Protein AF-A0A535RK29-F1 (afdb_monomer)

Sequence (1143 aa):
MPDHEGQQLGNYRLVRSLGQGGFAHVYLGEHIHLRTLAAVKVLDTRMSGSDESLQFRHEARVIADLHHPNIVRVLDFSVIDDTPFLVMEYAPNGTLAKRHPRGIPLPPVVVVSYVKQVAAALQYAHTQKRLIHLDVKPANMLIGSNDEILLSDFGIALTAISSRSQAIENILGTLPYMSPEHLNGKPSLASDQYSLGVVAYEWLCGSPPFQGSHSALFAQHSFAPPPSLQSRMPGIPSGVDQIVLRALAKQPQQRFPSVQDFADALEEAVLQALQAPGAMGGGHAGITRPSPSSTTQQVPPRIGPSPFVVGSPAHTGTPFGQTEQVSEPVVTPLPNTGAPEHPLVLQERVLIRQAQTLEQGYELRKTDLQRRQREEEQVAYQARQSAMSQADQAIEEVRQIYAQTRSELSASGWNWWAKARIFTPPPEEPARSLDAAIQVATCHTTAAAASDRVSAFLRRYARPGVLFTWMLRLAAVVAVIFGLLLLWASGSPGSLLLDAGWALIVFIAVLVGCFYWLYYPLRKAYVTLTYVEPLVELAHQERCASIEDIFQTQLHEIGQRLEEQKDQLEHILQERLMKLRADVVTFLHETSYAGAGWDDASWDAWETLHITPAVARIGALMLPAQLALPPLPALISCPEGCNLFIKAAGAAKQSAAAVVQSLLIRLLATQQPGNVRLTIIDPIELENTLNPFSPLAEHHTMLGTGNAWVSTQEIEQQLRGVTDHIRHVHRKRSEYRVEREKGEEDNESSLQAEPYHILVVMGFPANFSPAAANDLLVIARNGPRCGVSTIVVGDLDQPFPALLGLELHALERISSVITGNEQHFSWLDPDFSACQLQLDTLPPLPLSTQLLQTVRQYLSDAASVEYNTRLKELLDQPQWPASGDRVKAWLGHPVILKEPTAVTFSRESGSHLLIVGKQEEMAMSIAVTSLVSLAAQCPPQRLQCYIVDTNSKQDVLQVVGQLLPGYISRVVTRQNLHSGLAQVITYISDVLEQRRASDAFEHTSILLILHGLQRMDELRQKPAQHEHAGSPALAERFATILHQGPDLGIHLLMWCDRLTSLKSMPGSNALEHFDRRVVFRTPSKNESMELLEWPGATELSQDYAVLFDTTTGEREMFRPYHLPSREWLEEAAEKIGRKILPN

Solvent-accessible surface area (backbone atoms only — not comparable to full-atom values): 63750 Å² total; per-residue (Å²): 133,86,79,60,65,69,42,71,60,90,65,26,33,26,70,39,81,75,51,76,56,85,58,31,45,31,24,37,20,36,29,75,86,79,73,45,70,26,31,33,37,37,41,78,56,72,43,89,44,74,62,55,52,46,49,47,58,55,52,53,47,64,50,45,69,51,87,50,97,21,41,56,38,50,78,51,73,53,68,56,94,44,34,39,36,42,28,26,63,56,50,78,66,44,24,46,39,76,77,55,48,88,68,52,58,46,60,67,70,58,48,39,59,51,44,43,42,52,19,52,37,49,43,46,36,44,69,78,69,67,48,60,52,78,69,54,49,50,71,36,30,26,20,32,92,84,76,44,54,23,41,42,72,67,46,80,69,68,66,80,75,94,53,83,76,58,61,53,62,51,50,64,76,49,46,86,34,50,24,37,44,43,76,66,77,51,68,51,75,58,29,40,35,20,9,49,23,36,50,50,44,18,37,59,62,13,43,56,75,60,79,72,54,72,71,49,32,54,47,34,50,54,68,50,80,72,65,61,50,48,82,77,36,78,84,55,56,67,61,43,37,54,49,42,51,31,32,54,38,66,52,63,89,66,32,54,100,44,42,46,58,47,34,54,52,45,39,49,36,50,54,53,57,76,67,50,93,72,88,85,81,90,89,87,85,88,85,88,80,91,81,88,87,87,86,87,86,84,89,87,92,85,87,88,86,88,89,90,86,87,86,88,83,90,88,87,91,86,91,88,89,79,80,90,76,91,75,78,81,83,79,78,84,69,78,72,57,81,60,80,78,37,69,70,46,56,48,51,50,49,53,45,48,48,53,51,50,51,53,53,55,46,55,53,49,55,51,49,52,60,46,49,49,53,55,55,52,50,48,51,53,50,51,47,52,52,54,48,53,50,52,54,48,60,48,48,53,42,51,49,48,46,51,50,43,53,46,55,49,51,71,69,67,57,42,64,62,69,72,65,63,81,75,73,79,84,94,77,83,97,78,75,93,51,64,57,64,54,43,54,74,37,43,56,59,48,43,49,53,45,33,51,52,50,53,47,51,41,69,76,47,71,49,60,70,54,54,49,49,48,50,51,49,50,51,47,51,50,49,50,51,49,52,48,50,53,56,61,52,68,79,50,102,82,51,67,72,60,56,54,49,52,52,49,52,51,50,49,51,52,52,51,47,55,48,46,67,56,46,51,60,50,51,53,53,51,51,53,65,63,52,47,64,64,50,54,53,50,45,47,51,55,50,53,49,52,51,48,53,54,48,53,50,50,54,49,54,52,52,52,54,49,51,55,53,48,54,52,51,52,50,56,47,51,58,51,49,55,50,52,51,50,57,50,55,52,50,54,62,75,40,39,83,39,42,53,58,80,87,41,74,67,65,83,68,69,83,68,64,45,78,55,72,54,38,34,35,52,26,33,34,39,63,61,75,90,72,72,67,79,67,42,54,36,58,41,30,26,64,49,46,24,29,39,35,40,39,20,32,79,71,24,46,59,56,54,49,32,24,54,48,26,38,51,53,48,50,62,53,37,32,44,89,43,53,49,29,43,39,54,35,34,48,72,60,63,84,64,73,59,57,87,54,51,90,48,31,86,51,37,83,42,62,23,42,54,76,60,39,49,49,47,68,55,44,38,50,51,45,48,52,55,47,52,47,42,52,47,48,52,48,55,61,51,52,54,50,62,48,59,74,69,69,72,79,92,61,80,82,73,75,57,67,70,45,26,34,38,40,36,36,43,48,36,68,57,59,56,45,78,67,36,52,50,42,50,51,52,36,54,66,52,16,34,86,58,31,27,16,32,38,37,33,34,40,64,82,54,85,75,53,86,86,45,69,78,46,56,65,50,51,56,40,43,21,56,36,34,45,31,46,82,87,51,44,41,57,77,40,88,80,43,68,80,38,50,44,46,71,36,62,59,55,55,69,69,59,48,51,52,51,54,49,52,50,48,49,51,68,54,49,57,29,34,61,87,66,36,60,70,60,48,59,37,44,74,36,66,41,38,68,76,97,77,74,83,59,50,27,39,39,24,32,44,55,42,87,65,78,60,37,62,52,63,80,46,68,38,74,28,35,23,41,36,36,38,28,77,55,60,65,50,54,50,17,28,54,51,42,22,51,55,35,39,53,38,53,43,58,52,80,52,36,40,33,36,41,37,40,56,62,89,86,67,67,56,72,58,52,52,40,67,58,39,59,74,31,36,81,44,81,27,39,57,91,45,35,73,70,37,48,54,51,52,50,50,51,53,39,55,49,49,58,55,51,74,78,42,95,67,84,91,65,57,29,35,39,41,37,38,43,42,46,74,77,46,59,67,50,30,52,71,78,64,100,75,70,72,94,87,67,81,48,67,21,53,42,45,42,51,42,58,64,56,16,12,59,73,33,34,30,44,41,36,32,23,59,41,70,71,50,58,72,47,35,61,66,84,64,73,68,78,38,37,34,32,34,37,37,34,49,37,97,35,48,66,60,22,31,73,75,60,78,38,49,61,35,52,74,46,55,92,69,34,33,34,41,29,33,68,88,80,68,48,75,45,56,27,28,47,22,52,63,75,54,69,68,57,54,52,51,52,32,56,37,48,74,62,43,39,82,74,132

Nearest PDB structures (foldseek):
  2wei-assembly1_A  TM=8.363E-01  e=2.489E-14  Cryptosporidium parvum Iowa II
  3ma6-assembly2_B  TM=8.435E-01  e=2.260E-14  Toxoplasma gondii
  8txy-assembly2_B  TM=7.300E-01  e=3.804E-15  Homo sapiens
  6yl6-assembly1_A  TM=8.348E-01  e=1.643E-12  Homo sapiens
  4bbm-assembly1_A  TM=7.703E-01  e=2.929E-12  Homo sapiens

pLDDT: mean 76.09, std 18.74, range [21.8, 98.44]

Radius of gyration: 53.58 Å; Cα contacts (8 Å, |Δi|>4): 1630; chains: 1; bounding box: 135×96×186 Å

Structure (mmCIF, N/CA/C/O backbone):
data_AF-A0A535RK29-F1
#
_entry.id   AF-A0A535RK29-F1
#
loop_
_atom_site.group_PDB
_atom_site.id
_atom_site.type_symbol
_atom_site.label_atom_id
_atom_site.label_alt_id
_atom_site.label_comp_id
_atom_site.label_asym_id
_atom_site.label_entity_id
_atom_site.label_seq_id
_atom_site.pdbx_PDB_ins_code
_atom_site.Cartn_x
_atom_site.Cartn_y
_atom_site.Cartn_z
_atom_site.occupancy
_atom_site.B_iso_or_equiv
_atom_site.auth_seq_id
_atom_site.auth_comp_id
_atom_site.auth_asym_id
_atom_site.auth_atom_id
_atom_site.pdbx_PDB_model_num
ATOM 1 N N . MET A 1 1 ? -29.179 1.675 -15.899 1.00 40.34 1 MET A N 1
ATOM 2 C CA . MET A 1 1 ? -28.194 1.330 -16.943 1.00 40.34 1 MET A CA 1
ATOM 3 C C . MET A 1 1 ? -28.822 1.552 -18.306 1.00 40.34 1 MET A C 1
ATOM 5 O O . MET A 1 1 ? -29.997 1.219 -18.436 1.00 40.34 1 MET A O 1
ATOM 9 N N . PRO A 1 2 ? -28.109 2.150 -19.273 1.00 49.62 2 PRO A N 1
ATOM 10 C CA . PRO A 1 2 ? -28.561 2.204 -20.657 1.00 49.62 2 PRO A CA 1
ATOM 11 C C . PRO A 1 2 ? -28.430 0.814 -21.291 1.00 49.62 2 PRO A C 1
ATOM 13 O O . PRO A 1 2 ? -27.369 0.199 -21.236 1.00 49.62 2 PRO A O 1
ATOM 16 N N . ASP A 1 3 ? -29.514 0.322 -21.882 1.00 68.56 3 ASP A N 1
ATOM 17 C CA . ASP A 1 3 ? -29.431 -0.777 -22.839 1.00 68.56 3 ASP A CA 1
ATOM 18 C C . ASP A 1 3 ? -29.057 -0.181 -24.202 1.00 68.56 3 ASP A C 1
ATOM 20 O O . ASP A 1 3 ? -29.667 0.799 -24.637 1.00 68.56 3 ASP A O 1
ATOM 24 N N . HIS A 1 4 ? -28.028 -0.732 -24.844 1.00 76.81 4 HIS A N 1
ATOM 25 C CA . HIS A 1 4 ? -27.544 -0.264 -26.142 1.00 76.81 4 HIS A CA 1
ATOM 26 C C . HIS A 1 4 ? -28.114 -1.079 -27.321 1.00 76.81 4 HIS A C 1
ATOM 28 O O . HIS A 1 4 ? -27.764 -0.815 -28.475 1.00 76.81 4 HIS A O 1
ATOM 34 N N . GLU A 1 5 ? -29.001 -2.055 -27.083 1.00 85.50 5 GLU A N 1
ATOM 35 C CA . GLU A 1 5 ? -29.700 -2.769 -28.158 1.00 85.50 5 GLU A CA 1
ATOM 36 C C . GLU A 1 5 ? -30.448 -1.802 -29.102 1.00 85.50 5 GLU A C 1
ATOM 38 O O . GLU A 1 5 ? -31.124 -0.860 -28.693 1.00 85.50 5 GLU A O 1
ATOM 43 N N . GLY A 1 6 ? -30.286 -2.006 -30.413 1.00 84.06 6 GLY A N 1
ATOM 44 C CA . GLY A 1 6 ? -30.809 -1.128 -31.463 1.00 84.06 6 GLY A CA 1
ATOM 45 C C . GLY A 1 6 ? -29.936 0.088 -31.806 1.00 84.06 6 GLY A C 1
ATOM 46 O O . GLY A 1 6 ? -30.104 0.642 -32.898 1.00 84.06 6 GLY A O 1
ATOM 47 N N . GLN A 1 7 ? -28.981 0.490 -30.955 1.00 89.75 7 GLN A N 1
ATOM 48 C CA . GLN A 1 7 ? -28.058 1.595 -31.254 1.00 89.75 7 GLN A CA 1
ATOM 49 C C . GLN A 1 7 ? -27.123 1.245 -32.427 1.00 89.75 7 GLN A C 1
ATOM 51 O O . GLN A 1 7 ? -26.810 0.081 -32.682 1.00 89.75 7 GLN A O 1
ATOM 56 N N . GLN A 1 8 ? -26.650 2.263 -33.149 1.00 91.12 8 GLN A N 1
ATOM 57 C CA . GLN A 1 8 ? -25.559 2.130 -34.113 1.00 91.12 8 GLN A CA 1
ATOM 58 C C . GLN A 1 8 ? -24.266 2.719 -33.531 1.00 91.12 8 GLN A C 1
ATOM 60 O O . GLN A 1 8 ? -24.251 3.880 -33.129 1.00 91.12 8 GLN A O 1
ATOM 65 N N . LEU A 1 9 ? -23.187 1.934 -33.530 1.00 89.50 9 LEU A N 1
ATOM 66 C CA . LEU A 1 9 ? -21.826 2.367 -33.207 1.00 89.50 9 LEU A CA 1
ATOM 67 C C . LEU A 1 9 ? -20.957 2.212 -34.461 1.00 89.50 9 LEU A C 1
ATOM 69 O O . LEU A 1 9 ? -20.740 1.107 -34.963 1.00 89.50 9 LEU A O 1
ATOM 73 N N . GLY A 1 10 ? -20.510 3.340 -35.016 1.00 88.12 10 GLY A N 1
ATOM 74 C CA . GLY A 1 10 ? -19.797 3.377 -36.293 1.00 88.12 10 GLY A CA 1
ATOM 75 C C . GLY A 1 10 ? -20.609 2.721 -37.416 1.00 88.12 10 GLY A C 1
ATOM 76 O O . GLY A 1 10 ? -21.727 3.142 -37.720 1.00 88.12 10 GLY A O 1
ATOM 77 N N . ASN A 1 11 ? -20.052 1.665 -38.013 1.00 91.94 11 ASN A N 1
ATOM 78 C CA . ASN A 1 11 ? -20.672 0.897 -39.098 1.00 91.94 11 ASN A CA 1
ATOM 79 C C . ASN A 1 11 ? -21.552 -0.279 -38.626 1.00 91.94 11 ASN A C 1
ATOM 81 O O . ASN A 1 11 ? -22.055 -1.029 -39.468 1.00 91.94 11 ASN A O 1
ATOM 85 N N . TYR A 1 12 ? -21.745 -0.464 -37.316 1.00 94.56 12 TYR A N 1
ATOM 86 C CA . TYR A 1 12 ? -22.395 -1.644 -36.739 1.00 94.56 12 TYR A CA 1
ATOM 87 C C . TYR A 1 12 ? -23.656 -1.269 -35.964 1.00 94.56 12 TYR A C 1
ATOM 89 O O . TYR A 1 12 ? -23.628 -0.402 -35.094 1.00 94.56 12 TYR A O 1
ATOM 97 N N . ARG A 1 13 ? -24.771 -1.944 -36.254 1.00 94.25 13 ARG A N 1
ATOM 98 C CA . ARG A 1 13 ? -26.000 -1.871 -35.455 1.00 94.25 13 ARG A CA 1
ATOM 99 C C . ARG A 1 13 ? -25.990 -2.977 -34.413 1.00 94.25 13 ARG A C 1
ATOM 101 O O . ARG A 1 13 ? -25.825 -4.137 -34.776 1.00 94.25 13 ARG A O 1
ATOM 108 N N . LEU A 1 14 ? -26.201 -2.641 -33.148 1.00 94.69 14 LEU A N 1
ATOM 109 C CA . LEU A 1 14 ? -26.290 -3.610 -32.063 1.00 94.69 14 LEU A CA 1
ATOM 110 C C . LEU A 1 14 ? -27.659 -4.305 -32.123 1.00 94.69 14 LEU A C 1
ATOM 112 O O . LEU A 1 14 ? -28.699 -3.651 -32.123 1.00 94.69 14 LEU A O 1
ATOM 116 N N . VAL A 1 15 ? -27.653 -5.632 -32.244 1.00 92.75 15 VAL A N 1
ATOM 117 C CA . VAL A 1 15 ? -28.840 -6.467 -32.500 1.00 92.75 15 VAL A CA 1
ATOM 118 C C . VAL A 1 15 ? -29.389 -7.078 -31.216 1.00 92.75 15 VAL A C 1
ATOM 120 O O . VAL A 1 15 ? -30.601 -7.143 -31.054 1.00 92.75 15 VAL A O 1
ATOM 123 N N . ARG A 1 16 ? -28.497 -7.573 -30.347 1.00 92.44 16 ARG A N 1
ATOM 124 C CA . ARG A 1 16 ? -28.812 -8.134 -29.023 1.00 92.44 16 ARG A CA 1
ATOM 125 C C . ARG A 1 16 ? -27.557 -8.279 -28.164 1.00 92.44 16 ARG A C 1
ATOM 127 O O . ARG A 1 16 ? -26.464 -8.412 -28.715 1.00 92.44 16 ARG A O 1
ATOM 134 N N . SER A 1 17 ? -27.690 -8.376 -26.850 1.00 91.25 17 SER A N 1
ATOM 135 C CA . SER A 1 17 ? -26.600 -8.746 -25.945 1.00 91.25 17 SER A CA 1
ATOM 136 C C . SER A 1 17 ? -26.116 -10.193 -26.172 1.00 91.25 17 SER A C 1
ATOM 138 O O . SER A 1 17 ? -26.886 -11.103 -26.511 1.00 91.25 17 SER A O 1
ATOM 140 N N . LEU A 1 18 ? -24.808 -10.408 -26.003 1.00 86.50 18 LEU A N 1
ATOM 141 C CA . LEU A 1 18 ? -24.125 -11.711 -25.977 1.00 86.50 18 LEU A CA 1
ATOM 142 C C . LEU A 1 18 ? -23.596 -12.051 -24.573 1.00 86.50 18 LEU A C 1
ATOM 144 O O . LEU A 1 18 ? -23.539 -13.233 -24.213 1.00 86.50 18 LEU A O 1
ATOM 148 N N . GLY A 1 19 ? -23.226 -11.034 -23.791 1.00 80.25 19 GLY A N 1
ATOM 149 C CA . GLY A 1 19 ? -22.760 -11.161 -22.413 1.00 80.25 19 GLY A CA 1
ATOM 150 C C . GLY A 1 19 ? -22.271 -9.832 -21.831 1.00 80.25 19 GLY A C 1
ATOM 151 O O . GLY A 1 19 ? -22.015 -8.877 -22.560 1.00 80.25 19 GLY A O 1
ATOM 152 N N . GLN A 1 20 ? -22.120 -9.795 -20.510 1.00 76.00 20 GLN A N 1
ATOM 153 C CA . GLN A 1 20 ? -21.602 -8.659 -19.747 1.00 76.00 20 GLN A CA 1
ATOM 154 C C . GLN A 1 20 ? -20.378 -9.122 -18.945 1.00 76.00 20 GLN A C 1
ATOM 156 O O . GLN A 1 20 ? -20.406 -10.198 -18.345 1.00 76.00 20 GLN A O 1
ATOM 161 N N . GLY A 1 21 ? -19.307 -8.329 -18.958 1.00 64.94 21 GLY A N 1
ATOM 162 C CA . GLY A 1 21 ? -18.165 -8.436 -18.047 1.00 64.94 21 GLY A CA 1
ATOM 163 C C . GLY A 1 21 ? -18.123 -7.237 -17.096 1.00 64.94 21 GLY A C 1
ATOM 164 O O . GLY A 1 21 ? -18.842 -6.265 -17.301 1.00 64.94 21 GLY A O 1
ATOM 165 N N . GLY A 1 22 ? -17.261 -7.269 -16.076 1.00 59.84 22 GLY A N 1
ATOM 166 C CA . GLY A 1 22 ? -17.190 -6.234 -15.028 1.00 59.84 22 GLY A CA 1
ATOM 167 C C . GLY A 1 22 ? -16.563 -4.892 -15.442 1.00 59.84 22 GLY A C 1
ATOM 168 O O . GLY A 1 22 ? -15.987 -4.222 -14.592 1.00 59.84 22 GLY A O 1
ATOM 169 N N . PHE A 1 23 ? -16.573 -4.561 -16.737 1.00 69.50 23 PHE A N 1
ATOM 170 C CA . PHE A 1 23 ? -16.096 -3.296 -17.328 1.00 69.50 23 PHE A CA 1
ATOM 171 C C . PHE A 1 23 ? -16.492 -3.136 -18.814 1.00 69.50 23 PHE A C 1
ATOM 173 O O . PHE A 1 23 ? -15.989 -2.236 -19.495 1.00 69.50 23 PHE A O 1
ATOM 180 N N . ALA A 1 24 ? -17.296 -4.057 -19.361 1.00 80.19 24 ALA A N 1
ATOM 181 C CA . ALA A 1 24 ? -17.673 -4.037 -20.768 1.00 80.19 24 ALA A CA 1
ATOM 182 C C . ALA A 1 24 ? -18.916 -4.885 -21.070 1.00 80.19 24 ALA A C 1
ATOM 184 O O . ALA A 1 24 ? -19.036 -6.030 -20.620 1.00 80.19 24 ALA A O 1
ATOM 185 N N . HIS A 1 25 ? -19.767 -4.386 -21.962 1.00 86.69 25 HIS A N 1
ATOM 186 C CA . HIS A 1 25 ? -20.884 -5.125 -22.546 1.00 86.69 25 HIS A CA 1
ATOM 187 C C . HIS A 1 25 ? -20.528 -5.631 -23.953 1.00 86.69 25 HIS A C 1
ATOM 189 O O . HIS A 1 25 ? -20.033 -4.881 -24.797 1.00 86.69 25 HIS A O 1
ATOM 195 N N . VAL A 1 26 ? -20.799 -6.910 -24.233 1.00 90.12 26 VAL A N 1
ATOM 196 C CA . VAL A 1 26 ? -20.592 -7.528 -25.550 1.00 90.12 26 VAL A CA 1
ATOM 197 C C . VAL A 1 26 ? -21.942 -7.752 -26.221 1.00 90.12 26 VAL A C 1
ATOM 199 O O . VAL A 1 26 ? -22.773 -8.517 -25.729 1.00 90.12 26 VAL A O 1
ATOM 202 N N . TYR A 1 27 ? -22.136 -7.133 -27.381 1.00 93.44 27 TYR A N 1
ATOM 203 C CA . TYR A 1 27 ? -23.335 -7.238 -28.208 1.00 93.44 27 TYR A CA 1
ATOM 204 C C . TYR A 1 27 ? -23.038 -7.976 -29.518 1.00 93.44 27 TYR A C 1
ATOM 206 O O . TYR A 1 27 ? -21.924 -7.948 -30.040 1.00 93.44 27 TYR A O 1
ATOM 214 N N . LEU A 1 28 ? -24.057 -8.611 -30.087 1.00 94.88 28 LEU A N 1
ATOM 215 C CA . LEU A 1 28 ? -24.061 -9.057 -31.473 1.00 94.88 28 LEU A CA 1
ATOM 216 C C . LEU A 1 28 ? -24.331 -7.833 -32.352 1.00 94.88 28 LEU A C 1
ATOM 218 O O . LEU A 1 28 ? -25.418 -7.266 -32.281 1.00 94.88 28 LEU A O 1
ATOM 222 N N . GLY A 1 29 ? -23.359 -7.422 -33.157 1.00 95.44 29 GLY A N 1
ATOM 223 C CA . GLY A 1 29 ? -23.496 -6.342 -34.129 1.00 95.44 29 GLY A CA 1
ATOM 224 C C . GLY A 1 29 ? -23.765 -6.863 -35.541 1.00 95.44 29 GLY A C 1
ATOM 225 O O . GLY A 1 29 ? -23.222 -7.889 -35.942 1.00 95.44 29 GLY A O 1
ATOM 226 N N . GLU A 1 30 ? -24.556 -6.129 -36.319 1.00 95.44 30 GLU A N 1
ATOM 227 C CA . GLU A 1 30 ? -24.713 -6.299 -37.767 1.00 95.44 30 GLU A CA 1
ATOM 228 C C . GLU A 1 30 ? -24.030 -5.128 -38.489 1.00 95.44 30 GLU A C 1
ATOM 230 O O . GLU A 1 30 ? -24.372 -3.965 -38.256 1.00 95.44 30 GLU A O 1
ATOM 235 N N . HIS A 1 31 ? -23.082 -5.405 -39.388 1.00 95.69 31 HIS A N 1
ATOM 236 C CA . HIS A 1 31 ? -22.454 -4.362 -40.200 1.00 95.69 31 HIS A CA 1
ATOM 237 C C . HIS A 1 31 ? -23.459 -3.823 -41.234 1.00 95.69 31 HIS A C 1
ATOM 239 O O . HIS A 1 31 ? -23.857 -4.534 -42.157 1.00 95.69 31 HIS A O 1
ATOM 245 N N . ILE A 1 32 ? -23.811 -2.535 -41.158 1.00 93.38 32 ILE A N 1
ATOM 246 C CA . ILE A 1 32 ? -24.958 -1.949 -41.887 1.00 93.38 32 ILE A CA 1
ATOM 247 C C . ILE A 1 32 ? -24.881 -2.086 -43.421 1.00 93.38 32 ILE A C 1
ATOM 249 O O . ILE A 1 32 ? -25.908 -2.270 -44.077 1.00 93.38 32 ILE A O 1
ATOM 253 N N . HIS A 1 33 ? -23.671 -2.015 -43.988 1.00 91.06 33 HIS A N 1
ATOM 254 C CA . HIS A 1 33 ? -23.410 -2.193 -45.420 1.00 91.06 33 HIS A CA 1
ATOM 255 C C . HIS A 1 33 ? -23.170 -3.656 -45.827 1.00 91.06 33 HIS A C 1
ATOM 257 O O . HIS A 1 33 ? -23.721 -4.094 -46.832 1.00 91.06 33 HIS A O 1
ATOM 263 N N . LEU A 1 34 ? -22.362 -4.408 -45.067 1.00 91.25 34 LEU A N 1
ATOM 264 C CA . LEU A 1 34 ? -21.936 -5.766 -45.438 1.00 91.25 34 LEU A CA 1
ATOM 265 C C . LEU A 1 34 ? -22.931 -6.866 -45.040 1.00 91.25 34 LEU A C 1
ATOM 267 O O . LEU A 1 34 ? -22.839 -7.971 -45.566 1.00 91.25 34 LEU A O 1
ATOM 271 N N . ARG A 1 35 ? -23.864 -6.583 -44.119 1.00 90.06 35 ARG A N 1
ATOM 272 C CA . ARG A 1 35 ? -24.837 -7.546 -43.561 1.00 90.06 35 ARG A CA 1
ATOM 273 C C . ARG A 1 35 ? -24.199 -8.766 -42.883 1.00 90.06 35 ARG A C 1
ATOM 275 O O . ARG A 1 35 ? -24.846 -9.788 -42.673 1.00 90.06 35 ARG A O 1
ATOM 282 N N . THR A 1 36 ? -22.931 -8.637 -42.505 1.00 93.12 36 THR A N 1
ATOM 283 C CA . THR A 1 36 ? -22.174 -9.605 -41.711 1.00 93.12 36 THR A CA 1
ATOM 284 C C . THR A 1 36 ? -22.391 -9.376 -40.217 1.00 93.12 36 THR A C 1
ATOM 286 O O . THR A 1 36 ? -22.587 -8.243 -39.769 1.00 93.12 36 THR A O 1
ATOM 289 N N . LEU A 1 37 ? -22.345 -10.462 -39.442 1.00 94.00 37 LEU A N 1
ATOM 290 C CA . LEU A 1 37 ? -22.411 -10.424 -37.982 1.00 94.00 37 LEU A CA 1
ATOM 291 C C . LEU A 1 37 ? -21.008 -10.314 -37.372 1.00 94.00 37 LEU A C 1
ATOM 293 O O . LEU A 1 37 ? -20.070 -10.953 -37.846 1.00 94.00 37 LEU A O 1
ATOM 297 N N . ALA A 1 38 ? -20.894 -9.545 -36.293 1.00 95.00 38 ALA A N 1
ATOM 298 C CA . ALA A 1 38 ? -19.675 -9.347 -35.515 1.00 95.00 38 ALA A CA 1
ATOM 299 C C . ALA A 1 38 ? -19.996 -9.310 -34.010 1.00 95.00 38 ALA A C 1
ATOM 301 O O . ALA A 1 38 ? -21.130 -9.037 -33.619 1.00 95.00 38 ALA A O 1
ATOM 302 N N . ALA A 1 39 ? -19.010 -9.562 -33.154 1.00 94.25 39 ALA A N 1
ATOM 303 C CA . ALA A 1 39 ? -19.113 -9.280 -31.724 1.00 94.25 39 ALA A CA 1
ATOM 304 C C . ALA A 1 39 ? -18.587 -7.861 -31.460 1.00 94.25 39 ALA A C 1
ATOM 306 O O . ALA A 1 39 ? -17.433 -7.566 -31.760 1.00 94.25 39 ALA A O 1
ATOM 307 N N . VAL A 1 40 ? -19.422 -6.977 -30.914 1.00 93.12 40 VAL A N 1
ATOM 308 C CA . VAL A 1 40 ? -19.059 -5.594 -30.570 1.00 93.12 40 VAL A CA 1
ATOM 309 C C . VAL A 1 40 ? -18.952 -5.489 -29.053 1.00 93.12 40 VAL A C 1
ATOM 311 O O . VAL A 1 40 ? -19.959 -5.585 -28.354 1.00 93.12 40 VAL A O 1
ATOM 314 N N . LYS A 1 41 ? -17.733 -5.313 -28.541 1.00 90.81 41 LYS A N 1
ATOM 315 C CA . LYS A 1 41 ? -17.452 -5.087 -27.121 1.00 90.81 41 LYS A CA 1
ATOM 316 C C . LYS A 1 41 ? -17.328 -3.586 -26.870 1.00 90.81 41 LYS A C 1
ATOM 318 O O . LYS A 1 41 ? -16.393 -2.958 -27.358 1.00 90.81 41 LYS A O 1
ATOM 323 N N . VAL A 1 42 ? -18.276 -3.034 -26.125 1.00 89.25 42 VAL A N 1
ATOM 324 C CA . VAL A 1 42 ? -18.313 -1.637 -25.670 1.00 89.25 42 VAL A CA 1
ATOM 325 C C . VAL A 1 42 ? -17.774 -1.612 -24.242 1.00 89.25 42 VAL A C 1
ATOM 327 O O . VAL A 1 42 ? -18.184 -2.461 -23.452 1.00 89.25 42 VAL A O 1
ATOM 330 N N . LEU A 1 43 ? -16.844 -0.712 -23.909 1.00 84.88 43 LEU A N 1
ATOM 331 C CA . LEU A 1 43 ? -16.328 -0.603 -22.535 1.00 84.88 43 LEU A CA 1
ATOM 332 C C . LEU A 1 43 ? -17.144 0.427 -21.743 1.00 84.88 43 LEU A C 1
ATOM 334 O O . LEU A 1 43 ? -17.546 1.452 -22.289 1.00 84.88 43 LEU A O 1
ATOM 338 N N . ASP A 1 44 ? -17.338 0.185 -20.449 1.00 73.44 44 ASP A N 1
ATOM 339 C CA . ASP A 1 44 ? -18.232 0.976 -19.588 1.00 73.44 44 ASP A CA 1
ATOM 340 C C . ASP A 1 44 ? -17.604 2.291 -19.075 1.00 73.44 44 ASP A C 1
ATOM 342 O O . ASP A 1 44 ? -18.067 2.883 -18.098 1.00 73.44 44 ASP A O 1
ATOM 346 N N . THR A 1 45 ? -16.534 2.767 -19.718 1.00 68.69 45 THR A N 1
ATOM 347 C CA . THR A 1 45 ? -15.769 3.951 -19.301 1.00 68.69 45 THR A CA 1
ATOM 348 C C . THR A 1 45 ? -15.701 4.992 -20.410 1.00 68.69 45 THR A C 1
ATOM 350 O O . THR A 1 45 ? -15.495 4.657 -21.574 1.00 68.69 45 THR A O 1
ATOM 353 N N . ARG A 1 46 ? -15.839 6.271 -20.042 1.00 71.94 46 ARG A N 1
ATOM 354 C CA . ARG A 1 46 ? -15.729 7.404 -20.970 1.00 71.94 46 ARG A CA 1
ATOM 355 C C . ARG A 1 46 ? -14.304 7.946 -20.983 1.00 71.94 46 ARG A C 1
ATOM 357 O O . ARG A 1 46 ? -13.781 8.291 -19.929 1.00 71.94 46 ARG A O 1
ATOM 364 N N . MET A 1 47 ? -13.707 8.046 -22.165 1.00 69.56 47 MET A N 1
ATOM 365 C CA . MET A 1 47 ? -12.356 8.573 -22.380 1.00 69.56 47 MET A CA 1
ATOM 366 C C . MET A 1 47 ? -12.398 10.087 -22.594 1.00 69.56 47 MET A C 1
ATOM 368 O O . MET A 1 47 ? -12.277 10.568 -23.719 1.00 69.56 47 MET A O 1
ATOM 372 N N . SER A 1 48 ? -12.590 10.842 -21.511 1.00 56.56 48 SER A N 1
ATOM 373 C CA . SER A 1 48 ? -12.654 12.311 -21.557 1.00 56.56 48 SER A CA 1
ATOM 374 C C . SER A 1 48 ? -11.316 12.991 -21.899 1.00 56.56 48 SER A C 1
ATOM 376 O O . SER A 1 48 ? -11.300 14.190 -22.179 1.00 56.56 48 SER A O 1
ATOM 378 N N . GLY A 1 49 ? -10.194 12.259 -21.872 1.00 62.16 49 GLY A N 1
ATOM 379 C CA . GLY A 1 49 ? -8.878 12.750 -22.282 1.00 62.16 49 GLY A CA 1
ATOM 380 C C . GLY A 1 49 ? -8.482 12.379 -23.718 1.00 62.16 49 GLY A C 1
ATOM 381 O O . GLY A 1 49 ? -8.751 11.276 -24.206 1.00 62.16 49 GLY A O 1
ATOM 382 N N . SER A 1 50 ? -7.729 13.270 -24.379 1.00 61.25 50 SER A N 1
ATOM 383 C CA . SER A 1 50 ? -7.052 12.974 -25.654 1.00 61.25 50 SER A CA 1
ATOM 384 C C . SER A 1 50 ? -6.141 11.754 -25.549 1.00 61.25 50 SER A C 1
ATOM 386 O O . SER A 1 50 ? -6.085 10.937 -26.469 1.00 61.25 50 SER A O 1
ATOM 388 N N . ASP A 1 51 ? -5.453 11.636 -24.418 1.00 67.31 51 ASP A N 1
ATOM 389 C CA . ASP A 1 51 ? -4.327 10.727 -24.238 1.00 67.31 51 ASP A CA 1
ATOM 390 C C . ASP A 1 51 ? -4.819 9.308 -23.928 1.00 67.31 51 ASP A C 1
ATOM 392 O O . ASP A 1 51 ? -4.325 8.355 -24.523 1.00 67.31 51 ASP A O 1
ATOM 396 N N . GLU A 1 52 ? -5.889 9.171 -23.137 1.00 66.75 52 GLU A N 1
ATOM 397 C CA . GLU A 1 52 ? -6.638 7.918 -22.934 1.00 66.75 52 GLU A CA 1
ATOM 398 C C . GLU A 1 52 ? -7.156 7.376 -24.279 1.00 66.75 52 GLU A C 1
ATOM 400 O O . GLU A 1 52 ? -6.923 6.222 -24.651 1.00 66.75 52 GLU A O 1
ATOM 405 N N . SER A 1 53 ? -7.782 8.258 -25.068 1.00 72.19 53 SER A N 1
ATOM 406 C CA . SER A 1 53 ? -8.275 7.950 -26.411 1.00 72.19 53 SER A CA 1
ATOM 407 C C . SER A 1 53 ? -7.154 7.623 -27.409 1.00 72.19 53 SER A C 1
ATOM 409 O O . SER A 1 53 ? -7.393 6.923 -28.396 1.00 72.19 53 SER A O 1
ATOM 411 N N . LEU A 1 54 ? -5.935 8.140 -27.232 1.00 72.94 54 LEU A N 1
ATOM 412 C CA . LEU A 1 54 ? -4.769 7.776 -28.048 1.00 72.94 54 LEU A CA 1
ATOM 413 C C . LEU A 1 54 ? -4.183 6.432 -27.609 1.00 72.94 54 LEU A C 1
ATOM 415 O O . LEU A 1 54 ? -3.889 5.599 -28.468 1.00 72.94 54 LEU A O 1
ATOM 419 N N . GLN A 1 55 ? -4.077 6.199 -26.302 1.00 72.00 55 GLN A N 1
ATOM 420 C CA . GLN A 1 55 ? -3.541 4.977 -25.718 1.00 72.00 55 GLN A CA 1
ATOM 421 C C . GLN A 1 55 ? -4.389 3.757 -26.100 1.00 72.00 55 GLN A C 1
ATOM 423 O O . GLN A 1 55 ? -3.860 2.810 -26.684 1.00 72.00 55 GLN A O 1
ATOM 428 N N . PHE A 1 56 ? -5.714 3.825 -25.931 1.00 80.50 56 PHE A N 1
ATOM 429 C CA . PHE A 1 56 ? -6.627 2.771 -26.389 1.00 80.50 56 PHE A CA 1
ATOM 430 C C . PHE A 1 56 ? -6.477 2.472 -27.887 1.00 80.50 56 PHE A C 1
ATOM 432 O O . PHE A 1 56 ? -6.415 1.310 -28.282 1.00 80.50 56 PHE A O 1
ATOM 439 N N . ARG A 1 57 ? -6.359 3.500 -28.741 1.00 81.19 57 ARG A N 1
ATOM 440 C CA . ARG A 1 57 ? -6.210 3.313 -30.199 1.00 81.19 57 ARG A CA 1
ATOM 441 C C . ARG A 1 57 ? -4.826 2.808 -30.618 1.00 81.19 57 ARG A C 1
ATOM 443 O O . ARG A 1 57 ? -4.715 2.177 -31.670 1.00 81.19 57 ARG A O 1
ATOM 450 N N . HIS A 1 58 ? -3.783 3.066 -29.831 1.00 79.12 58 HIS A N 1
ATOM 451 C CA . HIS A 1 58 ? -2.468 2.453 -30.009 1.00 79.12 58 HIS A CA 1
ATOM 452 C C . HIS A 1 58 ? -2.510 0.970 -29.626 1.00 79.12 58 HIS A C 1
ATOM 454 O O . HIS A 1 58 ? -2.111 0.108 -30.405 1.00 79.12 58 HIS A O 1
ATOM 460 N N . GLU A 1 59 ? -3.042 0.663 -28.449 1.00 76.19 59 GLU A N 1
ATOM 461 C CA . GLU A 1 59 ? -3.016 -0.684 -27.894 1.00 76.19 59 GLU A CA 1
ATOM 462 C C . GLU A 1 59 ? -4.021 -1.634 -28.583 1.00 76.19 59 GLU A C 1
ATOM 464 O O . GLU A 1 59 ? -3.664 -2.768 -28.905 1.00 76.19 59 GLU A O 1
ATOM 469 N N . ALA A 1 60 ? -5.215 -1.165 -28.970 1.00 83.25 60 ALA A N 1
ATOM 470 C CA . ALA A 1 60 ? -6.157 -1.938 -29.790 1.00 83.25 60 ALA A CA 1
ATOM 471 C C . ALA A 1 60 ? -5.570 -2.327 -31.163 1.00 83.25 60 ALA A C 1
ATOM 473 O O . ALA A 1 60 ? -5.884 -3.394 -31.695 1.00 83.25 60 ALA A O 1
ATOM 474 N N . ARG A 1 61 ? -4.656 -1.514 -31.717 1.00 84.88 61 ARG A N 1
ATOM 475 C CA . ARG A 1 61 ? -3.926 -1.843 -32.951 1.00 84.88 61 ARG A CA 1
ATOM 476 C C . ARG A 1 61 ? -2.942 -3.000 -32.756 1.00 84.88 61 ARG A C 1
ATOM 478 O O . ARG A 1 61 ? -2.818 -3.829 -33.650 1.00 84.88 61 ARG A O 1
ATOM 485 N N . VAL A 1 62 ? -2.299 -3.107 -31.589 1.00 82.38 62 VAL A N 1
ATOM 486 C CA . VAL A 1 62 ? -1.408 -4.240 -31.265 1.00 82.38 62 VAL A CA 1
ATOM 487 C C . VAL A 1 62 ? -2.181 -5.565 -31.243 1.00 82.38 62 VAL A C 1
ATOM 489 O O . VAL A 1 62 ? -1.652 -6.580 -31.694 1.00 82.38 62 VAL A O 1
ATOM 492 N N . ILE A 1 63 ? -3.436 -5.546 -30.778 1.00 83.81 63 ILE A N 1
ATOM 493 C CA . ILE A 1 63 ? -4.343 -6.706 -30.804 1.00 83.81 63 ILE A CA 1
ATOM 494 C C . ILE A 1 63 ? -4.828 -6.988 -32.238 1.00 83.81 63 ILE A C 1
ATOM 496 O O . ILE A 1 63 ? -4.869 -8.143 -32.655 1.00 83.81 63 ILE A O 1
ATOM 500 N N . ALA A 1 64 ? -5.159 -5.954 -33.020 1.00 86.69 64 ALA A N 1
ATOM 501 C CA . ALA A 1 64 ? -5.637 -6.109 -34.399 1.00 86.69 64 ALA A CA 1
ATOM 502 C C . ALA A 1 64 ? -4.604 -6.724 -35.360 1.00 86.69 64 ALA A C 1
ATOM 504 O O . ALA A 1 64 ? -4.984 -7.412 -36.307 1.00 86.69 64 ALA A O 1
ATOM 505 N N . ASP A 1 65 ? -3.311 -6.551 -35.079 1.00 86.88 65 ASP A N 1
ATOM 506 C CA . ASP A 1 65 ? -2.213 -7.213 -35.791 1.00 86.88 65 ASP A CA 1
ATOM 507 C C . ASP A 1 65 ? -2.100 -8.734 -35.509 1.00 86.88 65 ASP A C 1
ATOM 509 O O . ASP A 1 65 ? -1.257 -9.405 -36.113 1.00 86.88 65 ASP A O 1
ATOM 513 N N . LEU A 1 66 ? -2.869 -9.305 -34.570 1.00 89.06 66 LEU A N 1
ATOM 514 C CA . LEU A 1 66 ? -2.794 -10.735 -34.244 1.00 89.06 66 LEU A CA 1
ATOM 515 C C . LEU A 1 66 ? -3.531 -11.572 -35.299 1.00 89.06 66 LEU A C 1
ATOM 517 O O . LEU A 1 66 ? -4.745 -11.462 -35.479 1.00 89.06 66 LEU A O 1
ATOM 521 N N . HIS A 1 67 ? -2.796 -12.437 -35.999 1.00 90.88 67 HIS A N 1
ATOM 522 C CA . HIS A 1 67 ? -3.322 -13.275 -37.079 1.00 90.88 67 HIS A CA 1
ATOM 523 C C . HIS A 1 67 ? -2.943 -14.744 -36.847 1.00 90.88 67 HIS A C 1
ATOM 525 O O . HIS A 1 67 ? -1.894 -15.213 -37.288 1.00 90.88 67 HIS A O 1
ATOM 531 N N . HIS A 1 68 ? -3.808 -15.473 -36.138 1.00 94.69 68 HIS A N 1
ATOM 532 C CA . HIS A 1 68 ? -3.614 -16.881 -35.785 1.00 94.69 68 HIS A CA 1
ATOM 533 C C . HIS A 1 68 ? -4.972 -17.613 -35.755 1.00 94.69 68 HIS A C 1
ATOM 535 O O . HIS A 1 68 ? -5.920 -17.055 -35.207 1.00 94.69 68 HIS A O 1
ATOM 541 N N . PRO A 1 69 ? -5.096 -18.854 -36.274 1.00 94.19 69 PRO A N 1
ATOM 542 C CA . PRO A 1 69 ? -6.380 -19.564 -36.396 1.00 94.19 69 PRO A CA 1
ATOM 543 C C . PRO A 1 69 ? -7.076 -19.901 -35.066 1.00 94.19 69 PRO A C 1
ATOM 545 O O . PRO A 1 69 ? -8.230 -20.308 -35.079 1.00 94.19 69 PRO A O 1
ATOM 548 N N . ASN A 1 70 ? -6.392 -19.739 -33.930 1.00 96.38 70 ASN A N 1
ATOM 549 C CA . ASN A 1 70 ? -6.954 -19.924 -32.586 1.00 96.38 70 ASN A CA 1
ATOM 550 C C . ASN A 1 70 ? -7.022 -18.624 -31.756 1.00 96.38 70 ASN A C 1
ATOM 552 O O . ASN A 1 70 ? -7.107 -18.680 -30.532 1.00 96.38 70 ASN A O 1
ATOM 556 N N . ILE A 1 71 ? -6.966 -17.450 -32.396 1.00 94.56 71 ILE A N 1
ATOM 557 C CA . ILE A 1 71 ? -7.172 -16.134 -31.764 1.00 94.56 71 ILE A CA 1
ATOM 558 C C . ILE A 1 71 ? -8.420 -15.496 -32.379 1.00 94.56 71 ILE A C 1
ATOM 560 O O . ILE A 1 71 ? -8.575 -15.511 -33.598 1.00 94.56 71 ILE A O 1
ATOM 564 N N . VAL A 1 72 ? -9.302 -14.913 -31.560 1.00 93.50 72 VAL A N 1
ATOM 565 C CA . VAL A 1 72 ? -10.420 -14.109 -32.078 1.00 93.50 72 VAL A CA 1
ATOM 566 C C . VAL A 1 72 ? -9.867 -12.856 -32.747 1.00 93.50 72 VAL A C 1
ATOM 568 O O . VAL A 1 72 ? -9.264 -12.001 -32.099 1.00 93.50 72 VAL A O 1
ATOM 571 N N . ARG A 1 73 ? -10.095 -12.728 -34.052 1.00 91.44 73 ARG A N 1
ATOM 572 C CA . ARG A 1 73 ? -9.632 -11.583 -34.828 1.00 91.44 73 ARG A CA 1
ATOM 573 C C . ARG A 1 73 ? -10.454 -10.329 -34.523 1.00 91.44 73 ARG A C 1
ATOM 575 O O . ARG A 1 73 ? -11.685 -10.347 -34.581 1.00 91.44 73 ARG A O 1
ATOM 582 N N . VAL A 1 74 ? -9.756 -9.220 -34.287 1.00 91.94 74 VAL A N 1
ATOM 583 C CA . VAL A 1 74 ? -10.332 -7.868 -34.298 1.00 91.94 74 VAL A CA 1
ATOM 584 C C . VAL A 1 74 ? -10.544 -7.423 -35.748 1.00 91.94 74 VAL A C 1
ATOM 586 O O . VAL A 1 74 ? -9.656 -7.551 -36.590 1.00 91.94 74 VAL A O 1
ATOM 589 N N . LEU A 1 75 ? -11.735 -6.904 -36.032 1.00 91.06 75 LEU A N 1
ATOM 590 C CA . LEU A 1 75 ? -12.167 -6.422 -37.343 1.00 91.06 75 LEU A CA 1
ATOM 591 C C . LEU A 1 75 ? -12.104 -4.893 -37.459 1.00 91.06 75 LEU A C 1
ATOM 593 O O . LEU A 1 75 ? -11.793 -4.383 -38.532 1.00 91.06 75 LEU A O 1
ATOM 597 N N . ASP A 1 76 ? -12.423 -4.177 -36.378 1.00 90.25 76 ASP A N 1
ATOM 598 C CA . ASP A 1 76 ? -12.514 -2.712 -36.329 1.00 90.25 76 ASP A CA 1
ATOM 599 C C . ASP A 1 76 ? -12.397 -2.226 -34.867 1.00 90.25 76 ASP A C 1
ATOM 601 O O . ASP A 1 76 ? -12.652 -2.994 -33.936 1.00 90.25 76 ASP A O 1
ATOM 605 N N . PHE A 1 77 ? -12.026 -0.965 -34.643 1.00 90.88 77 PHE A N 1
ATOM 606 C CA . PHE A 1 77 ? -12.024 -0.334 -33.317 1.00 90.88 77 PHE A CA 1
ATOM 607 C C . PHE A 1 77 ? -12.147 1.187 -33.421 1.00 90.88 77 PHE A C 1
ATOM 609 O O . PHE A 1 77 ? -11.558 1.812 -34.304 1.00 90.88 77 PHE A O 1
ATOM 616 N N . SER A 1 78 ? -12.876 1.812 -32.494 1.00 87.56 78 SER A N 1
ATOM 617 C CA . SER A 1 78 ? -12.994 3.273 -32.455 1.00 87.56 78 SER A CA 1
ATOM 618 C C . SER A 1 78 ? -13.393 3.796 -31.073 1.00 87.56 78 SER A C 1
ATOM 620 O O . SER A 1 78 ? -13.690 3.031 -30.158 1.00 87.56 78 SER A O 1
ATOM 622 N N . VAL A 1 79 ? -13.403 5.122 -30.947 1.00 86.38 79 VAL A N 1
ATOM 623 C CA . VAL A 1 79 ? -14.005 5.873 -29.840 1.00 86.38 79 VAL A CA 1
ATOM 624 C C . VAL A 1 79 ? -15.027 6.819 -30.469 1.00 86.38 79 VAL A C 1
ATOM 626 O O . VAL A 1 79 ? -14.674 7.582 -31.371 1.00 86.38 79 VAL A O 1
ATOM 629 N N . ILE A 1 80 ? -16.288 6.735 -30.048 1.00 82.25 80 ILE A N 1
ATOM 630 C CA . ILE A 1 80 ? -17.397 7.584 -30.517 1.00 82.25 80 ILE A CA 1
ATOM 631 C C . ILE A 1 80 ? -18.129 8.093 -29.279 1.00 82.25 80 ILE A C 1
ATOM 633 O O . ILE A 1 80 ? -18.438 7.293 -28.403 1.00 82.25 80 ILE A O 1
ATOM 637 N N . ASP A 1 81 ? -18.387 9.401 -29.201 1.00 80.38 81 ASP A N 1
ATOM 638 C CA . ASP A 1 81 ? -19.023 10.054 -28.045 1.00 80.38 81 ASP A CA 1
ATOM 639 C C . ASP A 1 81 ? -18.362 9.627 -26.714 1.00 80.38 81 ASP A C 1
ATOM 641 O O . ASP A 1 81 ? -18.998 9.084 -25.807 1.00 80.38 81 ASP A O 1
ATOM 645 N N . ASP A 1 82 ? -17.031 9.771 -26.682 1.00 80.25 82 ASP A N 1
ATOM 646 C CA . ASP A 1 82 ? -16.077 9.333 -25.647 1.00 80.25 82 ASP A CA 1
ATOM 647 C C . ASP A 1 82 ? -16.156 7.845 -25.253 1.00 80.25 82 ASP A C 1
ATOM 649 O O . ASP A 1 82 ? -15.492 7.410 -24.314 1.00 80.25 82 ASP A O 1
ATOM 653 N N . THR A 1 83 ? -16.935 7.042 -25.983 1.00 84.38 83 THR A N 1
ATOM 654 C CA . THR A 1 83 ? -17.210 5.634 -25.688 1.00 84.38 83 THR A CA 1
ATOM 655 C C . THR A 1 83 ? -16.342 4.729 -26.578 1.00 84.38 83 THR A C 1
ATOM 657 O O . THR A 1 83 ? -16.540 4.691 -27.800 1.00 84.38 83 THR A O 1
ATOM 660 N N . PRO A 1 84 ? -15.360 4.002 -26.014 1.00 86.94 84 PRO A N 1
ATOM 661 C CA . PRO A 1 84 ? -14.503 3.079 -26.753 1.00 86.94 84 PRO A CA 1
ATOM 662 C C . PRO A 1 84 ? -15.223 1.759 -27.058 1.00 86.94 84 PRO A C 1
ATOM 664 O O . PRO A 1 84 ? -15.904 1.180 -26.205 1.00 86.94 84 PRO A O 1
ATOM 667 N N . PHE A 1 85 ? -15.023 1.233 -28.266 1.00 89.44 85 PHE A N 1
ATOM 668 C CA . PHE A 1 85 ? -15.501 -0.097 -28.633 1.00 89.44 85 PHE A CA 1
ATOM 669 C C . PHE A 1 85 ? -14.537 -0.846 -29.558 1.00 89.44 85 PHE A C 1
ATOM 671 O O . PHE A 1 85 ? -13.805 -0.265 -30.364 1.00 89.44 85 PHE A O 1
ATOM 678 N N . LEU A 1 86 ? -14.576 -2.171 -29.434 1.00 91.19 86 LEU A N 1
ATOM 679 C CA . LEU A 1 86 ? -13.790 -3.140 -30.186 1.00 91.19 86 LEU A CA 1
ATOM 680 C C . LEU A 1 86 ? -14.740 -4.075 -30.939 1.00 91.19 86 LEU A C 1
ATOM 682 O O . LEU A 1 86 ? -15.663 -4.633 -30.344 1.00 91.19 86 LEU A O 1
ATOM 686 N N . VAL A 1 87 ? -14.514 -4.270 -32.235 1.00 92.94 87 VAL A N 1
ATOM 687 C CA . VAL A 1 87 ? -15.316 -5.165 -33.076 1.00 92.94 87 VAL A CA 1
ATOM 688 C C . VAL A 1 87 ? -14.494 -6.387 -33.451 1.00 92.94 87 VAL A C 1
ATOM 690 O O . VAL A 1 87 ? -13.344 -6.270 -33.865 1.00 92.94 87 VAL A O 1
ATOM 693 N N . MET A 1 88 ? -15.082 -7.568 -33.309 1.00 93.69 88 MET A N 1
ATOM 694 C CA . MET A 1 88 ? -14.417 -8.866 -33.406 1.00 93.69 88 MET A CA 1
ATOM 695 C C . MET A 1 88 ? -15.236 -9.851 -34.248 1.00 93.69 88 MET A C 1
ATOM 697 O O . MET A 1 88 ? -16.450 -9.695 -34.399 1.00 93.69 88 MET A O 1
ATOM 701 N N . GLU A 1 89 ? -14.595 -10.894 -34.773 1.00 93.12 89 GLU A N 1
ATOM 702 C CA . GLU A 1 89 ? -15.301 -11.999 -35.435 1.00 93.12 89 GLU A CA 1
ATOM 703 C C . GLU A 1 89 ? -16.270 -12.701 -34.458 1.00 93.12 89 GLU A C 1
ATOM 705 O O . GLU A 1 89 ? -15.941 -12.972 -33.302 1.00 93.12 89 GLU A O 1
ATOM 710 N N . TYR A 1 90 ? -17.504 -12.964 -34.906 1.00 93.62 90 TYR A N 1
ATOM 711 C CA . TYR A 1 90 ? -18.539 -13.558 -34.056 1.00 93.62 90 TYR A CA 1
ATOM 712 C C . TYR A 1 90 ? -18.414 -15.087 -33.995 1.00 93.62 90 TYR A C 1
ATOM 714 O O . TYR A 1 90 ? -18.672 -15.775 -34.980 1.00 93.62 90 TYR A O 1
ATOM 722 N N . ALA A 1 91 ? -18.085 -15.616 -32.815 1.00 93.75 91 ALA A N 1
ATOM 723 C CA . ALA A 1 91 ? -18.074 -17.049 -32.523 1.00 93.75 91 ALA A CA 1
ATOM 724 C C . ALA A 1 91 ? -19.495 -17.550 -32.154 1.00 93.75 91 ALA A C 1
ATOM 726 O O . ALA A 1 91 ? -20.000 -17.214 -31.075 1.00 93.75 91 ALA A O 1
ATOM 727 N N . PRO A 1 92 ? -20.178 -18.339 -33.010 1.00 90.06 92 PRO A N 1
ATOM 728 C CA . PRO A 1 92 ? -21.591 -18.668 -32.814 1.00 90.06 92 PRO A CA 1
ATOM 729 C C . PRO A 1 92 ? -21.826 -19.773 -31.774 1.00 90.06 92 PRO A C 1
ATOM 731 O O . PRO A 1 92 ? -22.882 -19.800 -31.144 1.00 90.06 92 PRO A O 1
ATOM 734 N N . ASN A 1 93 ? -20.855 -20.670 -31.566 1.00 93.19 93 ASN A N 1
ATOM 735 C CA . ASN A 1 93 ? -21.029 -21.899 -30.784 1.00 93.19 93 ASN A CA 1
ATOM 736 C C . ASN A 1 93 ? -20.748 -21.726 -29.275 1.00 93.19 93 ASN A C 1
ATOM 738 O O . ASN A 1 93 ? -20.718 -22.703 -28.524 1.00 93.19 93 ASN A O 1
ATOM 742 N N . GLY A 1 94 ? -20.603 -20.482 -28.808 1.00 90.56 94 GLY A N 1
ATOM 743 C CA . GLY A 1 94 ? -20.479 -20.140 -27.392 1.00 90.56 94 GLY A CA 1
ATOM 744 C C . GLY A 1 94 ? -19.050 -20.239 -26.858 1.00 90.56 94 GLY A C 1
ATOM 745 O O . GLY A 1 94 ? -18.100 -19.879 -27.546 1.00 90.56 94 GLY A O 1
ATOM 746 N N . THR A 1 95 ? -18.910 -20.675 -25.603 1.00 93.88 95 THR A N 1
ATOM 747 C CA . THR A 1 95 ? -17.630 -20.736 -24.872 1.00 93.88 95 THR A CA 1
ATOM 748 C C . THR A 1 95 ? -17.411 -22.124 -24.277 1.00 93.88 95 THR A C 1
ATOM 750 O O . THR A 1 95 ? -18.383 -22.831 -23.984 1.00 93.88 95 THR A O 1
ATOM 753 N N . LEU A 1 96 ? -16.158 -22.519 -24.034 1.00 94.44 96 LEU A N 1
ATOM 754 C CA . LEU A 1 96 ? -15.860 -23.795 -23.375 1.00 94.44 96 LEU A CA 1
ATOM 755 C C . LEU A 1 96 ? -16.440 -23.869 -21.954 1.00 94.44 96 LEU A C 1
ATOM 757 O O . LEU A 1 96 ? -16.881 -24.942 -21.563 1.00 94.44 96 LEU A O 1
ATOM 761 N N . ALA A 1 97 ? -16.561 -22.753 -21.225 1.00 91.69 97 ALA A N 1
ATOM 762 C CA . ALA A 1 97 ? -17.275 -22.711 -19.940 1.00 91.69 97 ALA A CA 1
ATOM 763 C C . ALA A 1 97 ? -18.782 -23.026 -20.056 1.00 91.69 97 ALA A C 1
ATOM 765 O O . ALA A 1 97 ? -19.365 -23.570 -19.120 1.00 91.69 97 ALA A O 1
ATOM 766 N N . LYS A 1 98 ? -19.424 -22.691 -21.187 1.00 90.94 98 LYS A N 1
ATOM 767 C CA . LYS A 1 98 ? -20.831 -23.044 -21.457 1.00 90.94 98 LYS A CA 1
ATOM 768 C C . LYS A 1 98 ? -20.979 -24.471 -21.997 1.00 90.94 98 LYS A C 1
ATOM 770 O O . LYS A 1 98 ? -21.976 -25.119 -21.697 1.00 90.94 98 LYS A O 1
ATOM 775 N N . ARG A 1 99 ? -20.005 -24.963 -22.775 1.00 92.94 99 ARG A N 1
ATOM 776 C CA . ARG A 1 99 ? -19.992 -26.340 -23.305 1.00 92.94 99 ARG A CA 1
ATOM 777 C C . ARG A 1 99 ? -19.644 -27.380 -22.233 1.00 92.94 99 ARG A C 1
ATOM 779 O O . ARG A 1 99 ? -20.247 -28.447 -22.224 1.00 92.94 99 ARG A O 1
ATOM 786 N N . HIS A 1 100 ? -18.723 -27.049 -21.328 1.00 92.31 100 HIS A N 1
ATOM 787 C CA . HIS A 1 100 ? -18.234 -27.910 -20.247 1.00 92.31 100 HIS A CA 1
ATOM 788 C C . HIS A 1 100 ? -18.332 -27.186 -18.888 1.00 92.31 100 HIS A C 1
ATOM 790 O O . HIS A 1 100 ? -17.342 -26.618 -18.419 1.00 92.31 100 HIS A O 1
ATOM 796 N N . PRO A 1 101 ? -19.520 -27.164 -18.253 1.00 87.06 101 PRO A N 1
ATOM 797 C CA . PRO A 1 101 ? -19.697 -26.596 -16.917 1.00 87.06 101 PRO A CA 1
ATOM 798 C C . PRO A 1 101 ? -18.803 -27.237 -15.843 1.00 87.06 101 PRO A C 1
ATOM 800 O O . PRO A 1 101 ? -18.443 -28.414 -15.920 1.00 87.06 101 PRO A O 1
ATOM 803 N N . ARG A 1 102 ? -18.494 -26.464 -14.792 1.00 82.44 102 ARG A N 1
ATOM 804 C CA . ARG A 1 102 ? -17.737 -26.930 -13.615 1.00 82.44 102 ARG A CA 1
ATOM 805 C C . ARG A 1 102 ? -18.366 -28.170 -12.974 1.00 82.44 102 ARG A C 1
ATOM 807 O O . ARG A 1 102 ? -19.586 -28.295 -12.910 1.00 82.44 102 ARG A O 1
ATOM 814 N N . GLY A 1 103 ? -17.517 -29.057 -12.456 1.00 83.31 103 GLY A N 1
ATOM 815 C CA . GLY A 1 103 ? -17.904 -30.343 -11.870 1.00 83.31 103 GLY A CA 1
ATOM 816 C C . GLY A 1 103 ? -17.850 -31.529 -12.840 1.00 83.31 103 GLY A C 1
ATOM 817 O O . GLY A 1 103 ? -18.006 -32.661 -12.392 1.00 83.31 103 GLY A O 1
ATOM 818 N N . ILE A 1 104 ? -17.609 -31.305 -14.138 1.00 86.69 104 ILE A N 1
ATOM 819 C CA . ILE A 1 104 ? -17.590 -32.353 -15.173 1.00 86.69 104 ILE A CA 1
ATOM 820 C C . ILE A 1 104 ? -16.141 -32.629 -15.621 1.00 86.69 104 ILE A C 1
ATOM 822 O O . ILE A 1 104 ? -15.542 -31.776 -16.277 1.00 86.69 104 ILE A O 1
ATOM 826 N N . PRO A 1 105 ? -15.559 -33.806 -15.310 1.00 91.25 105 PRO A N 1
ATOM 827 C CA . PRO A 1 105 ? -14.272 -34.222 -15.864 1.00 91.25 105 PRO A CA 1
ATOM 828 C C . PRO A 1 105 ? -14.380 -34.557 -17.359 1.00 91.25 105 PRO A C 1
ATOM 830 O O . PRO A 1 105 ? -15.340 -35.198 -17.793 1.00 91.25 105 PRO A O 1
ATOM 833 N N . LEU A 1 106 ? -13.370 -34.178 -18.140 1.00 93.75 106 LEU A N 1
ATOM 834 C CA . LEU A 1 106 ? -13.272 -34.429 -19.578 1.00 93.75 106 LEU A CA 1
ATOM 835 C C . LEU A 1 106 ? -12.252 -35.543 -19.885 1.00 93.75 106 LEU A C 1
ATOM 837 O O . LEU A 1 106 ? -11.254 -35.678 -19.174 1.00 93.75 106 LEU A O 1
ATOM 841 N N . PRO A 1 107 ? -12.434 -36.324 -20.970 1.00 92.38 107 PRO A N 1
ATOM 842 C CA . PRO A 1 107 ? -11.435 -37.302 -21.397 1.00 92.38 107 PRO A CA 1
ATOM 843 C C . PRO A 1 107 ? -10.081 -36.625 -21.692 1.00 92.38 107 PRO A C 1
ATOM 845 O O . PRO A 1 107 ? -10.073 -35.612 -22.396 1.00 92.38 107 PRO A O 1
ATOM 848 N N . PRO A 1 108 ? -8.928 -37.180 -21.264 1.00 92.19 108 PRO A N 1
ATOM 849 C CA . PRO A 1 108 ? -7.622 -36.533 -21.447 1.00 92.19 108 PRO A CA 1
ATOM 850 C C . PRO A 1 108 ? -7.281 -36.155 -22.898 1.00 92.19 108 PRO A C 1
ATOM 852 O O . PRO A 1 108 ? -6.650 -35.131 -23.133 1.00 92.19 108 PRO A O 1
ATOM 855 N N . VAL A 1 109 ? -7.761 -36.923 -23.883 1.00 92.12 109 VAL A N 1
ATOM 856 C CA . VAL A 1 109 ? -7.603 -36.618 -25.321 1.00 92.12 109 VAL A CA 1
ATOM 857 C C . VAL A 1 109 ? -8.315 -35.315 -25.720 1.00 92.12 109 VAL A C 1
ATOM 859 O O . VAL A 1 109 ? -7.796 -34.547 -26.527 1.00 92.12 109 VAL A O 1
ATOM 862 N N . VAL A 1 110 ? -9.482 -35.031 -25.130 1.00 94.38 110 VAL A N 1
ATOM 863 C CA . VAL A 1 110 ? -10.228 -33.779 -25.349 1.00 94.38 110 VAL A CA 1
ATOM 864 C C . VAL A 1 110 ? -9.499 -32.610 -24.685 1.00 94.38 110 VAL A C 1
ATOM 866 O O . VAL A 1 110 ? -9.339 -31.561 -25.305 1.00 94.38 110 VAL A O 1
ATOM 869 N N . VAL A 1 111 ? -8.980 -32.813 -23.467 1.00 96.00 111 VAL A N 1
ATOM 870 C CA . VAL A 1 111 ? -8.161 -31.814 -22.757 1.00 96.00 111 VAL A CA 1
ATOM 871 C C . VAL A 1 111 ? -6.930 -31.434 -23.580 1.00 96.00 111 VAL A C 1
ATOM 873 O O . VAL A 1 111 ? -6.716 -30.252 -23.829 1.00 96.00 111 VAL A O 1
ATOM 876 N N . VAL A 1 112 ? -6.167 -32.415 -24.073 1.00 96.31 112 VAL A N 1
ATOM 877 C CA . VAL A 1 112 ? -5.006 -32.189 -24.952 1.00 96.31 112 VAL A CA 1
ATOM 878 C C . VAL A 1 112 ? -5.397 -31.417 -26.217 1.00 96.31 112 VAL A C 1
ATOM 880 O O . VAL A 1 112 ? -4.720 -30.457 -26.581 1.00 96.31 112 VAL A O 1
ATOM 883 N N . SER A 1 113 ? -6.514 -31.776 -26.860 1.00 95.69 113 SER A N 1
ATOM 884 C CA . SER A 1 113 ? -6.990 -31.107 -28.080 1.00 95.69 113 SER A CA 1
ATOM 885 C C . SER A 1 113 ? -7.306 -29.617 -27.875 1.00 95.69 113 SER A C 1
ATOM 887 O O . SER A 1 113 ? -7.014 -28.804 -28.757 1.00 95.69 113 SER A O 1
ATOM 889 N N . TYR A 1 114 ? -7.843 -29.229 -26.713 1.00 97.31 114 TYR A N 1
ATOM 890 C CA . TYR A 1 114 ? -8.052 -27.819 -26.363 1.00 97.31 114 TYR A CA 1
ATOM 891 C C . TYR A 1 114 ? -6.756 -27.132 -25.915 1.00 97.31 114 TYR A C 1
ATOM 893 O O . TYR A 1 114 ? -6.447 -26.042 -26.395 1.00 97.31 114 TYR A O 1
ATOM 901 N N . VAL A 1 115 ? -5.968 -27.775 -25.044 1.00 97.81 115 VAL A N 1
ATOM 902 C CA . VAL A 1 115 ? -4.706 -27.225 -24.523 1.00 97.81 115 VAL A CA 1
ATOM 903 C C . VAL A 1 115 ? -3.734 -26.907 -25.659 1.00 97.81 115 VAL A C 1
ATOM 905 O O . VAL A 1 115 ? -3.156 -25.827 -25.644 1.00 97.81 115 VAL A O 1
ATOM 908 N N . LYS A 1 116 ? -3.610 -27.757 -26.688 1.00 97.50 116 LYS A N 1
ATOM 909 C CA . LYS A 1 116 ? -2.742 -27.483 -27.849 1.00 97.50 116 LYS A CA 1
ATOM 910 C C . LYS A 1 116 ? -3.187 -26.278 -28.684 1.00 97.50 116 LYS A C 1
ATOM 912 O O . LYS A 1 116 ? -2.340 -25.487 -29.084 1.00 97.50 116 LYS A O 1
ATOM 917 N N . GLN A 1 117 ? -4.490 -26.100 -28.920 1.00 97.44 117 GLN A N 1
ATOM 918 C CA . GLN A 1 117 ? -5.013 -24.939 -29.663 1.00 97.44 117 GLN A CA 1
ATOM 919 C C . GLN A 1 117 ? -4.784 -23.623 -28.904 1.00 97.44 117 GLN A C 1
ATOM 921 O O . GLN A 1 117 ? -4.341 -22.631 -29.484 1.00 97.44 117 GLN A O 1
ATOM 926 N N . VAL A 1 118 ? -5.035 -23.627 -27.591 1.00 97.88 118 VAL A N 1
ATOM 927 C CA . VAL A 1 118 ? -4.820 -22.457 -26.725 1.00 97.88 118 VAL A CA 1
ATOM 928 C C . VAL A 1 118 ? -3.324 -22.171 -26.541 1.00 97.88 118 VAL A C 1
ATOM 930 O O . VAL A 1 118 ? -2.915 -21.013 -26.601 1.00 97.88 118 VAL A O 1
ATOM 933 N N . ALA A 1 119 ? -2.488 -23.201 -26.389 1.00 98.00 119 ALA A N 1
ATOM 934 C CA . ALA A 1 119 ? -1.037 -23.050 -26.309 1.00 98.00 119 ALA A CA 1
ATOM 935 C C . ALA A 1 119 ? -0.450 -22.453 -27.593 1.00 98.00 119 ALA A C 1
ATOM 937 O O . ALA A 1 119 ? 0.335 -21.517 -27.493 1.00 98.00 119 ALA A O 1
ATOM 938 N N . ALA A 1 120 ? -0.884 -22.896 -28.778 1.00 97.38 120 ALA A N 1
ATOM 939 C CA . ALA A 1 120 ? -0.444 -22.317 -30.048 1.00 97.38 120 ALA A CA 1
ATOM 940 C C . ALA A 1 120 ? -0.802 -20.819 -30.160 1.00 97.38 120 ALA A C 1
ATOM 942 O O . ALA A 1 120 ? 0.045 -20.004 -30.530 1.00 97.38 120 ALA A O 1
ATOM 943 N N . ALA A 1 121 ? -2.023 -20.434 -29.763 1.00 96.12 121 ALA A N 1
ATOM 944 C CA . ALA A 1 121 ? -2.460 -19.035 -29.726 1.00 96.12 121 ALA A CA 1
ATOM 945 C C . ALA A 1 121 ? -1.610 -18.166 -28.781 1.00 96.12 121 ALA A C 1
ATOM 947 O O . ALA A 1 121 ? -1.158 -17.082 -29.157 1.00 96.12 121 ALA A O 1
ATOM 948 N N . LEU A 1 122 ? -1.359 -18.654 -27.565 1.00 96.38 122 LEU A N 1
ATOM 949 C CA . LEU A 1 122 ? -0.521 -17.967 -26.583 1.00 96.38 122 LEU A CA 1
ATOM 950 C C . LEU A 1 122 ? 0.937 -17.882 -27.060 1.00 96.38 122 LEU A C 1
ATOM 952 O O . LEU A 1 122 ? 1.513 -16.798 -27.072 1.00 96.38 122 LEU A O 1
ATOM 956 N N . GLN A 1 123 ? 1.507 -18.983 -27.555 1.00 96.94 123 GLN A N 1
ATOM 957 C CA . GLN A 1 123 ? 2.870 -19.051 -28.088 1.00 96.94 123 GLN A CA 1
ATOM 958 C C . GLN A 1 123 ? 3.081 -18.083 -29.264 1.00 96.94 123 GLN A C 1
ATOM 960 O O . GLN A 1 123 ? 4.133 -17.445 -29.369 1.00 96.94 123 GLN A O 1
ATOM 965 N N . TYR A 1 124 ? 2.081 -17.932 -30.136 1.00 95.81 124 TYR A N 1
ATOM 966 C CA . TYR A 1 124 ? 2.091 -16.943 -31.211 1.00 95.81 124 TYR A CA 1
ATOM 967 C C . TYR A 1 124 ? 2.183 -15.512 -30.654 1.00 95.81 124 TYR A C 1
ATOM 969 O O . TYR A 1 124 ? 3.097 -14.772 -31.016 1.00 95.81 124 TYR A O 1
ATOM 977 N N . ALA A 1 125 ? 1.312 -15.128 -29.716 1.00 91.56 125 ALA A N 1
ATOM 978 C CA . ALA A 1 125 ? 1.334 -13.789 -29.116 1.00 91.56 125 ALA A CA 1
ATOM 979 C C . ALA A 1 125 ? 2.635 -13.509 -28.331 1.00 91.56 125 ALA A C 1
ATOM 981 O O . ALA A 1 125 ? 3.243 -12.441 -28.480 1.00 91.56 125 ALA A O 1
ATOM 982 N N . HIS A 1 126 ? 3.107 -14.505 -27.572 1.00 93.31 126 HIS A N 1
ATOM 983 C CA . HIS A 1 126 ? 4.356 -14.481 -26.803 1.00 93.31 126 HIS A CA 1
ATOM 984 C C . HIS A 1 126 ? 5.582 -14.246 -27.693 1.00 93.31 126 HIS A C 1
ATOM 986 O O . HIS A 1 126 ? 6.489 -13.508 -27.306 1.00 93.31 126 HIS A O 1
ATOM 992 N N . THR A 1 127 ? 5.623 -14.860 -28.881 1.00 92.56 127 THR A N 1
ATOM 993 C CA . THR A 1 127 ? 6.780 -14.785 -29.792 1.00 92.56 127 THR A CA 1
ATOM 994 C C . THR A 1 127 ? 6.719 -13.602 -30.755 1.00 92.56 127 THR A C 1
ATOM 996 O O . THR A 1 127 ? 7.722 -12.908 -30.902 1.00 92.56 127 THR A O 1
ATOM 999 N N . GLN A 1 128 ? 5.570 -13.343 -31.388 1.00 86.19 128 GLN A N 1
ATOM 1000 C CA . GLN A 1 128 ? 5.445 -12.337 -32.453 1.00 86.19 128 GLN A CA 1
ATOM 1001 C C . GLN A 1 128 ? 5.284 -10.907 -31.926 1.00 86.19 128 GLN A C 1
ATOM 1003 O O . GLN A 1 128 ? 5.734 -9.960 -32.570 1.00 86.19 128 GLN A O 1
ATOM 1008 N N . LYS A 1 129 ? 4.629 -10.734 -30.770 1.00 78.00 129 LYS A N 1
ATOM 1009 C CA . LYS A 1 129 ? 4.286 -9.413 -30.210 1.00 78.00 129 LYS A CA 1
ATOM 1010 C C . LYS A 1 129 ? 4.767 -9.197 -28.770 1.00 78.00 129 LYS A C 1
ATOM 1012 O O . LYS A 1 129 ? 4.583 -8.104 -28.248 1.00 78.00 129 LYS A O 1
ATOM 1017 N N . ARG A 1 130 ? 5.376 -10.209 -28.127 1.00 83.88 130 ARG A N 1
ATOM 1018 C CA . ARG A 1 130 ? 5.740 -10.216 -26.688 1.00 83.88 130 ARG A CA 1
ATOM 1019 C C . ARG A 1 130 ? 4.553 -9.931 -25.748 1.00 83.88 130 ARG A C 1
ATOM 1021 O O . ARG A 1 130 ? 4.754 -9.553 -24.597 1.00 83.88 130 ARG A O 1
ATOM 1028 N N . LEU A 1 131 ? 3.330 -10.138 -26.234 1.00 85.56 131 LEU A N 1
ATOM 1029 C CA . LEU A 1 131 ? 2.089 -9.863 -25.516 1.00 85.56 131 LEU A CA 1
ATOM 1030 C C . LEU A 1 131 ? 1.771 -11.013 -24.549 1.00 85.56 131 LEU A C 1
ATOM 1032 O O . LEU A 1 131 ? 1.956 -12.175 -24.905 1.00 85.56 131 LEU A O 1
ATOM 1036 N N . ILE A 1 132 ? 1.276 -10.688 -23.352 1.00 87.44 132 ILE A N 1
ATOM 1037 C CA . ILE A 1 132 ? 0.827 -11.648 -22.329 1.00 87.44 132 ILE A CA 1
ATOM 1038 C C . ILE A 1 132 ? -0.703 -11.548 -22.229 1.00 87.44 132 ILE A C 1
ATOM 1040 O O . ILE A 1 132 ? -1.245 -10.445 -22.292 1.00 87.44 132 ILE A O 1
ATOM 1044 N N . HIS A 1 133 ? -1.409 -12.670 -22.091 1.00 89.88 133 HIS A N 1
ATOM 1045 C CA . HIS A 1 133 ? -2.875 -12.702 -22.108 1.00 89.88 133 HIS A CA 1
ATOM 1046 C C . HIS A 1 133 ? -3.505 -12.392 -20.742 1.00 89.88 133 HIS A C 1
ATOM 1048 O O . HIS A 1 133 ? -4.512 -11.689 -20.669 1.00 89.88 133 HIS A O 1
ATOM 1054 N N . LEU A 1 134 ? -2.930 -12.932 -19.663 1.00 87.44 134 LEU A N 1
ATOM 1055 C CA . LEU A 1 134 ? -3.280 -12.766 -18.244 1.00 87.44 134 LEU A CA 1
ATOM 1056 C C . LEU A 1 134 ? -4.661 -13.266 -17.788 1.00 87.44 134 LEU A C 1
ATOM 1058 O O . LEU A 1 134 ? -4.776 -13.739 -16.657 1.00 87.44 134 LEU A O 1
ATOM 1062 N N . ASP A 1 135 ? -5.674 -13.248 -18.655 1.00 87.44 135 ASP A N 1
ATOM 1063 C CA . ASP A 1 135 ? -7.037 -13.728 -18.380 1.00 87.44 135 ASP A CA 1
ATOM 1064 C C . ASP A 1 135 ? -7.371 -15.070 -19.074 1.00 87.44 135 ASP A C 1
ATOM 1066 O O . ASP A 1 135 ? -8.408 -15.230 -19.718 1.00 87.44 135 ASP A O 1
ATOM 1070 N N . VAL A 1 136 ? -6.460 -16.048 -19.008 1.00 93.50 136 VAL A N 1
ATOM 1071 C CA . VAL A 1 136 ? -6.648 -17.372 -19.640 1.00 93.50 136 VAL A CA 1
ATOM 1072 C C . VAL A 1 136 ? -7.573 -18.245 -18.783 1.00 93.50 136 VAL A C 1
ATOM 1074 O O . VAL A 1 136 ? -7.151 -18.822 -17.782 1.00 93.50 136 VAL A O 1
ATOM 1077 N N . LYS A 1 137 ? -8.842 -18.359 -19.192 1.00 92.62 137 LYS A N 1
ATOM 1078 C CA . LYS A 1 137 ? -9.893 -19.140 -18.509 1.00 92.62 137 LYS A CA 1
ATOM 1079 C C . LYS A 1 137 ? -10.934 -19.685 -19.504 1.00 92.62 137 LYS A C 1
ATOM 1081 O O . LYS A 1 137 ? -11.085 -19.102 -20.578 1.00 92.62 137 LYS A O 1
ATOM 1086 N N . PRO A 1 138 ? -11.727 -20.729 -19.174 1.00 93.62 138 PRO A N 1
ATOM 1087 C CA . PRO A 1 138 ? -12.649 -21.365 -20.128 1.00 93.62 138 PRO A CA 1
ATOM 1088 C C . PRO A 1 138 ? -13.788 -20.459 -20.628 1.00 93.62 138 PRO A C 1
ATOM 1090 O O . PRO A 1 138 ? -14.457 -20.790 -21.606 1.00 93.62 138 PRO A O 1
ATOM 1093 N N . ALA A 1 139 ? -14.031 -19.323 -19.965 1.00 89.94 139 ALA A N 1
ATOM 1094 C CA . ALA A 1 139 ? -14.997 -18.319 -20.410 1.00 89.94 139 ALA A CA 1
ATOM 1095 C C . ALA A 1 139 ? -14.517 -17.538 -21.647 1.00 89.94 139 ALA A C 1
ATOM 1097 O O . ALA A 1 139 ? -15.344 -17.216 -22.495 1.00 89.94 139 ALA A O 1
ATOM 1098 N N . ASN A 1 140 ? -13.203 -17.322 -21.781 1.00 92.62 140 ASN A N 1
ATOM 1099 C CA . ASN A 1 140 ? -12.577 -16.565 -22.875 1.00 92.62 140 ASN A CA 1
ATOM 1100 C C . ASN A 1 140 ? -12.091 -17.497 -24.005 1.00 92.62 140 ASN A C 1
ATOM 1102 O O . ASN A 1 140 ? -11.386 -17.094 -24.923 1.00 92.62 140 ASN A O 1
ATOM 1106 N N . MET A 1 141 ? -12.432 -18.784 -23.927 1.00 95.44 141 MET A N 1
ATOM 1107 C CA . MET A 1 141 ? -12.169 -19.773 -24.968 1.00 95.44 141 MET A CA 1
ATOM 1108 C C . MET A 1 141 ? -13.469 -19.964 -25.744 1.00 95.44 141 MET A C 1
ATOM 1110 O O . MET A 1 141 ? -14.331 -20.756 -25.348 1.00 95.44 141 MET A O 1
ATOM 1114 N N . LEU A 1 142 ? -13.647 -19.165 -26.795 1.00 95.12 142 LEU A N 1
ATOM 1115 C CA . LEU A 1 142 ? -14.822 -19.214 -27.658 1.00 95.12 142 LEU A CA 1
ATOM 1116 C C . LEU A 1 142 ? -14.736 -20.397 -28.625 1.00 95.12 142 LEU A C 1
ATOM 1118 O O . LEU A 1 142 ? -13.672 -20.983 -28.833 1.00 95.12 142 LEU A O 1
ATOM 1122 N N . ILE A 1 143 ? -15.873 -20.738 -29.225 1.00 96.00 143 ILE A N 1
ATOM 1123 C CA . ILE A 1 143 ? -15.998 -21.851 -30.163 1.00 96.00 143 ILE A CA 1
ATOM 1124 C C . ILE A 1 143 ? -16.487 -21.306 -31.507 1.00 96.00 143 ILE A C 1
ATOM 1126 O O . ILE A 1 143 ? -17.593 -20.760 -31.606 1.00 96.00 143 ILE A O 1
ATOM 1130 N N . GLY A 1 144 ? -15.635 -21.420 -32.525 1.00 92.00 144 GLY A N 1
ATOM 1131 C CA . GLY A 1 144 ? -15.904 -20.962 -33.883 1.00 92.00 144 GLY A CA 1
ATOM 1132 C C . GLY A 1 144 ? -16.940 -21.822 -34.613 1.00 92.00 144 GLY A C 1
ATOM 1133 O O . GLY A 1 144 ? -17.539 -22.744 -34.050 1.00 92.00 144 GLY A O 1
ATOM 1134 N N . SER A 1 145 ? -17.213 -21.482 -35.873 1.00 89.25 145 SER A N 1
ATOM 1135 C CA . SER A 1 145 ? -18.265 -22.122 -36.677 1.00 89.25 145 SER A CA 1
ATOM 1136 C C . SER A 1 145 ? -17.927 -23.546 -37.138 1.00 89.25 145 SER A C 1
ATOM 1138 O O . SER A 1 145 ? -18.838 -24.276 -37.523 1.00 89.25 145 SER A O 1
ATOM 1140 N N . ASN A 1 146 ? -16.660 -23.952 -37.051 1.00 89.88 146 ASN A N 1
ATOM 1141 C CA . ASN A 1 146 ? -16.119 -25.256 -37.439 1.00 89.88 146 ASN A CA 1
ATOM 1142 C C . ASN A 1 146 ? -15.686 -26.097 -36.214 1.00 89.88 146 ASN A C 1
ATOM 1144 O O . ASN A 1 146 ? -14.936 -27.060 -36.367 1.00 89.88 146 ASN A O 1
ATOM 1148 N N . ASP A 1 147 ? -16.142 -25.725 -35.008 1.00 87.06 147 ASP A N 1
ATOM 1149 C CA . ASP A 1 147 ? -15.718 -26.268 -33.703 1.00 87.06 147 ASP A CA 1
ATOM 1150 C C . ASP A 1 147 ? -14.232 -26.027 -33.335 1.00 87.06 147 ASP A C 1
ATOM 1152 O O . ASP A 1 147 ? -13.699 -26.633 -32.401 1.00 87.06 147 ASP A O 1
ATOM 1156 N N . GLU A 1 148 ? -13.576 -25.079 -34.010 1.00 92.88 148 GLU A N 1
ATOM 1157 C CA . GLU A 1 148 ? -12.261 -24.552 -33.646 1.00 92.88 148 GLU A CA 1
ATOM 1158 C C . GLU A 1 148 ? -12.313 -23.708 -32.359 1.00 92.88 148 GLU A C 1
ATOM 1160 O O . GLU A 1 148 ? -13.290 -23.001 -32.096 1.00 92.88 148 GLU A O 1
ATOM 1165 N N . ILE A 1 149 ? -11.253 -23.758 -31.545 1.00 96.56 149 ILE A N 1
ATOM 1166 C CA . ILE A 1 149 ? -11.160 -22.938 -30.327 1.00 96.56 149 ILE A CA 1
ATOM 1167 C C . ILE A 1 149 ? -10.537 -21.584 -30.660 1.00 96.56 149 ILE A C 1
ATOM 1169 O O . ILE A 1 149 ? -9.420 -21.528 -31.173 1.00 96.56 149 ILE A O 1
ATOM 1173 N N . LEU A 1 150 ? -11.237 -20.501 -30.327 1.00 95.69 150 LEU A N 1
ATOM 1174 C CA . LEU A 1 150 ? -10.805 -19.122 -30.550 1.00 95.69 150 LEU A CA 1
ATOM 1175 C C . LEU A 1 150 ? -10.622 -18.421 -29.200 1.00 95.69 150 LEU A C 1
ATOM 1177 O O . LEU A 1 150 ? -11.587 -18.202 -28.468 1.00 95.69 150 LEU A O 1
ATOM 1181 N N . LEU A 1 151 ? -9.386 -18.068 -28.856 1.00 94.81 151 LEU A N 1
ATOM 1182 C CA . LEU A 1 151 ? -9.062 -17.360 -27.619 1.00 94.81 151 LEU A CA 1
ATOM 1183 C C . LEU A 1 151 ? -9.406 -15.863 -27.761 1.00 94.81 151 LEU A C 1
ATOM 1185 O O . LEU A 1 151 ? -8.897 -15.193 -28.664 1.00 94.81 151 LEU A O 1
ATOM 1189 N N . SER A 1 152 ? -10.303 -15.366 -26.905 1.00 90.38 152 SER A N 1
ATOM 1190 C CA . SER A 1 152 ? -10.808 -13.987 -26.876 1.00 90.38 152 SER A CA 1
ATOM 1191 C C . SER A 1 152 ? -10.216 -13.168 -25.734 1.00 90.38 152 SER A C 1
ATOM 1193 O O . SER A 1 152 ? -9.569 -13.695 -24.837 1.00 90.38 152 SER A O 1
ATOM 1195 N N . ASP A 1 153 ? -10.484 -11.860 -25.755 1.00 80.94 153 ASP A N 1
ATOM 1196 C CA . ASP A 1 153 ? -10.130 -10.927 -24.677 1.00 80.94 153 ASP A CA 1
ATOM 1197 C C . ASP A 1 153 ? -8.619 -10.764 -24.434 1.00 80.94 153 ASP A C 1
ATOM 1199 O O . ASP A 1 153 ? -8.209 -10.245 -23.393 1.00 80.94 153 ASP A O 1
ATOM 1203 N N . PHE A 1 154 ? -7.809 -11.115 -25.445 1.00 74.06 154 PHE A N 1
ATOM 1204 C CA . PHE A 1 154 ? -6.385 -10.798 -25.544 1.00 74.06 154 PHE A CA 1
ATOM 1205 C C . PHE A 1 154 ? -6.123 -9.360 -25.127 1.00 74.06 154 PHE A C 1
ATOM 1207 O O . PHE A 1 154 ? -6.438 -8.426 -25.862 1.00 74.06 154 PHE A O 1
ATOM 1214 N N . GLY A 1 155 ? -5.544 -9.205 -23.940 1.00 60.66 155 GLY A N 1
ATOM 1215 C CA . GLY A 1 155 ? -5.145 -7.916 -23.420 1.00 60.66 155 GLY A CA 1
ATOM 1216 C C . GLY A 1 155 ? -6.241 -6.858 -23.478 1.00 60.66 155 GLY A C 1
ATOM 1217 O O . GLY A 1 155 ? -5.904 -5.735 -23.769 1.00 60.66 155 GLY A O 1
ATOM 1218 N N . ILE A 1 156 ? -7.514 -7.110 -23.149 1.00 50.91 156 ILE A N 1
ATOM 1219 C CA . ILE A 1 156 ? -8.476 -5.991 -22.930 1.00 50.91 156 ILE A CA 1
ATOM 1220 C C . ILE A 1 156 ? -8.326 -5.418 -21.498 1.00 50.91 156 ILE A C 1
ATOM 1222 O O . ILE A 1 156 ? -9.262 -4.925 -20.882 1.00 50.91 156 ILE A O 1
ATOM 1226 N N . ALA A 1 157 ? -7.095 -5.487 -20.985 1.00 45.25 157 ALA A N 1
ATOM 1227 C CA . ALA A 1 157 ? -6.566 -4.791 -19.818 1.00 45.25 157 ALA A CA 1
ATOM 1228 C C . ALA A 1 157 ? -5.667 -3.607 -20.249 1.00 45.25 157 ALA A C 1
ATOM 1230 O O . ALA A 1 157 ? -4.745 -3.229 -19.527 1.00 45.25 157 ALA A O 1
ATOM 1231 N N . LEU A 1 158 ? -5.929 -3.043 -21.438 1.00 40.28 158 LEU A N 1
ATOM 1232 C CA . LEU A 1 158 ? -5.298 -1.825 -21.960 1.00 40.28 158 LEU A CA 1
ATOM 1233 C C . LEU A 1 158 ? -5.756 -0.642 -21.103 1.00 40.28 158 LEU A C 1
ATOM 1235 O O . LEU A 1 158 ? -6.803 -0.058 -21.374 1.00 40.28 158 LEU A O 1
ATOM 1239 N N . THR A 1 159 ? -5.023 -0.347 -20.028 1.00 43.84 159 THR A N 1
ATOM 1240 C CA . THR A 1 159 ? -5.366 0.674 -19.020 1.00 43.84 159 THR A CA 1
ATOM 1241 C C . THR A 1 159 ? -6.838 0.670 -18.598 1.00 43.84 159 THR A C 1
ATOM 1243 O O . THR A 1 159 ? -7.658 1.409 -19.138 1.00 43.84 159 THR A O 1
ATOM 1246 N N . ALA A 1 160 ? -7.168 -0.080 -17.541 1.00 34.91 160 ALA A N 1
ATOM 1247 C CA . ALA A 1 160 ? -8.356 0.245 -16.753 1.00 34.91 160 ALA A CA 1
ATOM 1248 C C . ALA A 1 160 ? -8.217 1.703 -16.271 1.00 34.91 160 ALA A C 1
ATOM 1250 O O . ALA A 1 160 ? -7.327 2.010 -15.475 1.00 34.91 160 ALA A O 1
ATOM 1251 N N . ILE A 1 161 ? -9.028 2.599 -16.839 1.00 37.91 161 ILE A N 1
ATOM 1252 C CA . ILE A 1 161 ? -8.849 4.055 -16.766 1.00 37.91 161 ILE A CA 1
ATOM 1253 C C . ILE A 1 161 ? -8.958 4.524 -15.317 1.00 37.91 161 ILE A C 1
ATOM 1255 O O . ILE A 1 161 ? -10.049 4.539 -14.763 1.00 37.91 161 ILE A O 1
ATOM 1259 N N . SER A 1 162 ? -7.804 4.864 -14.729 1.00 37.25 162 SER A N 1
ATOM 1260 C CA . SER A 1 162 ? -7.572 5.765 -13.579 1.00 37.25 162 SER A CA 1
ATOM 1261 C C . SER A 1 162 ? -8.445 5.632 -12.307 1.00 37.25 162 SER A C 1
ATOM 1263 O O . SER A 1 162 ? -8.259 6.392 -11.357 1.00 37.25 162 SER A O 1
ATOM 1265 N N . SER A 1 163 ? -9.322 4.629 -12.199 1.00 39.38 163 SER A N 1
ATOM 1266 C CA . SER A 1 163 ? -10.312 4.477 -11.127 1.00 39.38 163 SER A CA 1
ATOM 1267 C C . SER A 1 163 ? -10.058 3.226 -10.274 1.00 39.38 163 SER A C 1
ATOM 1269 O O . SER A 1 163 ? -10.329 2.096 -10.687 1.00 39.38 163 SER A O 1
ATOM 1271 N N . ARG A 1 164 ? -9.571 3.425 -9.041 1.00 35.81 164 ARG A N 1
ATOM 1272 C CA . ARG A 1 164 ? -9.173 2.343 -8.111 1.00 35.81 164 ARG A CA 1
ATOM 1273 C C . ARG A 1 164 ? -10.288 1.345 -7.758 1.00 35.81 164 ARG A C 1
ATOM 1275 O O . ARG A 1 164 ? -9.979 0.204 -7.430 1.00 35.81 164 ARG A O 1
ATOM 1282 N N . SER A 1 165 ? -11.556 1.753 -7.808 1.00 35.12 165 SER A N 1
ATOM 1283 C CA . SER A 1 165 ? -12.675 0.982 -7.247 1.00 35.12 165 SER A CA 1
ATOM 1284 C C . SER A 1 165 ? -13.085 -0.240 -8.084 1.00 35.12 165 SER A C 1
ATOM 1286 O O . SER A 1 165 ? -13.368 -1.294 -7.524 1.00 35.12 165 SER A O 1
ATOM 1288 N N . GLN A 1 166 ? -13.094 -0.129 -9.418 1.00 37.47 166 GLN A N 1
ATOM 1289 C CA . GLN A 1 166 ? -13.684 -1.143 -10.317 1.00 37.47 166 GLN A CA 1
ATOM 1290 C C . GLN A 1 166 ? -12.695 -2.233 -10.774 1.00 37.47 166 GLN A C 1
ATOM 1292 O O . GLN A 1 166 ? -13.096 -3.321 -11.191 1.00 37.47 166 GLN A O 1
ATOM 1297 N N . ALA A 1 167 ? -11.386 -2.003 -10.624 1.00 45.97 167 ALA A N 1
ATOM 1298 C CA . ALA A 1 167 ? -10.373 -3.032 -10.874 1.00 45.97 167 ALA A CA 1
ATOM 1299 C C . ALA A 1 167 ? -10.500 -4.238 -9.915 1.00 45.97 167 ALA A C 1
ATOM 1301 O O . ALA A 1 167 ? -10.096 -5.350 -10.255 1.00 45.97 167 ALA A O 1
ATOM 1302 N N . ILE A 1 168 ? -11.079 -4.029 -8.725 1.00 41.66 168 ILE A N 1
ATOM 1303 C CA . ILE A 1 168 ? -11.147 -5.031 -7.654 1.00 41.66 168 ILE A CA 1
ATOM 1304 C C . ILE A 1 168 ? -12.059 -6.205 -8.035 1.00 41.66 168 ILE A C 1
ATOM 1306 O O . ILE A 1 168 ? -11.645 -7.352 -7.894 1.00 41.66 168 ILE A O 1
ATOM 1310 N N . GLU A 1 169 ? -13.264 -5.954 -8.556 1.00 40.25 169 GLU A N 1
ATOM 1311 C CA . GLU A 1 169 ? -14.244 -7.014 -8.859 1.00 40.25 169 GLU A CA 1
ATOM 1312 C C . GLU A 1 169 ? -13.738 -8.000 -9.923 1.00 40.25 169 GLU A C 1
ATOM 1314 O O . GLU A 1 169 ? -13.900 -9.216 -9.798 1.00 40.25 169 GLU A O 1
ATOM 1319 N N . ASN A 1 170 ? -13.037 -7.488 -10.937 1.00 48.28 170 ASN A N 1
ATOM 1320 C CA . ASN A 1 170 ? -12.469 -8.301 -12.011 1.00 48.28 170 ASN A CA 1
ATOM 1321 C C . ASN A 1 170 ? -11.333 -9.220 -11.515 1.00 48.28 170 ASN A C 1
ATOM 1323 O O . ASN A 1 170 ? -11.221 -10.360 -11.973 1.00 48.28 170 ASN A O 1
ATOM 1327 N N . ILE A 1 171 ? -10.549 -8.782 -10.518 1.00 54.88 171 ILE A N 1
ATOM 1328 C CA . ILE A 1 171 ? -9.557 -9.637 -9.844 1.00 54.88 171 ILE A CA 1
ATOM 1329 C C . ILE A 1 171 ? -10.251 -10.821 -9.157 1.00 54.88 171 ILE A C 1
ATOM 1331 O O . ILE A 1 171 ? -9.759 -11.943 -9.261 1.00 54.88 171 ILE A O 1
ATOM 1335 N N . LEU A 1 172 ? -11.407 -10.610 -8.512 1.00 50.19 172 LEU A N 1
ATOM 1336 C CA . LEU A 1 172 ? -12.153 -11.682 -7.835 1.00 50.19 172 LEU A CA 1
ATOM 1337 C C . LEU A 1 172 ? -12.646 -12.752 -8.825 1.00 50.19 172 LEU A C 1
ATOM 1339 O O . LEU A 1 172 ? -12.494 -13.947 -8.568 1.00 50.19 172 LEU A O 1
ATOM 1343 N N . GLY A 1 173 ? -13.173 -12.335 -9.982 1.00 57.03 173 GLY A N 1
ATOM 1344 C CA . GLY A 1 173 ? -13.715 -13.242 -11.003 1.00 57.03 173 GLY A CA 1
ATOM 1345 C C . GLY A 1 173 ? -12.675 -14.147 -11.680 1.00 57.03 173 GLY A C 1
ATOM 1346 O O . GLY A 1 173 ? -12.977 -15.297 -12.009 1.00 57.03 173 GLY A O 1
ATOM 1347 N N . THR A 1 174 ? -11.444 -13.661 -11.867 1.00 72.19 174 THR A N 1
ATOM 1348 C CA . THR A 1 174 ? -10.347 -14.419 -12.506 1.00 72.19 174 THR A CA 1
ATOM 1349 C C . THR A 1 174 ? -9.430 -15.129 -11.501 1.00 72.19 174 THR A C 1
ATOM 1351 O O . THR A 1 174 ? -8.689 -16.039 -11.882 1.00 72.19 174 THR A O 1
ATOM 1354 N N . LEU A 1 175 ? -9.526 -14.801 -10.208 1.00 83.31 175 LEU A N 1
ATOM 1355 C CA . LEU A 1 175 ? -8.668 -15.322 -9.137 1.00 83.31 175 LEU A CA 1
ATOM 1356 C C . LEU A 1 175 ? -8.401 -16.844 -9.156 1.00 83.31 175 LEU A C 1
ATOM 1358 O O . LEU A 1 175 ? -7.245 -17.212 -8.947 1.00 83.31 175 LEU A O 1
ATOM 1362 N N . PRO A 1 176 ? -9.378 -17.737 -9.446 1.00 89.50 176 PRO A N 1
ATOM 1363 C CA . PRO A 1 176 ? -9.140 -19.185 -9.479 1.00 89.50 176 PRO A CA 1
ATOM 1364 C C . PRO A 1 176 ? -8.153 -19.659 -10.553 1.00 89.50 176 PRO A C 1
ATOM 1366 O O . PRO A 1 176 ? -7.775 -20.824 -10.524 1.00 89.50 176 PRO A O 1
ATOM 1369 N N . TYR A 1 177 ? -7.757 -18.799 -11.499 1.00 93.19 177 TYR A N 1
ATOM 1370 C CA . TYR A 1 177 ? -6.812 -19.105 -12.580 1.00 93.19 177 TYR A CA 1
ATOM 1371 C C . TYR A 1 177 ? -5.472 -18.372 -12.442 1.00 93.19 177 TYR A C 1
ATOM 1373 O O . TYR A 1 177 ? -4.492 -18.789 -13.053 1.00 93.19 177 TYR A O 1
ATOM 1381 N N . MET A 1 178 ? -5.402 -17.304 -11.638 1.00 91.06 178 MET A N 1
ATOM 1382 C CA . MET A 1 178 ? -4.235 -16.418 -11.586 1.00 91.06 178 MET A CA 1
ATOM 1383 C C . MET A 1 178 ? -2.957 -17.132 -11.125 1.00 91.06 178 MET A C 1
ATOM 1385 O O . MET A 1 178 ? -2.968 -17.959 -10.209 1.00 91.06 178 MET A O 1
ATOM 1389 N N . SER A 1 179 ? -1.830 -16.779 -11.740 1.00 92.38 179 SER A N 1
ATOM 1390 C CA . SER A 1 179 ? -0.523 -17.326 -11.379 1.00 92.38 179 SER A CA 1
ATOM 1391 C C . SER A 1 179 ? 0.098 -16.620 -10.163 1.00 92.38 179 SER A C 1
ATOM 1393 O O . SER A 1 179 ? -0.251 -15.472 -9.874 1.00 92.38 179 SER A O 1
ATOM 1395 N N . PRO A 1 180 ? 1.043 -17.262 -9.447 1.00 90.44 180 PRO A N 1
ATOM 1396 C CA . PRO A 1 180 ? 1.693 -16.681 -8.272 1.00 90.44 180 PRO A CA 1
ATOM 1397 C C . PRO A 1 180 ? 2.336 -15.322 -8.567 1.00 90.44 180 PRO A C 1
ATOM 1399 O O . PRO A 1 180 ? 2.175 -14.376 -7.805 1.00 90.44 180 PRO A O 1
ATOM 1402 N N . GLU A 1 181 ? 3.053 -15.197 -9.681 1.00 85.38 181 GLU A N 1
ATOM 1403 C CA . GLU A 1 181 ? 3.723 -13.953 -10.058 1.00 85.38 181 GLU A CA 1
ATOM 1404 C C . GLU A 1 181 ? 2.746 -12.873 -10.559 1.00 85.38 181 GLU A C 1
ATOM 1406 O O . GLU A 1 181 ? 2.946 -11.700 -10.249 1.00 85.38 181 GLU A O 1
ATOM 1411 N N . HIS A 1 182 ? 1.628 -13.248 -11.197 1.00 83.56 182 HIS A N 1
ATOM 1412 C CA . HIS A 1 182 ? 0.543 -12.315 -11.530 1.00 83.56 182 HIS A CA 1
ATOM 1413 C C . HIS A 1 182 ? -0.122 -11.758 -10.252 1.00 83.56 182 HIS A C 1
ATOM 1415 O O . HIS A 1 182 ? -0.269 -10.544 -10.122 1.00 83.56 182 HIS A O 1
ATOM 1421 N N . LEU A 1 183 ? -0.407 -12.609 -9.256 1.00 78.00 183 LEU A N 1
ATOM 1422 C CA . LEU A 1 183 ? -0.927 -12.199 -7.938 1.00 78.00 183 LEU A CA 1
ATOM 1423 C C . LEU A 1 183 ? 0.026 -11.281 -7.151 1.00 78.00 183 LEU A C 1
ATOM 1425 O O . LEU A 1 183 ? -0.423 -10.511 -6.304 1.00 78.00 183 LEU A O 1
ATOM 1429 N N . ASN A 1 184 ? 1.330 -11.348 -7.431 1.00 70.44 184 ASN A N 1
ATOM 1430 C CA . ASN A 1 184 ? 2.359 -10.479 -6.850 1.00 70.44 184 ASN A CA 1
ATOM 1431 C C . ASN A 1 184 ? 2.696 -9.260 -7.739 1.00 70.44 184 ASN A C 1
ATOM 1433 O O . ASN A 1 184 ? 3.753 -8.651 -7.567 1.00 70.44 184 ASN A O 1
ATOM 1437 N N . GLY A 1 185 ? 1.833 -8.913 -8.704 1.00 70.25 185 GLY A N 1
ATOM 1438 C CA . GLY A 1 185 ? 1.986 -7.730 -9.562 1.00 70.25 185 GLY A CA 1
ATOM 1439 C C . GLY A 1 185 ? 3.126 -7.812 -10.584 1.00 70.25 185 GLY A C 1
ATOM 1440 O O . GLY A 1 185 ? 3.526 -6.790 -11.134 1.00 70.25 185 GLY A O 1
ATOM 1441 N N . LYS A 1 186 ? 3.670 -9.010 -10.837 1.00 78.69 186 LYS A N 1
ATOM 1442 C CA . LYS A 1 186 ? 4.819 -9.262 -11.726 1.00 78.69 186 LYS A CA 1
ATOM 1443 C C . LYS A 1 186 ? 4.463 -10.325 -12.784 1.00 78.69 186 LYS A C 1
ATOM 1445 O O . LYS A 1 186 ? 5.052 -11.409 -12.784 1.00 78.69 186 LYS A O 1
ATOM 1450 N N . PRO A 1 187 ? 3.472 -10.059 -13.658 1.00 83.44 187 PRO A N 1
ATOM 1451 C CA . PRO A 1 187 ? 3.093 -10.969 -14.737 1.00 83.44 187 PRO A CA 1
ATOM 1452 C C . PRO A 1 187 ? 4.267 -11.303 -15.669 1.00 83.44 187 PRO A C 1
ATOM 1454 O O . PRO A 1 187 ? 5.170 -10.497 -15.884 1.00 83.44 187 PRO A O 1
ATOM 1457 N N . SER A 1 188 ? 4.234 -12.495 -16.263 1.00 88.81 188 SER A N 1
ATOM 1458 C CA . SER A 1 188 ? 5.233 -12.966 -17.230 1.00 88.81 188 SER A CA 1
ATOM 1459 C C . SER A 1 188 ? 4.603 -13.904 -18.265 1.00 88.81 188 SER A C 1
ATOM 1461 O O . SER A 1 188 ? 3.475 -14.356 -18.094 1.00 88.81 188 SER A O 1
ATOM 1463 N N . LEU A 1 189 ? 5.340 -14.275 -19.316 1.00 90.75 189 LEU A N 1
ATOM 1464 C CA . LEU A 1 189 ? 4.880 -15.264 -20.309 1.00 90.75 189 LEU A CA 1
ATOM 1465 C C . LEU A 1 189 ? 4.513 -16.618 -19.655 1.00 90.75 189 LEU A C 1
ATOM 1467 O O . LEU A 1 189 ? 3.582 -17.299 -20.079 1.00 90.75 189 LEU A O 1
ATOM 1471 N N . ALA A 1 190 ? 5.184 -16.982 -18.557 1.00 95.06 190 ALA A N 1
ATOM 1472 C CA . ALA A 1 190 ? 4.882 -18.185 -17.782 1.00 95.06 190 ALA A CA 1
ATOM 1473 C C . ALA A 1 190 ? 3.567 -18.094 -16.978 1.00 95.06 190 ALA A C 1
ATOM 1475 O O . ALA A 1 190 ? 3.099 -19.113 -16.464 1.00 95.06 190 ALA A O 1
ATOM 1476 N N . SER A 1 191 ? 2.963 -16.907 -16.853 1.00 94.81 191 SER A N 1
ATOM 1477 C CA . SER A 1 191 ? 1.679 -16.713 -16.173 1.00 94.81 191 SER A CA 1
ATOM 1478 C C . SER A 1 191 ? 0.533 -17.328 -16.970 1.00 94.81 191 SER A C 1
ATOM 1480 O O . SER A 1 191 ? -0.269 -18.062 -16.400 1.00 94.81 191 SER A O 1
ATOM 1482 N N . ASP A 1 192 ? 0.517 -17.142 -18.292 1.00 95.38 192 ASP A N 1
ATOM 1483 C CA . ASP A 1 192 ? -0.490 -17.747 -19.174 1.00 95.38 192 ASP A CA 1
ATOM 1484 C C . ASP A 1 192 ? -0.388 -19.280 -19.195 1.00 95.38 192 ASP A C 1
ATOM 1486 O O . ASP A 1 192 ? -1.399 -19.980 -19.197 1.00 95.38 192 ASP A O 1
ATOM 1490 N N . GLN A 1 193 ? 0.840 -19.809 -19.149 1.00 97.94 193 GLN A N 1
ATOM 1491 C CA . GLN A 1 193 ? 1.115 -21.243 -19.040 1.00 97.94 193 GLN A CA 1
ATOM 1492 C C . GLN A 1 193 ? 0.601 -21.826 -17.713 1.00 97.94 193 GLN A C 1
ATOM 1494 O O . GLN A 1 193 ? 0.005 -22.902 -17.717 1.00 97.94 193 GLN A O 1
ATOM 1499 N N . TYR A 1 194 ? 0.786 -21.124 -16.588 1.00 98.12 194 TYR A N 1
ATOM 1500 C CA . TYR A 1 194 ? 0.230 -21.541 -15.296 1.00 98.12 194 TYR A CA 1
ATOM 1501 C C . TYR A 1 194 ? -1.302 -21.549 -15.335 1.00 98.12 194 TYR A C 1
ATOM 1503 O O . TYR A 1 194 ? -1.916 -22.542 -14.949 1.00 98.12 194 TYR A O 1
ATOM 1511 N N . SER A 1 195 ? -1.923 -20.485 -15.855 1.00 97.38 195 SER A N 1
ATOM 1512 C CA . SER A 1 195 ? -3.379 -20.384 -16.006 1.00 97.38 195 SER A CA 1
ATOM 1513 C C . SER A 1 195 ? -3.941 -21.503 -16.896 1.00 97.38 195 SER A C 1
ATOM 1515 O O . SER A 1 195 ? -4.931 -22.142 -16.541 1.00 97.38 195 SER A O 1
ATOM 1517 N N . LEU A 1 196 ? -3.267 -21.833 -18.006 1.00 98.12 196 LEU A N 1
ATOM 1518 C CA . LEU A 1 196 ? -3.623 -22.979 -18.851 1.00 98.12 196 LEU A CA 1
ATOM 1519 C C . LEU A 1 196 ? -3.414 -24.325 -18.131 1.00 98.12 196 LEU A C 1
ATOM 1521 O O . LEU A 1 196 ? -4.212 -25.243 -18.308 1.00 98.12 196 LEU A O 1
ATOM 1525 N N . GLY A 1 197 ? -2.397 -24.434 -17.271 1.00 98.06 197 GLY A N 1
ATOM 1526 C CA . GLY A 1 197 ? -2.196 -25.569 -16.367 1.00 98.06 197 GLY A CA 1
ATOM 1527 C C . GLY A 1 197 ? -3.335 -25.739 -15.355 1.00 98.06 197 GLY A C 1
ATOM 1528 O O . GLY A 1 197 ? -3.775 -26.864 -15.115 1.00 98.06 197 GLY A O 1
ATOM 1529 N N . VAL A 1 198 ? -3.881 -24.639 -14.821 1.00 97.94 198 VAL A N 1
ATOM 1530 C CA . VAL A 1 198 ? -5.083 -24.659 -13.967 1.00 97.94 198 VAL A CA 1
ATOM 1531 C C . VAL A 1 198 ? -6.297 -25.154 -14.754 1.00 97.94 198 VAL A C 1
ATOM 1533 O O . VAL A 1 198 ? -7.030 -26.007 -14.258 1.00 97.94 198 VAL A O 1
ATOM 1536 N N . VAL A 1 199 ? -6.495 -24.666 -15.981 1.00 97.12 199 VAL A N 1
ATOM 1537 C CA . VAL A 1 199 ? -7.599 -25.102 -16.853 1.00 97.12 199 VAL A CA 1
ATOM 1538 C C . VAL A 1 199 ? -7.484 -26.590 -17.209 1.00 97.12 199 VAL A C 1
ATOM 1540 O O . VAL A 1 199 ? -8.473 -27.317 -17.133 1.00 97.12 199 VAL A O 1
ATOM 1543 N N . ALA A 1 200 ? -6.278 -27.076 -17.520 1.00 97.44 200 ALA A N 1
ATOM 1544 C CA . ALA A 1 200 ? -6.030 -28.497 -17.759 1.00 97.44 200 ALA A CA 1
ATOM 1545 C C . ALA A 1 200 ? -6.338 -29.347 -16.512 1.00 97.44 200 ALA A C 1
ATOM 1547 O O . ALA A 1 200 ? -7.006 -30.374 -16.619 1.00 97.44 200 ALA A O 1
ATOM 1548 N N . TYR A 1 201 ? -5.915 -28.900 -15.325 1.00 96.81 201 TYR A N 1
ATOM 1549 C CA . TYR A 1 201 ? -6.234 -29.546 -14.048 1.00 96.81 201 TYR A CA 1
ATOM 1550 C C . TYR A 1 201 ? -7.752 -29.605 -13.795 1.00 96.81 201 TYR A C 1
ATOM 1552 O O . TYR A 1 201 ? -8.290 -30.657 -13.436 1.00 96.81 201 TYR A O 1
ATOM 1560 N N . GLU A 1 202 ? -8.444 -28.481 -14.002 1.00 95.38 202 GLU A N 1
ATOM 1561 C CA . GLU A 1 202 ? -9.890 -28.351 -13.814 1.00 95.38 202 GLU A CA 1
ATOM 1562 C C . GLU A 1 202 ? -10.668 -29.275 -14.749 1.00 95.38 202 GLU A C 1
ATOM 1564 O O . GLU A 1 202 ? -11.550 -29.992 -14.283 1.00 95.38 202 GLU A O 1
ATOM 1569 N N . TRP A 1 203 ? -10.317 -29.339 -16.035 1.00 96.12 203 TRP A N 1
ATOM 1570 C CA . TRP A 1 203 ? -10.960 -30.274 -16.958 1.00 96.12 203 TRP A CA 1
ATOM 1571 C C . TRP A 1 203 ? -10.616 -31.739 -16.666 1.00 96.12 203 TRP A C 1
ATOM 1573 O O . TRP A 1 203 ? -11.483 -32.591 -16.829 1.00 96.12 203 TRP A O 1
ATOM 1583 N N . LEU A 1 204 ? -9.404 -32.068 -16.205 1.00 95.00 204 LEU A N 1
ATOM 1584 C CA . LEU A 1 204 ? -9.029 -33.462 -15.923 1.00 95.00 204 LEU A CA 1
ATOM 1585 C C . LEU A 1 204 ? -9.730 -34.045 -14.688 1.00 95.00 204 LEU A C 1
ATOM 1587 O O . LEU A 1 204 ? -10.010 -35.239 -14.677 1.00 95.00 204 LEU A O 1
ATOM 1591 N N . CYS A 1 205 ? -10.040 -33.245 -13.660 1.00 92.94 205 CYS A N 1
ATOM 1592 C CA . CYS A 1 205 ? -10.702 -33.734 -12.436 1.00 92.94 205 CYS A CA 1
ATOM 1593 C C . CYS A 1 205 ? -12.029 -33.031 -12.086 1.00 92.94 205 CYS A C 1
ATOM 1595 O O . CYS A 1 205 ? -12.528 -33.159 -10.967 1.00 92.94 205 CYS A O 1
ATOM 1597 N N . GLY A 1 206 ? -12.601 -32.274 -13.026 1.00 90.38 206 GLY A N 1
ATOM 1598 C CA . GLY A 1 206 ? -13.851 -31.519 -12.871 1.00 90.38 206 GLY A CA 1
ATOM 1599 C C . GLY A 1 206 ? -13.779 -30.313 -11.922 1.00 90.38 206 GLY A C 1
ATOM 1600 O O . GLY A 1 206 ? -14.805 -29.675 -11.687 1.00 90.38 206 GLY A O 1
ATOM 1601 N N . SER A 1 207 ? -12.616 -29.998 -11.339 1.00 90.81 207 SER A N 1
ATOM 1602 C CA . SER A 1 207 ? -12.478 -28.969 -10.300 1.00 90.81 207 SER A CA 1
ATOM 1603 C C . SER A 1 207 ? -11.083 -28.325 -10.270 1.00 90.81 207 SER A C 1
ATOM 1605 O O . SER A 1 207 ? -10.091 -29.035 -10.427 1.00 90.81 207 SER A O 1
ATOM 1607 N N . PRO A 1 208 ? -10.952 -27.004 -10.031 1.00 93.62 208 PRO A N 1
ATOM 1608 C CA . PRO A 1 208 ? -9.644 -26.351 -9.947 1.00 93.62 208 PRO A CA 1
ATOM 1609 C C . PRO A 1 208 ? -8.811 -26.896 -8.767 1.00 93.62 208 PRO A C 1
ATOM 1611 O O . PRO A 1 208 ? -9.380 -27.390 -7.781 1.00 93.62 208 PRO A O 1
ATOM 1614 N N . PRO A 1 209 ? -7.466 -26.805 -8.824 1.00 94.50 209 PRO A N 1
ATOM 1615 C CA . PRO A 1 209 ? -6.577 -27.340 -7.788 1.00 94.50 209 PRO A CA 1
ATOM 1616 C C . PRO A 1 209 ? -6.827 -26.688 -6.425 1.00 94.50 209 PRO A C 1
ATOM 1618 O O . PRO A 1 209 ? -6.733 -27.358 -5.395 1.00 94.50 209 PRO A O 1
ATOM 1621 N N . PHE A 1 210 ? -7.224 -25.417 -6.431 1.00 94.88 210 PHE A N 1
ATOM 1622 C CA . PHE A 1 210 ? -7.406 -24.563 -5.266 1.00 94.88 210 PHE A CA 1
ATOM 1623 C C . PHE A 1 210 ? -8.848 -24.042 -5.197 1.00 94.88 210 PHE A C 1
ATOM 1625 O O . PHE A 1 210 ? -9.475 -23.792 -6.226 1.00 94.88 210 PHE A O 1
ATOM 1632 N N . GLN A 1 211 ? -9.390 -23.948 -3.981 1.00 86.25 211 GLN A N 1
ATOM 1633 C CA . GLN A 1 211 ? -10.781 -23.591 -3.681 1.00 86.25 211 GLN A CA 1
ATOM 1634 C C . GLN A 1 211 ? -10.870 -22.959 -2.282 1.00 86.25 211 GLN A C 1
ATOM 1636 O O . GLN A 1 211 ? -10.185 -23.388 -1.349 1.00 86.25 211 GLN A O 1
ATOM 1641 N N . GLY A 1 212 ? -11.747 -21.966 -2.127 1.00 83.94 212 GLY A N 1
ATOM 1642 C CA . GLY A 1 212 ? -12.006 -21.276 -0.864 1.00 83.94 212 GLY A CA 1
ATOM 1643 C C . GLY A 1 212 ? -12.481 -19.840 -1.088 1.00 83.94 212 GLY A C 1
ATOM 1644 O O . GLY A 1 212 ? -12.874 -19.476 -2.194 1.00 83.94 212 GLY A O 1
ATOM 1645 N N . SER A 1 213 ? -12.410 -19.016 -0.040 1.00 73.00 213 SER A N 1
ATOM 1646 C CA . SER A 1 213 ? -12.571 -17.561 -0.151 1.00 73.00 213 SER A CA 1
ATOM 1647 C C . SER A 1 213 ? -11.475 -16.936 -1.025 1.00 73.00 213 SER A C 1
ATOM 1649 O O . SER A 1 213 ? -10.427 -17.542 -1.255 1.00 73.00 213 SER A O 1
ATOM 1651 N N . HIS A 1 214 ? -11.653 -15.683 -1.447 1.00 72.38 214 HIS A N 1
ATOM 1652 C CA . HIS A 1 214 ? -10.633 -14.965 -2.219 1.00 72.38 214 HIS A CA 1
ATOM 1653 C C . HIS A 1 214 ? -9.274 -14.872 -1.490 1.00 72.38 214 HIS A C 1
ATOM 1655 O O . HIS A 1 214 ? -8.225 -15.045 -2.106 1.00 72.38 214 HIS A O 1
ATOM 1661 N N . SER A 1 215 ? -9.263 -14.698 -0.163 1.00 64.75 215 SER A N 1
ATOM 1662 C CA . SER A 1 215 ? -8.023 -14.735 0.630 1.00 64.75 215 SER A CA 1
ATOM 1663 C C . SER A 1 215 ? -7.389 -16.131 0.680 1.00 64.75 215 SER A C 1
ATOM 1665 O O . SER A 1 215 ? -6.166 -16.249 0.580 1.00 64.75 215 SER A O 1
ATOM 1667 N N . ALA A 1 216 ? -8.199 -17.193 0.767 1.00 71.38 216 ALA A N 1
ATOM 1668 C CA . ALA A 1 216 ? -7.714 -18.569 0.719 1.00 71.38 216 ALA A CA 1
ATOM 1669 C C . ALA A 1 216 ? -7.141 -18.920 -0.663 1.00 71.38 216 ALA A C 1
ATOM 1671 O O . ALA A 1 216 ? -6.041 -19.458 -0.733 1.00 71.38 216 ALA A O 1
ATOM 1672 N N . LEU A 1 217 ? -7.825 -18.554 -1.754 1.00 80.94 217 LEU A N 1
ATOM 1673 C CA . LEU A 1 217 ? -7.338 -18.730 -3.125 1.00 80.94 217 LEU A CA 1
ATOM 1674 C C . LEU A 1 217 ? -6.020 -17.982 -3.358 1.00 80.94 217 LEU A C 1
ATOM 1676 O O . LEU A 1 217 ? -5.070 -18.591 -3.841 1.00 80.94 217 LEU A O 1
ATOM 1680 N N . PHE A 1 218 ? -5.912 -16.714 -2.943 1.00 76.81 218 PHE A N 1
ATOM 1681 C CA . PHE A 1 218 ? -4.664 -15.947 -3.042 1.00 76.81 218 PHE A CA 1
ATOM 1682 C C . PHE A 1 218 ? -3.497 -16.670 -2.345 1.00 76.81 218 PHE A C 1
ATOM 1684 O O . PHE A 1 218 ? -2.416 -16.824 -2.922 1.00 76.81 218 PHE A O 1
ATOM 1691 N N . ALA A 1 219 ? -3.713 -17.158 -1.119 1.00 69.94 219 ALA A N 1
ATOM 1692 C CA . ALA A 1 219 ? -2.701 -17.884 -0.352 1.00 69.94 219 ALA A CA 1
ATOM 1693 C C . ALA A 1 219 ? -2.378 -19.270 -0.944 1.00 69.94 219 ALA A C 1
ATOM 1695 O O . ALA A 1 219 ? -1.216 -19.677 -0.975 1.00 69.94 219 ALA A O 1
ATOM 1696 N N . GLN A 1 220 ? -3.381 -19.988 -1.450 1.00 88.31 220 GLN A N 1
ATOM 1697 C CA . GLN A 1 220 ? -3.225 -21.300 -2.075 1.00 88.31 220 GLN A CA 1
ATOM 1698 C C . GLN A 1 220 ? -2.462 -21.207 -3.406 1.00 88.31 220 GLN A C 1
ATOM 1700 O O . GLN A 1 220 ? -1.472 -21.913 -3.604 1.00 88.31 220 GLN A O 1
ATOM 1705 N N . HIS A 1 221 ? -2.846 -20.276 -4.283 1.00 90.12 221 HIS A N 1
ATOM 1706 C CA . HIS A 1 221 ? -2.134 -20.004 -5.530 1.00 90.12 221 HIS A CA 1
ATOM 1707 C C . HIS A 1 221 ? -0.708 -19.511 -5.267 1.00 90.12 221 HIS A C 1
ATOM 1709 O O . HIS A 1 221 ? 0.214 -20.022 -5.894 1.00 90.12 221 HIS A O 1
ATOM 1715 N N . SER A 1 222 ? -0.486 -18.635 -4.285 1.00 85.00 222 SER A N 1
ATOM 1716 C CA . SER A 1 222 ? 0.862 -18.139 -3.969 1.00 85.00 222 SER A CA 1
ATOM 1717 C C . SER A 1 222 ? 1.775 -19.185 -3.310 1.00 85.00 222 SER A C 1
ATOM 1719 O O . SER A 1 222 ? 2.947 -19.273 -3.669 1.00 85.00 222 SER A O 1
ATOM 1721 N N . PHE A 1 223 ? 1.269 -19.987 -2.360 1.00 79.69 223 PHE A N 1
ATOM 1722 C CA . PHE A 1 223 ? 2.122 -20.760 -1.437 1.00 79.69 223 PHE A CA 1
ATOM 1723 C C . PHE A 1 223 ? 1.807 -22.262 -1.344 1.00 79.69 223 PHE A C 1
ATOM 1725 O O . PHE A 1 223 ? 2.738 -23.058 -1.247 1.00 79.69 223 PHE A O 1
ATOM 1732 N N . ALA A 1 224 ? 0.538 -22.685 -1.375 1.00 88.44 224 ALA A N 1
ATOM 1733 C CA . ALA A 1 224 ? 0.195 -24.097 -1.159 1.00 88.44 224 ALA A CA 1
ATOM 1734 C C . ALA A 1 224 ? 0.572 -24.968 -2.375 1.00 88.44 224 ALA A C 1
ATOM 1736 O O . ALA A 1 224 ? 0.245 -24.587 -3.502 1.00 88.44 224 ALA A O 1
ATOM 1737 N N . PRO A 1 225 ? 1.220 -26.137 -2.208 1.00 89.38 225 PRO A N 1
ATOM 1738 C CA . PRO A 1 225 ? 1.510 -27.024 -3.333 1.00 89.38 225 PRO A CA 1
ATOM 1739 C C . PRO A 1 225 ? 0.204 -27.502 -4.000 1.00 89.38 225 PRO A C 1
ATOM 1741 O O . PRO A 1 225 ? -0.767 -27.784 -3.292 1.00 89.38 225 PRO A O 1
ATOM 1744 N N . PRO A 1 226 ? 0.143 -27.588 -5.343 1.00 91.00 226 PRO A N 1
ATOM 1745 C CA . PRO A 1 226 ? -1.033 -28.111 -6.035 1.00 91.00 226 PRO A CA 1
ATOM 1746 C C . PRO A 1 226 ? -1.278 -29.581 -5.639 1.00 91.00 226 PRO A C 1
ATOM 1748 O O . PRO A 1 226 ? -0.332 -30.372 -5.659 1.00 91.00 226 PRO A O 1
ATOM 1751 N N . PRO A 1 227 ? -2.513 -29.978 -5.268 1.00 92.94 227 PRO A N 1
ATOM 1752 C CA . PRO A 1 227 ? -2.813 -31.372 -4.944 1.00 92.94 227 PRO A CA 1
ATOM 1753 C C . PRO A 1 227 ? -2.639 -32.268 -6.175 1.00 92.94 227 PRO A C 1
ATOM 1755 O O . PRO A 1 227 ? -3.087 -31.898 -7.255 1.00 92.94 227 PRO A O 1
ATOM 1758 N N . SER A 1 228 ? -2.065 -33.462 -6.020 1.00 93.62 228 SER A N 1
ATOM 1759 C CA . SER A 1 228 ? -1.932 -34.441 -7.114 1.00 93.62 228 SER A CA 1
ATOM 1760 C C . SER A 1 228 ? -3.289 -34.784 -7.742 1.00 93.62 228 SER A C 1
ATOM 1762 O O . SER A 1 228 ? -4.248 -35.081 -7.023 1.00 93.62 228 SER A O 1
ATOM 1764 N N . LEU A 1 229 ? -3.373 -34.814 -9.075 1.00 91.31 229 LEU A N 1
ATOM 1765 C CA . LEU A 1 229 ? -4.548 -35.296 -9.804 1.00 91.31 229 LEU A CA 1
ATOM 1766 C C . LEU A 1 229 ? -4.857 -36.760 -9.467 1.00 91.31 229 LEU A C 1
ATOM 1768 O O . LEU A 1 229 ? -6.032 -37.112 -9.403 1.00 91.31 229 LEU A O 1
ATOM 1772 N N . GLN A 1 230 ? -3.855 -37.593 -9.156 1.00 89.38 230 GLN A N 1
ATOM 1773 C CA . GLN A 1 230 ? -4.081 -38.982 -8.725 1.00 89.38 230 GLN A CA 1
ATOM 1774 C C . GLN A 1 230 ? -4.878 -39.067 -7.411 1.00 89.38 230 GLN A C 1
ATOM 1776 O O . GLN A 1 230 ? -5.611 -40.032 -7.205 1.00 89.38 230 GLN A O 1
ATOM 1781 N N . SER A 1 231 ? -4.820 -38.037 -6.553 1.00 86.81 231 SER A N 1
ATOM 1782 C CA . SER A 1 231 ? -5.639 -37.972 -5.329 1.00 86.81 231 SER A CA 1
ATOM 1783 C C . SER A 1 231 ? -7.131 -37.709 -5.591 1.00 86.81 231 SER A C 1
ATOM 1785 O O . SER A 1 231 ? -7.963 -38.061 -4.757 1.00 86.81 231 SER A O 1
ATOM 1787 N N . ARG A 1 232 ? -7.482 -37.120 -6.747 1.00 84.44 232 ARG A N 1
ATOM 1788 C CA . ARG A 1 232 ? -8.872 -36.835 -7.164 1.00 84.44 232 ARG A CA 1
ATOM 1789 C C . ARG A 1 232 ? -9.388 -37.807 -8.228 1.00 84.44 232 ARG A C 1
ATOM 1791 O O . ARG A 1 232 ? -10.582 -38.078 -8.285 1.00 84.44 232 ARG A O 1
ATOM 1798 N N . MET A 1 233 ? -8.493 -38.350 -9.049 1.00 84.31 233 MET A N 1
ATOM 1799 C CA . MET A 1 233 ? -8.764 -39.339 -10.088 1.00 84.31 233 MET A CA 1
ATOM 1800 C C . MET A 1 233 ? -7.717 -40.468 -10.014 1.00 84.31 233 MET A C 1
ATOM 1802 O O . MET A 1 233 ? -6.722 -40.428 -10.735 1.00 84.31 233 MET A O 1
ATOM 1806 N N . PRO A 1 234 ? -7.936 -41.518 -9.197 1.00 77.31 234 PRO A N 1
ATOM 1807 C CA . PRO A 1 234 ? -6.962 -42.602 -8.996 1.00 77.31 234 PRO A CA 1
ATOM 1808 C C . PRO A 1 234 ? -6.589 -43.424 -10.244 1.00 77.31 234 PRO A C 1
ATOM 1810 O O . PRO A 1 234 ? -5.679 -44.244 -10.182 1.00 77.31 234 PRO A O 1
ATOM 1813 N N . GLY A 1 235 ? -7.286 -43.229 -11.370 1.00 79.62 235 GLY A N 1
ATOM 1814 C CA . GLY A 1 235 ? -6.969 -43.837 -12.666 1.00 79.62 235 GLY A CA 1
ATOM 1815 C C . GLY A 1 235 ? -6.135 -42.964 -13.614 1.00 79.62 235 GLY A C 1
ATOM 1816 O O . GLY A 1 235 ? -5.880 -43.395 -14.736 1.00 79.62 235 GLY A O 1
ATOM 1817 N N . ILE A 1 236 ? -5.738 -41.742 -13.228 1.00 88.62 236 ILE A N 1
ATOM 1818 C CA . ILE A 1 236 ? -4.974 -40.859 -14.123 1.00 88.62 236 ILE A CA 1
ATOM 1819 C C . ILE A 1 236 ? -3.486 -41.277 -14.191 1.00 88.62 236 ILE A C 1
ATOM 1821 O O . ILE A 1 236 ? -2.877 -41.553 -13.148 1.00 88.62 236 ILE A O 1
ATOM 1825 N N . PRO A 1 237 ? -2.864 -41.327 -15.388 1.00 90.06 237 PRO A N 1
ATOM 1826 C CA . PRO A 1 237 ? -1.457 -41.700 -15.529 1.00 90.06 237 PRO A CA 1
ATOM 1827 C C . PRO A 1 237 ? -0.524 -40.738 -14.784 1.00 90.06 237 PRO A C 1
ATOM 1829 O O . PRO A 1 237 ? -0.678 -39.520 -14.867 1.00 90.06 237 PRO A O 1
ATOM 1832 N N . SER A 1 238 ? 0.491 -41.275 -14.105 1.00 87.81 238 SER A N 1
ATOM 1833 C CA . SER A 1 238 ? 1.427 -40.482 -13.291 1.00 87.81 238 SER A CA 1
ATOM 1834 C C . SER A 1 238 ? 2.205 -39.436 -14.096 1.00 87.81 238 SER A C 1
ATOM 1836 O O . SER A 1 238 ? 2.448 -38.348 -13.585 1.00 87.81 238 SER A O 1
ATOM 1838 N N . GLY A 1 239 ? 2.543 -39.718 -15.360 1.00 90.25 239 GLY A N 1
ATOM 1839 C CA . GLY A 1 239 ? 3.177 -38.738 -16.251 1.00 90.25 239 GLY A CA 1
ATOM 1840 C C . GLY A 1 239 ? 2.286 -37.526 -16.550 1.00 90.25 239 GLY A C 1
ATOM 1841 O O . GLY A 1 239 ? 2.776 -36.402 -16.589 1.00 90.25 239 GLY A O 1
ATOM 1842 N N . VAL A 1 240 ? 0.969 -37.728 -16.680 1.00 93.44 240 VAL A N 1
ATOM 1843 C CA . VAL A 1 240 ? 0.001 -36.636 -16.896 1.00 93.44 240 VAL A CA 1
ATOM 1844 C C . VAL A 1 240 ? -0.091 -35.757 -15.647 1.00 93.44 240 VAL A C 1
ATOM 1846 O O . VAL A 1 240 ? -0.038 -34.534 -15.757 1.00 93.44 240 VAL A O 1
ATOM 1849 N N . ASP A 1 241 ? -0.148 -36.368 -14.459 1.00 94.88 241 ASP A N 1
ATOM 1850 C CA . ASP A 1 241 ? -0.137 -35.635 -13.187 1.00 94.88 241 ASP A CA 1
ATOM 1851 C C . ASP A 1 241 ? 1.153 -34.814 -13.016 1.00 94.88 241 ASP A C 1
ATOM 1853 O O . ASP A 1 241 ? 1.100 -33.601 -12.833 1.00 94.88 241 ASP A O 1
ATOM 1857 N N . GLN A 1 242 ? 2.325 -35.436 -13.184 1.00 95.25 242 GLN A N 1
ATOM 1858 C CA . GLN A 1 242 ? 3.625 -34.762 -13.062 1.00 95.25 242 GLN A CA 1
ATOM 1859 C C . GLN A 1 242 ? 3.767 -33.547 -13.994 1.00 95.25 242 GLN A C 1
ATOM 1861 O O . GLN A 1 242 ? 4.328 -32.526 -13.593 1.00 95.25 242 GLN A O 1
ATOM 1866 N N . ILE A 1 243 ? 3.241 -33.626 -15.219 1.00 97.69 243 ILE A N 1
ATOM 1867 C CA . ILE A 1 243 ? 3.315 -32.539 -16.204 1.00 97.69 243 ILE A CA 1
ATOM 1868 C C . ILE A 1 243 ? 2.382 -31.380 -15.838 1.00 97.69 243 ILE A C 1
ATOM 1870 O O . ILE A 1 243 ? 2.813 -30.225 -15.868 1.00 97.69 243 ILE A O 1
ATOM 1874 N N . VAL A 1 244 ? 1.144 -31.657 -15.415 1.00 97.19 244 VAL A N 1
ATOM 1875 C CA . VAL A 1 244 ? 0.224 -30.603 -14.952 1.00 97.19 244 VAL A CA 1
ATOM 1876 C C . VAL A 1 244 ? 0.738 -29.959 -13.659 1.00 97.19 244 VAL A C 1
ATOM 1878 O O . VAL A 1 244 ? 0.763 -28.732 -13.555 1.00 97.19 244 VAL A O 1
ATOM 1881 N N . LEU A 1 245 ? 1.242 -30.745 -12.701 1.00 96.88 245 LEU A N 1
ATOM 1882 C CA . LEU A 1 245 ? 1.850 -30.219 -11.472 1.00 96.88 245 LEU A CA 1
ATOM 1883 C C . LEU A 1 245 ? 3.098 -29.364 -11.756 1.00 96.88 245 LEU A C 1
ATOM 1885 O O . LEU A 1 245 ? 3.309 -28.364 -11.070 1.00 96.88 245 LEU A O 1
ATOM 1889 N N . ARG A 1 246 ? 3.894 -29.694 -12.787 1.00 97.75 246 ARG A N 1
ATOM 1890 C CA . ARG A 1 246 ? 5.033 -28.867 -13.223 1.00 97.75 246 ARG A CA 1
ATOM 1891 C C . ARG A 1 246 ? 4.592 -27.544 -13.853 1.00 97.75 246 ARG A C 1
ATOM 1893 O O . ARG A 1 246 ? 5.213 -26.522 -13.573 1.00 97.75 246 ARG A O 1
ATOM 1900 N N . ALA A 1 247 ? 3.523 -27.517 -14.652 1.00 97.62 247 ALA A N 1
ATOM 1901 C CA . ALA A 1 247 ? 2.946 -26.255 -15.133 1.00 97.62 247 ALA A CA 1
ATOM 1902 C C . ALA A 1 247 ? 2.405 -25.389 -13.975 1.00 97.62 247 ALA A C 1
ATOM 1904 O O . ALA A 1 247 ? 2.508 -24.165 -14.007 1.00 97.62 247 ALA A O 1
ATOM 1905 N N . LEU A 1 248 ? 1.918 -26.032 -12.908 1.00 97.81 248 LEU A N 1
ATOM 1906 C CA . LEU A 1 248 ? 1.467 -25.401 -11.663 1.00 97.81 248 LEU A CA 1
ATOM 1907 C C . LEU A 1 248 ? 2.595 -25.113 -10.643 1.00 97.81 248 LEU A C 1
ATOM 1909 O O . LEU A 1 248 ? 2.311 -24.775 -9.488 1.00 97.81 248 LEU A O 1
ATOM 1913 N N . ALA A 1 249 ? 3.873 -25.214 -11.032 1.00 97.50 249 ALA A N 1
ATOM 1914 C CA . ALA A 1 249 ? 4.992 -24.902 -10.142 1.00 97.50 249 ALA A CA 1
ATOM 1915 C C . ALA A 1 249 ? 5.005 -23.413 -9.745 1.00 97.50 249 ALA A C 1
ATOM 1917 O O . ALA A 1 249 ? 4.714 -22.520 -10.549 1.00 97.50 249 ALA A O 1
ATOM 1918 N N . LYS A 1 250 ? 5.349 -23.123 -8.482 1.00 94.69 250 LYS A N 1
ATOM 1919 C CA . LYS A 1 250 ? 5.217 -21.766 -7.922 1.00 94.69 250 LYS A CA 1
ATOM 1920 C C . LYS A 1 250 ? 6.199 -20.769 -8.529 1.00 94.69 250 LYS A C 1
ATOM 1922 O O . LYS A 1 250 ? 5.803 -19.656 -8.853 1.00 94.69 250 LYS A O 1
ATOM 1927 N N . GLN A 1 251 ? 7.449 -21.178 -8.731 1.00 94.00 251 GLN A N 1
ATOM 1928 C CA . GLN A 1 251 ? 8.449 -20.370 -9.427 1.00 94.00 251 GLN A CA 1
ATOM 1929 C C . GLN A 1 251 ? 8.311 -20.573 -10.948 1.00 94.00 251 GLN A C 1
ATOM 1931 O O . GLN A 1 251 ? 8.391 -21.721 -11.393 1.00 94.00 251 GLN A O 1
ATOM 1936 N N . PRO A 1 252 ? 8.155 -19.508 -11.761 1.00 94.69 252 PRO A N 1
ATOM 1937 C CA . PRO A 1 252 ? 8.123 -19.595 -13.226 1.00 94.69 252 PRO A CA 1
ATOM 1938 C C . PRO A 1 252 ? 9.247 -20.441 -13.838 1.00 94.69 252 PRO A C 1
ATOM 1940 O O . PRO A 1 252 ? 9.013 -21.224 -14.752 1.00 94.69 252 PRO A O 1
ATOM 1943 N N . GLN A 1 253 ? 10.454 -20.338 -13.280 1.00 93.94 253 GLN A N 1
ATOM 1944 C CA . GLN A 1 253 ? 11.671 -21.006 -13.745 1.00 93.94 253 GLN A CA 1
ATOM 1945 C C . GLN A 1 253 ? 11.629 -22.540 -13.600 1.00 93.94 253 GLN A C 1
ATOM 1947 O O . GLN A 1 253 ? 12.428 -23.232 -14.223 1.00 93.94 253 GLN A O 1
ATOM 1952 N N . GLN A 1 254 ? 10.714 -23.082 -12.787 1.00 96.19 254 GLN A N 1
ATOM 1953 C CA . GLN A 1 254 ? 10.543 -24.528 -12.578 1.00 96.19 254 GLN A CA 1
ATOM 1954 C C . GLN A 1 254 ? 9.555 -25.169 -13.573 1.00 96.19 254 GLN A C 1
ATOM 1956 O O . GLN A 1 254 ? 9.489 -26.398 -13.681 1.00 96.19 254 GLN A O 1
ATOM 1961 N N . ARG A 1 255 ? 8.779 -24.350 -14.298 1.00 97.81 255 ARG A N 1
ATOM 1962 C CA . ARG A 1 255 ? 7.760 -24.803 -15.255 1.00 97.81 255 ARG A CA 1
ATOM 1963 C C . ARG A 1 255 ? 8.418 -25.275 -16.566 1.00 97.81 255 ARG A C 1
ATOM 1965 O O . ARG A 1 255 ? 9.582 -25.686 -16.574 1.00 97.81 255 ARG A O 1
ATOM 1972 N N . PHE A 1 256 ? 7.685 -25.284 -17.676 1.00 97.81 256 PHE A N 1
ATOM 1973 C CA . PHE A 1 256 ? 8.255 -25.557 -19.002 1.00 97.81 256 PHE A CA 1
ATOM 1974 C C . PHE A 1 256 ? 8.798 -24.256 -19.632 1.00 97.81 256 PHE A C 1
ATOM 1976 O O . PHE A 1 256 ? 8.287 -23.188 -19.288 1.00 97.81 256 PHE A O 1
ATOM 1983 N N . PRO A 1 257 ? 9.804 -24.298 -20.531 1.00 95.00 257 PRO A N 1
ATOM 1984 C CA . PRO A 1 257 ? 10.400 -23.082 -21.103 1.00 95.00 257 PRO A CA 1
ATOM 1985 C C . PRO A 1 257 ? 9.407 -22.205 -21.880 1.00 95.00 257 PRO A C 1
ATOM 1987 O O . PRO A 1 257 ? 9.544 -20.983 -21.898 1.00 95.00 257 PRO A O 1
ATOM 1990 N N . SER A 1 258 ? 8.393 -22.820 -22.490 1.00 97.06 258 SER A N 1
ATOM 1991 C CA . SER A 1 258 ? 7.311 -22.152 -23.208 1.00 97.06 258 SER A CA 1
ATOM 1992 C C . SER A 1 258 ? 5.949 -22.810 -22.946 1.00 97.06 258 SER A C 1
ATOM 1994 O O . SER A 1 258 ? 5.856 -23.886 -22.345 1.00 97.06 258 SER A O 1
ATOM 1996 N N . VAL A 1 259 ? 4.857 -22.165 -23.367 1.00 97.31 259 VAL A N 1
ATOM 1997 C CA . VAL A 1 259 ? 3.507 -22.742 -23.227 1.00 97.31 259 VAL A CA 1
ATOM 1998 C C . VAL A 1 259 ? 3.273 -23.893 -24.214 1.00 97.31 259 VAL A C 1
ATOM 2000 O O . VAL A 1 259 ? 2.544 -24.828 -23.886 1.00 97.31 259 VAL A O 1
ATOM 2003 N N . GLN A 1 260 ? 3.963 -23.888 -25.360 1.00 97.75 260 GLN A N 1
ATOM 2004 C CA . GLN A 1 260 ? 3.946 -25.004 -26.307 1.00 97.75 260 GLN A CA 1
ATOM 2005 C C . GLN A 1 260 ? 4.623 -26.261 -25.732 1.00 97.75 260 GLN A C 1
ATOM 2007 O O . GLN A 1 260 ? 4.028 -27.334 -25.782 1.00 97.75 260 GLN A O 1
ATOM 2012 N N . ASP A 1 261 ? 5.792 -26.124 -25.088 1.00 97.81 261 ASP A N 1
ATOM 2013 C CA . ASP A 1 261 ? 6.507 -27.253 -24.456 1.00 97.81 261 ASP A CA 1
ATOM 2014 C C . ASP A 1 261 ? 5.637 -27.998 -23.424 1.00 97.81 261 ASP A C 1
ATOM 2016 O O . ASP A 1 261 ? 5.729 -29.216 -23.279 1.00 97.81 261 ASP A O 1
ATOM 2020 N N . PHE A 1 262 ? 4.782 -27.268 -22.696 1.00 98.44 262 PHE A N 1
ATOM 2021 C CA . PHE A 1 262 ? 3.814 -27.856 -21.767 1.00 98.44 262 PHE A CA 1
ATOM 2022 C C . PHE A 1 262 ? 2.737 -28.669 -22.503 1.00 98.44 262 PHE A C 1
ATOM 2024 O O . PHE A 1 262 ? 2.426 -29.787 -22.091 1.00 98.44 262 PHE A O 1
ATOM 2031 N N . ALA A 1 263 ? 2.174 -28.124 -23.584 1.00 98.12 263 ALA A N 1
ATOM 2032 C CA . ALA A 1 263 ? 1.113 -28.776 -24.345 1.00 98.12 263 ALA A CA 1
ATOM 2033 C C . ALA A 1 263 ? 1.600 -30.036 -25.079 1.00 98.12 263 ALA A C 1
ATOM 2035 O O . ALA A 1 263 ? 0.902 -31.051 -25.076 1.00 98.12 263 ALA A O 1
ATOM 2036 N N . ASP A 1 264 ? 2.806 -29.991 -25.648 1.00 97.31 264 ASP A N 1
ATOM 2037 C CA . ASP A 1 264 ? 3.412 -31.120 -26.357 1.00 97.31 264 ASP A CA 1
ATOM 2038 C C . ASP A 1 264 ? 3.801 -32.244 -25.382 1.00 97.31 264 ASP A C 1
ATOM 2040 O O . ASP A 1 264 ? 3.497 -33.412 -25.627 1.00 97.31 264 ASP A O 1
ATOM 2044 N N . ALA A 1 265 ? 4.369 -31.906 -24.217 1.00 97.62 265 ALA A N 1
ATOM 2045 C CA . ALA A 1 265 ? 4.651 -32.888 -23.170 1.00 97.62 265 ALA A CA 1
ATOM 2046 C C . ALA A 1 265 ? 3.360 -33.527 -22.611 1.00 97.62 265 ALA A C 1
ATOM 2048 O O . ALA A 1 265 ? 3.315 -34.736 -22.363 1.00 97.62 265 ALA A O 1
ATOM 2049 N N . LEU A 1 266 ? 2.290 -32.739 -22.431 1.00 97.19 266 LEU A N 1
ATOM 2050 C CA . LEU A 1 266 ? 0.990 -33.241 -21.974 1.00 97.19 266 LEU A CA 1
ATOM 2051 C C . LEU A 1 266 ? 0.362 -34.206 -22.994 1.00 97.19 266 LEU A C 1
ATOM 2053 O O . LEU A 1 266 ? -0.198 -35.229 -22.598 1.00 97.19 266 LEU A O 1
ATOM 2057 N N . GLU A 1 267 ? 0.481 -33.912 -24.293 1.00 96.88 267 GLU A N 1
ATOM 2058 C CA . GLU A 1 267 ? 0.087 -34.839 -25.357 1.00 96.88 267 GLU A CA 1
ATOM 2059 C C . GLU A 1 267 ? 0.900 -36.134 -25.300 1.00 96.88 267 GLU A C 1
ATOM 2061 O O . GLU A 1 267 ? 0.306 -37.214 -25.310 1.00 96.88 267 GLU A O 1
ATOM 2066 N N . GLU A 1 268 ? 2.230 -36.051 -25.186 1.00 94.81 268 GLU A N 1
ATOM 2067 C CA . GLU A 1 268 ? 3.088 -37.236 -25.147 1.00 94.81 268 GLU A CA 1
ATOM 2068 C C . GLU A 1 268 ? 2.710 -38.166 -23.984 1.00 94.81 268 GLU A C 1
ATOM 2070 O O . GLU A 1 268 ? 2.499 -39.360 -24.198 1.00 94.81 268 GLU A O 1
ATOM 2075 N N . ALA A 1 269 ? 2.527 -37.637 -22.770 1.00 93.94 269 ALA A N 1
ATOM 2076 C CA . ALA A 1 269 ? 2.148 -38.450 -21.613 1.00 93.94 269 ALA A CA 1
ATOM 2077 C C . ALA A 1 269 ? 0.759 -39.103 -21.749 1.00 93.94 269 ALA A C 1
ATOM 2079 O O . ALA A 1 269 ? 0.561 -40.230 -21.283 1.00 93.94 269 ALA A O 1
ATOM 2080 N N . VAL A 1 270 ? -0.200 -38.444 -22.413 1.00 92.25 270 VAL A N 1
ATOM 2081 C CA . VAL A 1 270 ? -1.509 -39.045 -22.726 1.00 92.25 270 VAL A CA 1
ATOM 2082 C C . VAL A 1 270 ? -1.375 -40.126 -23.806 1.00 92.25 270 VAL A C 1
ATOM 2084 O O . VAL A 1 270 ? -1.955 -41.203 -23.661 1.00 92.25 270 VAL A O 1
ATOM 2087 N N . LEU A 1 271 ? -0.582 -39.897 -24.857 1.00 90.44 271 LEU A N 1
ATOM 2088 C CA . LEU A 1 271 ? -0.352 -40.877 -25.925 1.00 90.44 271 LEU A CA 1
ATOM 2089 C C . LEU A 1 271 ? 0.410 -42.115 -25.431 1.00 90.44 271 LEU A C 1
ATOM 2091 O O . LEU A 1 271 ? 0.016 -43.233 -25.764 1.00 90.44 271 LEU A O 1
ATOM 2095 N N . GLN A 1 272 ? 1.445 -41.944 -24.604 1.00 88.44 272 GLN A N 1
ATOM 2096 C CA . GLN A 1 272 ? 2.167 -43.048 -23.965 1.00 88.44 272 GLN A CA 1
ATOM 2097 C C . GLN A 1 272 ? 1.225 -43.890 -23.088 1.00 88.44 272 GLN A C 1
ATOM 2099 O O . GLN A 1 272 ? 1.243 -45.120 -23.160 1.00 88.44 272 GLN A O 1
ATOM 2104 N N . ALA A 1 273 ? 0.344 -43.250 -22.310 1.00 84.94 273 ALA A N 1
ATOM 2105 C CA . ALA A 1 273 ? -0.632 -43.951 -21.478 1.00 84.94 273 ALA A CA 1
ATOM 2106 C C . ALA A 1 273 ? -1.671 -44.745 -22.291 1.00 84.94 273 ALA A C 1
ATOM 2108 O O . ALA A 1 273 ? -2.042 -45.848 -21.894 1.00 84.94 273 ALA A O 1
ATOM 2109 N N . LEU A 1 274 ? -2.103 -44.228 -23.447 1.00 81.69 274 LEU A N 1
ATOM 2110 C CA . LEU A 1 274 ? -2.992 -44.940 -24.375 1.00 81.69 274 LEU A CA 1
ATOM 2111 C C . LEU A 1 274 ? -2.313 -46.137 -25.067 1.00 81.69 274 LEU A C 1
ATOM 2113 O O . LEU A 1 274 ? -3.003 -47.042 -25.533 1.00 81.69 274 LEU A O 1
ATOM 2117 N N . GLN A 1 275 ? -0.979 -46.155 -25.130 1.00 76.62 275 GLN A N 1
ATOM 2118 C CA . GLN A 1 275 ? -0.189 -47.241 -25.720 1.00 76.62 275 GLN A CA 1
ATOM 2119 C C . GLN A 1 275 ? 0.261 -48.299 -24.695 1.00 76.62 275 GLN A C 1
ATOM 2121 O O . GLN A 1 275 ? 0.734 -49.361 -25.095 1.00 76.62 275 GLN A O 1
ATOM 2126 N N . ALA A 1 276 ? 0.113 -48.047 -23.389 1.00 66.75 276 ALA A N 1
ATOM 2127 C CA . ALA A 1 276 ? 0.613 -48.917 -22.324 1.00 66.75 276 ALA A CA 1
ATOM 2128 C C . ALA A 1 276 ? -0.231 -50.209 -22.153 1.00 66.75 276 ALA A C 1
ATOM 2130 O O . ALA A 1 276 ? -1.382 -50.145 -21.701 1.00 66.75 276 ALA A O 1
ATOM 2131 N N . PRO A 1 277 ? 0.314 -51.411 -22.438 1.00 44.69 277 PRO A N 1
ATOM 2132 C CA . PRO A 1 277 ? -0.447 -52.655 -22.359 1.00 44.69 277 PRO A CA 1
ATOM 2133 C C . PRO A 1 277 ? -0.590 -53.139 -20.906 1.00 44.69 277 PRO A C 1
ATOM 2135 O O . PRO A 1 277 ? 0.240 -53.896 -20.407 1.00 44.69 277 PRO A O 1
ATOM 2138 N N . GLY A 1 278 ? -1.668 -52.731 -20.228 1.00 50.78 278 GLY A N 1
ATOM 2139 C CA . GLY A 1 278 ? -2.065 -53.312 -18.934 1.00 50.78 278 GLY A CA 1
ATOM 2140 C C . GLY A 1 278 ? -2.918 -52.439 -18.006 1.00 50.78 278 GLY A C 1
ATOM 2141 O O . GLY A 1 278 ? -3.497 -52.964 -17.061 1.00 50.78 278 GLY A O 1
ATOM 2142 N N . ALA A 1 279 ? -3.040 -51.132 -18.259 1.00 40.66 279 ALA A N 1
ATOM 2143 C CA . ALA A 1 279 ? -3.602 -50.177 -17.291 1.00 40.66 279 ALA A CA 1
ATOM 2144 C C . ALA A 1 279 ? -5.148 -50.137 -17.172 1.00 40.66 279 ALA A C 1
ATOM 2146 O O . ALA A 1 279 ? -5.679 -49.312 -16.435 1.00 40.66 279 ALA A O 1
ATOM 2147 N N . MET A 1 280 ? -5.887 -51.010 -17.868 1.00 43.72 280 MET A N 1
ATOM 2148 C CA . MET A 1 280 ? -7.361 -51.061 -17.847 1.00 43.72 280 MET A CA 1
ATOM 2149 C C . MET A 1 280 ? -7.860 -52.489 -17.580 1.00 43.72 280 MET A C 1
ATOM 2151 O O . MET A 1 280 ? -8.274 -53.201 -18.494 1.00 43.72 280 MET A O 1
ATOM 2155 N N . GLY A 1 281 ? -7.817 -52.918 -16.315 1.00 32.53 281 GLY A N 1
ATOM 2156 C CA . GLY A 1 281 ? -8.225 -54.269 -15.918 1.00 32.53 281 GLY A CA 1
ATOM 2157 C C . GLY A 1 281 ? -8.535 -54.423 -14.428 1.00 32.53 281 GLY A C 1
ATOM 2158 O O . GLY A 1 281 ? -7.681 -54.861 -13.666 1.00 32.53 281 GLY A O 1
ATOM 2159 N N . GLY A 1 282 ? -9.772 -54.118 -14.017 1.00 29.48 282 GLY A N 1
ATOM 2160 C CA . GLY A 1 282 ? -10.244 -54.393 -12.652 1.00 29.48 282 GLY A CA 1
ATOM 2161 C C . GLY A 1 282 ? -11.468 -53.578 -12.227 1.00 29.48 282 GLY A C 1
ATOM 2162 O O . GLY A 1 282 ? -11.317 -52.563 -11.560 1.00 29.48 282 GLY A O 1
ATOM 2163 N N . GLY A 1 283 ? -12.680 -54.022 -12.585 1.00 27.05 283 GLY A N 1
ATOM 2164 C CA . GLY A 1 283 ? -13.924 -53.382 -12.120 1.00 27.05 283 GLY A CA 1
ATOM 2165 C C . GLY A 1 283 ? -15.081 -53.419 -13.119 1.00 27.05 283 GLY A C 1
ATOM 2166 O O . GLY A 1 283 ? -15.488 -52.380 -13.628 1.00 27.05 283 GLY A O 1
ATOM 2167 N N . HIS A 1 284 ? -15.620 -54.603 -13.423 1.00 33.72 284 HIS A N 1
ATOM 2168 C CA . HIS A 1 284 ? -16.839 -54.745 -14.230 1.00 33.72 284 HIS A CA 1
ATOM 2169 C C . HIS A 1 284 ? -17.905 -55.545 -13.476 1.00 33.72 284 HIS A C 1
ATOM 2171 O O . HIS A 1 284 ? -17.744 -56.744 -13.259 1.00 33.72 284 HIS A O 1
ATOM 2177 N N . ALA A 1 285 ? -19.012 -54.883 -13.135 1.00 31.47 285 ALA A N 1
ATOM 2178 C CA . ALA A 1 285 ? -20.277 -55.502 -12.750 1.00 31.47 285 ALA A CA 1
ATOM 2179 C C . ALA A 1 285 ? -21.422 -54.492 -12.990 1.00 31.47 285 ALA A C 1
ATOM 2181 O O . ALA A 1 285 ? -21.439 -53.436 -12.371 1.00 31.47 285 ALA A O 1
ATOM 2182 N N . GLY A 1 286 ? -22.390 -54.723 -13.879 1.00 27.02 286 GLY A N 1
ATOM 2183 C CA . GLY A 1 286 ? -22.448 -55.764 -14.907 1.00 27.02 286 GLY A CA 1
ATOM 2184 C C . GLY A 1 286 ? -23.842 -55.871 -15.532 1.00 27.02 286 GLY A C 1
ATOM 2185 O O . GLY A 1 286 ? -24.776 -56.289 -14.858 1.00 27.02 286 GLY A O 1
ATOM 2186 N N . ILE A 1 287 ? -23.978 -55.549 -16.822 1.00 31.16 287 ILE A N 1
ATOM 2187 C CA . ILE A 1 287 ? -25.163 -55.875 -17.635 1.00 31.16 287 ILE A CA 1
ATOM 2188 C C . ILE A 1 287 ? -24.688 -56.528 -18.937 1.00 31.16 287 ILE A C 1
ATOM 2190 O O . ILE A 1 287 ? -23.679 -56.133 -19.520 1.00 31.16 287 ILE A O 1
ATOM 2194 N N . THR A 1 288 ? -25.381 -57.586 -19.349 1.00 27.55 288 THR A N 1
ATOM 2195 C CA . THR A 1 288 ? -24.968 -58.503 -20.415 1.00 27.55 288 THR A CA 1
ATOM 2196 C C . THR A 1 288 ? -25.444 -58.073 -21.803 1.00 27.55 288 THR A C 1
ATOM 2198 O O . THR A 1 288 ? -26.462 -57.403 -21.964 1.00 27.55 288 THR A O 1
ATOM 2201 N N . ARG A 1 289 ? -24.718 -58.521 -22.835 1.00 28.95 289 ARG A N 1
ATOM 2202 C CA . ARG A 1 289 ? -25.098 -58.389 -24.248 1.00 28.95 289 ARG A CA 1
ATOM 2203 C C . ARG A 1 289 ? -25.267 -59.789 -24.853 1.00 28.95 289 ARG A C 1
ATOM 2205 O O . ARG A 1 289 ? -24.330 -60.581 -24.738 1.00 28.95 289 ARG A O 1
ATOM 2212 N N . PRO A 1 290 ? -26.403 -60.121 -25.490 1.00 27.94 290 PRO A N 1
ATOM 2213 C CA . PRO A 1 290 ? -26.550 -61.384 -26.200 1.00 27.94 290 PRO A CA 1
ATOM 2214 C C . PRO A 1 290 ? -25.882 -61.334 -27.584 1.00 27.94 290 PRO A C 1
ATOM 2216 O O . PRO A 1 290 ? -25.955 -60.337 -28.301 1.00 27.94 290 PRO A O 1
ATOM 2219 N N . SER A 1 291 ? -25.281 -62.460 -27.949 1.00 26.55 291 SER A N 1
ATOM 2220 C CA . SER A 1 291 ? -24.804 -62.836 -29.291 1.00 26.55 291 SER A CA 1
ATOM 2221 C C . SER A 1 291 ? -25.651 -64.045 -29.770 1.00 26.55 291 SER A C 1
ATOM 2223 O O . SER A 1 291 ? -26.460 -64.520 -28.968 1.00 26.55 291 SER A O 1
ATOM 2225 N N . PRO A 1 292 ? -25.479 -64.632 -30.979 1.00 53.12 292 PRO A N 1
ATOM 2226 C CA . PRO A 1 292 ? -24.549 -64.290 -32.062 1.00 53.12 292 PRO A CA 1
ATOM 2227 C C . PRO A 1 292 ? -25.165 -64.267 -33.484 1.00 53.12 292 PRO A C 1
ATOM 2229 O O . PRO A 1 292 ? -26.192 -64.880 -33.764 1.00 53.12 292 PRO A O 1
ATOM 2232 N N . SER A 1 293 ? -24.440 -63.687 -34.441 1.00 25.39 293 SER A N 1
ATOM 2233 C CA . SER A 1 293 ? -24.108 -64.331 -35.733 1.00 25.39 293 SER A CA 1
ATOM 2234 C C . SER A 1 293 ? -23.083 -63.476 -36.490 1.00 25.39 293 SER A C 1
ATOM 2236 O O . SER A 1 293 ? -22.890 -62.304 -36.172 1.00 25.39 293 SER A O 1
ATOM 2238 N N . SER A 1 294 ? -22.347 -64.085 -37.422 1.00 27.47 294 SER A N 1
ATOM 2239 C CA . SER A 1 294 ? -21.135 -63.517 -38.024 1.00 27.47 294 SER A CA 1
ATOM 2240 C C . SER A 1 294 ? -21.141 -63.568 -39.552 1.00 27.47 294 SER A C 1
ATOM 2242 O O . SER A 1 294 ? -21.753 -64.434 -40.171 1.00 27.47 294 SER A O 1
ATOM 2244 N N . THR A 1 295 ? -20.387 -62.663 -40.174 1.00 24.00 295 THR A N 1
ATOM 2245 C CA . THR A 1 295 ? -19.855 -62.818 -41.536 1.00 24.00 295 THR A CA 1
ATOM 2246 C C . THR A 1 295 ? -18.450 -62.213 -41.560 1.00 24.00 295 THR A C 1
ATOM 2248 O O . THR A 1 295 ? -18.184 -61.245 -40.849 1.00 24.00 295 THR A O 1
ATOM 2251 N N . THR A 1 296 ? -17.532 -62.827 -42.311 1.00 26.11 296 THR A N 1
ATOM 2252 C CA . THR A 1 296 ? -16.081 -62.720 -42.079 1.00 26.11 296 THR A CA 1
ATOM 2253 C C . THR A 1 296 ? -15.304 -62.575 -43.388 1.00 26.11 296 THR A C 1
ATOM 2255 O O . THR A 1 296 ? -15.560 -63.344 -44.307 1.00 26.11 296 THR A O 1
ATOM 2258 N N . GLN A 1 297 ? -14.306 -61.681 -43.425 1.00 25.27 297 GLN A N 1
ATOM 2259 C CA . GLN A 1 297 ? -13.117 -61.664 -44.313 1.00 25.27 297 GLN A CA 1
ATOM 2260 C C . GLN A 1 297 ? -12.181 -60.546 -43.779 1.00 25.27 297 GLN A C 1
ATOM 2262 O O . GLN A 1 297 ? -12.685 -59.451 -43.562 1.00 25.27 297 GLN A O 1
ATOM 2267 N N . GLN A 1 298 ? -10.897 -60.654 -43.389 1.00 25.69 298 GLN A N 1
ATOM 2268 C CA . GLN A 1 298 ? -9.713 -61.537 -43.561 1.00 25.69 298 GLN A CA 1
ATOM 2269 C C . GLN A 1 298 ? -8.583 -60.955 -44.455 1.00 25.69 298 GLN A C 1
ATOM 2271 O O . GLN A 1 298 ? -8.776 -60.849 -45.657 1.00 25.69 298 GLN A O 1
ATOM 2276 N N . VAL A 1 299 ? -7.373 -60.805 -43.853 1.00 27.59 299 VAL A N 1
ATOM 2277 C CA . VAL A 1 299 ? -6.018 -61.121 -44.424 1.00 27.59 299 VAL A CA 1
ATOM 2278 C C . VAL A 1 299 ? -5.412 -60.132 -45.472 1.00 27.59 299 VAL A C 1
ATOM 2280 O O . VAL A 1 299 ? -6.149 -59.709 -46.353 1.00 27.59 299 VAL A O 1
ATOM 2283 N N . PRO A 1 300 ? -4.072 -59.836 -45.538 1.00 34.97 300 PRO A N 1
ATOM 2284 C CA . PRO A 1 300 ? -2.951 -59.779 -44.551 1.00 34.97 300 PRO A CA 1
ATOM 2285 C C . PRO A 1 300 ? -1.935 -58.577 -44.778 1.00 34.97 300 PRO A C 1
ATOM 2287 O O . PRO A 1 300 ? -2.226 -57.699 -45.586 1.00 34.97 300 PRO A O 1
ATOM 2290 N N . PRO A 1 301 ? -0.730 -58.508 -44.135 1.00 60.50 301 PRO A N 1
ATOM 2291 C CA . PRO A 1 301 ? 0.253 -57.396 -44.283 1.00 60.50 301 PRO A CA 1
ATOM 2292 C C . PRO A 1 301 ? 1.627 -57.736 -44.952 1.00 60.50 301 PRO A C 1
ATOM 2294 O O . PRO A 1 301 ? 1.913 -58.895 -45.251 1.00 60.50 301 PRO A O 1
ATOM 2297 N N . ARG A 1 302 ? 2.514 -56.724 -45.126 1.00 25.19 302 ARG A N 1
ATOM 2298 C CA . ARG A 1 302 ? 3.982 -56.788 -45.440 1.00 25.19 302 ARG A CA 1
ATOM 2299 C C . ARG A 1 302 ? 4.708 -55.601 -44.746 1.00 25.19 302 ARG A C 1
ATOM 2301 O O . ARG A 1 302 ? 4.149 -54.515 -44.776 1.00 25.19 302 ARG A O 1
ATOM 2308 N N . ILE A 1 303 ? 5.768 -55.745 -43.926 1.00 28.14 303 ILE A N 1
ATOM 2309 C CA . ILE A 1 303 ? 7.205 -56.102 -44.147 1.00 28.14 303 ILE A CA 1
ATOM 2310 C C . ILE A 1 303 ? 8.074 -54.913 -44.662 1.00 28.14 303 ILE A C 1
ATOM 2312 O O . ILE A 1 303 ? 7.712 -54.293 -45.654 1.00 28.14 303 ILE A O 1
ATOM 2316 N N . GLY A 1 304 ? 9.194 -54.609 -43.965 1.00 21.80 304 GLY A N 1
ATOM 2317 C CA . GLY A 1 304 ? 10.143 -53.477 -44.193 1.00 21.80 304 GLY A CA 1
ATOM 2318 C C . GLY A 1 304 ? 11.302 -53.769 -45.183 1.00 21.80 304 GLY A C 1
ATOM 2319 O O . GLY A 1 304 ? 11.041 -54.537 -46.110 1.00 21.80 304 GLY A O 1
ATOM 2320 N N . PRO A 1 305 ? 12.561 -53.249 -45.033 1.00 31.42 305 PRO A N 1
ATOM 2321 C CA . PRO A 1 305 ? 13.217 -52.627 -43.853 1.00 31.42 305 PRO A CA 1
ATOM 2322 C C . PRO A 1 305 ? 14.076 -51.338 -44.124 1.00 31.42 305 PRO A C 1
ATOM 2324 O O . PRO A 1 305 ? 14.048 -50.773 -45.213 1.00 31.42 305 PRO A O 1
ATOM 2327 N N . SER A 1 306 ? 14.859 -50.895 -43.122 1.00 27.86 306 SER A N 1
ATOM 2328 C CA . SER A 1 306 ? 15.945 -49.866 -43.148 1.00 27.86 306 SER A CA 1
ATOM 2329 C C . SER A 1 306 ? 17.288 -50.423 -43.718 1.00 27.86 306 SER A C 1
ATOM 2331 O O . SER A 1 306 ? 17.264 -51.573 -44.165 1.00 27.86 306 SER A O 1
ATOM 2333 N N . PRO A 1 307 ? 18.487 -49.767 -43.631 1.00 51.97 307 PRO A N 1
ATOM 2334 C CA . PRO A 1 307 ? 18.880 -48.390 -43.222 1.00 51.97 307 PRO A CA 1
ATOM 2335 C C . PRO A 1 307 ? 19.909 -47.709 -44.189 1.00 51.97 307 PRO A C 1
ATOM 2337 O O . PRO A 1 307 ? 20.215 -48.270 -45.232 1.00 51.97 307 PRO A O 1
ATOM 2340 N N . PHE A 1 308 ? 20.525 -46.567 -43.812 1.00 25.44 308 PHE A N 1
ATOM 2341 C CA . PHE A 1 308 ? 21.972 -46.279 -44.028 1.00 25.44 308 PHE A CA 1
ATOM 2342 C C . PHE A 1 308 ? 22.499 -45.163 -43.080 1.00 25.44 308 PHE A C 1
ATOM 2344 O O . PHE A 1 308 ? 21.714 -44.570 -42.343 1.00 25.44 308 PHE A O 1
ATOM 2351 N N . VAL A 1 309 ? 23.827 -44.958 -43.015 1.00 27.45 309 VAL A N 1
ATOM 2352 C CA . VAL A 1 309 ? 24.592 -44.258 -41.941 1.00 27.45 309 VAL A CA 1
ATOM 2353 C C . VAL A 1 309 ? 25.777 -43.447 -42.540 1.00 27.45 309 VAL A C 1
ATOM 2355 O O . VAL A 1 309 ? 26.066 -43.621 -43.721 1.00 27.45 309 VAL A O 1
ATOM 2358 N N . VAL A 1 310 ? 26.502 -42.673 -41.701 1.00 25.73 310 VAL A N 1
ATOM 2359 C CA . VAL A 1 310 ? 27.805 -41.957 -41.894 1.00 25.73 310 VAL A CA 1
ATOM 2360 C C . VAL A 1 310 ? 27.660 -40.455 -42.227 1.00 25.73 310 VAL A C 1
ATOM 2362 O O . VAL A 1 310 ? 26.856 -40.102 -43.077 1.00 25.73 310 VAL A O 1
ATOM 2365 N N . GLY A 1 311 ? 28.412 -39.517 -41.619 1.00 23.83 311 GLY A N 1
ATOM 2366 C CA . GLY A 1 311 ? 29.379 -39.603 -40.499 1.00 23.83 311 GLY A CA 1
ATOM 2367 C C . GLY A 1 311 ? 30.325 -38.377 -40.410 1.00 23.83 311 GLY A C 1
ATOM 2368 O O . GLY A 1 311 ? 30.362 -37.578 -41.342 1.00 23.83 311 GLY A O 1
ATOM 2369 N N . SER A 1 312 ? 31.108 -38.244 -39.324 1.00 30.72 312 SER A N 1
ATOM 2370 C CA . SER A 1 312 ? 31.999 -37.084 -39.049 1.00 30.72 312 SER A CA 1
ATOM 2371 C C . SER A 1 312 ? 33.415 -37.480 -38.579 1.00 30.72 312 SER A C 1
ATOM 2373 O O . SER A 1 312 ? 33.563 -38.501 -37.908 1.00 30.72 312 SER A O 1
ATOM 2375 N N . PRO A 1 313 ? 34.434 -36.636 -38.840 1.00 39.62 313 PRO A N 1
ATOM 2376 C CA . PRO A 1 313 ? 35.587 -36.381 -37.943 1.00 39.62 313 PRO A CA 1
ATOM 2377 C C . PRO A 1 313 ? 35.711 -34.860 -37.611 1.00 39.62 313 PRO A C 1
ATOM 2379 O O . PRO A 1 313 ? 35.216 -34.043 -38.379 1.00 39.62 313 PRO A O 1
ATOM 2382 N N . ALA A 1 314 ? 36.213 -34.354 -36.466 1.00 26.34 314 ALA A N 1
ATOM 2383 C CA . ALA A 1 314 ? 37.428 -34.644 -35.663 1.00 26.34 314 ALA A CA 1
ATOM 2384 C C . ALA A 1 314 ? 38.733 -34.158 -36.360 1.00 26.34 314 ALA A C 1
ATOM 2386 O O . ALA A 1 314 ? 38.808 -34.242 -37.579 1.00 26.34 314 ALA A O 1
ATOM 2387 N N . HIS A 1 315 ? 39.790 -33.595 -35.742 1.00 29.41 315 HIS A N 1
ATOM 2388 C CA . HIS A 1 315 ? 40.383 -33.556 -34.376 1.00 29.41 315 HIS A CA 1
ATOM 2389 C C . HIS A 1 315 ? 41.186 -32.215 -34.196 1.00 29.41 315 HIS A C 1
ATOM 2391 O O . HIS A 1 315 ? 41.377 -31.549 -35.208 1.00 29.41 315 HIS A O 1
ATOM 2397 N N . THR A 1 316 ? 41.804 -31.723 -33.093 1.00 27.08 316 THR A N 1
ATOM 2398 C CA . THR A 1 316 ? 41.803 -31.822 -31.591 1.00 27.08 316 THR A CA 1
ATOM 2399 C C . THR A 1 316 ? 42.805 -30.761 -31.043 1.00 27.08 316 THR A C 1
ATOM 2401 O O . THR A 1 316 ? 43.757 -30.460 -31.759 1.00 27.08 316 THR A O 1
ATOM 2404 N N . GLY A 1 317 ? 42.722 -30.272 -29.786 1.00 23.41 317 GLY A N 1
ATOM 2405 C CA . GLY A 1 317 ? 43.814 -29.460 -29.184 1.00 23.41 317 GLY A CA 1
ATOM 2406 C C . GLY A 1 317 ? 43.649 -29.009 -27.712 1.00 23.41 317 GLY A C 1
ATOM 2407 O O . GLY A 1 317 ? 42.615 -28.462 -27.350 1.00 23.41 317 GLY A O 1
ATOM 2408 N N . THR A 1 318 ? 44.690 -29.216 -26.888 1.00 26.73 318 THR A N 1
ATOM 2409 C CA . THR A 1 318 ? 44.872 -28.846 -25.449 1.00 26.73 318 THR A CA 1
ATOM 2410 C C . THR A 1 318 ? 46.391 -28.863 -25.121 1.00 26.73 318 THR A C 1
ATOM 2412 O O . THR A 1 318 ? 47.124 -29.349 -25.988 1.00 26.73 318 THR A O 1
ATOM 2415 N N . PRO A 1 319 ? 46.923 -28.514 -23.916 1.00 44.25 319 PRO A N 1
ATOM 2416 C CA . PRO A 1 319 ? 46.341 -27.870 -22.719 1.00 44.25 319 PRO A CA 1
ATOM 2417 C C . PRO A 1 319 ? 47.162 -26.659 -22.180 1.00 44.25 319 PRO A C 1
ATOM 2419 O O . PRO A 1 319 ? 48.255 -26.390 -22.662 1.00 44.25 319 PRO A O 1
ATOM 2422 N N . PHE A 1 320 ? 46.651 -25.989 -21.134 1.00 24.16 320 PHE A N 1
ATOM 2423 C CA . PHE A 1 320 ? 47.299 -25.517 -19.875 1.00 24.16 320 PHE A CA 1
ATOM 2424 C C . PHE A 1 320 ? 46.471 -24.353 -19.284 1.00 24.16 320 PHE A C 1
ATOM 2426 O O . PHE A 1 320 ? 45.740 -23.693 -20.017 1.00 24.16 320 PHE A O 1
ATOM 2433 N N . GLY A 1 321 ? 46.524 -24.119 -17.966 1.00 23.09 321 GLY A N 1
ATOM 2434 C CA . GLY A 1 321 ? 45.653 -23.138 -17.293 1.00 23.09 321 GLY A CA 1
ATOM 2435 C C . GLY A 1 321 ? 46.261 -22.520 -16.032 1.00 23.09 321 GLY A C 1
ATOM 2436 O O . GLY A 1 321 ? 47.391 -22.845 -15.669 1.00 23.09 321 GLY A O 1
ATOM 2437 N N . GLN A 1 322 ? 45.502 -21.642 -15.368 1.00 24.91 322 GLN A N 1
ATOM 2438 C CA . GLN A 1 322 ? 45.865 -20.991 -14.103 1.00 24.91 322 GLN A CA 1
ATOM 2439 C C . GLN A 1 322 ? 44.617 -20.579 -13.297 1.00 24.91 322 GLN A C 1
ATOM 2441 O O . GLN A 1 322 ? 43.626 -20.155 -13.879 1.00 24.91 322 GLN A O 1
ATOM 2446 N N . THR A 1 323 ? 44.728 -20.702 -11.968 1.00 23.64 323 THR A N 1
ATOM 2447 C CA . THR A 1 323 ? 43.948 -20.027 -10.902 1.00 23.64 323 THR A CA 1
ATOM 2448 C C . THR A 1 323 ? 42.429 -19.884 -11.064 1.00 23.64 323 THR A C 1
ATOM 2450 O O . THR A 1 323 ? 41.941 -18.965 -11.718 1.00 23.64 323 THR A O 1
ATOM 2453 N N . GLU A 1 324 ? 41.681 -20.684 -10.301 1.00 23.86 324 GLU A N 1
ATOM 2454 C CA . GLU A 1 324 ? 40.302 -20.361 -9.923 1.00 23.86 324 GLU A CA 1
ATOM 2455 C C . GLU A 1 324 ? 40.286 -19.134 -8.991 1.00 23.86 324 GLU A C 1
ATOM 2457 O O . GLU A 1 324 ? 40.917 -19.145 -7.932 1.00 23.86 324 GLU A O 1
ATOM 2462 N N . GLN A 1 325 ? 39.531 -18.092 -9.347 1.00 22.69 325 GLN A N 1
ATOM 2463 C CA . GLN A 1 325 ? 38.957 -17.175 -8.360 1.00 22.69 325 GLN A CA 1
ATOM 2464 C C . GLN A 1 325 ? 37.502 -17.581 -8.143 1.00 22.69 325 GLN A C 1
ATOM 2466 O O . GLN A 1 325 ? 36.724 -17.634 -9.094 1.00 22.69 325 GLN A O 1
ATOM 2471 N N . VAL A 1 326 ? 37.134 -17.858 -6.892 1.00 26.27 326 VAL A N 1
ATOM 2472 C CA . VAL A 1 326 ? 35.739 -18.097 -6.512 1.00 26.27 326 VAL A CA 1
ATOM 2473 C C . VAL A 1 326 ? 35.009 -16.756 -6.525 1.00 26.27 326 VAL A C 1
ATOM 2475 O O . VAL A 1 326 ? 35.189 -15.941 -5.624 1.00 26.27 326 VAL A O 1
ATOM 2478 N N . SER A 1 327 ? 34.202 -16.521 -7.556 1.00 22.98 327 SER A N 1
ATOM 2479 C CA . SER A 1 327 ? 33.224 -15.436 -7.590 1.00 22.98 327 SER A CA 1
ATOM 2480 C C . SER A 1 327 ? 31.891 -15.927 -7.026 1.00 22.98 327 SER A C 1
ATOM 2482 O O . SER A 1 327 ? 31.308 -16.897 -7.511 1.00 22.98 327 SER A O 1
ATOM 2484 N N . GLU A 1 328 ? 31.411 -15.263 -5.976 1.00 23.62 328 GLU A N 1
ATOM 2485 C CA . GLU A 1 328 ? 30.111 -15.563 -5.372 1.00 23.62 328 GLU A CA 1
ATOM 2486 C C . GLU A 1 328 ? 28.958 -15.251 -6.349 1.00 23.62 328 GLU A C 1
ATOM 2488 O O . GLU A 1 328 ? 29.058 -14.318 -7.155 1.00 23.62 328 GLU A O 1
ATOM 2493 N N . PRO A 1 329 ? 27.846 -16.008 -6.306 1.00 24.53 329 PRO A N 1
ATOM 2494 C CA . PRO A 1 329 ? 26.700 -15.744 -7.165 1.00 24.53 329 PRO A CA 1
ATOM 2495 C C . PRO A 1 329 ? 26.017 -14.433 -6.758 1.00 24.53 329 PRO A C 1
ATOM 2497 O O . PRO A 1 329 ? 25.501 -14.309 -5.648 1.00 24.53 329 PRO A O 1
ATOM 2500 N N . VAL A 1 330 ? 25.967 -13.466 -7.679 1.00 24.66 330 VAL A N 1
ATOM 2501 C CA . VAL A 1 330 ? 25.281 -12.181 -7.477 1.00 24.66 330 VAL A CA 1
ATOM 2502 C C . VAL A 1 330 ? 23.784 -12.418 -7.250 1.00 24.66 330 VAL A C 1
ATOM 2504 O O . VAL A 1 330 ? 23.027 -12.686 -8.186 1.00 24.66 330 VAL A O 1
ATOM 2507 N N . VAL A 1 331 ? 23.353 -12.318 -5.991 1.00 25.97 331 VAL A N 1
ATOM 2508 C CA . VAL A 1 331 ? 21.946 -12.447 -5.595 1.00 25.97 331 VAL A CA 1
ATOM 2509 C C . VAL A 1 331 ? 21.165 -11.250 -6.129 1.00 25.97 331 VAL A C 1
ATOM 2511 O O . VAL A 1 331 ? 21.420 -10.110 -5.752 1.00 25.97 331 VAL A O 1
ATOM 2514 N N . THR A 1 332 ? 20.199 -11.505 -7.009 1.00 24.16 332 THR A N 1
ATOM 2515 C CA . THR A 1 332 ? 19.337 -10.467 -7.591 1.00 24.16 332 THR A CA 1
ATOM 2516 C C . THR A 1 332 ? 18.165 -10.167 -6.643 1.00 24.16 332 THR A C 1
ATOM 2518 O O . THR A 1 332 ? 17.381 -11.082 -6.372 1.00 24.16 332 THR A O 1
ATOM 2521 N N . PRO A 1 333 ? 17.992 -8.928 -6.137 1.00 27.83 333 PRO A N 1
ATOM 2522 C CA . PRO A 1 333 ? 16.865 -8.599 -5.267 1.00 27.83 333 PRO A CA 1
ATOM 2523 C C . PRO A 1 333 ? 15.527 -8.676 -6.015 1.00 27.83 333 PRO A C 1
ATOM 2525 O O . PRO A 1 333 ? 15.376 -8.140 -7.113 1.00 27.83 333 PRO A O 1
ATOM 2528 N N . LEU A 1 334 ? 14.533 -9.321 -5.404 1.00 27.73 334 LEU A N 1
ATOM 2529 C CA . LEU A 1 334 ? 13.144 -9.300 -5.866 1.00 27.73 334 LEU A CA 1
ATOM 2530 C C . LEU A 1 334 ? 12.410 -8.138 -5.173 1.00 27.73 334 LEU A C 1
ATOM 2532 O O . LEU A 1 334 ? 12.422 -8.112 -3.944 1.00 27.73 334 LEU A O 1
ATOM 2536 N N . PRO A 1 335 ? 11.732 -7.226 -5.903 1.00 29.94 335 PRO A N 1
ATOM 2537 C CA . PRO A 1 335 ? 11.040 -6.092 -5.284 1.00 29.94 335 PRO A CA 1
ATOM 2538 C C . PRO A 1 335 ? 9.978 -6.496 -4.252 1.00 29.94 335 PRO A C 1
ATOM 2540 O O . PRO A 1 335 ? 9.405 -7.585 -4.342 1.00 29.94 335 PRO A O 1
ATOM 2543 N N . ASN A 1 336 ? 9.690 -5.576 -3.334 1.00 35.56 336 ASN A N 1
ATOM 2544 C CA . ASN A 1 336 ? 8.870 -5.737 -2.130 1.00 35.56 336 ASN A CA 1
ATOM 2545 C C . ASN A 1 336 ? 7.494 -6.420 -2.352 1.00 35.56 336 ASN A C 1
ATOM 2547 O O . ASN A 1 336 ? 6.903 -6.318 -3.433 1.00 35.56 336 ASN A O 1
ATOM 2551 N N . THR A 1 337 ? 6.963 -7.116 -1.334 1.00 42.88 337 THR A N 1
ATOM 2552 C CA . THR A 1 337 ? 5.642 -7.786 -1.397 1.00 42.88 337 THR A CA 1
ATOM 2553 C C . THR A 1 337 ? 4.865 -7.733 -0.073 1.00 42.88 337 THR A C 1
ATOM 2555 O O . THR A 1 337 ? 5.267 -8.344 0.913 1.00 42.88 337 THR A O 1
ATOM 2558 N N . GLY A 1 338 ? 3.696 -7.076 -0.053 1.00 46.22 338 GLY A N 1
ATOM 2559 C CA . GLY A 1 338 ? 2.800 -7.101 1.117 1.00 46.22 338 GLY A CA 1
ATOM 2560 C C . GLY A 1 338 ? 1.573 -6.189 1.009 1.00 46.22 338 GLY A C 1
ATOM 2561 O O . GLY A 1 338 ? 0.436 -6.679 0.973 1.00 46.22 338 GLY A O 1
ATOM 2562 N N . ALA A 1 339 ? 1.816 -4.882 0.930 1.00 47.97 339 ALA A N 1
ATOM 2563 C CA . ALA A 1 339 ? 0.834 -3.796 0.844 1.00 47.97 339 ALA A CA 1
ATOM 2564 C C . ALA A 1 339 ? 1.130 -2.896 -0.381 1.00 47.97 339 ALA A C 1
ATOM 2566 O O . ALA A 1 339 ? 2.243 -2.963 -0.907 1.00 47.97 339 ALA A O 1
ATOM 2567 N N . PRO A 1 340 ? 0.167 -2.094 -0.878 1.00 58.69 340 PRO A N 1
ATOM 2568 C CA . PRO A 1 340 ? 0.438 -1.117 -1.932 1.00 58.69 340 PRO A CA 1
ATOM 2569 C C . PRO A 1 340 ? 1.304 0.037 -1.402 1.00 58.69 340 PRO A C 1
ATOM 2571 O O . PRO A 1 340 ? 0.980 0.622 -0.372 1.00 58.69 340 PRO A O 1
ATOM 2574 N N . GLU A 1 341 ? 2.378 0.390 -2.114 1.00 70.94 341 GLU A N 1
ATOM 2575 C CA . GLU A 1 341 ? 3.173 1.587 -1.801 1.00 70.94 341 GLU A CA 1
ATOM 2576 C C . GLU A 1 341 ? 2.351 2.870 -2.040 1.00 70.94 341 GLU A C 1
ATOM 2578 O O . GLU A 1 341 ? 1.543 2.959 -2.972 1.00 70.94 341 GLU A O 1
ATOM 2583 N N . HIS A 1 342 ? 2.559 3.879 -1.192 1.00 83.81 342 HIS A N 1
ATOM 2584 C CA . HIS A 1 342 ? 1.882 5.171 -1.277 1.00 83.81 342 HIS A CA 1
ATOM 2585 C C . HIS A 1 342 ? 2.262 5.919 -2.577 1.00 83.81 342 HIS A C 1
ATOM 2587 O O . HIS A 1 342 ? 3.432 5.886 -2.966 1.00 83.81 342 HIS A O 1
ATOM 2593 N N . PRO A 1 343 ? 1.337 6.653 -3.239 1.00 87.69 343 PRO A N 1
ATOM 2594 C CA . PRO A 1 343 ? 1.607 7.327 -4.516 1.00 87.69 343 PRO A CA 1
ATOM 2595 C C . PRO A 1 343 ? 2.872 8.192 -4.552 1.00 87.69 343 PRO A C 1
ATOM 2597 O O . PRO A 1 343 ? 3.612 8.119 -5.524 1.00 87.69 343 PRO A O 1
ATOM 2600 N N . LEU A 1 344 ? 3.167 8.938 -3.481 1.00 88.38 344 LEU A N 1
ATOM 2601 C CA . LEU A 1 344 ? 4.385 9.759 -3.391 1.00 88.38 344 LEU A CA 1
ATOM 2602 C C . LEU A 1 344 ? 5.686 8.924 -3.406 1.00 88.38 344 LEU A C 1
ATOM 2604 O O . LEU A 1 344 ? 6.670 9.361 -3.989 1.00 88.38 344 LEU A O 1
ATOM 2608 N N . VAL A 1 345 ? 5.695 7.705 -2.851 1.00 88.62 345 VAL A N 1
ATOM 2609 C CA . VAL A 1 345 ? 6.861 6.794 -2.924 1.00 88.62 345 VAL A CA 1
ATOM 2610 C C . VAL A 1 345 ? 7.020 6.243 -4.346 1.00 88.62 345 VAL A C 1
ATOM 2612 O O . VAL A 1 345 ? 8.123 6.155 -4.880 1.00 88.62 345 VAL A O 1
ATOM 2615 N N . LEU A 1 346 ? 5.906 5.940 -5.021 1.00 88.31 346 LEU A N 1
ATOM 2616 C CA . LEU A 1 346 ? 5.927 5.555 -6.436 1.00 88.31 346 LEU A CA 1
ATOM 2617 C C . LEU A 1 346 ? 6.405 6.713 -7.335 1.00 88.31 346 LEU A C 1
ATOM 2619 O O . LEU A 1 346 ? 7.103 6.478 -8.320 1.00 88.31 346 LEU A O 1
ATOM 2623 N N . GLN A 1 347 ? 6.068 7.956 -6.986 1.00 89.44 347 GLN A N 1
ATOM 2624 C CA . GLN A 1 347 ? 6.511 9.172 -7.670 1.00 89.44 347 GLN A CA 1
ATOM 2625 C C . GLN A 1 347 ? 8.012 9.435 -7.456 1.00 89.44 347 GLN A C 1
ATOM 2627 O O . GLN A 1 347 ? 8.710 9.709 -8.430 1.00 89.44 347 GLN A O 1
ATOM 2632 N N . GLU A 1 348 ? 8.532 9.239 -6.239 1.00 91.25 348 GLU A N 1
ATOM 2633 C CA . GLU A 1 348 ? 9.973 9.249 -5.931 1.00 91.25 348 GLU A CA 1
ATOM 2634 C C . GLU A 1 348 ? 10.740 8.257 -6.827 1.00 91.25 348 GLU A C 1
ATOM 2636 O O . GLU A 1 348 ? 11.657 8.647 -7.557 1.00 91.25 348 GLU A O 1
ATOM 2641 N N . ARG A 1 349 ? 10.297 6.987 -6.866 1.00 89.81 349 ARG A N 1
ATOM 2642 C CA . ARG A 1 349 ? 10.851 5.950 -7.759 1.00 89.81 349 ARG A CA 1
ATOM 2643 C C . ARG A 1 349 ? 10.816 6.376 -9.230 1.00 89.81 349 ARG A C 1
ATOM 2645 O O . ARG A 1 349 ? 11.777 6.140 -9.960 1.00 89.81 349 ARG A O 1
ATOM 2652 N N . VAL A 1 350 ? 9.724 6.992 -9.691 1.00 90.50 350 VAL A N 1
ATOM 2653 C CA . VAL A 1 350 ? 9.588 7.461 -11.082 1.00 90.50 350 VAL A CA 1
ATOM 2654 C C . VAL A 1 350 ? 10.576 8.587 -11.395 1.00 90.50 350 VAL A C 1
ATOM 2656 O O . VAL A 1 350 ? 11.242 8.511 -12.427 1.00 90.50 350 VAL A O 1
ATOM 2659 N N . LEU A 1 351 ? 10.728 9.583 -10.519 1.00 90.00 351 LEU A N 1
ATOM 2660 C CA . LEU A 1 351 ? 11.691 10.679 -10.694 1.00 90.00 351 LEU A CA 1
ATOM 2661 C C . LEU A 1 351 ? 13.137 10.161 -10.734 1.00 90.00 351 LEU A C 1
ATOM 2663 O O . LEU A 1 351 ? 13.924 10.579 -11.585 1.00 90.00 351 LEU A O 1
ATOM 2667 N N . ILE A 1 352 ? 13.475 9.194 -9.878 1.00 89.12 352 ILE A N 1
ATOM 2668 C CA . ILE A 1 352 ? 14.811 8.583 -9.836 1.00 89.12 352 ILE A CA 1
ATOM 2669 C C . ILE A 1 352 ? 15.077 7.733 -11.085 1.00 89.12 352 ILE A C 1
ATOM 2671 O O . ILE A 1 352 ? 16.119 7.897 -11.724 1.00 89.12 352 ILE A O 1
ATOM 2675 N N . ARG A 1 353 ? 14.117 6.903 -11.519 1.00 88.56 353 ARG A N 1
ATOM 2676 C CA . ARG A 1 353 ? 14.212 6.170 -12.795 1.00 88.56 353 ARG A CA 1
ATOM 2677 C C . ARG A 1 353 ? 14.351 7.113 -13.988 1.00 88.56 353 ARG A C 1
ATOM 2679 O O . ARG A 1 353 ? 15.114 6.812 -14.905 1.00 88.56 353 ARG A O 1
ATOM 2686 N N . GLN A 1 354 ? 13.651 8.249 -13.999 1.00 89.06 354 GLN A N 1
ATOM 2687 C CA . GLN A 1 354 ? 13.810 9.271 -15.037 1.00 89.06 354 GLN A CA 1
ATOM 2688 C C . GLN A 1 354 ? 15.223 9.869 -15.019 1.00 89.06 354 GLN A C 1
ATOM 2690 O O . GLN A 1 354 ? 15.867 9.891 -16.066 1.00 89.06 354 GLN A O 1
ATOM 2695 N N . ALA A 1 355 ? 15.739 10.272 -13.852 1.00 87.56 355 ALA A N 1
ATOM 2696 C CA . ALA A 1 355 ? 17.102 10.787 -13.696 1.00 87.56 355 ALA A CA 1
ATOM 2697 C C . ALA A 1 355 ? 18.161 9.799 -14.226 1.00 87.56 355 ALA A C 1
ATOM 2699 O O . ALA A 1 355 ? 18.973 10.158 -15.081 1.00 87.56 355 ALA A O 1
ATOM 2700 N N . GLN A 1 356 ? 18.090 8.534 -13.799 1.00 85.75 356 GLN A N 1
ATOM 2701 C CA . GLN A 1 356 ? 18.987 7.461 -14.244 1.00 85.75 356 GLN A CA 1
ATOM 2702 C C . GLN A 1 356 ? 18.858 7.175 -15.750 1.00 85.75 356 GLN A C 1
ATOM 2704 O O . GLN A 1 356 ? 19.861 6.998 -16.437 1.00 85.75 356 GLN A O 1
ATOM 2709 N N . THR A 1 357 ? 17.635 7.171 -16.295 1.00 88.62 357 THR A N 1
ATOM 2710 C CA . THR A 1 357 ? 17.393 6.944 -17.732 1.00 88.62 357 THR A CA 1
ATOM 2711 C C . THR A 1 357 ? 17.940 8.090 -18.590 1.00 88.62 357 THR A C 1
ATOM 2713 O O . THR A 1 357 ? 18.416 7.850 -19.702 1.00 88.62 357 THR A O 1
ATOM 2716 N N . LEU A 1 358 ? 17.901 9.334 -18.096 1.00 88.62 358 LEU A N 1
ATOM 2717 C CA . LEU A 1 358 ? 18.518 10.482 -18.764 1.00 88.62 358 LEU A CA 1
ATOM 2718 C C . LEU A 1 358 ? 20.048 10.387 -18.750 1.00 88.62 358 LEU A C 1
ATOM 2720 O O . LEU A 1 358 ? 20.658 10.564 -19.801 1.00 88.62 358 LEU A O 1
ATOM 2724 N N . GLU A 1 359 ? 20.654 10.056 -17.607 1.00 85.75 359 GLU A N 1
ATOM 2725 C CA . GLU A 1 359 ? 22.109 9.888 -17.472 1.00 85.75 359 GLU A CA 1
ATOM 2726 C C . GLU A 1 359 ? 22.640 8.753 -18.364 1.00 85.75 359 GLU A C 1
ATOM 2728 O O . GLU A 1 359 ? 23.495 8.972 -19.224 1.00 85.75 359 GLU A O 1
ATOM 2733 N N . GLN A 1 360 ? 22.072 7.550 -18.232 1.00 87.12 360 GLN A N 1
ATOM 2734 C CA . GLN A 1 360 ? 22.453 6.386 -19.037 1.00 87.12 360 GLN A CA 1
ATOM 2735 C C . GLN A 1 360 ? 22.193 6.629 -20.528 1.00 87.12 360 GLN A C 1
ATOM 2737 O O . GLN A 1 360 ? 23.033 6.310 -21.369 1.00 87.12 360 GLN A O 1
ATOM 2742 N N . GLY A 1 361 ? 21.050 7.231 -20.873 1.00 88.62 361 GLY A N 1
ATOM 2743 C CA . GLY A 1 361 ? 20.700 7.569 -22.252 1.00 88.62 361 GLY A CA 1
ATOM 2744 C C . GLY A 1 361 ? 21.618 8.625 -22.877 1.00 88.62 361 GLY A C 1
ATOM 2745 O O . GLY A 1 361 ? 21.840 8.588 -24.088 1.00 88.62 361 GLY A O 1
ATOM 2746 N N . TYR A 1 362 ? 22.171 9.536 -22.074 1.00 89.00 362 TYR A N 1
ATOM 2747 C CA . TYR A 1 362 ? 23.173 10.509 -22.502 1.00 89.00 362 TYR A CA 1
ATOM 2748 C C . TYR A 1 362 ? 24.538 9.847 -22.726 1.00 89.00 362 TYR A C 1
ATOM 2750 O O . TYR A 1 362 ? 25.061 9.918 -23.839 1.00 89.00 362 TYR A O 1
ATOM 2758 N N . GLU A 1 363 ? 25.080 9.129 -21.736 1.00 87.50 363 GLU A N 1
ATOM 2759 C CA . GLU A 1 363 ? 26.397 8.485 -21.858 1.00 87.50 363 GLU A CA 1
ATOM 2760 C C . GLU A 1 363 ? 26.429 7.401 -22.950 1.00 87.50 363 GLU A C 1
ATOM 2762 O O . GLU A 1 363 ? 27.414 7.302 -23.685 1.00 87.50 363 GLU A O 1
ATOM 2767 N N . LEU A 1 364 ? 25.340 6.648 -23.159 1.00 91.75 364 LEU A N 1
ATOM 2768 C CA . LEU A 1 364 ? 25.224 5.704 -24.282 1.00 91.75 364 LEU A CA 1
ATOM 2769 C C . LEU A 1 364 ? 25.281 6.404 -25.650 1.00 91.75 364 LEU A C 1
ATOM 2771 O O . LEU A 1 364 ? 25.930 5.910 -26.568 1.00 91.75 364 LEU A O 1
ATOM 2775 N N . ARG A 1 365 ? 24.638 7.568 -25.805 1.00 91.56 365 ARG A N 1
ATOM 2776 C CA . ARG A 1 365 ? 24.672 8.333 -27.068 1.00 91.56 365 ARG A CA 1
ATOM 2777 C C . ARG A 1 365 ? 26.018 9.011 -27.287 1.00 91.56 365 ARG A C 1
ATOM 2779 O O . ARG A 1 365 ? 26.546 8.970 -28.390 1.00 91.56 365 ARG A O 1
ATOM 2786 N N . LYS A 1 366 ? 26.594 9.584 -26.235 1.00 89.00 366 LYS A N 1
ATOM 2787 C CA . LYS A 1 366 ? 27.926 10.200 -26.221 1.00 89.00 366 LYS A CA 1
ATOM 2788 C C . LYS A 1 366 ? 29.023 9.190 -26.577 1.00 89.00 366 LYS A C 1
ATOM 2790 O O . LYS A 1 366 ? 29.899 9.499 -27.381 1.00 89.00 366 LYS A O 1
ATOM 2795 N N . THR A 1 367 ? 28.950 7.966 -26.050 1.00 90.88 367 THR A N 1
ATOM 2796 C CA . THR A 1 367 ? 29.885 6.884 -26.409 1.00 90.88 367 THR A CA 1
ATOM 2797 C C . THR A 1 367 ? 29.640 6.319 -27.811 1.00 90.88 367 THR A C 1
ATOM 2799 O O . THR A 1 367 ? 30.613 6.023 -28.502 1.00 90.88 367 THR A O 1
ATOM 2802 N N . ASP A 1 368 ? 28.391 6.242 -28.286 1.00 91.62 368 ASP A N 1
ATOM 2803 C CA . ASP A 1 368 ? 28.086 5.874 -29.678 1.00 91.62 368 ASP A CA 1
ATOM 2804 C C . ASP A 1 368 ? 28.586 6.932 -30.684 1.00 91.62 368 ASP A C 1
ATOM 2806 O O . ASP A 1 368 ? 29.219 6.580 -31.675 1.00 91.62 368 ASP A O 1
ATOM 2810 N N . LEU A 1 369 ? 28.420 8.230 -30.400 1.00 90.62 369 LEU A N 1
ATOM 2811 C CA . LEU A 1 369 ? 28.990 9.321 -31.207 1.00 90.62 369 LEU A CA 1
ATOM 2812 C C . LEU A 1 369 ? 30.526 9.238 -31.274 1.00 90.62 369 LEU A C 1
ATOM 2814 O O . LEU A 1 369 ? 31.095 9.234 -32.365 1.00 90.62 369 LEU A O 1
ATOM 2818 N N . GLN A 1 370 ? 31.201 9.072 -30.130 1.00 87.88 370 GLN A N 1
ATOM 2819 C CA . GLN A 1 370 ? 32.658 8.866 -30.083 1.00 87.8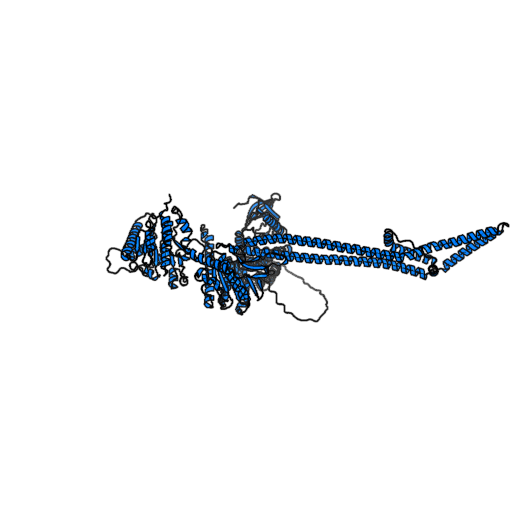8 370 GLN A CA 1
ATOM 2820 C C . GLN A 1 370 ? 33.117 7.586 -30.798 1.00 87.88 370 GLN A C 1
ATOM 2822 O O . GLN A 1 370 ? 34.260 7.508 -31.252 1.00 87.88 370 GLN A O 1
ATOM 2827 N N . ARG A 1 371 ? 32.264 6.560 -30.879 1.00 90.75 371 ARG A N 1
ATOM 2828 C CA . ARG A 1 371 ? 32.549 5.343 -31.640 1.00 90.75 371 ARG A CA 1
ATOM 2829 C C . ARG A 1 371 ? 32.430 5.604 -33.142 1.00 90.75 371 ARG A C 1
ATOM 2831 O O . ARG A 1 371 ? 33.368 5.288 -33.869 1.00 90.75 371 ARG A O 1
ATOM 2838 N N . ARG A 1 372 ? 31.325 6.209 -33.590 1.00 87.50 372 ARG A N 1
ATOM 2839 C CA . ARG A 1 372 ? 31.092 6.562 -35.002 1.00 87.50 372 ARG A CA 1
ATOM 2840 C C . ARG A 1 372 ? 32.176 7.485 -35.541 1.00 87.50 372 ARG A C 1
ATOM 2842 O O . ARG A 1 372 ? 32.654 7.242 -36.639 1.00 87.50 372 ARG A O 1
ATOM 2849 N N . GLN A 1 373 ? 32.626 8.461 -34.746 1.00 88.06 373 GLN A N 1
ATOM 2850 C CA . GLN A 1 373 ? 33.782 9.301 -35.071 1.00 88.06 373 GLN A CA 1
ATOM 2851 C C . GLN A 1 373 ? 34.992 8.446 -35.473 1.00 88.06 373 GLN A C 1
ATOM 2853 O O . GLN A 1 373 ? 35.522 8.611 -36.565 1.00 88.06 373 GLN A O 1
ATOM 2858 N N . ARG A 1 374 ? 35.403 7.497 -34.620 1.00 89.06 374 ARG A N 1
ATOM 2859 C CA . ARG A 1 374 ? 36.568 6.634 -34.884 1.00 89.06 374 ARG A CA 1
ATOM 2860 C C . ARG A 1 374 ? 36.356 5.745 -36.108 1.00 89.06 374 ARG A C 1
ATOM 2862 O O . ARG A 1 374 ? 37.311 5.488 -36.830 1.00 89.06 374 ARG A O 1
ATOM 2869 N N . GLU A 1 375 ? 35.131 5.278 -36.343 1.00 91.44 375 GLU A N 1
ATOM 2870 C CA . GLU A 1 375 ? 34.786 4.475 -37.522 1.00 91.44 375 GLU A CA 1
ATOM 2871 C C . GLU A 1 375 ? 34.838 5.315 -38.821 1.00 91.44 375 GLU A C 1
ATOM 2873 O O . GLU A 1 375 ? 35.457 4.876 -39.790 1.00 91.44 375 GLU A O 1
ATOM 2878 N N . GLU A 1 376 ? 34.298 6.542 -38.839 1.00 91.12 376 GLU A N 1
ATOM 2879 C CA . GLU A 1 376 ? 34.382 7.471 -39.985 1.00 91.12 376 GLU A CA 1
ATOM 2880 C C . GLU A 1 376 ? 35.823 7.961 -40.234 1.00 91.12 376 GLU A C 1
ATOM 2882 O O . GLU A 1 376 ? 36.302 7.910 -41.370 1.00 91.12 376 GLU A O 1
ATOM 2887 N N . GLU A 1 377 ? 36.559 8.350 -39.187 1.00 91.19 377 GLU A N 1
ATOM 2888 C CA . GLU A 1 377 ? 37.982 8.710 -39.268 1.00 91.19 377 GLU A CA 1
ATOM 2889 C C . GLU A 1 377 ? 38.819 7.545 -39.812 1.00 91.19 377 GLU A C 1
ATOM 2891 O O . GLU A 1 377 ? 39.632 7.733 -40.719 1.00 91.19 377 GLU A O 1
ATOM 2896 N N . GLN A 1 378 ? 38.611 6.320 -39.313 1.00 92.50 378 GLN A N 1
ATOM 2897 C CA . GLN A 1 378 ? 39.329 5.135 -39.784 1.00 92.50 378 GLN A CA 1
ATOM 2898 C C . GLN A 1 378 ? 39.038 4.838 -41.264 1.00 92.50 378 GLN A C 1
ATOM 2900 O O . GLN A 1 378 ? 39.961 4.475 -41.998 1.00 92.50 378 GLN A O 1
ATOM 2905 N N . VAL A 1 379 ? 37.799 5.033 -41.729 1.00 92.12 379 VAL A N 1
ATOM 2906 C CA . VAL A 1 379 ? 37.452 4.930 -43.156 1.00 92.12 379 VAL A CA 1
ATOM 2907 C C . VAL A 1 379 ? 38.165 6.012 -43.976 1.00 92.12 379 VAL A C 1
ATOM 2909 O O . VAL A 1 379 ? 38.731 5.689 -45.022 1.00 92.12 379 VAL A O 1
ATOM 2912 N N . ALA A 1 380 ? 38.234 7.258 -43.497 1.00 89.75 380 ALA A N 1
ATOM 2913 C CA . ALA A 1 380 ? 38.982 8.328 -44.164 1.00 89.75 380 ALA A CA 1
ATOM 2914 C C . ALA A 1 380 ? 40.494 8.021 -44.240 1.00 89.75 380 ALA A C 1
ATOM 2916 O O . ALA A 1 380 ? 41.106 8.165 -45.302 1.00 89.75 380 ALA A O 1
ATOM 2917 N N . TYR A 1 381 ? 41.099 7.511 -43.158 1.00 90.94 381 TYR A N 1
ATOM 2918 C CA . TYR A 1 381 ? 42.499 7.063 -43.150 1.00 90.94 381 TYR A CA 1
ATOM 2919 C C . TYR A 1 381 ? 42.751 5.919 -44.147 1.00 90.94 381 TYR A C 1
ATOM 2921 O O . TYR A 1 381 ? 43.757 5.943 -44.861 1.00 90.94 381 TYR A O 1
ATOM 2929 N N . GLN A 1 382 ? 41.845 4.939 -44.240 1.00 91.81 382 GLN A N 1
ATOM 2930 C CA . GLN A 1 382 ? 41.943 3.838 -45.207 1.00 91.81 382 GLN A CA 1
ATOM 2931 C C . GLN A 1 382 ? 41.770 4.322 -46.655 1.00 91.81 382 GLN A C 1
ATOM 2933 O O . GLN A 1 382 ? 42.526 3.905 -47.537 1.00 91.81 382 GLN A O 1
ATOM 2938 N N . ALA A 1 383 ? 40.831 5.238 -46.908 1.00 89.00 383 ALA A N 1
ATOM 2939 C CA . ALA A 1 383 ? 40.626 5.847 -48.220 1.00 89.00 383 ALA A CA 1
ATOM 2940 C C . ALA A 1 383 ? 41.869 6.632 -48.677 1.00 89.00 383 ALA A C 1
ATOM 2942 O O . ALA A 1 383 ? 42.345 6.421 -49.794 1.00 89.00 383 ALA A O 1
ATOM 2943 N N . ARG A 1 384 ? 42.454 7.452 -47.790 1.00 92.62 384 ARG A N 1
ATOM 2944 C CA . ARG A 1 384 ? 43.724 8.164 -48.015 1.00 92.62 384 ARG A CA 1
ATOM 2945 C C . ARG A 1 384 ? 44.867 7.200 -48.339 1.00 92.62 384 ARG A C 1
ATOM 2947 O O . ARG A 1 384 ? 45.561 7.406 -49.329 1.00 92.62 384 ARG A O 1
ATOM 2954 N N . GLN A 1 385 ? 45.052 6.136 -47.551 1.00 90.44 385 GLN A N 1
ATOM 2955 C CA . GLN A 1 385 ? 46.100 5.133 -47.795 1.00 90.44 385 GLN A CA 1
ATOM 2956 C C . GLN A 1 385 ? 45.925 4.424 -49.146 1.00 90.44 385 GLN A C 1
ATOM 2958 O O . GLN A 1 385 ? 46.895 4.272 -49.887 1.00 90.44 385 GLN A O 1
ATOM 2963 N N . SER A 1 386 ? 44.694 4.039 -49.498 1.00 89.62 386 SER A N 1
ATOM 2964 C CA . SER A 1 386 ? 44.388 3.408 -50.788 1.00 89.62 386 SER A CA 1
ATOM 2965 C C . SER A 1 386 ? 44.637 4.359 -51.964 1.00 89.62 386 SER A C 1
ATOM 2967 O O . SER A 1 386 ? 45.293 3.981 -52.933 1.00 89.62 386 SER A O 1
ATOM 2969 N N . ALA A 1 387 ? 44.194 5.617 -51.864 1.00 85.25 387 ALA A N 1
ATOM 2970 C CA . ALA A 1 387 ? 44.418 6.634 -52.891 1.00 85.25 387 ALA A CA 1
ATOM 2971 C C . ALA A 1 387 ? 45.910 6.963 -53.080 1.00 85.25 387 ALA A C 1
ATOM 2973 O O . ALA A 1 387 ? 46.363 7.094 -54.218 1.00 85.25 387 ALA A O 1
ATOM 2974 N N . MET A 1 388 ? 46.677 7.047 -51.986 1.00 88.06 388 MET A N 1
ATOM 2975 C CA . MET A 1 388 ? 48.125 7.269 -52.027 1.00 88.06 388 MET A CA 1
ATOM 2976 C C . MET A 1 388 ? 48.838 6.087 -52.698 1.00 88.06 388 MET A C 1
ATOM 2978 O O . MET A 1 388 ? 49.558 6.279 -53.673 1.00 88.06 388 MET A O 1
ATOM 2982 N N . SER A 1 389 ? 48.533 4.852 -52.279 1.00 85.75 389 SER A N 1
ATOM 2983 C CA . SER A 1 389 ? 49.104 3.638 -52.879 1.00 85.75 389 SER A CA 1
ATOM 2984 C C . SER A 1 389 ? 48.770 3.487 -54.369 1.00 85.75 389 SER A C 1
ATOM 2986 O O . SER A 1 389 ? 49.584 2.948 -55.116 1.00 85.75 389 SER A O 1
ATOM 2988 N N . GLN A 1 390 ? 47.597 3.948 -54.816 1.00 82.38 390 GLN A N 1
ATOM 2989 C CA . GLN A 1 390 ? 47.229 3.969 -56.237 1.00 82.38 390 GLN A CA 1
ATOM 2990 C C . GLN A 1 390 ? 48.006 5.035 -57.022 1.00 82.38 390 GLN A C 1
ATOM 2992 O O . GLN A 1 390 ? 48.395 4.781 -58.161 1.00 82.38 390 GLN A O 1
ATOM 2997 N N . ALA A 1 391 ? 48.257 6.210 -56.431 1.00 79.62 391 ALA A N 1
ATOM 2998 C CA . ALA A 1 391 ? 49.097 7.239 -57.042 1.00 79.62 391 ALA A CA 1
ATOM 2999 C C . ALA A 1 391 ? 50.554 6.763 -57.173 1.00 79.62 391 ALA A C 1
ATOM 3001 O O . ALA A 1 391 ? 51.127 6.849 -58.259 1.00 79.62 391 ALA A O 1
ATOM 3002 N N . ASP A 1 392 ? 51.111 6.185 -56.105 1.00 82.56 392 ASP A N 1
ATOM 3003 C CA . ASP A 1 392 ? 52.462 5.617 -56.087 1.00 82.56 392 ASP A CA 1
ATOM 3004 C C . ASP A 1 392 ? 52.620 4.499 -57.131 1.00 82.56 392 ASP A C 1
ATOM 3006 O O . ASP A 1 392 ? 53.571 4.521 -57.915 1.00 82.56 392 ASP A O 1
ATOM 3010 N N . GLN A 1 393 ? 51.665 3.560 -57.208 1.00 80.69 393 GLN A N 1
ATOM 3011 C CA . GLN A 1 393 ? 51.684 2.489 -58.210 1.00 80.69 393 GLN A CA 1
ATOM 3012 C C . GLN A 1 393 ? 51.624 3.045 -59.641 1.00 80.69 393 GLN A C 1
ATOM 3014 O O . GLN A 1 393 ? 52.449 2.668 -60.471 1.00 80.69 393 GLN A O 1
ATOM 3019 N N . ALA A 1 394 ? 50.689 3.954 -59.938 1.00 74.19 394 ALA A N 1
ATOM 3020 C CA . ALA A 1 394 ? 50.524 4.503 -61.286 1.00 74.19 394 ALA A CA 1
ATOM 3021 C C . ALA A 1 394 ? 51.776 5.256 -61.777 1.00 74.19 394 ALA A C 1
ATOM 3023 O O . ALA A 1 394 ? 52.082 5.262 -62.971 1.00 74.19 394 ALA A O 1
ATOM 3024 N N . ILE A 1 395 ? 52.523 5.879 -60.863 1.00 74.88 395 ILE A N 1
ATOM 3025 C CA . ILE A 1 395 ? 53.770 6.584 -61.174 1.00 74.88 395 ILE A CA 1
ATOM 3026 C C . ILE A 1 395 ? 54.962 5.630 -61.265 1.00 74.88 395 ILE A C 1
ATOM 3028 O O . ILE A 1 395 ? 55.819 5.824 -62.128 1.00 74.88 395 ILE A O 1
ATOM 3032 N N . GLU A 1 396 ? 54.997 4.559 -60.476 1.00 77.00 396 GLU A N 1
ATOM 3033 C CA . GLU A 1 396 ? 56.000 3.504 -60.628 1.00 77.00 396 GLU A CA 1
ATOM 3034 C C . GLU A 1 396 ? 55.820 2.721 -61.946 1.00 77.00 396 GLU A C 1
ATOM 3036 O O . GLU A 1 396 ? 56.803 2.449 -62.633 1.00 77.00 396 GLU A O 1
ATOM 3041 N N . GLU A 1 397 ? 54.586 2.476 -62.397 1.00 76.25 397 GLU A N 1
ATOM 3042 C CA . GLU A 1 397 ? 54.301 1.936 -63.737 1.00 76.25 397 GLU A CA 1
ATOM 3043 C C . GLU A 1 397 ? 54.849 2.856 -64.850 1.00 76.25 397 GLU A C 1
ATOM 3045 O O . GLU A 1 397 ? 55.519 2.393 -65.780 1.00 76.25 397 GLU A O 1
ATOM 3050 N N . VAL A 1 398 ? 54.663 4.178 -64.731 1.00 71.62 398 VAL A N 1
ATOM 3051 C CA . VAL A 1 398 ? 55.245 5.164 -65.663 1.00 71.62 398 VAL A CA 1
ATOM 3052 C C . VAL A 1 398 ? 56.779 5.175 -65.600 1.00 71.62 398 VAL A C 1
ATOM 3054 O O . VAL A 1 398 ? 57.430 5.198 -66.653 1.00 71.62 398 VAL A O 1
ATOM 3057 N N . ARG A 1 399 ? 57.378 5.105 -64.402 1.00 72.75 399 ARG A N 1
ATOM 3058 C CA . ARG A 1 399 ? 58.837 5.000 -64.211 1.00 72.75 399 ARG A CA 1
ATOM 3059 C C . ARG A 1 399 ? 59.398 3.720 -64.837 1.00 72.75 399 ARG A C 1
ATOM 3061 O O . ARG A 1 399 ? 60.448 3.785 -65.474 1.00 72.75 399 ARG A O 1
ATOM 3068 N N . GLN A 1 400 ? 58.697 2.589 -64.754 1.00 74.69 400 GLN A N 1
ATOM 3069 C CA . GLN A 1 400 ? 59.113 1.324 -65.374 1.00 74.69 400 GLN A CA 1
ATOM 3070 C C . GLN A 1 400 ? 59.044 1.370 -66.905 1.00 74.69 400 GLN A C 1
ATOM 3072 O O . GLN A 1 400 ? 60.024 1.013 -67.565 1.00 74.69 400 GLN A O 1
ATOM 3077 N N . ILE A 1 401 ? 57.954 1.891 -67.483 1.00 69.44 401 ILE A N 1
ATOM 3078 C CA . ILE A 1 401 ? 57.835 2.114 -68.938 1.00 69.44 401 ILE A CA 1
ATOM 3079 C C . ILE A 1 401 ? 58.975 3.021 -69.433 1.00 69.44 401 ILE A C 1
ATOM 3081 O O . ILE A 1 401 ? 59.613 2.745 -70.457 1.00 69.44 401 ILE A O 1
ATOM 3085 N N . TYR A 1 402 ? 59.279 4.084 -68.685 1.00 68.31 402 TYR A N 1
ATOM 3086 C CA . TYR A 1 402 ? 60.382 4.995 -68.977 1.00 68.31 402 TYR A CA 1
ATOM 3087 C C . TYR A 1 402 ? 61.759 4.313 -68.880 1.00 68.31 402 TYR A C 1
ATOM 3089 O O . TYR A 1 402 ? 62.562 4.410 -69.813 1.00 68.31 402 TYR A O 1
ATOM 3097 N N . ALA A 1 403 ? 62.023 3.575 -67.799 1.00 69.75 403 ALA A N 1
ATOM 3098 C CA . ALA A 1 403 ? 63.277 2.862 -67.572 1.00 69.75 403 ALA A CA 1
ATOM 3099 C C . ALA A 1 403 ? 63.535 1.786 -68.641 1.00 69.75 403 ALA A C 1
ATOM 3101 O O . ALA A 1 403 ? 64.651 1.701 -69.162 1.00 69.75 403 ALA A O 1
ATOM 3102 N N . GLN A 1 404 ? 62.507 1.028 -69.044 1.00 71.69 404 GLN A N 1
ATOM 3103 C CA . GLN A 1 404 ? 62.595 0.095 -70.169 1.00 71.69 404 GLN A CA 1
ATOM 3104 C C . GLN A 1 404 ? 62.939 0.835 -71.469 1.00 71.69 404 GLN A C 1
ATOM 3106 O O . GLN A 1 404 ? 63.907 0.473 -72.139 1.00 71.69 404 GLN A O 1
ATOM 3111 N N . THR A 1 405 ? 62.216 1.911 -71.798 1.00 67.38 405 THR A N 1
ATOM 3112 C CA . THR A 1 405 ? 62.455 2.704 -73.021 1.00 67.38 405 THR A CA 1
ATOM 3113 C C . THR A 1 405 ? 63.887 3.251 -73.071 1.00 67.38 405 THR A C 1
ATOM 3115 O O . THR A 1 405 ? 64.560 3.187 -74.102 1.00 67.38 405 THR A O 1
ATOM 3118 N N . ARG A 1 406 ? 64.389 3.753 -71.935 1.00 67.56 406 ARG A N 1
ATOM 3119 C CA . ARG A 1 406 ? 65.760 4.257 -71.757 1.00 67.56 406 ARG A CA 1
ATOM 3120 C C . ARG A 1 406 ? 66.798 3.136 -71.879 1.00 67.56 406 ARG A C 1
ATOM 3122 O O . ARG A 1 406 ? 67.848 3.349 -72.489 1.00 67.56 406 ARG A O 1
ATOM 3129 N N . SER A 1 407 ? 66.492 1.942 -71.369 1.00 67.25 407 SER A N 1
ATOM 3130 C CA . SER A 1 407 ? 67.325 0.740 -71.499 1.00 67.25 407 SER A CA 1
ATOM 3131 C C . SER A 1 407 ? 67.435 0.281 -72.958 1.00 67.25 407 SER A C 1
ATOM 3133 O O . SER A 1 407 ? 68.552 0.189 -73.475 1.00 67.25 407 SER A O 1
ATOM 3135 N N . GLU A 1 408 ? 66.309 0.116 -73.665 1.00 67.69 408 GLU A N 1
ATOM 3136 C CA . GLU A 1 408 ? 66.261 -0.246 -75.092 1.00 67.69 408 GLU A CA 1
ATOM 3137 C C . GLU A 1 408 ? 67.047 0.750 -75.959 1.00 67.69 408 GLU A C 1
ATOM 3139 O O . GLU A 1 408 ? 67.876 0.355 -76.787 1.00 67.69 408 GLU A O 1
ATOM 3144 N N . LEU A 1 409 ? 66.865 2.054 -75.715 1.00 63.66 409 LEU A N 1
ATOM 3145 C CA . LEU A 1 409 ? 67.627 3.105 -76.388 1.00 63.66 409 LEU A CA 1
ATOM 3146 C C . LEU A 1 409 ? 69.136 2.980 -76.107 1.00 63.66 409 LEU A C 1
ATOM 3148 O O . LEU A 1 409 ? 69.946 3.114 -77.027 1.00 63.66 409 LEU A O 1
ATOM 3152 N N . SER A 1 410 ? 69.532 2.674 -74.868 1.00 63.91 410 SER A N 1
ATOM 3153 C CA . SER A 1 410 ? 70.942 2.534 -74.481 1.00 63.91 410 SER A CA 1
ATOM 3154 C C . SER A 1 410 ? 71.625 1.297 -75.085 1.00 63.91 410 SER A C 1
ATOM 3156 O O . SER A 1 410 ? 72.786 1.390 -75.494 1.00 63.91 410 SER A O 1
ATOM 3158 N N . ALA A 1 411 ? 70.899 0.177 -75.194 1.00 65.12 411 ALA A N 1
ATOM 3159 C CA . ALA A 1 411 ? 71.379 -1.098 -75.728 1.00 65.12 411 ALA A CA 1
ATOM 3160 C C . ALA A 1 411 ? 71.469 -1.106 -77.264 1.00 65.12 411 ALA A C 1
ATOM 3162 O O . ALA A 1 411 ? 72.293 -1.815 -77.837 1.00 65.12 411 ALA A O 1
ATOM 3163 N N . SER A 1 412 ? 70.674 -0.273 -77.944 1.00 61.22 412 SER A N 1
ATOM 3164 C CA . SER A 1 412 ? 70.606 -0.185 -79.413 1.00 61.22 412 SER A CA 1
ATOM 3165 C C . SER A 1 412 ? 71.886 0.303 -80.126 1.00 61.22 412 SER A C 1
ATOM 3167 O O . SER A 1 412 ? 71.911 0.394 -81.354 1.00 61.22 412 SER A O 1
ATOM 3169 N N . GLY A 1 413 ? 72.936 0.671 -79.383 1.00 57.28 413 GLY A N 1
ATOM 3170 C CA . GLY A 1 413 ? 74.189 1.233 -79.906 1.00 57.28 413 GLY A CA 1
ATOM 3171 C C . GLY A 1 413 ? 74.156 2.743 -80.187 1.00 57.28 413 GLY A C 1
ATOM 3172 O O . GLY A 1 413 ? 75.209 3.371 -80.277 1.00 57.28 413 GLY A O 1
ATOM 3173 N N . TRP A 1 414 ? 72.975 3.370 -80.234 1.00 57.66 414 TRP A N 1
ATOM 3174 C CA . TRP A 1 414 ? 72.819 4.812 -80.496 1.00 57.66 414 TRP A CA 1
ATOM 3175 C C . TRP A 1 414 ? 73.272 5.721 -79.331 1.00 57.66 414 TRP A C 1
ATOM 3177 O O . TRP A 1 414 ? 73.408 6.930 -79.506 1.00 57.66 414 TRP A O 1
ATOM 3187 N N . ASN A 1 415 ? 73.587 5.142 -78.167 1.00 54.31 415 ASN A N 1
ATOM 3188 C CA . ASN A 1 415 ? 74.042 5.801 -76.930 1.00 54.31 415 ASN A CA 1
ATOM 3189 C C . ASN A 1 415 ? 75.205 6.807 -77.134 1.00 54.31 415 ASN A C 1
ATOM 3191 O O . ASN A 1 415 ? 75.267 7.837 -76.463 1.00 54.31 415 ASN A O 1
ATOM 3195 N N . TRP A 1 416 ? 76.093 6.572 -78.111 1.00 53.06 416 TRP A N 1
ATOM 3196 C CA . TRP A 1 416 ? 77.178 7.508 -78.451 1.00 53.06 416 TRP A CA 1
ATOM 3197 C C . TRP A 1 416 ? 76.668 8.899 -78.875 1.00 53.06 416 TRP A C 1
ATOM 3199 O O . TRP A 1 416 ? 77.228 9.909 -78.452 1.00 53.06 416 TRP A O 1
ATOM 3209 N N . TRP A 1 417 ? 75.560 8.966 -79.624 1.00 52.31 417 TRP A N 1
ATOM 3210 C CA . TRP A 1 417 ? 74.952 10.234 -80.048 1.00 52.31 417 TRP A CA 1
ATOM 3211 C C . TRP A 1 417 ? 74.353 11.019 -78.874 1.00 52.31 417 TRP A C 1
ATOM 3213 O O . TRP A 1 417 ? 74.476 12.242 -78.836 1.00 52.31 417 TRP A O 1
ATOM 3223 N N . ALA A 1 418 ? 73.772 10.333 -77.884 1.00 51.97 418 ALA A N 1
ATOM 3224 C CA . ALA A 1 418 ? 73.259 10.971 -76.669 1.00 51.97 418 ALA A CA 1
ATOM 3225 C C . ALA A 1 418 ? 74.394 11.570 -75.815 1.00 51.97 418 ALA A C 1
ATOM 3227 O O . ALA A 1 418 ? 74.289 12.699 -75.333 1.00 51.97 418 ALA A O 1
ATOM 3228 N N . LYS A 1 419 ? 75.524 10.859 -75.683 1.00 50.66 419 LYS A N 1
ATOM 3229 C CA . LYS A 1 419 ? 76.695 11.334 -74.921 1.00 50.66 419 LYS A CA 1
ATOM 3230 C C . LYS A 1 419 ? 77.422 12.528 -75.552 1.00 50.66 419 LYS A C 1
ATOM 3232 O O . LYS A 1 419 ? 78.144 13.224 -74.844 1.00 50.66 419 LYS A O 1
ATOM 3237 N N . ALA A 1 420 ? 77.222 12.807 -76.840 1.00 53.28 420 ALA A N 1
ATOM 3238 C CA . ALA A 1 420 ? 77.953 13.840 -77.581 1.00 53.28 420 ALA A CA 1
ATOM 3239 C C . ALA A 1 420 ? 77.597 15.305 -77.217 1.00 53.28 420 ALA A C 1
ATOM 3241 O O . ALA A 1 420 ? 78.110 16.220 -77.855 1.00 53.28 420 ALA A O 1
ATOM 3242 N N . ARG A 1 421 ? 76.709 15.556 -76.238 1.00 47.66 421 ARG A N 1
ATOM 3243 C CA . ARG A 1 421 ? 76.190 16.893 -75.840 1.00 47.66 421 ARG A CA 1
ATOM 3244 C C . ARG A 1 421 ? 75.478 17.709 -76.939 1.00 47.66 421 ARG A C 1
ATOM 3246 O O . ARG A 1 421 ? 75.024 18.811 -76.663 1.00 47.66 421 ARG A O 1
ATOM 3253 N N . ILE A 1 422 ? 75.267 17.154 -78.134 1.00 49.69 422 ILE A N 1
ATOM 3254 C CA . ILE A 1 422 ? 74.541 17.799 -79.252 1.00 49.69 422 ILE A CA 1
ATOM 3255 C C . ILE A 1 422 ? 73.050 18.057 -78.915 1.00 49.69 422 ILE A C 1
ATOM 3257 O O . ILE A 1 422 ? 72.405 18.909 -79.523 1.00 49.69 422 ILE A O 1
ATOM 3261 N N . PHE A 1 423 ? 72.496 17.344 -77.929 1.00 48.88 423 PHE A N 1
ATOM 3262 C CA . PHE A 1 423 ? 71.061 17.310 -77.617 1.00 48.88 423 PHE A CA 1
ATOM 3263 C C . PHE A 1 423 ? 70.659 18.050 -76.323 1.00 48.88 423 PHE A C 1
ATOM 3265 O O . PHE A 1 423 ? 69.679 17.668 -75.689 1.00 48.88 423 PHE A O 1
ATOM 3272 N N . THR A 1 424 ? 71.372 19.104 -75.914 1.00 41.91 424 THR A N 1
ATOM 3273 C CA . THR A 1 424 ? 70.943 19.953 -74.782 1.00 41.91 424 THR A CA 1
ATOM 3274 C C . THR A 1 424 ? 69.804 20.908 -75.189 1.00 41.91 424 THR A C 1
ATOM 3276 O O . THR A 1 424 ? 70.009 21.720 -76.098 1.00 41.91 424 THR A O 1
ATOM 3279 N N . PRO A 1 425 ? 68.618 20.856 -74.553 1.00 45.34 425 PRO A N 1
ATOM 3280 C CA . PRO A 1 425 ? 67.587 21.886 -74.697 1.00 45.34 425 PRO A CA 1
ATOM 3281 C C . PRO A 1 425 ? 67.923 23.146 -73.863 1.00 45.34 425 PRO A C 1
ATOM 3283 O O . PRO A 1 425 ? 68.698 23.048 -72.908 1.00 45.34 425 PRO A O 1
ATOM 3286 N N . PRO A 1 426 ? 67.374 24.327 -74.209 1.00 44.69 426 PRO A N 1
ATOM 3287 C CA . PRO A 1 426 ? 67.484 25.533 -73.387 1.00 44.69 426 PRO A CA 1
ATOM 3288 C C . PRO A 1 426 ? 66.545 25.482 -72.161 1.00 44.69 426 PRO A C 1
ATOM 3290 O O . PRO A 1 426 ? 65.552 24.752 -72.188 1.00 44.69 426 PRO A O 1
ATOM 3293 N N . PRO A 1 427 ? 66.823 26.256 -71.096 1.00 45.66 427 PRO A N 1
ATOM 3294 C CA . PRO A 1 427 ? 65.934 26.387 -69.945 1.00 45.66 427 PRO A CA 1
ATOM 3295 C C . PRO A 1 427 ? 64.884 27.488 -70.175 1.00 45.66 427 PRO A C 1
ATOM 3297 O O . PRO A 1 427 ? 65.224 28.668 -70.193 1.00 45.66 427 PRO A O 1
ATOM 3300 N N . GLU A 1 428 ? 63.614 27.108 -70.304 1.00 41.53 428 GLU A N 1
ATOM 3301 C CA . GLU A 1 428 ? 62.457 28.020 -70.274 1.00 41.53 428 GLU A CA 1
ATOM 3302 C C . GLU A 1 428 ? 61.389 27.468 -69.305 1.00 41.53 428 GLU A C 1
ATOM 3304 O O . GLU A 1 428 ? 61.414 26.287 -68.950 1.00 41.53 428 GLU A O 1
ATOM 3309 N N . GLU A 1 429 ? 60.532 28.345 -68.778 1.00 38.78 429 GLU A N 1
ATOM 3310 C CA . GLU A 1 429 ? 59.916 28.175 -67.450 1.00 38.78 429 GLU A CA 1
ATOM 3311 C C . GLU A 1 429 ? 58.657 27.274 -67.406 1.00 38.78 429 GLU A C 1
ATOM 3313 O O . GLU A 1 429 ? 57.798 27.359 -68.289 1.00 38.78 429 GLU A O 1
ATOM 3318 N N . PRO A 1 430 ? 58.469 26.462 -66.342 1.00 43.59 430 PRO A N 1
ATOM 3319 C CA . PRO A 1 430 ? 57.267 25.650 -66.144 1.00 43.59 430 PRO A CA 1
ATOM 3320 C C . PRO A 1 430 ? 56.118 26.494 -65.561 1.00 43.59 430 PRO A C 1
ATOM 3322 O O . PRO A 1 430 ? 55.959 26.595 -64.345 1.00 43.59 430 PRO A O 1
ATOM 3325 N N . ALA A 1 431 ? 55.306 27.116 -66.420 1.00 40.41 431 ALA A N 1
ATOM 3326 C CA . ALA A 1 431 ? 54.279 28.071 -65.993 1.00 40.41 431 ALA A CA 1
ATOM 3327 C C . ALA A 1 431 ? 52.841 27.710 -66.434 1.00 40.41 431 ALA A C 1
ATOM 3329 O O . ALA A 1 431 ? 52.544 27.660 -67.623 1.00 40.41 431 ALA A O 1
ATOM 3330 N N . ARG A 1 432 ? 51.930 27.646 -65.442 1.00 38.50 432 ARG A N 1
ATOM 3331 C CA . ARG A 1 432 ? 50.447 27.757 -65.531 1.00 38.50 432 ARG A CA 1
ATOM 3332 C C . ARG A 1 432 ? 49.618 26.505 -65.884 1.00 38.50 432 ARG A C 1
ATOM 3334 O O . ARG A 1 432 ? 48.963 26.427 -66.917 1.00 38.50 432 ARG A O 1
ATOM 3341 N N . SER A 1 433 ? 49.515 25.603 -64.904 1.00 49.59 433 SER A N 1
ATOM 3342 C CA . SER A 1 433 ? 48.242 25.290 -64.204 1.00 49.59 433 SER A CA 1
ATOM 3343 C C . SER A 1 433 ? 46.973 24.890 -64.992 1.00 49.59 433 SER A C 1
ATOM 3345 O O . SER A 1 433 ? 45.879 24.967 -64.439 1.00 49.59 433 SER A O 1
ATOM 3347 N N . LEU A 1 434 ? 47.075 24.437 -66.242 1.00 40.56 434 LEU A N 1
ATOM 3348 C CA . LEU A 1 434 ? 46.030 23.624 -66.891 1.00 40.56 434 LEU A CA 1
ATOM 3349 C C . LEU A 1 434 ? 46.649 22.506 -67.737 1.00 40.56 434 LEU A C 1
ATOM 3351 O O . LEU A 1 434 ? 46.228 21.354 -67.639 1.00 40.56 434 LEU A O 1
ATOM 3355 N N . ASP A 1 435 ? 47.723 22.817 -68.469 1.00 43.22 435 ASP A N 1
ATOM 3356 C CA . ASP A 1 435 ? 48.513 21.808 -69.183 1.00 43.22 435 ASP A CA 1
ATOM 3357 C C . ASP A 1 435 ? 49.141 20.773 -68.238 1.00 43.22 435 ASP A C 1
ATOM 3359 O O . ASP A 1 435 ? 49.315 19.631 -68.646 1.00 43.22 435 ASP A O 1
ATOM 3363 N N . ALA A 1 436 ? 49.415 21.115 -66.972 1.00 42.81 436 ALA A N 1
ATOM 3364 C CA . ALA A 1 436 ? 49.893 20.161 -65.963 1.00 42.81 436 ALA A CA 1
ATOM 3365 C C . ALA A 1 436 ? 48.882 19.021 -65.732 1.00 42.81 436 ALA A C 1
ATOM 3367 O O . ALA A 1 436 ? 49.228 17.852 -65.875 1.00 42.81 436 ALA A O 1
ATOM 3368 N N . ALA A 1 437 ? 47.603 19.341 -65.501 1.00 40.97 437 ALA A N 1
ATOM 3369 C CA . ALA A 1 437 ? 46.545 18.342 -65.318 1.00 40.97 437 ALA A CA 1
ATOM 3370 C C . ALA A 1 437 ? 46.337 17.466 -66.571 1.00 40.97 437 ALA A C 1
ATOM 3372 O O . ALA A 1 437 ? 46.127 16.254 -66.468 1.00 40.97 437 ALA A O 1
ATOM 3373 N N . ILE A 1 438 ? 46.459 18.062 -67.764 1.00 47.16 438 ILE A N 1
ATOM 3374 C CA . ILE A 1 438 ? 46.434 17.332 -69.041 1.00 47.16 438 ILE A CA 1
ATOM 3375 C C . ILE A 1 438 ? 47.678 16.434 -69.170 1.00 47.16 438 ILE A C 1
ATOM 3377 O O . ILE A 1 438 ? 47.569 15.296 -69.634 1.00 47.16 438 ILE A O 1
ATOM 3381 N N . GLN A 1 439 ? 48.848 16.888 -68.717 1.00 49.56 439 GLN A N 1
ATOM 3382 C CA . GLN A 1 439 ? 50.079 16.097 -68.675 1.00 49.56 439 GLN A CA 1
ATOM 3383 C C . GLN A 1 439 ? 49.987 14.928 -67.692 1.00 49.56 439 GLN A C 1
ATOM 3385 O O . GLN A 1 439 ? 50.435 13.849 -68.060 1.00 49.56 439 GLN A O 1
ATOM 3390 N N . VAL A 1 440 ? 49.346 15.051 -66.522 1.00 47.31 440 VAL A N 1
ATOM 3391 C CA . VAL A 1 440 ? 49.152 13.903 -65.609 1.00 47.31 440 VAL A CA 1
ATOM 3392 C C . VAL A 1 440 ? 48.329 12.803 -66.288 1.00 47.31 440 VAL A C 1
ATOM 3394 O O . VAL A 1 440 ? 48.786 11.666 -66.407 1.00 47.31 440 VAL A O 1
ATOM 3397 N N . ALA A 1 441 ? 47.153 13.148 -66.824 1.00 47.47 441 ALA A N 1
ATOM 3398 C CA . ALA A 1 441 ? 46.283 12.192 -67.516 1.00 47.47 441 ALA A CA 1
ATOM 3399 C C . ALA A 1 441 ? 46.920 11.610 -68.794 1.00 47.47 441 ALA A C 1
ATOM 3401 O O . ALA A 1 441 ? 46.615 10.484 -69.193 1.00 47.47 441 ALA A O 1
ATOM 3402 N N . THR A 1 442 ? 47.826 12.354 -69.437 1.00 48.31 442 THR A N 1
ATOM 3403 C CA . THR A 1 442 ? 48.561 11.873 -70.612 1.00 48.31 442 THR A CA 1
ATOM 3404 C C . THR A 1 442 ? 49.918 11.244 -70.298 1.00 48.31 442 THR A C 1
ATOM 3406 O O . THR A 1 442 ? 50.482 10.637 -71.200 1.00 48.31 442 THR A O 1
ATOM 3409 N N . CYS A 1 443 ? 50.456 11.283 -69.073 1.00 53.88 443 CYS A N 1
ATOM 3410 C CA . CYS A 1 443 ? 51.793 10.746 -68.772 1.00 53.88 443 CYS A CA 1
ATOM 3411 C C . CYS A 1 443 ? 51.891 9.246 -69.066 1.00 53.88 443 CYS A C 1
ATOM 3413 O O . CYS A 1 443 ? 52.777 8.835 -69.810 1.00 53.88 443 CYS A O 1
ATOM 3415 N N . HIS A 1 444 ? 50.941 8.433 -68.594 1.00 55.22 444 HIS A N 1
ATOM 3416 C CA . HIS A 1 444 ? 50.919 7.002 -68.920 1.00 55.22 444 HIS A CA 1
ATOM 3417 C C . HIS A 1 444 ? 50.765 6.757 -70.432 1.00 55.22 444 HIS A C 1
ATOM 3419 O O . HIS A 1 444 ? 51.519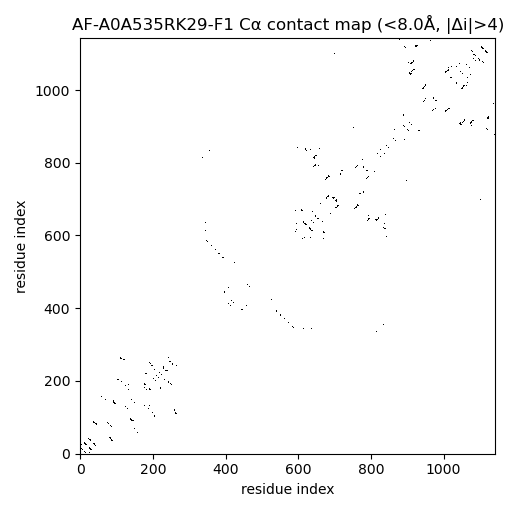 5.985 -71.022 1.00 55.22 444 HIS A O 1
ATOM 3425 N N . THR A 1 445 ? 49.849 7.466 -71.102 1.00 53.66 445 THR A N 1
ATOM 3426 C CA . THR A 1 445 ? 49.597 7.263 -72.541 1.00 53.66 445 THR A CA 1
ATOM 3427 C C . THR A 1 445 ? 50.711 7.808 -73.437 1.00 53.66 445 THR A C 1
ATOM 3429 O O . THR A 1 445 ? 50.945 7.256 -74.509 1.00 53.66 445 THR A O 1
ATOM 3432 N N . THR A 1 446 ? 51.444 8.839 -73.014 1.00 53.69 446 THR A N 1
ATOM 3433 C CA . THR A 1 446 ? 52.590 9.403 -73.743 1.00 53.69 446 THR A CA 1
ATOM 3434 C C . THR A 1 446 ? 53.889 8.680 -73.429 1.00 53.69 446 THR A C 1
ATOM 3436 O O . THR A 1 446 ? 54.677 8.511 -74.352 1.00 53.69 446 THR A O 1
ATOM 3439 N N . ALA A 1 447 ? 54.094 8.166 -72.212 1.00 55.41 447 ALA A N 1
ATOM 3440 C CA . ALA A 1 447 ? 55.178 7.235 -71.909 1.00 55.41 447 ALA A CA 1
ATOM 3441 C C . ALA A 1 447 ? 55.003 5.935 -72.706 1.00 55.41 447 ALA A C 1
ATOM 3443 O O . ALA A 1 447 ? 55.927 5.525 -73.406 1.00 55.41 447 ALA A O 1
ATOM 3444 N N . ALA A 1 448 ? 53.799 5.350 -72.709 1.00 59.16 448 ALA A N 1
ATOM 3445 C CA . ALA A 1 448 ? 53.475 4.179 -73.522 1.00 59.16 448 ALA A CA 1
ATOM 3446 C C . ALA A 1 448 ? 53.606 4.470 -75.028 1.00 59.16 448 ALA A C 1
ATOM 3448 O O . ALA A 1 448 ? 54.326 3.761 -75.722 1.00 59.16 448 ALA A O 1
ATOM 3449 N N . ALA A 1 449 ? 53.015 5.552 -75.552 1.00 58.00 449 ALA A N 1
ATOM 3450 C CA . ALA A 1 449 ? 53.123 5.886 -76.976 1.00 58.00 449 ALA A CA 1
ATOM 3451 C C . ALA A 1 449 ? 54.534 6.340 -77.401 1.00 58.00 449 ALA A C 1
ATOM 3453 O O . ALA A 1 449 ? 54.891 6.193 -78.572 1.00 58.00 449 ALA A O 1
ATOM 3454 N N . ALA A 1 450 ? 55.351 6.888 -76.496 1.00 55.66 450 ALA A N 1
ATOM 3455 C CA . ALA A 1 450 ? 56.768 7.145 -76.744 1.00 55.66 450 ALA A CA 1
ATOM 3456 C C . ALA A 1 450 ? 57.563 5.838 -76.736 1.00 55.66 450 ALA A C 1
ATOM 3458 O O . ALA A 1 450 ? 58.358 5.640 -77.650 1.00 55.66 450 ALA A O 1
ATOM 3459 N N . SER A 1 451 ? 57.304 4.931 -75.790 1.00 58.88 451 SER A N 1
ATOM 3460 C CA . SER A 1 451 ? 57.876 3.582 -75.754 1.00 58.88 451 SER A CA 1
ATOM 3461 C C . SER A 1 451 ? 57.533 2.801 -77.021 1.00 58.88 451 SER A C 1
ATOM 3463 O O . SER A 1 451 ? 58.431 2.300 -77.690 1.00 58.88 451 SER A O 1
ATOM 3465 N N . ASP A 1 452 ? 56.274 2.794 -77.462 1.00 61.31 452 ASP A N 1
ATOM 3466 C CA . ASP A 1 452 ? 55.862 2.163 -78.718 1.00 61.31 452 ASP A CA 1
ATOM 3467 C C . ASP A 1 452 ? 56.510 2.826 -79.935 1.00 61.31 452 ASP A C 1
ATOM 3469 O O . ASP A 1 452 ? 56.997 2.131 -80.821 1.00 61.31 452 ASP A O 1
ATOM 3473 N N . ARG A 1 453 ? 56.593 4.161 -80.002 1.00 57.62 453 ARG A N 1
ATOM 3474 C CA . ARG A 1 453 ? 57.259 4.847 -81.127 1.00 57.62 453 ARG A CA 1
ATOM 3475 C C . ARG A 1 453 ? 58.768 4.613 -81.143 1.00 57.62 453 ARG A C 1
ATOM 3477 O O . ARG A 1 453 ? 59.322 4.414 -82.222 1.00 57.62 453 ARG A O 1
ATOM 3484 N N . VAL A 1 454 ? 59.428 4.613 -79.986 1.00 55.75 454 VAL A N 1
ATOM 3485 C CA . VAL A 1 454 ? 60.865 4.342 -79.843 1.00 55.75 454 VAL A CA 1
ATOM 3486 C C . VAL A 1 454 ? 61.147 2.878 -80.140 1.00 55.75 454 VAL A C 1
ATOM 3488 O O . VAL A 1 454 ? 61.958 2.601 -81.012 1.00 55.75 454 VAL A O 1
ATOM 3491 N N . SER A 1 455 ? 60.444 1.937 -79.520 1.00 58.50 455 SER A N 1
ATOM 3492 C CA . SER A 1 455 ? 60.621 0.502 -79.756 1.00 58.50 455 SER A CA 1
ATOM 3493 C C . SER A 1 455 ? 60.162 0.076 -81.158 1.00 58.50 455 SER A C 1
ATOM 3495 O O . SER A 1 455 ? 60.717 -0.872 -81.704 1.00 58.50 455 SER A O 1
ATOM 3497 N N . ALA A 1 456 ? 59.206 0.757 -81.804 1.00 59.00 456 ALA A N 1
ATOM 3498 C CA . ALA A 1 456 ? 58.868 0.536 -83.215 1.00 59.00 456 ALA A CA 1
ATOM 3499 C C . ALA A 1 456 ? 59.919 1.137 -84.157 1.00 59.00 456 ALA A C 1
ATOM 3501 O O . ALA A 1 456 ? 60.289 0.482 -85.128 1.00 59.00 456 ALA A O 1
ATOM 3502 N N . PHE A 1 457 ? 60.451 2.332 -83.871 1.00 56.62 457 PHE A N 1
ATOM 3503 C CA . PHE A 1 457 ? 61.591 2.909 -84.595 1.00 56.62 457 PHE A CA 1
ATOM 3504 C C . PHE A 1 457 ? 62.824 2.005 -84.468 1.00 56.62 457 PHE A C 1
ATOM 3506 O O . PHE A 1 457 ? 63.425 1.631 -85.473 1.00 56.62 457 PHE A O 1
ATOM 3513 N N . LEU A 1 458 ? 63.148 1.569 -83.249 1.00 55.59 458 LEU A N 1
ATOM 3514 C CA . LEU A 1 458 ? 64.196 0.595 -82.982 1.00 55.59 458 LEU A CA 1
ATOM 3515 C C . LEU A 1 458 ? 63.900 -0.697 -83.742 1.00 55.59 458 LEU A C 1
ATOM 3517 O O . LEU A 1 458 ? 64.707 -1.055 -84.581 1.00 55.59 458 LEU A O 1
ATOM 3521 N N . ARG A 1 459 ? 62.737 -1.347 -83.607 1.00 59.34 459 ARG A N 1
ATOM 3522 C CA . ARG A 1 459 ? 62.396 -2.566 -84.380 1.00 59.34 459 ARG A CA 1
ATOM 3523 C C . ARG A 1 459 ? 62.487 -2.371 -85.906 1.00 59.34 459 ARG A C 1
ATOM 3525 O O . ARG A 1 459 ? 62.957 -3.272 -86.599 1.00 59.34 459 ARG A O 1
ATOM 3532 N N . ARG A 1 460 ? 62.124 -1.195 -86.438 1.00 56.66 460 ARG A N 1
ATOM 3533 C CA . ARG A 1 460 ? 62.249 -0.820 -87.864 1.00 56.66 460 ARG A CA 1
ATOM 3534 C C . ARG A 1 460 ? 63.709 -0.698 -88.324 1.00 56.66 460 ARG A C 1
ATOM 3536 O O . ARG A 1 460 ? 63.988 -0.929 -89.500 1.00 56.66 460 ARG A O 1
ATOM 3543 N N . TYR A 1 461 ? 64.625 -0.358 -87.416 1.00 50.22 461 TYR A N 1
ATOM 3544 C CA . TYR A 1 461 ? 66.010 0.020 -87.714 1.00 50.22 461 TYR A CA 1
ATOM 3545 C C . TYR A 1 461 ? 67.084 -0.742 -86.893 1.00 50.22 461 TYR A C 1
ATOM 3547 O O . TYR A 1 461 ? 68.269 -0.427 -86.986 1.00 50.22 461 TYR A O 1
ATOM 3555 N N . ALA A 1 462 ? 66.702 -1.796 -86.157 1.00 47.19 462 ALA A N 1
ATOM 3556 C CA . ALA A 1 462 ? 67.494 -2.510 -85.135 1.00 47.19 462 ALA A CA 1
ATOM 3557 C C . ALA A 1 462 ? 68.737 -3.238 -85.663 1.00 47.19 462 ALA A C 1
ATOM 3559 O O . ALA A 1 462 ? 69.546 -3.755 -84.896 1.00 47.19 462 ALA A O 1
ATOM 3560 N N . ARG A 1 463 ? 68.903 -3.293 -86.984 1.00 51.72 463 ARG A N 1
ATOM 3561 C CA . ARG A 1 463 ? 70.152 -3.695 -87.621 1.00 51.72 463 ARG A CA 1
ATOM 3562 C C . ARG A 1 463 ? 70.848 -2.410 -88.077 1.00 51.72 463 ARG A C 1
ATOM 3564 O O . ARG A 1 463 ? 70.598 -1.989 -89.208 1.00 51.72 463 ARG A O 1
ATOM 3571 N N . PRO A 1 464 ? 71.727 -1.784 -87.266 1.00 52.00 464 PRO A N 1
ATOM 3572 C CA . PRO A 1 464 ? 72.417 -0.555 -87.668 1.00 52.00 464 PRO A CA 1
ATOM 3573 C C . PRO A 1 464 ? 73.215 -0.748 -88.964 1.00 52.00 464 PRO A C 1
ATOM 3575 O O . PRO A 1 464 ? 73.226 0.140 -89.809 1.00 52.00 464 PRO A O 1
ATOM 3578 N N . GLY A 1 465 ? 73.760 -1.948 -89.206 1.00 51.88 465 GLY A N 1
ATOM 3579 C CA . GLY A 1 465 ? 74.371 -2.315 -90.488 1.00 51.88 465 GLY A CA 1
ATOM 3580 C C . GLY A 1 465 ? 73.417 -2.278 -91.694 1.00 51.88 465 GLY A C 1
ATOM 3581 O O . GLY A 1 465 ? 73.872 -2.047 -92.809 1.00 51.88 465 GLY A O 1
ATOM 3582 N N . VAL A 1 466 ? 72.101 -2.445 -91.510 1.00 52.69 466 VAL A N 1
ATOM 3583 C CA . VAL A 1 466 ? 71.101 -2.302 -92.587 1.00 52.69 466 VAL A CA 1
ATOM 3584 C C . VAL A 1 466 ? 70.814 -0.830 -9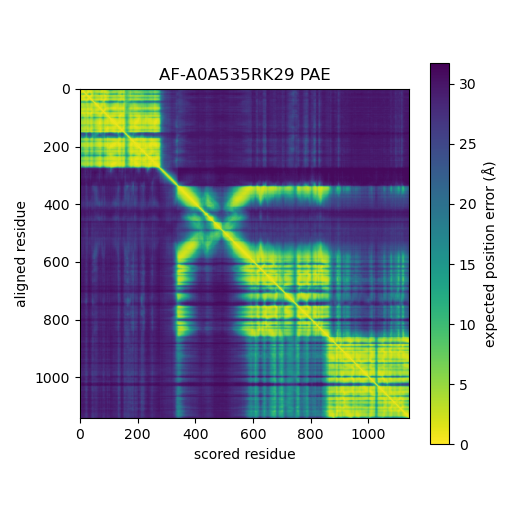2.867 1.00 52.69 466 VAL A C 1
ATOM 3586 O O . VAL A 1 466 ? 70.827 -0.448 -94.031 1.00 52.69 466 VAL A O 1
ATOM 3589 N N . LEU A 1 467 ? 70.636 0.022 -91.849 1.00 54.94 467 LEU A N 1
ATOM 3590 C CA . LEU A 1 467 ? 70.512 1.471 -92.082 1.00 54.94 467 LEU A CA 1
ATOM 3591 C C . LEU A 1 467 ? 71.790 2.041 -92.711 1.00 54.94 467 LEU A C 1
ATOM 3593 O O . LEU A 1 467 ? 71.719 2.763 -93.699 1.00 54.94 467 LEU A O 1
ATOM 3597 N N . PHE A 1 468 ? 72.956 1.649 -92.196 1.00 55.28 468 PHE A N 1
ATOM 3598 C CA . PHE A 1 468 ? 74.256 2.064 -92.714 1.00 55.28 468 PHE A CA 1
ATOM 3599 C C . PHE A 1 468 ? 74.489 1.572 -94.149 1.00 55.28 468 PHE A C 1
ATOM 3601 O O . PHE A 1 468 ? 74.946 2.349 -94.981 1.00 55.28 468 PHE A O 1
ATOM 3608 N N . THR A 1 469 ? 74.102 0.336 -94.498 1.00 56.19 469 THR A N 1
ATOM 3609 C CA . THR A 1 469 ? 74.163 -0.129 -95.899 1.00 56.19 469 THR A CA 1
ATOM 3610 C C . THR A 1 469 ? 73.089 0.484 -96.794 1.00 56.19 469 THR A C 1
ATOM 3612 O O . THR A 1 469 ? 73.358 0.655 -97.978 1.00 56.19 469 THR A O 1
ATOM 3615 N N . TRP A 1 470 ? 71.921 0.887 -96.284 1.00 62.38 470 TRP A N 1
ATOM 3616 C CA . TRP A 1 470 ? 70.966 1.704 -97.047 1.00 62.38 470 TRP A CA 1
ATOM 3617 C C . TRP A 1 470 ? 71.493 3.120 -97.284 1.00 62.38 470 TRP A C 1
ATOM 3619 O O . TRP A 1 470 ? 71.375 3.610 -98.401 1.00 62.38 470 TRP A O 1
ATOM 3629 N N . MET A 1 471 ? 72.144 3.750 -96.302 1.00 60.88 471 MET A N 1
ATOM 3630 C CA . MET A 1 471 ? 72.807 5.046 -96.481 1.00 60.88 471 MET A CA 1
ATOM 3631 C C . MET A 1 471 ? 74.010 4.947 -97.426 1.00 60.88 471 MET A C 1
ATOM 3633 O O . MET A 1 471 ? 74.150 5.799 -98.292 1.00 60.88 471 MET A O 1
ATOM 3637 N N . LEU A 1 472 ? 74.824 3.888 -97.347 1.00 61.28 472 LEU A N 1
ATOM 3638 C CA . LEU A 1 472 ? 75.901 3.613 -98.310 1.00 61.28 472 LEU A CA 1
ATOM 3639 C C . LEU A 1 472 ? 75.366 3.318 -99.715 1.00 61.28 472 LEU A C 1
ATOM 3641 O O . LEU A 1 472 ? 75.944 3.791 -100.685 1.00 61.28 472 LEU A O 1
ATOM 3645 N N . ARG A 1 473 ? 74.257 2.580 -99.851 1.00 62.12 473 ARG A N 1
ATOM 3646 C CA . ARG A 1 473 ? 73.605 2.333 -101.149 1.00 62.12 473 ARG A CA 1
ATOM 3647 C C . ARG A 1 473 ? 72.971 3.597 -101.715 1.00 62.12 473 ARG A C 1
ATOM 3649 O O . ARG A 1 473 ? 73.097 3.827 -102.908 1.00 62.12 473 ARG A O 1
ATOM 3656 N N . LEU A 1 474 ? 72.342 4.429 -100.886 1.00 64.88 474 LEU A N 1
ATOM 3657 C CA . LEU A 1 474 ? 71.787 5.713 -101.308 1.00 64.88 474 LEU A CA 1
ATOM 3658 C C . LEU A 1 474 ? 72.909 6.682 -101.695 1.00 64.88 474 LEU A C 1
ATOM 3660 O O . LEU A 1 474 ? 72.838 7.276 -102.761 1.00 64.88 474 LEU A O 1
ATOM 3664 N N . ALA A 1 475 ? 73.980 6.771 -100.904 1.00 61.62 475 ALA A N 1
ATOM 3665 C CA . ALA A 1 475 ? 75.171 7.547 -101.237 1.00 61.62 475 ALA A CA 1
ATOM 3666 C C . ALA A 1 475 ? 75.859 7.027 -102.508 1.00 61.62 475 ALA A C 1
ATOM 3668 O O . ALA A 1 475 ? 76.295 7.834 -103.316 1.00 61.62 475 ALA A O 1
ATOM 3669 N N . ALA A 1 476 ? 75.903 5.710 -102.739 1.00 63.72 476 ALA A N 1
ATOM 3670 C CA . ALA A 1 476 ? 76.423 5.123 -103.974 1.00 63.72 476 ALA A CA 1
ATOM 3671 C C . ALA A 1 476 ? 75.514 5.399 -105.183 1.00 63.72 476 ALA A C 1
ATOM 3673 O O . ALA A 1 476 ? 76.016 5.753 -106.241 1.00 63.72 476 ALA A O 1
ATOM 3674 N N . VAL A 1 477 ? 74.187 5.305 -105.041 1.00 67.38 477 VAL A N 1
ATOM 3675 C CA . VAL A 1 477 ? 73.224 5.667 -106.098 1.00 67.38 477 VAL A CA 1
ATOM 3676 C C . VAL A 1 477 ? 73.307 7.160 -106.414 1.00 67.38 477 VAL A C 1
ATOM 3678 O O . VAL A 1 477 ? 73.370 7.528 -107.582 1.00 67.38 477 VAL A O 1
ATOM 3681 N N . VAL A 1 478 ? 73.390 8.021 -105.400 1.00 64.94 478 VAL A N 1
ATOM 3682 C CA . VAL A 1 478 ? 73.584 9.466 -105.574 1.00 64.94 478 VAL A CA 1
ATOM 3683 C C . VAL A 1 478 ? 74.967 9.771 -106.162 1.00 64.94 478 VAL A C 1
ATOM 3685 O O . VAL A 1 478 ? 75.058 10.641 -107.016 1.00 64.94 478 VAL A O 1
ATOM 3688 N N . ALA A 1 479 ? 76.025 9.034 -105.808 1.00 64.50 479 ALA A N 1
ATOM 3689 C CA . ALA A 1 479 ? 77.349 9.165 -106.425 1.00 64.50 479 ALA A CA 1
ATOM 3690 C C . ALA A 1 479 ? 77.376 8.676 -107.885 1.00 64.50 479 ALA A C 1
ATOM 3692 O O . ALA A 1 479 ? 78.071 9.263 -108.710 1.00 64.50 479 ALA A O 1
ATOM 3693 N N . VAL A 1 480 ? 76.589 7.653 -108.237 1.00 67.50 480 VAL A N 1
ATOM 3694 C CA . VAL A 1 480 ? 76.379 7.217 -109.627 1.00 67.50 480 VAL A CA 1
ATOM 3695 C C . VAL A 1 480 ? 75.588 8.269 -110.406 1.00 67.50 480 VAL A C 1
ATOM 3697 O O . VAL A 1 480 ? 75.983 8.611 -111.514 1.00 67.50 480 VAL A O 1
ATOM 3700 N N . ILE A 1 481 ? 74.533 8.849 -109.827 1.00 65.44 481 ILE A N 1
ATOM 3701 C CA . ILE A 1 481 ? 73.782 9.964 -110.431 1.00 65.44 481 ILE A CA 1
ATOM 3702 C C . ILE A 1 481 ? 74.683 11.198 -110.599 1.00 65.44 481 ILE A C 1
ATOM 3704 O O . ILE A 1 481 ? 74.667 11.820 -111.653 1.00 65.44 481 ILE A O 1
ATOM 3708 N N . PHE A 1 482 ? 75.523 11.517 -109.614 1.00 65.44 482 PHE A N 1
ATOM 3709 C CA . PHE A 1 482 ? 76.520 12.590 -109.672 1.00 65.44 482 PHE A CA 1
ATOM 3710 C C . PHE A 1 482 ? 77.582 12.326 -110.753 1.00 65.44 482 PHE A C 1
ATOM 3712 O O . PHE A 1 482 ? 77.896 13.218 -111.535 1.00 65.44 482 PHE A O 1
ATOM 3719 N N . GLY A 1 483 ? 78.071 11.088 -110.877 1.00 64.50 483 GLY A N 1
ATOM 3720 C CA . GLY A 1 483 ? 78.970 10.672 -111.958 1.00 64.50 483 GLY A CA 1
ATOM 3721 C C . GLY A 1 483 ? 78.323 10.751 -113.346 1.00 64.50 483 GLY A C 1
ATOM 3722 O O . GLY A 1 483 ? 78.962 11.202 -114.292 1.00 64.50 483 GLY A O 1
ATOM 3723 N N . LEU A 1 484 ? 77.042 10.386 -113.466 1.00 65.81 484 LEU A N 1
ATOM 3724 C CA . LEU A 1 484 ? 76.258 10.527 -114.697 1.00 65.81 484 LEU A CA 1
ATOM 3725 C C . LEU A 1 484 ? 75.985 11.999 -115.046 1.00 65.81 484 LEU A C 1
ATOM 3727 O O . LEU A 1 484 ? 76.049 12.359 -116.218 1.00 65.81 484 LEU A O 1
ATOM 3731 N N . LEU A 1 485 ? 75.743 12.859 -114.053 1.00 63.12 485 LEU A N 1
ATOM 3732 C CA . LEU A 1 485 ? 75.606 14.309 -114.232 1.00 63.12 485 LEU A CA 1
ATOM 3733 C C . LEU A 1 485 ? 76.928 14.963 -114.668 1.00 63.12 485 LEU A C 1
ATOM 3735 O O . LEU A 1 485 ? 76.918 15.799 -115.566 1.00 63.12 485 LEU A O 1
ATOM 3739 N N . LEU A 1 486 ? 78.068 14.544 -114.107 1.00 63.09 486 LEU A N 1
ATOM 3740 C CA . LEU A 1 486 ? 79.399 14.977 -114.558 1.00 63.09 486 LEU A CA 1
ATOM 3741 C C . LEU A 1 486 ? 79.712 14.495 -115.985 1.00 63.09 486 LEU A C 1
ATOM 3743 O O . LEU A 1 486 ? 80.269 15.248 -116.782 1.00 63.09 486 LEU A O 1
ATOM 3747 N N . LEU A 1 487 ? 79.311 13.269 -116.338 1.00 63.00 487 LEU A N 1
ATOM 3748 C CA . LEU A 1 487 ? 79.389 12.757 -117.711 1.00 63.00 487 LEU A CA 1
ATOM 3749 C C . LEU A 1 487 ? 78.499 13.557 -118.672 1.00 63.00 487 LEU A C 1
ATOM 3751 O O . LEU A 1 487 ? 78.945 13.895 -119.764 1.00 63.00 487 LEU A O 1
ATOM 3755 N N . TRP A 1 488 ? 77.282 13.921 -118.269 1.00 60.97 488 TRP A N 1
ATOM 3756 C CA . TRP A 1 488 ? 76.385 14.762 -119.066 1.00 60.97 488 TRP A CA 1
ATOM 3757 C C . TRP A 1 488 ? 76.945 16.183 -119.264 1.00 60.97 488 TRP A C 1
ATOM 3759 O O . TRP A 1 488 ? 76.951 16.693 -120.383 1.00 60.97 488 TRP A O 1
ATOM 3769 N N . ALA A 1 489 ? 77.528 16.778 -118.217 1.00 58.47 489 ALA A N 1
ATOM 3770 C CA . ALA A 1 489 ? 78.203 18.078 -118.277 1.00 58.47 489 ALA A CA 1
ATOM 3771 C C . ALA A 1 489 ? 79.466 18.078 -119.167 1.00 58.47 489 ALA A C 1
ATOM 3773 O O . ALA A 1 489 ? 79.867 19.128 -119.668 1.00 58.47 489 ALA A O 1
ATOM 3774 N N . SER A 1 490 ? 80.077 16.913 -119.425 1.00 54.41 490 SER A N 1
ATOM 3775 C CA . SER A 1 490 ? 81.275 16.809 -120.278 1.00 54.41 490 SER A CA 1
ATOM 3776 C C . SER A 1 490 ? 81.028 17.127 -121.765 1.00 54.41 490 SER A C 1
ATOM 3778 O O . SER A 1 490 ? 81.981 17.366 -122.503 1.00 54.41 490 SER A O 1
ATOM 3780 N N . GLY A 1 491 ? 79.764 17.186 -122.206 1.00 53.94 491 GLY A N 1
ATOM 3781 C CA . GLY A 1 491 ? 79.386 17.479 -123.595 1.00 53.94 491 GLY A CA 1
ATOM 3782 C C . GLY A 1 491 ? 79.455 18.955 -124.014 1.00 53.94 491 GLY A C 1
ATOM 3783 O O . GLY A 1 491 ? 79.192 19.252 -125.178 1.00 53.94 491 GLY A O 1
ATOM 3784 N N . SER A 1 492 ? 79.778 19.881 -123.102 1.00 53.88 492 SER A N 1
ATOM 3785 C CA . SER A 1 492 ? 79.767 21.331 -123.353 1.00 53.88 492 SER A CA 1
ATOM 3786 C C . SER A 1 492 ? 81.052 22.018 -122.852 1.00 53.88 492 SER A C 1
ATOM 3788 O O . SER A 1 492 ? 81.232 22.187 -121.641 1.00 53.88 492 SER A O 1
ATOM 3790 N N . PRO A 1 493 ? 81.966 22.452 -123.743 1.00 52.41 493 PRO A N 1
ATOM 3791 C CA . PRO A 1 493 ? 83.205 23.123 -123.351 1.00 52.41 493 PRO A CA 1
ATOM 3792 C C . PRO A 1 493 ? 82.958 24.603 -122.998 1.00 52.41 493 PRO A C 1
ATOM 3794 O O . PRO A 1 493 ? 83.326 25.499 -123.755 1.00 52.41 493 PRO A O 1
ATOM 3797 N N . GLY A 1 494 ? 82.330 24.868 -121.843 1.00 56.84 494 GLY A N 1
ATOM 3798 C CA . GLY A 1 494 ? 82.046 26.241 -121.394 1.00 56.84 494 GLY A CA 1
ATOM 3799 C C . GLY A 1 494 ? 81.843 26.480 -119.889 1.00 56.84 494 GLY A C 1
ATOM 3800 O O . GLY A 1 494 ? 82.202 27.555 -119.415 1.00 56.84 494 GLY A O 1
ATOM 3801 N N . SER A 1 495 ? 81.302 25.524 -119.121 1.00 57.22 495 SER A N 1
ATOM 3802 C CA . SER A 1 495 ? 80.745 25.804 -117.774 1.00 57.22 495 SER A CA 1
ATOM 3803 C C . SER A 1 495 ? 81.197 24.874 -116.631 1.00 57.22 495 SER A C 1
ATOM 3805 O O . SER A 1 495 ? 80.781 25.062 -115.487 1.00 57.22 495 SER A O 1
ATOM 3807 N N . LEU A 1 496 ? 82.111 23.932 -116.901 1.00 57.84 496 LEU A N 1
ATOM 3808 C CA . LEU A 1 496 ? 82.492 22.801 -116.028 1.00 57.84 496 LEU A CA 1
ATOM 3809 C C . LEU A 1 496 ? 82.727 23.110 -114.530 1.00 57.84 496 LEU A C 1
ATOM 3811 O O . LEU A 1 496 ? 82.412 22.271 -113.689 1.00 57.84 496 LEU A O 1
ATOM 3815 N N . LEU A 1 497 ? 83.267 24.282 -114.169 1.00 60.06 497 LEU A N 1
ATOM 3816 C CA . LEU A 1 497 ? 83.496 24.659 -112.762 1.00 60.06 497 LEU A CA 1
ATOM 3817 C C . LEU A 1 497 ? 82.216 25.073 -112.015 1.00 60.06 497 LEU A C 1
ATOM 3819 O O . LEU A 1 497 ? 82.087 24.787 -110.826 1.00 60.06 497 LEU A O 1
ATOM 3823 N N . LEU A 1 498 ? 81.271 25.730 -112.695 1.00 61.59 498 LEU A N 1
ATOM 3824 C CA . LEU A 1 498 ? 79.997 26.144 -112.099 1.00 61.59 498 LEU A CA 1
ATOM 3825 C C . LEU A 1 498 ? 79.061 24.948 -111.927 1.00 61.59 498 LEU A C 1
ATOM 3827 O O . LEU A 1 498 ? 78.469 24.786 -110.861 1.00 61.59 498 LEU A O 1
ATOM 3831 N N . ASP A 1 499 ? 78.982 24.078 -112.933 1.00 59.62 499 ASP A N 1
ATOM 3832 C CA . ASP A 1 499 ? 78.082 22.920 -112.912 1.00 59.62 499 ASP A CA 1
ATOM 3833 C C . ASP A 1 499 ? 78.519 21.877 -111.870 1.00 59.62 499 ASP A C 1
ATOM 3835 O O . ASP A 1 499 ? 77.687 21.350 -111.129 1.00 59.62 499 ASP A O 1
ATOM 3839 N N . ALA A 1 500 ? 79.830 21.645 -111.724 1.00 60.09 500 ALA A N 1
ATOM 3840 C CA . ALA A 1 500 ? 80.374 20.815 -110.648 1.00 60.09 500 ALA A CA 1
ATOM 3841 C C . ALA A 1 500 ? 80.119 21.424 -109.253 1.00 60.09 500 ALA A C 1
ATOM 3843 O O . ALA A 1 500 ? 79.810 20.694 -108.308 1.00 60.09 500 ALA A O 1
ATOM 3844 N N . GLY A 1 501 ? 80.194 22.755 -109.126 1.00 67.19 501 GLY A N 1
ATOM 3845 C CA . GLY A 1 501 ? 79.848 23.475 -107.898 1.00 67.19 501 GLY A CA 1
ATOM 3846 C C . GLY A 1 501 ? 78.375 23.304 -107.517 1.00 67.19 501 GLY A C 1
ATOM 3847 O O . GLY A 1 501 ? 78.071 22.937 -106.382 1.00 67.19 501 GLY A O 1
ATOM 3848 N N . TRP A 1 502 ? 77.457 23.480 -108.471 1.00 69.44 502 TRP A N 1
ATOM 3849 C CA . TRP A 1 502 ? 76.026 23.246 -108.258 1.00 69.44 502 TRP A CA 1
ATOM 3850 C C . TRP A 1 502 ? 75.710 21.787 -107.926 1.00 69.44 502 TRP A C 1
ATOM 3852 O O . TRP A 1 502 ? 74.948 21.533 -106.994 1.00 69.44 502 TRP A O 1
ATOM 3862 N N . ALA A 1 503 ? 76.333 20.825 -108.611 1.00 62.50 503 ALA A N 1
ATOM 3863 C CA . ALA A 1 503 ? 76.168 19.408 -108.302 1.00 62.50 503 ALA A CA 1
ATOM 3864 C C . ALA A 1 503 ? 76.640 19.069 -106.873 1.00 62.50 503 ALA A C 1
ATOM 3866 O O . ALA A 1 503 ? 75.979 18.296 -106.178 1.00 62.50 503 ALA A O 1
ATOM 3867 N N . LEU A 1 504 ? 77.734 19.681 -106.397 1.00 68.19 504 LEU A N 1
ATOM 3868 C CA . LEU A 1 504 ? 78.215 19.522 -105.021 1.00 68.19 504 LEU A CA 1
ATOM 3869 C C . LEU A 1 504 ? 77.284 20.192 -103.994 1.00 68.19 504 LEU A C 1
ATOM 3871 O O . LEU A 1 504 ? 77.023 19.611 -102.942 1.00 68.19 504 LEU A O 1
ATOM 3875 N N . ILE A 1 505 ? 76.735 21.372 -104.299 1.00 71.12 505 ILE A N 1
ATOM 3876 C CA . ILE A 1 505 ? 75.736 22.047 -103.452 1.00 71.12 505 ILE A CA 1
ATOM 3877 C C . ILE A 1 505 ? 74.469 21.192 -103.331 1.00 71.12 505 ILE A C 1
ATOM 3879 O O . ILE A 1 505 ? 73.978 20.992 -102.222 1.00 71.12 505 ILE A O 1
ATOM 3883 N N . VAL A 1 506 ? 73.971 20.625 -104.436 1.00 69.38 506 VAL A N 1
ATOM 3884 C CA . VAL A 1 506 ? 72.818 19.708 -104.432 1.00 69.38 506 VAL A CA 1
ATOM 3885 C C . VAL A 1 506 ? 73.136 18.423 -103.662 1.00 69.38 506 VAL A C 1
ATOM 3887 O O . VAL A 1 506 ? 72.316 17.985 -102.858 1.00 69.38 506 VAL A O 1
ATOM 3890 N N . PHE A 1 507 ? 74.333 17.849 -103.828 1.00 65.88 507 PHE A N 1
ATOM 3891 C CA . PHE A 1 507 ? 74.782 16.687 -103.055 1.00 65.88 507 PHE A CA 1
ATOM 3892 C C . PHE A 1 507 ? 74.769 16.967 -101.545 1.00 65.88 507 PHE A C 1
ATOM 3894 O O . PHE A 1 507 ? 74.167 16.211 -100.781 1.00 65.88 507 PHE A O 1
ATOM 3901 N N . ILE A 1 508 ? 75.367 18.083 -101.115 1.00 71.44 508 ILE A N 1
ATOM 3902 C CA . ILE A 1 508 ? 75.389 18.502 -99.707 1.00 71.44 508 ILE A CA 1
ATOM 3903 C C . ILE A 1 508 ? 73.967 18.787 -99.207 1.00 71.44 508 ILE A C 1
ATOM 3905 O O . ILE A 1 508 ? 73.617 18.328 -98.124 1.00 71.44 508 ILE A O 1
ATOM 3909 N N . ALA A 1 509 ? 73.120 19.463 -99.987 1.00 70.25 509 ALA A N 1
ATOM 3910 C CA . ALA A 1 509 ? 71.735 19.751 -99.611 1.00 70.25 509 ALA A CA 1
ATOM 3911 C C . ALA A 1 509 ? 70.889 18.477 -99.438 1.00 70.25 509 ALA A C 1
ATOM 3913 O O . ALA A 1 509 ? 70.125 18.378 -98.479 1.00 70.25 509 ALA A O 1
ATOM 3914 N N . VAL A 1 510 ? 71.057 17.470 -100.304 1.00 70.31 510 VAL A N 1
ATOM 3915 C CA . VAL A 1 510 ? 70.394 16.161 -100.167 1.00 70.31 510 VAL A CA 1
ATOM 3916 C C . VAL A 1 510 ? 70.913 15.402 -98.944 1.00 70.31 510 VAL A C 1
ATOM 3918 O O . VAL A 1 510 ? 70.116 14.832 -98.199 1.00 70.31 510 VAL A O 1
ATOM 3921 N N . LEU A 1 511 ? 72.226 15.415 -98.693 1.00 69.75 511 LEU A N 1
ATOM 3922 C CA . LEU A 1 511 ? 72.837 14.703 -97.566 1.00 69.75 511 LEU A CA 1
ATOM 3923 C C . LEU A 1 511 ? 72.458 15.356 -96.222 1.00 69.75 511 LEU A C 1
ATOM 3925 O O . LEU A 1 511 ? 72.046 14.658 -95.295 1.00 69.75 511 LEU A O 1
ATOM 3929 N N . VAL A 1 512 ? 72.478 16.691 -96.146 1.00 71.81 512 VAL A N 1
ATOM 3930 C CA . VAL A 1 512 ? 71.961 17.478 -95.012 1.00 71.81 512 VAL A CA 1
ATOM 3931 C C . VAL A 1 512 ? 70.453 17.285 -94.848 1.00 71.81 512 VAL A C 1
ATOM 3933 O O . VAL A 1 512 ? 69.994 17.126 -93.722 1.00 71.81 512 VAL A O 1
ATOM 3936 N N . GLY A 1 513 ? 69.680 17.219 -95.936 1.00 70.06 513 GLY A N 1
ATOM 3937 C CA . GLY A 1 513 ? 68.243 16.932 -95.898 1.00 70.06 513 GLY A CA 1
ATOM 3938 C C . GLY A 1 513 ? 67.933 15.550 -95.315 1.00 70.06 513 GLY A C 1
ATOM 3939 O O . GLY A 1 513 ? 67.107 15.434 -94.412 1.00 70.06 513 GLY A O 1
ATOM 3940 N N . CYS A 1 514 ? 68.650 14.511 -95.754 1.00 66.81 514 CYS A N 1
ATOM 3941 C CA . CYS A 1 514 ? 68.540 13.159 -95.197 1.00 66.81 514 CYS A CA 1
ATOM 3942 C C . CYS A 1 514 ? 68.977 13.107 -93.725 1.00 66.81 514 CYS A C 1
ATOM 3944 O O . CYS A 1 514 ? 68.326 12.453 -92.909 1.00 66.81 514 CYS A O 1
ATOM 3946 N N . PHE A 1 515 ? 70.051 13.820 -93.367 1.00 67.06 515 PHE A N 1
ATOM 3947 C CA . PHE A 1 515 ? 70.504 13.925 -91.982 1.00 67.06 515 PHE A CA 1
ATOM 3948 C C . PHE A 1 515 ? 69.465 14.632 -91.104 1.00 67.06 515 PHE A C 1
ATOM 3950 O O . PHE A 1 515 ? 69.123 14.120 -90.045 1.00 67.06 515 PHE A O 1
ATOM 3957 N N . TYR A 1 516 ? 68.897 15.752 -91.559 1.00 68.06 516 TYR A N 1
ATOM 3958 C CA . TYR A 1 516 ? 67.858 16.505 -90.852 1.00 68.06 516 TYR A CA 1
ATOM 3959 C C . TYR A 1 516 ? 66.572 15.684 -90.679 1.00 68.06 516 TYR A C 1
ATOM 3961 O O . TYR A 1 516 ? 65.992 15.674 -89.593 1.00 68.06 516 TYR A O 1
ATOM 3969 N N . TRP A 1 517 ? 66.165 14.939 -91.713 1.00 66.62 517 TRP A N 1
ATOM 3970 C CA . TRP A 1 517 ? 65.007 14.039 -91.685 1.00 66.62 517 TRP A CA 1
ATOM 3971 C C . TRP A 1 517 ? 65.137 12.928 -90.630 1.00 66.62 517 TRP A C 1
ATOM 3973 O O . TRP A 1 517 ? 64.140 12.553 -90.018 1.00 66.62 517 TRP A O 1
ATOM 3983 N N . LEU A 1 518 ? 66.357 12.445 -90.362 1.00 60.97 518 LEU A N 1
ATOM 3984 C CA . LEU A 1 518 ? 66.631 11.464 -89.305 1.00 60.97 518 LEU A CA 1
ATOM 3985 C C . LEU A 1 518 ? 66.873 12.122 -87.929 1.00 60.97 518 LEU A C 1
ATOM 3987 O O . LEU A 1 518 ? 66.418 11.619 -86.902 1.00 60.97 518 LEU A O 1
ATOM 3991 N N . TYR A 1 519 ? 67.558 13.267 -87.902 1.00 66.31 519 TYR A N 1
ATOM 3992 C CA . TYR A 1 519 ? 67.926 14.016 -86.697 1.00 66.31 519 TYR A CA 1
ATOM 3993 C C . TYR A 1 519 ? 66.722 14.656 -86.001 1.00 66.31 519 TYR A C 1
ATOM 3995 O O . TYR A 1 519 ? 66.618 14.579 -84.780 1.00 66.31 519 TYR A O 1
ATOM 4003 N N . TYR A 1 520 ? 65.797 15.269 -86.745 1.00 63.72 520 TYR A N 1
ATOM 4004 C CA . TYR A 1 520 ? 64.640 15.961 -86.173 1.00 63.72 520 TYR A CA 1
ATOM 4005 C C . TYR A 1 520 ? 63.731 15.049 -85.317 1.00 63.72 520 TYR A C 1
ATOM 4007 O O . TYR A 1 520 ? 63.467 15.416 -84.167 1.00 63.72 520 TYR A O 1
ATOM 4015 N N . PRO A 1 521 ? 63.279 13.859 -85.779 1.00 60.97 521 PRO A N 1
ATOM 4016 C CA . PRO A 1 521 ? 62.476 12.963 -84.945 1.00 60.97 521 PRO A CA 1
ATOM 4017 C C . PRO A 1 521 ? 63.264 12.395 -83.757 1.00 60.97 521 PRO A C 1
ATOM 4019 O O . PRO A 1 521 ? 62.706 12.314 -82.664 1.00 60.97 521 PRO A O 1
ATOM 4022 N N . LEU A 1 522 ? 64.556 12.075 -83.924 1.00 63.00 522 LEU A N 1
ATOM 4023 C CA . LEU A 1 522 ? 65.414 11.614 -82.823 1.00 63.00 522 LEU A CA 1
ATOM 4024 C C . LEU A 1 522 ? 65.609 12.698 -81.752 1.00 63.00 522 LEU A C 1
ATOM 4026 O O . LEU A 1 522 ? 65.431 12.419 -80.568 1.00 63.00 522 LEU A O 1
ATOM 4030 N N . ARG A 1 523 ? 65.889 13.947 -82.151 1.00 62.72 523 ARG A N 1
ATOM 4031 C CA . ARG A 1 523 ? 65.968 15.101 -81.240 1.00 62.72 523 ARG A CA 1
ATOM 4032 C C . ARG A 1 523 ? 64.653 15.300 -80.497 1.00 62.72 523 ARG A C 1
ATOM 4034 O O . ARG A 1 523 ? 64.676 15.489 -79.287 1.00 62.72 523 ARG A O 1
ATOM 4041 N N . LYS A 1 524 ? 63.517 15.249 -81.202 1.00 59.22 524 LYS A N 1
ATOM 4042 C CA . LYS A 1 524 ? 62.195 15.439 -80.593 1.00 59.22 524 LYS A CA 1
ATOM 4043 C C . LYS A 1 524 ? 61.895 14.348 -79.560 1.00 59.22 524 LYS A C 1
ATOM 4045 O O . LYS A 1 524 ? 61.522 14.681 -78.443 1.00 59.22 524 LYS A O 1
ATOM 4050 N N . ALA A 1 525 ? 62.142 13.078 -79.890 1.00 59.78 525 ALA A N 1
ATOM 4051 C CA . ALA A 1 525 ? 61.977 11.963 -78.957 1.00 59.78 525 ALA A CA 1
ATOM 4052 C C . ALA A 1 525 ? 62.910 12.069 -77.735 1.00 59.78 525 ALA A C 1
ATOM 4054 O O . ALA A 1 525 ? 62.454 11.908 -76.607 1.00 59.78 525 ALA A O 1
ATOM 4055 N N . TYR A 1 526 ? 64.194 12.387 -77.941 1.00 63.09 526 TYR A N 1
ATOM 4056 C CA . TYR A 1 526 ? 65.171 12.525 -76.856 1.00 63.09 526 TYR A CA 1
ATOM 4057 C C . TYR A 1 526 ? 64.836 13.685 -75.907 1.00 63.09 526 TYR A C 1
ATOM 4059 O O . TYR A 1 526 ? 64.898 13.524 -74.690 1.00 63.09 526 TYR A O 1
ATOM 4067 N N . VAL A 1 527 ? 64.433 14.842 -76.447 1.00 60.19 527 VAL A N 1
ATOM 4068 C CA . VAL A 1 527 ? 64.005 15.994 -75.639 1.00 60.19 527 VAL A CA 1
ATOM 4069 C C . VAL A 1 527 ? 62.756 15.646 -74.827 1.00 60.19 527 VAL A C 1
ATOM 4071 O O . VAL A 1 527 ? 62.760 15.865 -73.620 1.00 60.19 527 VAL A O 1
ATOM 4074 N N . THR A 1 528 ? 61.736 15.018 -75.426 1.00 60.28 528 THR A N 1
ATOM 4075 C CA . THR A 1 528 ? 60.565 14.526 -74.675 1.00 60.28 528 THR A CA 1
ATOM 4076 C C . THR A 1 528 ? 60.977 13.571 -73.546 1.00 60.28 528 THR A C 1
ATOM 4078 O O . THR A 1 528 ? 60.593 13.793 -72.404 1.00 60.28 528 THR A O 1
ATOM 4081 N N . LEU A 1 529 ? 61.831 12.576 -73.816 1.00 61.00 529 LEU A N 1
ATOM 4082 C CA . LEU A 1 529 ? 62.338 11.639 -72.799 1.00 61.00 529 LEU A CA 1
ATOM 4083 C C . LEU A 1 529 ? 63.194 12.298 -71.697 1.00 61.00 529 LEU A C 1
ATOM 4085 O O . LEU A 1 529 ? 63.366 11.705 -70.635 1.00 61.00 529 LEU A O 1
ATOM 4089 N N . THR A 1 530 ? 63.742 13.493 -71.927 1.00 60.44 530 THR A N 1
ATOM 4090 C CA . THR A 1 530 ? 64.550 14.213 -70.925 1.00 60.44 530 THR A CA 1
ATOM 4091 C C . THR A 1 530 ? 63.675 14.998 -69.941 1.00 60.44 530 THR A C 1
ATOM 4093 O O . THR A 1 530 ? 64.032 15.109 -68.774 1.00 60.44 530 THR A O 1
ATOM 4096 N N . TYR A 1 531 ? 62.518 15.508 -70.382 1.00 60.19 531 TYR A N 1
ATOM 4097 C CA . TYR A 1 531 ? 61.598 16.278 -69.528 1.00 60.19 531 TYR A CA 1
ATOM 4098 C C . TYR A 1 531 ? 60.510 15.437 -68.839 1.00 60.19 531 TYR A C 1
ATOM 4100 O O . TYR A 1 531 ? 59.907 15.919 -67.886 1.00 60.19 531 TYR A O 1
ATOM 4108 N N . VAL A 1 532 ? 60.271 14.188 -69.260 1.00 64.94 532 VAL A N 1
ATOM 4109 C CA . VAL A 1 532 ? 59.303 13.291 -68.591 1.00 64.94 532 VAL A CA 1
ATOM 4110 C C . VAL A 1 532 ? 59.662 13.045 -67.120 1.00 64.94 532 VAL A C 1
ATOM 4112 O O . VAL A 1 532 ? 58.779 13.094 -66.275 1.00 64.94 532 VAL A O 1
ATOM 4115 N N . GLU A 1 533 ? 60.939 12.821 -66.798 1.00 65.31 533 GLU A N 1
ATOM 4116 C CA . GLU A 1 533 ? 61.373 12.431 -65.445 1.00 65.31 533 GLU A CA 1
ATOM 4117 C C . GLU A 1 533 ? 61.068 13.528 -64.385 1.00 65.31 533 GLU A C 1
ATOM 4119 O O . GLU A 1 533 ? 60.415 13.202 -63.395 1.00 65.31 533 GLU A O 1
ATOM 4124 N N . PRO A 1 534 ? 61.362 14.833 -64.602 1.00 65.00 534 PRO A N 1
ATOM 4125 C CA . PRO A 1 534 ? 60.905 15.905 -63.702 1.00 65.00 534 PRO A CA 1
ATOM 4126 C C . PRO A 1 534 ? 59.391 16.176 -63.708 1.00 65.00 534 PRO A C 1
ATOM 4128 O O . PRO A 1 534 ? 58.843 16.564 -62.679 1.00 65.00 534 PRO A O 1
ATOM 4131 N N . LEU A 1 535 ? 58.704 16.007 -64.846 1.00 66.44 535 LEU A N 1
ATOM 4132 C CA . LEU A 1 535 ? 57.262 16.283 -64.946 1.00 66.44 535 LEU A CA 1
ATOM 4133 C C . LEU A 1 535 ? 56.416 15.218 -64.235 1.00 66.44 535 LEU A C 1
ATOM 4135 O O . LEU A 1 535 ? 55.413 15.556 -63.615 1.00 66.44 535 LEU A O 1
ATOM 4139 N N . VAL A 1 536 ? 56.841 13.951 -64.273 1.00 67.88 536 VAL A N 1
ATOM 4140 C CA . VAL A 1 536 ? 56.218 12.857 -63.508 1.00 67.88 536 VAL A CA 1
ATOM 4141 C C . VAL A 1 536 ? 56.394 13.072 -62.002 1.00 67.88 536 VAL A C 1
ATOM 4143 O O . VAL A 1 536 ? 55.460 12.833 -61.243 1.00 67.88 536 VAL A O 1
ATOM 4146 N N . GLU A 1 537 ? 57.551 13.577 -61.569 1.00 70.50 537 GLU A N 1
ATOM 4147 C CA . GLU A 1 537 ? 57.811 13.885 -60.158 1.00 70.50 537 GLU A CA 1
ATOM 4148 C C . GLU A 1 537 ? 56.961 15.069 -59.655 1.00 70.50 537 GLU A C 1
ATOM 4150 O O . GLU A 1 537 ? 56.374 14.999 -58.576 1.00 70.50 537 GLU A O 1
ATOM 4155 N N . LEU A 1 538 ? 56.809 16.128 -60.461 1.00 71.31 538 LEU A N 1
ATOM 4156 C CA . LEU A 1 538 ? 55.901 17.239 -60.149 1.00 71.31 538 LEU A CA 1
ATOM 4157 C C . LEU A 1 538 ? 54.435 16.771 -60.096 1.00 71.31 538 LEU A C 1
ATOM 4159 O O . LEU A 1 538 ? 53.710 17.112 -59.164 1.00 71.31 538 LEU A O 1
ATOM 4163 N N . ALA A 1 539 ? 54.016 15.937 -61.054 1.00 68.62 539 ALA A N 1
ATOM 4164 C CA . ALA A 1 539 ? 52.680 15.345 -61.092 1.00 68.62 539 ALA A CA 1
ATOM 4165 C C . ALA A 1 539 ? 52.391 14.437 -59.881 1.00 68.62 539 ALA A C 1
ATOM 4167 O O . ALA A 1 539 ? 51.261 14.418 -59.390 1.00 68.62 539 ALA A O 1
ATOM 4168 N N . HIS A 1 540 ? 53.398 13.709 -59.377 1.00 76.44 540 HIS A N 1
ATOM 4169 C CA . HIS A 1 540 ? 53.302 12.947 -58.126 1.00 76.44 540 HIS A CA 1
ATOM 4170 C C . HIS A 1 540 ? 53.016 13.877 -56.952 1.00 76.44 540 HIS A C 1
ATOM 4172 O O . HIS A 1 540 ? 52.044 13.676 -56.230 1.00 76.44 540 HIS A O 1
ATOM 4178 N N . GLN A 1 541 ? 53.811 14.937 -56.812 1.00 78.62 541 GLN A N 1
ATOM 4179 C CA . GLN A 1 541 ? 53.705 15.887 -55.707 1.00 78.62 541 GLN A CA 1
ATOM 4180 C C . GLN A 1 541 ? 52.366 16.642 -55.719 1.00 78.62 541 GLN A C 1
ATOM 4182 O O . GLN A 1 541 ? 51.708 16.708 -54.682 1.00 78.62 541 GLN A O 1
ATOM 4187 N N . GLU A 1 542 ? 51.900 17.119 -56.881 1.00 78.50 542 GLU A N 1
ATOM 4188 C CA . GLU A 1 542 ? 50.563 17.721 -57.025 1.00 78.50 542 GLU A CA 1
ATOM 4189 C C . GLU A 1 542 ? 49.441 16.722 -56.688 1.00 78.50 542 GLU A C 1
ATOM 4191 O O . GLU A 1 542 ? 48.478 17.072 -56.000 1.00 78.50 542 GLU A O 1
ATOM 4196 N N . ARG A 1 543 ? 49.559 15.456 -57.118 1.00 77.75 543 ARG A N 1
ATOM 4197 C CA . ARG A 1 543 ? 48.538 14.432 -56.850 1.00 77.75 543 ARG A CA 1
ATOM 4198 C C . ARG A 1 543 ? 48.480 14.038 -55.375 1.00 77.75 543 ARG A C 1
ATOM 4200 O O . ARG A 1 543 ? 47.383 13.936 -54.831 1.00 77.75 543 ARG A O 1
ATOM 4207 N N . CYS A 1 544 ? 49.626 13.853 -54.728 1.00 82.25 544 CYS A N 1
ATOM 4208 C CA . CYS A 1 544 ? 49.713 13.522 -53.307 1.00 82.25 544 CYS A CA 1
ATOM 4209 C C . CYS A 1 544 ? 49.259 14.692 -52.423 1.00 82.25 544 CYS A C 1
ATOM 4211 O O . CYS A 1 544 ? 48.519 14.471 -51.467 1.00 82.25 544 CYS A O 1
ATOM 4213 N N . ALA A 1 545 ? 49.602 15.935 -52.784 1.00 83.25 545 ALA A N 1
ATOM 4214 C CA . ALA A 1 545 ? 49.082 17.128 -52.116 1.00 83.25 545 ALA A CA 1
ATOM 4215 C C . ALA A 1 545 ? 47.552 17.234 -52.241 1.00 83.25 545 ALA A C 1
ATOM 4217 O O . ALA A 1 545 ? 46.878 17.494 -51.251 1.00 83.25 545 ALA A O 1
ATOM 4218 N N . SER A 1 546 ? 46.987 16.952 -53.422 1.00 84.25 546 SER A N 1
ATOM 4219 C CA . SER A 1 546 ? 45.531 16.922 -53.628 1.00 84.25 546 SER A CA 1
ATOM 4220 C C . SER A 1 546 ? 44.829 15.815 -52.826 1.00 84.25 546 SER A C 1
ATOM 4222 O O . SER A 1 546 ? 43.717 16.033 -52.352 1.00 84.25 546 SER A O 1
ATOM 4224 N N . ILE A 1 547 ? 45.454 14.644 -52.650 1.00 86.62 547 ILE A N 1
ATOM 4225 C CA . ILE A 1 547 ? 44.922 13.569 -51.792 1.00 86.62 547 ILE A CA 1
ATOM 4226 C C . ILE A 1 547 ? 44.939 13.994 -50.316 1.00 86.62 547 ILE A C 1
ATOM 4228 O O . ILE A 1 547 ? 43.985 13.710 -49.591 1.00 86.62 547 ILE A O 1
ATOM 4232 N N . GLU A 1 548 ? 45.988 14.692 -49.876 1.00 90.56 548 GLU A N 1
ATOM 4233 C CA . GLU A 1 548 ? 46.081 15.204 -48.508 1.00 90.56 548 GLU A CA 1
ATOM 4234 C C . GLU A 1 548 ? 45.055 16.312 -48.234 1.00 90.56 548 GLU A C 1
ATOM 4236 O O . GLU A 1 548 ? 44.368 16.256 -47.221 1.00 90.56 548 GLU A O 1
ATOM 4241 N N . ASP A 1 549 ? 44.893 17.274 -49.143 1.00 90.81 549 ASP A N 1
ATOM 4242 C CA . ASP A 1 549 ? 43.944 18.392 -49.020 1.00 90.81 549 ASP A CA 1
ATOM 4243 C C . ASP A 1 549 ? 42.483 17.909 -48.887 1.00 90.81 549 ASP A C 1
ATOM 4245 O O . ASP A 1 549 ? 41.747 18.319 -47.982 1.00 90.81 549 ASP A O 1
ATOM 4249 N N . ILE A 1 550 ? 42.095 16.930 -49.716 1.00 90.62 550 ILE A N 1
ATOM 4250 C CA . ILE A 1 550 ? 40.797 16.242 -49.626 1.00 90.62 550 ILE A CA 1
ATOM 4251 C C . ILE A 1 550 ? 40.645 15.527 -48.275 1.00 90.62 550 ILE A C 1
ATOM 4253 O O . ILE A 1 550 ? 39.587 15.615 -47.653 1.00 90.62 550 ILE A O 1
ATOM 4257 N N . PHE A 1 551 ? 41.687 14.843 -47.795 1.00 92.12 551 PHE A N 1
ATOM 4258 C CA . PHE A 1 551 ? 41.652 14.141 -46.511 1.00 92.12 551 PHE A CA 1
ATOM 4259 C C . PHE A 1 551 ? 41.530 15.102 -45.315 1.00 92.12 551 PHE A C 1
ATOM 4261 O O . PHE A 1 551 ? 40.722 14.861 -44.419 1.00 92.12 551 PHE A O 1
ATOM 4268 N N . GLN A 1 552 ? 42.270 16.214 -45.311 1.00 92.12 552 GLN A N 1
ATOM 4269 C CA . GLN A 1 552 ? 42.175 17.234 -44.260 1.00 92.12 552 GLN A CA 1
ATOM 4270 C C . GLN A 1 552 ? 40.799 17.920 -44.266 1.00 92.12 552 GLN A C 1
ATOM 4272 O O . GLN A 1 552 ? 40.230 18.162 -43.201 1.00 92.12 552 GLN A O 1
ATOM 4277 N N . THR A 1 553 ? 40.211 18.147 -45.446 1.00 92.38 553 THR A N 1
ATOM 4278 C CA . THR A 1 553 ? 38.828 18.640 -45.567 1.00 92.38 553 THR A CA 1
ATOM 4279 C C . THR A 1 553 ? 37.828 17.636 -44.990 1.00 92.38 553 THR A C 1
ATOM 4281 O O . THR A 1 553 ? 36.988 18.017 -44.179 1.00 92.38 553 THR A O 1
ATOM 4284 N N . GLN A 1 554 ? 37.961 16.344 -45.309 1.00 91.75 554 GLN A N 1
ATOM 4285 C CA . GLN A 1 554 ? 37.094 15.294 -44.757 1.00 91.75 554 GLN A CA 1
ATOM 4286 C C . GLN A 1 554 ? 37.186 15.187 -43.228 1.00 91.75 554 GLN A C 1
ATOM 4288 O O . GLN A 1 554 ? 36.150 15.106 -42.569 1.00 91.75 554 GLN A O 1
ATOM 4293 N N . LEU A 1 555 ? 38.389 15.241 -42.643 1.00 91.44 555 LEU A N 1
ATOM 4294 C CA . LEU A 1 555 ? 38.542 15.279 -41.182 1.00 91.44 555 LEU A CA 1
ATOM 4295 C C . LEU A 1 555 ? 37.875 16.519 -40.565 1.00 91.44 555 LEU A C 1
ATOM 4297 O O . LEU A 1 555 ? 37.264 16.420 -39.501 1.00 91.44 555 LEU A O 1
ATOM 4301 N N . HIS A 1 556 ? 37.956 17.677 -41.227 1.00 92.12 556 HIS A N 1
ATOM 4302 C CA . HIS A 1 556 ? 37.312 18.899 -40.748 1.00 92.12 556 HIS A CA 1
ATOM 4303 C C . HIS A 1 556 ? 35.777 18.807 -40.793 1.00 92.12 556 HIS A C 1
ATOM 4305 O O . HIS A 1 556 ? 35.120 19.177 -39.822 1.00 92.12 556 HIS A O 1
ATOM 4311 N N . GLU A 1 557 ? 35.204 18.257 -41.868 1.00 92.00 557 GLU A N 1
ATOM 4312 C CA . GLU A 1 557 ? 33.758 18.015 -41.990 1.00 92.00 557 GLU A CA 1
ATOM 4313 C C . GLU A 1 557 ? 33.235 17.006 -40.954 1.00 92.00 557 GLU A C 1
ATOM 4315 O O . GLU A 1 557 ? 32.164 17.215 -40.380 1.00 92.00 557 GLU A O 1
ATOM 4320 N N . ILE A 1 558 ? 33.984 15.926 -40.687 1.00 90.00 558 ILE A N 1
ATOM 4321 C CA . ILE A 1 558 ? 33.656 14.945 -39.637 1.00 90.00 558 ILE A CA 1
ATOM 4322 C C . ILE A 1 558 ? 33.678 15.625 -38.259 1.00 90.00 558 ILE A C 1
ATOM 4324 O O . ILE A 1 558 ? 32.730 15.476 -37.487 1.00 90.00 558 ILE A O 1
ATOM 4328 N N . GLY A 1 559 ? 34.716 16.419 -37.972 1.00 89.12 559 GLY A N 1
ATOM 4329 C CA . GLY A 1 559 ? 34.855 17.151 -36.711 1.00 89.12 559 GLY A CA 1
ATOM 4330 C C . GLY A 1 559 ? 33.740 18.173 -36.468 1.00 89.12 559 GLY A C 1
ATOM 4331 O O . GLY A 1 559 ? 33.158 18.185 -35.386 1.00 89.12 559 GLY A O 1
ATOM 4332 N N . GLN A 1 560 ? 33.388 18.985 -37.474 1.00 91.94 560 GLN A N 1
ATOM 4333 C CA . GLN A 1 560 ? 32.270 19.936 -37.367 1.00 91.94 560 GLN A CA 1
ATOM 4334 C C . GLN A 1 560 ? 30.941 19.218 -37.098 1.00 91.94 560 GLN A C 1
ATOM 4336 O O . GLN A 1 560 ? 30.228 19.572 -36.161 1.00 91.94 560 GLN A O 1
ATOM 4341 N N . ARG A 1 561 ? 30.630 18.170 -37.875 1.00 90.06 561 ARG A N 1
ATOM 4342 C CA . ARG A 1 561 ? 29.386 17.396 -37.736 1.00 90.06 561 ARG A CA 1
ATOM 4343 C C . ARG A 1 561 ? 29.263 16.733 -36.362 1.00 90.06 561 ARG A C 1
ATOM 4345 O O . ARG A 1 561 ? 28.159 16.641 -35.829 1.00 90.06 561 ARG A O 1
ATOM 4352 N N . LEU A 1 562 ? 30.375 16.259 -35.797 1.00 88.31 562 LEU A N 1
ATOM 4353 C CA . LEU A 1 562 ? 30.392 15.669 -34.461 1.00 88.31 562 LEU A CA 1
ATOM 4354 C C . LEU A 1 562 ? 30.087 16.709 -33.379 1.00 88.31 562 LEU A C 1
ATOM 4356 O O . LEU A 1 562 ? 29.280 16.425 -32.496 1.00 88.31 562 LEU A O 1
ATOM 4360 N N . GLU A 1 563 ? 30.691 17.897 -33.451 1.00 88.94 563 GLU A N 1
ATOM 4361 C CA . GLU A 1 563 ? 30.453 18.948 -32.456 1.00 88.94 563 GLU A CA 1
ATOM 4362 C C . GLU A 1 563 ? 29.008 19.472 -32.544 1.00 88.94 563 GLU A C 1
ATOM 4364 O O . GLU A 1 563 ? 28.342 19.582 -31.520 1.00 88.94 563 GLU A O 1
ATOM 4369 N N . GLU A 1 564 ? 28.450 19.639 -33.752 1.00 92.75 564 GLU A N 1
ATOM 4370 C CA . GLU A 1 564 ? 27.017 19.932 -33.936 1.00 92.75 564 GLU A CA 1
ATOM 4371 C C . GLU A 1 564 ? 26.108 18.858 -33.310 1.00 92.75 564 GLU A C 1
ATOM 4373 O O . GLU A 1 564 ? 25.105 19.182 -32.670 1.00 92.75 564 GLU A O 1
ATOM 4378 N N . GLN A 1 565 ? 26.437 17.570 -33.470 1.00 90.44 565 GLN A N 1
ATOM 4379 C CA . GLN A 1 565 ? 25.667 16.466 -32.880 1.00 90.44 565 GLN A CA 1
ATOM 4380 C C . GLN A 1 565 ? 25.825 16.381 -31.355 1.00 90.44 565 GLN A C 1
ATOM 4382 O O . GLN A 1 565 ? 24.873 16.013 -30.661 1.00 90.44 565 GLN A O 1
ATOM 4387 N N . LYS A 1 566 ? 26.998 16.742 -30.826 1.00 89.62 566 LYS A N 1
ATOM 4388 C CA . LYS A 1 566 ? 27.266 16.856 -29.389 1.00 89.62 566 LYS A CA 1
ATOM 4389 C C . LYS A 1 566 ? 26.464 18.006 -28.778 1.00 89.62 566 LYS A C 1
ATOM 4391 O O . LYS A 1 566 ? 25.755 17.782 -27.803 1.00 89.62 566 LYS A O 1
ATOM 4396 N N . ASP A 1 567 ? 26.495 19.189 -29.382 1.00 91.31 567 ASP A N 1
ATOM 4397 C CA . ASP A 1 567 ? 25.762 20.365 -28.904 1.00 91.31 567 ASP A CA 1
ATOM 4398 C C . ASP A 1 567 ? 24.240 20.144 -28.963 1.00 91.31 567 ASP A C 1
ATOM 4400 O O . ASP A 1 567 ? 23.518 20.498 -28.029 1.00 91.31 567 ASP A O 1
ATOM 4404 N N . GLN A 1 568 ? 23.737 19.462 -30.001 1.00 91.69 568 GLN A N 1
ATOM 4405 C CA . GLN A 1 568 ? 22.342 19.004 -30.057 1.00 91.69 568 GLN A CA 1
ATOM 4406 C C . GLN A 1 568 ? 22.007 18.012 -28.930 1.00 91.69 568 GLN A C 1
ATOM 4408 O O . GLN A 1 568 ? 20.938 18.106 -28.323 1.00 91.69 568 GLN A O 1
ATOM 4413 N N . LEU A 1 569 ? 22.902 17.066 -28.622 1.00 91.12 569 LEU A N 1
ATOM 4414 C CA . LEU A 1 569 ? 22.709 16.101 -27.537 1.00 91.12 569 LEU A CA 1
ATOM 4415 C C . LEU A 1 569 ? 22.714 16.782 -26.156 1.00 91.12 569 LEU A C 1
ATOM 4417 O O . LEU A 1 569 ? 21.866 16.457 -25.322 1.00 91.12 569 LEU A O 1
ATOM 4421 N N . GLU A 1 570 ? 23.611 17.743 -25.931 1.00 89.94 570 GLU A N 1
ATOM 4422 C CA . GLU A 1 570 ? 23.669 18.551 -24.708 1.00 89.94 570 GLU A CA 1
ATOM 4423 C C . GLU A 1 570 ? 22.433 19.453 -24.559 1.00 89.94 570 GLU A C 1
ATOM 4425 O O . GLU A 1 570 ? 21.850 19.503 -23.476 1.00 89.94 570 GLU A O 1
ATOM 4430 N N . HIS A 1 571 ? 21.948 20.084 -25.636 1.00 91.81 571 HIS A N 1
ATOM 4431 C CA . HIS A 1 571 ? 20.698 20.854 -25.616 1.00 91.81 571 HIS A CA 1
ATOM 4432 C C . HIS A 1 571 ? 19.491 19.976 -25.242 1.00 91.81 571 HIS A C 1
ATOM 4434 O O . HIS A 1 571 ? 18.698 20.338 -24.371 1.00 91.81 571 HIS A O 1
ATOM 4440 N N . ILE A 1 572 ? 19.362 18.792 -25.855 1.00 89.56 572 ILE A N 1
ATOM 4441 C CA . ILE A 1 572 ? 18.284 17.834 -25.550 1.00 89.56 572 ILE A CA 1
ATOM 4442 C C . ILE A 1 572 ? 18.370 17.343 -24.094 1.00 89.56 572 ILE A C 1
ATOM 4444 O O . ILE A 1 572 ? 17.336 17.116 -23.461 1.00 89.56 572 ILE A O 1
ATOM 4448 N N . LEU A 1 573 ? 19.578 17.185 -23.540 1.00 88.75 573 LEU A N 1
ATOM 4449 C CA . LEU A 1 573 ? 19.765 16.870 -22.123 1.00 88.75 573 LEU A CA 1
ATOM 4450 C C . LEU A 1 573 ? 19.316 18.037 -21.229 1.00 88.75 573 LEU A C 1
ATOM 4452 O O . LEU A 1 573 ? 18.562 17.809 -20.285 1.00 88.75 573 LEU A O 1
ATOM 4456 N N . GLN A 1 574 ? 19.722 19.274 -21.532 1.00 89.06 574 GLN A N 1
ATOM 4457 C CA . GLN A 1 574 ? 19.350 20.462 -20.752 1.00 89.06 574 GLN A CA 1
ATOM 4458 C C . GLN A 1 574 ? 17.833 20.695 -20.730 1.00 89.06 574 GLN A C 1
ATOM 4460 O O . GLN A 1 574 ? 17.273 20.923 -19.660 1.00 89.06 574 GLN A O 1
ATOM 4465 N N . GLU A 1 575 ? 17.152 20.575 -21.872 1.00 90.75 575 GLU A N 1
ATOM 4466 C CA . GLU A 1 575 ? 15.689 20.691 -21.975 1.00 90.75 575 GLU A CA 1
ATOM 4467 C C . GLU A 1 575 ? 14.974 19.661 -21.078 1.00 90.75 575 GLU A C 1
ATOM 4469 O O . GLU A 1 575 ? 14.075 19.994 -20.300 1.00 90.75 575 GLU A O 1
ATOM 4474 N N . ARG A 1 576 ? 15.432 18.403 -21.115 1.00 90.44 576 ARG A N 1
ATOM 4475 C CA . ARG A 1 576 ? 14.885 17.314 -20.290 1.00 90.44 576 ARG A CA 1
ATOM 4476 C C . ARG A 1 576 ? 15.191 17.490 -18.802 1.00 90.44 576 ARG A C 1
ATOM 4478 O O . ARG A 1 576 ? 14.325 17.205 -17.976 1.00 90.44 576 ARG A O 1
ATOM 4485 N N . LEU A 1 577 ? 16.374 18.001 -18.455 1.00 89.38 577 LEU A N 1
ATOM 4486 C CA . LEU A 1 577 ? 16.737 18.348 -17.078 1.00 89.38 577 LEU A CA 1
ATOM 4487 C C . LEU A 1 577 ? 15.926 19.533 -16.543 1.00 89.38 577 LEU A C 1
ATOM 4489 O O . LEU A 1 577 ? 15.588 19.530 -15.363 1.00 89.38 577 LEU A O 1
ATOM 4493 N N . MET A 1 578 ? 15.569 20.523 -17.371 1.00 88.81 578 MET A N 1
ATOM 4494 C CA . MET A 1 578 ? 14.668 21.603 -16.949 1.00 88.81 578 MET A CA 1
ATOM 4495 C C . MET A 1 578 ? 13.282 21.067 -16.590 1.00 88.81 578 MET A C 1
ATOM 4497 O O . MET A 1 578 ? 12.753 21.444 -15.544 1.00 88.81 578 MET A O 1
ATOM 4501 N N . LYS A 1 579 ? 12.725 20.147 -17.393 1.00 89.50 579 LYS A N 1
ATOM 4502 C CA . LYS A 1 579 ? 11.458 19.493 -17.041 1.00 89.50 579 LYS A CA 1
ATOM 4503 C C . LYS A 1 579 ? 11.584 18.693 -15.740 1.00 89.50 579 LYS A C 1
ATOM 4505 O O . LYS A 1 579 ? 10.821 18.941 -14.814 1.00 89.50 579 LYS A O 1
ATOM 4510 N N . LEU A 1 580 ? 12.576 17.804 -15.635 1.00 90.31 580 LEU A N 1
ATOM 4511 C CA . LEU A 1 580 ? 12.767 16.985 -14.433 1.00 90.31 580 LEU A CA 1
ATOM 4512 C C . LEU A 1 580 ? 12.984 17.843 -13.173 1.00 90.31 580 LEU A C 1
ATOM 4514 O O . LEU A 1 580 ? 12.482 17.498 -12.111 1.00 90.31 580 LEU A O 1
ATOM 4518 N N . ARG A 1 581 ? 13.667 18.993 -13.272 1.00 89.75 581 ARG A N 1
ATOM 4519 C CA . ARG A 1 581 ? 13.786 19.952 -12.157 1.00 89.75 581 ARG A CA 1
ATOM 4520 C C . ARG A 1 581 ? 12.439 20.530 -11.726 1.00 89.75 581 ARG A C 1
ATOM 4522 O O . ARG A 1 581 ? 12.227 20.672 -10.527 1.00 89.75 581 ARG A O 1
ATOM 4529 N N . ALA A 1 582 ? 11.545 20.852 -12.662 1.00 87.62 582 ALA A N 1
ATOM 4530 C CA . ALA A 1 582 ? 10.195 21.303 -12.326 1.00 87.62 582 ALA A CA 1
ATOM 4531 C C . ALA A 1 582 ? 9.395 20.181 -11.642 1.00 87.62 582 ALA A C 1
ATOM 4533 O O . ALA A 1 582 ? 8.864 20.400 -10.557 1.00 87.62 582 ALA A O 1
ATOM 4534 N N . ASP A 1 583 ? 9.409 18.972 -12.214 1.00 88.38 583 ASP A N 1
ATOM 4535 C CA . ASP A 1 583 ? 8.718 17.798 -11.665 1.00 88.38 583 ASP A CA 1
ATOM 4536 C C . ASP A 1 583 ? 9.223 17.460 -10.234 1.00 88.38 583 ASP A C 1
ATOM 4538 O O . ASP A 1 583 ? 8.428 17.157 -9.342 1.00 88.38 583 ASP A O 1
ATOM 4542 N N . VAL A 1 584 ? 10.533 17.597 -9.973 1.00 89.44 584 VAL A N 1
ATOM 4543 C CA . VAL A 1 584 ? 11.148 17.441 -8.637 1.00 89.44 584 VAL A CA 1
ATOM 4544 C C . VAL A 1 584 ? 10.737 18.552 -7.661 1.00 89.44 584 VAL A C 1
ATOM 4546 O O . VAL A 1 584 ? 10.449 18.258 -6.503 1.00 89.44 584 VAL A O 1
ATOM 4549 N N . VAL A 1 585 ? 10.685 19.819 -8.087 1.00 87.69 585 VAL A N 1
ATOM 4550 C CA . VAL A 1 585 ? 10.251 20.933 -7.217 1.00 87.69 585 VAL A CA 1
ATOM 4551 C C . VAL A 1 585 ? 8.772 20.800 -6.838 1.00 87.69 585 VAL A C 1
ATOM 4553 O O . VAL A 1 585 ? 8.420 21.028 -5.680 1.00 87.69 585 VAL A O 1
ATOM 4556 N N . THR A 1 586 ? 7.918 20.371 -7.772 1.00 88.62 586 THR A N 1
ATOM 4557 C CA . THR A 1 586 ? 6.514 20.044 -7.488 1.00 88.62 586 THR A CA 1
ATOM 4558 C C . THR A 1 586 ? 6.409 18.910 -6.468 1.00 88.62 586 THR A C 1
ATOM 4560 O O . THR A 1 586 ? 5.729 19.074 -5.459 1.00 88.62 586 THR A O 1
ATOM 4563 N N . PHE A 1 587 ? 7.150 17.815 -6.660 1.00 90.25 587 PHE A N 1
ATOM 4564 C CA . PHE A 1 587 ? 7.171 16.688 -5.724 1.00 90.25 587 PHE A CA 1
ATOM 4565 C C . PHE A 1 587 ? 7.618 17.088 -4.307 1.00 90.25 587 PHE A C 1
ATOM 4567 O O . PHE A 1 587 ? 6.968 16.721 -3.330 1.00 90.25 587 PHE A O 1
ATOM 4574 N N . LEU A 1 588 ? 8.678 17.895 -4.171 1.00 86.62 588 LEU A N 1
ATOM 4575 C CA . LEU A 1 588 ? 9.117 18.407 -2.866 1.00 86.62 588 LEU A CA 1
ATOM 4576 C C . LEU A 1 588 ? 7.981 19.164 -2.153 1.00 86.62 588 LEU A C 1
ATOM 4578 O O . LEU A 1 588 ? 7.694 18.885 -0.988 1.00 86.62 588 LEU A O 1
ATOM 4582 N N . HIS A 1 589 ? 7.272 20.043 -2.868 1.00 84.31 589 HIS A N 1
ATOM 4583 C CA . HIS A 1 589 ? 6.118 20.769 -2.330 1.00 84.31 589 HIS A CA 1
ATOM 4584 C C . HIS A 1 589 ? 4.949 19.836 -1.948 1.00 84.31 589 HIS A C 1
ATOM 4586 O O . HIS A 1 589 ? 4.324 20.030 -0.907 1.00 84.31 589 HIS A O 1
ATOM 4592 N N . GLU A 1 590 ? 4.663 18.804 -2.748 1.00 84.56 590 GLU A N 1
ATOM 4593 C CA . GLU A 1 590 ? 3.626 17.795 -2.462 1.00 84.56 590 GLU A CA 1
ATOM 4594 C C . GLU A 1 590 ? 3.939 16.948 -1.215 1.00 84.56 590 GLU A C 1
ATOM 4596 O O . GLU A 1 590 ? 3.020 16.533 -0.507 1.00 84.56 590 GLU A O 1
ATOM 4601 N N . THR A 1 591 ? 5.220 16.716 -0.906 1.00 83.12 591 THR A N 1
ATOM 4602 C CA . THR A 1 591 ? 5.629 15.968 0.299 1.00 83.12 591 THR A CA 1
ATOM 4603 C C . THR A 1 591 ? 5.573 16.786 1.593 1.00 83.12 591 THR A C 1
ATOM 4605 O O . THR A 1 591 ? 5.379 16.203 2.663 1.00 83.12 591 THR A O 1
ATOM 4608 N N . SER A 1 592 ? 5.682 18.121 1.522 1.00 83.75 592 SER A N 1
ATOM 4609 C CA . SER A 1 592 ? 5.576 19.030 2.678 1.00 83.75 592 SER A CA 1
ATOM 4610 C C . SER A 1 592 ? 6.463 18.589 3.871 1.00 83.75 592 SER A C 1
ATOM 4612 O O . SER A 1 592 ? 7.542 18.025 3.675 1.00 83.75 592 SER A O 1
ATOM 4614 N N . TYR A 1 593 ? 6.019 18.795 5.117 1.00 83.88 593 TYR A N 1
ATOM 4615 C CA . TYR A 1 593 ? 6.718 18.385 6.349 1.00 83.88 593 TYR A CA 1
ATOM 4616 C C . TYR A 1 593 ? 7.110 16.894 6.399 1.00 83.88 593 TYR A C 1
ATOM 4618 O O . TYR A 1 593 ? 8.041 16.522 7.114 1.00 83.88 593 TYR A O 1
ATOM 4626 N N . ALA A 1 594 ? 6.433 16.023 5.641 1.00 81.19 594 ALA A N 1
ATOM 4627 C CA . ALA A 1 594 ? 6.774 14.604 5.583 1.00 81.19 594 ALA A CA 1
ATOM 4628 C C . ALA A 1 594 ? 8.044 14.323 4.754 1.00 81.19 594 ALA A C 1
ATOM 4630 O O . ALA A 1 594 ? 8.711 13.321 5.017 1.00 81.19 594 ALA A O 1
ATOM 4631 N N . GLY A 1 595 ? 8.394 15.201 3.800 1.00 85.19 595 GLY A N 1
ATOM 4632 C CA . GLY A 1 595 ? 9.641 15.172 3.018 1.00 85.19 595 GLY A CA 1
ATOM 4633 C C . GLY A 1 595 ? 10.712 16.183 3.466 1.00 85.19 595 GLY A C 1
ATOM 4634 O O . GLY A 1 595 ? 11.894 16.010 3.152 1.00 85.19 595 GLY A O 1
ATOM 4635 N N . ALA A 1 596 ? 10.334 17.213 4.226 1.00 88.44 596 ALA A N 1
ATOM 4636 C CA . ALA A 1 596 ? 11.245 18.251 4.707 1.00 88.44 596 ALA A CA 1
ATOM 4637 C C . ALA A 1 596 ? 12.415 17.695 5.549 1.00 88.44 596 ALA A C 1
ATOM 4639 O O . ALA A 1 596 ? 12.257 16.775 6.364 1.00 88.44 596 ALA A O 1
ATOM 4640 N N . GLY A 1 597 ? 13.604 18.279 5.364 1.00 91.06 597 GLY A N 1
ATOM 4641 C CA . GLY A 1 597 ? 14.745 18.082 6.266 1.00 91.06 597 GLY A CA 1
ATOM 4642 C C . GLY A 1 597 ? 14.524 18.816 7.588 1.00 91.06 597 GLY A C 1
ATOM 4643 O O . GLY A 1 597 ? 13.720 19.739 7.647 1.00 91.06 597 GLY A O 1
ATOM 4644 N N . TRP A 1 598 ? 15.211 18.421 8.661 1.00 91.00 598 TRP A N 1
ATOM 4645 C CA . TRP A 1 598 ? 15.117 19.112 9.963 1.00 91.00 598 TRP A CA 1
ATOM 4646 C C . TRP A 1 598 ? 15.841 20.470 10.006 1.00 91.00 598 TRP A C 1
ATOM 4648 O O . TRP A 1 598 ? 15.780 21.182 11.004 1.00 91.00 598 TRP A O 1
ATOM 4658 N N . ASP A 1 599 ? 16.547 20.787 8.927 1.00 88.00 599 ASP A N 1
ATOM 4659 C CA . ASP A 1 599 ? 17.223 22.037 8.593 1.00 88.00 599 ASP A CA 1
ATOM 4660 C C . ASP A 1 599 ? 16.381 22.950 7.675 1.00 88.00 599 ASP A C 1
ATOM 4662 O O . ASP A 1 599 ? 16.810 24.055 7.343 1.00 88.00 599 ASP A O 1
ATOM 4666 N N . ASP A 1 600 ? 15.186 22.507 7.269 1.00 87.56 600 ASP A N 1
ATOM 4667 C CA . ASP A 1 600 ? 14.271 23.268 6.419 1.00 87.56 600 ASP A CA 1
ATOM 4668 C C . ASP A 1 600 ? 13.507 24.342 7.219 1.00 87.56 600 ASP A C 1
ATOM 4670 O O . ASP A 1 600 ? 12.893 24.057 8.250 1.00 87.56 600 ASP A O 1
ATOM 4674 N N . ALA A 1 601 ? 13.499 25.579 6.715 1.00 85.06 601 ALA A N 1
ATOM 4675 C CA . ALA A 1 601 ? 12.861 26.729 7.363 1.00 85.06 601 ALA A CA 1
ATOM 4676 C C . ALA A 1 601 ? 11.327 26.616 7.505 1.00 85.06 601 ALA A C 1
ATOM 4678 O O . ALA A 1 601 ? 10.721 27.407 8.225 1.00 85.06 601 ALA A O 1
ATOM 4679 N N . SER A 1 602 ? 10.676 25.639 6.863 1.00 83.00 602 SER A N 1
ATOM 4680 C CA . SER A 1 602 ? 9.264 25.328 7.122 1.00 83.00 602 SER A CA 1
ATOM 4681 C C . SER A 1 602 ? 8.999 24.955 8.586 1.00 83.00 602 SER A C 1
ATOM 4683 O O . SER A 1 602 ? 7.947 25.316 9.111 1.00 83.00 602 SER A O 1
ATOM 4685 N N . TRP A 1 603 ? 9.946 24.314 9.285 1.00 86.75 603 TRP A N 1
ATOM 4686 C CA . TRP A 1 603 ? 9.772 23.946 10.698 1.00 86.75 603 TRP A CA 1
ATOM 4687 C C . TRP A 1 603 ? 9.687 25.147 11.650 1.00 86.75 603 TRP A C 1
ATOM 4689 O O . TRP A 1 603 ? 9.036 25.034 12.688 1.00 86.75 603 TRP A O 1
ATOM 4699 N N . ASP A 1 604 ? 10.254 26.305 11.290 1.00 82.69 604 ASP A N 1
ATOM 4700 C CA . ASP A 1 604 ? 10.119 27.546 12.073 1.00 82.69 604 ASP A CA 1
ATOM 4701 C C . ASP A 1 604 ? 8.666 28.070 12.087 1.00 82.69 604 ASP A C 1
ATOM 4703 O O . ASP A 1 604 ? 8.284 28.821 12.985 1.00 82.69 604 ASP A O 1
ATOM 4707 N N . ALA A 1 605 ? 7.849 27.659 11.108 1.00 77.50 605 ALA A N 1
ATOM 4708 C CA . ALA A 1 605 ? 6.435 28.010 10.957 1.00 77.50 605 ALA A CA 1
ATOM 4709 C C . ALA A 1 605 ? 5.477 26.840 11.282 1.00 77.50 605 ALA A C 1
ATOM 4711 O O . ALA A 1 605 ? 4.305 26.863 10.895 1.00 77.50 605 ALA A O 1
ATOM 4712 N N . TRP A 1 606 ? 5.952 25.805 11.986 1.00 82.88 606 TRP A N 1
ATOM 4713 C CA . TRP A 1 606 ? 5.111 24.691 12.429 1.00 82.88 606 TRP A CA 1
ATOM 4714 C C . TRP A 1 606 ? 4.201 25.130 13.591 1.00 82.88 606 TRP A C 1
ATOM 4716 O O . TRP A 1 606 ? 4.640 25.239 14.737 1.00 82.88 606 TRP A O 1
ATOM 4726 N N . GLU A 1 607 ? 2.924 25.396 13.293 1.00 63.94 607 GLU A N 1
ATOM 4727 C CA . GLU A 1 607 ? 1.936 25.853 14.287 1.00 63.94 607 GLU A CA 1
ATOM 4728 C C . GLU A 1 607 ? 1.000 24.744 14.802 1.00 63.94 607 GLU A C 1
ATOM 4730 O O . GLU A 1 607 ? 0.599 24.791 15.966 1.00 63.94 607 GLU A O 1
ATOM 4735 N N . THR A 1 608 ? 0.628 23.747 13.981 1.00 60.03 608 THR A N 1
ATOM 4736 C CA . THR A 1 608 ? -0.335 22.699 14.385 1.00 60.03 608 THR A CA 1
ATOM 4737 C C . THR A 1 608 ? -0.001 21.287 13.889 1.00 60.03 608 THR A C 1
ATOM 4739 O O . THR A 1 608 ? 0.742 21.087 12.930 1.00 60.03 608 THR A O 1
ATOM 4742 N N . LEU A 1 609 ? -0.621 20.290 14.532 1.00 63.53 609 LEU A N 1
ATOM 4743 C CA . LEU A 1 609 ? -0.554 18.864 14.192 1.00 63.53 609 LEU A CA 1
ATOM 4744 C C . LEU A 1 609 ? -1.403 18.544 12.947 1.00 63.53 609 LEU A C 1
ATOM 4746 O O . LEU A 1 609 ? -2.493 17.970 13.028 1.00 63.53 609 LEU A O 1
ATOM 4750 N N . HIS A 1 610 ? -0.902 18.955 11.783 1.00 58.25 610 HIS A N 1
ATOM 4751 C CA . HIS A 1 610 ? -1.499 18.653 10.483 1.00 58.25 610 HIS A CA 1
ATOM 4752 C C . HIS A 1 610 ? -1.457 17.146 10.181 1.00 58.25 610 HIS A C 1
ATOM 4754 O O . HIS A 1 610 ? -0.458 16.483 10.447 1.00 58.25 610 HIS A O 1
ATOM 4760 N N . ILE A 1 611 ? -2.511 16.613 9.550 1.00 61.44 611 ILE A N 1
ATOM 4761 C CA . ILE A 1 611 ? -2.452 15.292 8.908 1.00 61.44 611 ILE A CA 1
ATOM 4762 C C . ILE A 1 611 ? -1.676 15.456 7.595 1.00 61.44 611 ILE A C 1
ATOM 4764 O O . ILE A 1 611 ? -2.206 16.019 6.636 1.00 61.44 611 ILE A O 1
ATOM 4768 N N . THR A 1 612 ? -0.435 14.975 7.535 1.00 66.12 612 THR A N 1
ATOM 4769 C CA . THR A 1 612 ? 0.294 14.845 6.261 1.00 66.12 612 THR A CA 1
ATOM 4770 C C . THR A 1 612 ? -0.119 13.561 5.527 1.00 66.12 612 THR A C 1
ATOM 4772 O O . THR A 1 612 ? -0.744 12.685 6.134 1.00 66.12 612 THR A O 1
ATOM 4775 N N . PRO A 1 613 ? 0.249 13.383 4.240 1.00 71.12 613 PRO A N 1
ATOM 4776 C CA . PRO A 1 613 ? 0.098 12.095 3.563 1.00 71.12 613 PRO A CA 1
ATOM 4777 C C . PRO A 1 613 ? 0.780 10.957 4.340 1.00 71.12 613 PRO A C 1
ATOM 4779 O O . PRO A 1 613 ? 1.693 11.210 5.129 1.00 71.12 613 PRO A O 1
ATOM 4782 N N . ALA A 1 614 ? 0.368 9.708 4.093 1.00 82.31 614 ALA A N 1
ATOM 4783 C CA . ALA A 1 614 ? 0.884 8.513 4.774 1.00 82.31 614 ALA A CA 1
ATOM 4784 C C . ALA A 1 614 ? 2.269 8.082 4.244 1.00 82.31 614 ALA A C 1
ATOM 4786 O O . ALA A 1 614 ? 2.490 6.938 3.835 1.00 82.31 614 ALA A O 1
ATOM 4787 N N . VAL A 1 615 ? 3.207 9.027 4.245 1.00 88.50 615 VAL A N 1
ATOM 4788 C CA . VAL A 1 615 ? 4.636 8.812 4.028 1.00 88.50 615 VAL A CA 1
ATOM 4789 C C . VAL A 1 615 ? 5.437 9.461 5.143 1.00 88.50 615 VAL A C 1
ATOM 4791 O O . VAL A 1 615 ? 5.014 10.450 5.738 1.00 88.50 615 VAL A O 1
ATOM 4794 N N . ALA A 1 616 ? 6.639 8.948 5.370 1.00 89.88 616 ALA A N 1
ATOM 4795 C CA . ALA A 1 616 ? 7.631 9.616 6.192 1.00 89.88 616 ALA A CA 1
ATOM 4796 C C . ALA A 1 616 ? 9.006 9.523 5.536 1.00 89.88 616 ALA A C 1
ATOM 4798 O O . ALA A 1 616 ? 9.413 8.463 5.057 1.00 89.88 616 ALA A O 1
ATOM 4799 N N . ARG A 1 617 ? 9.740 10.634 5.550 1.00 92.56 617 ARG A N 1
ATOM 4800 C CA . ARG A 1 617 ? 11.161 10.662 5.223 1.00 92.56 617 ARG A CA 1
ATOM 4801 C C . ARG A 1 617 ? 11.997 9.929 6.277 1.00 92.56 617 ARG A C 1
ATOM 4803 O O . ARG A 1 617 ? 11.719 10.021 7.475 1.00 92.56 617 ARG A O 1
ATOM 4810 N N . ILE A 1 618 ? 13.064 9.279 5.816 1.00 92.50 618 ILE A N 1
ATOM 4811 C CA . ILE A 1 618 ? 14.119 8.646 6.635 1.00 92.50 618 ILE A CA 1
ATOM 4812 C C . ILE A 1 618 ? 15.542 9.145 6.306 1.00 92.50 618 ILE A C 1
ATOM 4814 O O . ILE A 1 618 ? 16.509 8.754 6.960 1.00 92.50 618 ILE A O 1
ATOM 4818 N N . GLY A 1 619 ? 15.687 9.999 5.292 1.00 92.62 619 GLY A N 1
ATOM 4819 C CA . GLY A 1 619 ? 16.972 10.491 4.801 1.00 92.62 619 GLY A CA 1
ATOM 4820 C C . GLY A 1 619 ? 16.836 11.288 3.504 1.00 92.62 619 GLY A C 1
ATOM 4821 O O . GLY A 1 619 ? 15.740 11.689 3.115 1.00 92.62 619 GLY A O 1
ATOM 4822 N N . ALA A 1 620 ? 17.948 11.458 2.803 1.00 92.19 620 ALA A N 1
ATOM 4823 C CA . ALA A 1 620 ? 18.040 12.048 1.478 1.00 92.19 620 ALA A CA 1
ATOM 4824 C C . ALA A 1 620 ? 18.753 11.092 0.505 1.00 92.19 620 ALA A C 1
ATOM 4826 O O . ALA A 1 620 ? 19.784 10.501 0.835 1.00 92.19 620 ALA A O 1
ATOM 4827 N N . LEU A 1 621 ? 18.216 10.965 -0.707 1.00 91.38 621 LEU A N 1
ATOM 4828 C CA . LEU A 1 621 ? 18.849 10.288 -1.832 1.00 91.38 621 LEU A CA 1
ATOM 4829 C C . LEU A 1 621 ? 19.616 11.311 -2.672 1.00 91.38 621 LEU A C 1
ATOM 4831 O O . LEU A 1 621 ? 19.039 12.162 -3.354 1.00 91.38 621 LEU A O 1
ATOM 4835 N N . MET A 1 622 ? 20.942 11.203 -2.624 1.00 88.44 622 MET A N 1
ATOM 4836 C CA . MET A 1 622 ? 21.846 11.996 -3.446 1.00 88.44 622 MET A CA 1
ATOM 4837 C C . MET A 1 622 ? 21.893 11.401 -4.856 1.00 88.44 622 MET A C 1
ATOM 4839 O O . MET A 1 622 ? 22.300 10.250 -5.047 1.00 88.44 622 MET A O 1
ATOM 4843 N N . LEU A 1 623 ? 21.476 12.194 -5.843 1.00 83.75 623 LEU A N 1
ATOM 4844 C CA . LEU A 1 623 ? 21.591 11.868 -7.264 1.00 83.75 623 LEU A CA 1
ATOM 4845 C C . LEU A 1 623 ? 23.013 12.163 -7.786 1.00 83.75 623 LEU A C 1
ATOM 4847 O O . LEU A 1 623 ? 23.710 13.008 -7.215 1.00 83.75 623 LEU A O 1
ATOM 4851 N N . PRO A 1 624 ? 23.453 11.515 -8.882 1.00 78.56 624 PRO A N 1
ATOM 4852 C CA . PRO A 1 624 ? 24.758 11.766 -9.486 1.00 78.56 624 PRO A CA 1
ATOM 4853 C C . PRO A 1 624 ? 25.009 13.250 -9.788 1.00 78.56 624 PRO A C 1
ATOM 4855 O O . PRO A 1 624 ? 24.215 13.920 -10.454 1.00 78.56 624 PRO A O 1
ATOM 4858 N N . ALA A 1 625 ? 26.154 13.762 -9.326 1.00 74.06 625 ALA A N 1
ATOM 4859 C CA . ALA A 1 625 ? 26.484 15.192 -9.353 1.00 74.06 625 ALA A CA 1
ATOM 4860 C C . ALA A 1 625 ? 26.458 15.825 -10.760 1.00 74.06 625 ALA A C 1
ATOM 4862 O O . ALA A 1 625 ? 26.253 17.030 -10.891 1.00 74.06 625 ALA A O 1
ATOM 4863 N N . GLN A 1 626 ? 26.617 15.012 -11.810 1.00 72.44 626 GLN A N 1
ATOM 4864 C CA . GLN A 1 626 ? 26.573 15.422 -13.218 1.00 72.44 626 GLN A CA 1
ATOM 4865 C C . GLN A 1 626 ? 25.210 16.008 -13.628 1.00 72.44 626 GLN A C 1
ATOM 4867 O O . GLN A 1 626 ? 25.151 16.878 -14.493 1.00 72.44 626 GLN A O 1
ATOM 4872 N N . LEU A 1 627 ? 24.119 15.569 -12.990 1.00 76.56 627 LEU A N 1
ATOM 4873 C CA . LEU A 1 627 ? 22.760 16.035 -13.286 1.00 76.56 627 LEU A CA 1
ATOM 4874 C C . LEU A 1 627 ? 22.434 17.382 -12.615 1.00 76.56 627 LEU A C 1
ATOM 4876 O O . LEU A 1 627 ? 21.485 18.058 -13.019 1.00 76.56 627 LEU A O 1
ATOM 4880 N N . ALA A 1 628 ? 23.204 17.774 -11.589 1.00 81.06 628 ALA A N 1
ATOM 4881 C CA . ALA A 1 628 ? 22.976 18.966 -10.768 1.00 81.06 628 ALA A CA 1
ATOM 4882 C C . ALA A 1 628 ? 21.489 19.130 -10.370 1.00 81.06 628 ALA A C 1
ATOM 4884 O O . ALA A 1 628 ? 20.852 20.153 -10.644 1.00 81.06 628 ALA A O 1
ATOM 4885 N N . LEU A 1 629 ? 20.925 18.073 -9.785 1.00 83.62 629 LEU A N 1
ATOM 4886 C CA . LEU A 1 629 ? 19.578 18.032 -9.214 1.00 83.62 629 LEU A CA 1
ATOM 4887 C C . LEU A 1 629 ? 19.667 18.203 -7.686 1.00 83.62 629 LEU A C 1
ATOM 4889 O O . LEU A 1 629 ? 20.677 17.799 -7.102 1.00 83.62 629 LEU A O 1
ATOM 4893 N N . PRO A 1 630 ? 18.653 18.793 -7.024 1.00 85.38 630 PRO A N 1
ATOM 4894 C CA . PRO A 1 630 ? 18.588 18.786 -5.566 1.00 85.38 630 PRO A CA 1
ATOM 4895 C C . PRO A 1 630 ? 18.426 17.343 -5.046 1.00 85.38 630 PRO A C 1
ATOM 4897 O O . PRO A 1 630 ? 17.931 16.482 -5.781 1.00 85.38 630 PRO A O 1
ATOM 4900 N N . PRO A 1 631 ? 18.827 17.059 -3.795 1.00 88.38 631 PRO A N 1
ATOM 4901 C CA . PRO A 1 631 ? 18.590 15.758 -3.183 1.00 88.38 631 PRO A CA 1
ATOM 4902 C C . PRO A 1 631 ? 17.088 15.486 -3.045 1.00 88.38 631 PRO A C 1
ATOM 4904 O O . PRO A 1 631 ? 16.318 16.383 -2.697 1.00 88.38 631 PRO A O 1
ATOM 4907 N N . LEU A 1 632 ? 16.679 14.242 -3.287 1.00 91.81 632 LEU A N 1
ATOM 4908 C CA . LEU A 1 632 ? 15.300 13.804 -3.069 1.00 91.81 632 LEU A CA 1
ATOM 4909 C C . LEU A 1 632 ? 15.130 13.286 -1.632 1.00 91.81 632 LEU A C 1
ATOM 4911 O O . LEU A 1 632 ? 16.057 12.669 -1.107 1.00 91.81 632 LEU A O 1
ATOM 4915 N N . PRO A 1 633 ? 13.981 13.507 -0.972 1.00 93.19 633 PRO A N 1
ATOM 4916 C CA . PRO A 1 633 ? 13.706 12.907 0.325 1.00 93.19 633 PRO A CA 1
ATOM 4917 C C . PRO A 1 633 ? 13.503 11.400 0.155 1.00 93.19 633 PRO A C 1
ATOM 4919 O O . PRO A 1 633 ? 12.684 10.987 -0.655 1.00 93.19 633 PRO A O 1
ATOM 4922 N N . ALA A 1 634 ? 14.222 10.596 0.936 1.00 92.94 634 ALA A N 1
ATOM 4923 C CA . ALA A 1 634 ? 14.071 9.144 0.967 1.00 92.94 634 ALA A CA 1
ATOM 4924 C C . ALA A 1 634 ? 12.763 8.786 1.695 1.00 92.94 634 ALA A C 1
ATOM 4926 O O . ALA A 1 634 ? 12.734 8.880 2.929 1.00 92.94 634 ALA A O 1
ATOM 4927 N N . LEU A 1 635 ? 11.686 8.425 0.983 1.00 91.94 635 LEU A N 1
ATOM 4928 C CA . LEU A 1 635 ? 10.363 8.203 1.585 1.00 91.94 635 LEU A CA 1
ATOM 4929 C C . LEU A 1 635 ? 10.015 6.724 1.772 1.00 91.94 635 LEU A C 1
ATOM 4931 O O . LEU A 1 635 ? 10.150 5.887 0.883 1.00 91.94 635 LEU A O 1
ATOM 4935 N N . ILE A 1 636 ? 9.416 6.418 2.918 1.00 90.75 636 ILE A N 1
ATOM 4936 C CA . ILE A 1 636 ? 8.698 5.162 3.153 1.00 90.75 636 ILE A CA 1
ATOM 4937 C C . ILE A 1 636 ? 7.199 5.430 3.282 1.00 90.75 636 ILE A C 1
ATOM 4939 O O . ILE A 1 636 ? 6.792 6.477 3.783 1.00 90.75 636 ILE A O 1
ATOM 4943 N N . SER A 1 637 ? 6.370 4.471 2.860 1.00 88.06 637 SER A N 1
ATOM 4944 C CA . SER A 1 637 ? 4.931 4.484 3.175 1.00 88.06 637 SER A CA 1
ATOM 4945 C C . SER A 1 637 ? 4.795 4.231 4.673 1.00 88.06 637 SER A C 1
ATOM 4947 O O . SER A 1 637 ? 5.252 3.191 5.139 1.00 88.06 637 SER A O 1
ATOM 4949 N N . CYS A 1 638 ? 4.312 5.216 5.431 1.00 85.12 638 CYS A N 1
ATOM 4950 C CA . CYS A 1 638 ? 4.310 5.228 6.895 1.00 85.12 638 CYS A CA 1
ATOM 4951 C C . CYS A 1 638 ? 3.390 6.367 7.388 1.00 85.12 638 CYS A C 1
ATOM 4953 O O . CYS A 1 638 ? 3.512 7.472 6.866 1.00 85.12 638 CYS A O 1
ATOM 4955 N N . PRO A 1 639 ? 2.484 6.163 8.364 1.00 75.88 639 PRO A N 1
ATOM 4956 C CA . PRO A 1 639 ? 2.331 4.975 9.205 1.00 75.88 639 PRO A CA 1
ATOM 4957 C C . PRO A 1 639 ? 1.642 3.783 8.522 1.00 75.88 639 PRO A C 1
ATOM 4959 O O . PRO A 1 639 ? 1.807 2.657 8.989 1.00 75.88 639 PRO A O 1
ATOM 4962 N N . GLU A 1 640 ? 0.926 3.981 7.410 1.00 77.69 640 GLU A N 1
ATOM 4963 C CA . GLU A 1 640 ? 0.322 2.888 6.634 1.00 77.69 640 GLU A CA 1
ATOM 4964 C C . GLU A 1 640 ? 1.363 2.180 5.750 1.00 77.69 640 GLU A C 1
ATOM 4966 O O . GLU A 1 640 ? 2.149 2.827 5.063 1.00 77.69 640 GLU A O 1
ATOM 4971 N N . GLY A 1 641 ? 1.357 0.842 5.731 1.00 72.19 641 GLY A N 1
ATOM 4972 C CA . GLY A 1 641 ? 2.189 0.054 4.812 1.00 72.19 641 GLY A CA 1
ATOM 4973 C C . GLY A 1 641 ? 3.662 -0.117 5.211 1.00 72.19 641 GLY A C 1
ATOM 4974 O O . GLY A 1 641 ? 4.398 -0.785 4.486 1.00 72.19 641 GLY A O 1
ATOM 4975 N N . CYS A 1 642 ? 4.100 0.446 6.340 1.00 82.88 642 CYS A N 1
ATOM 4976 C CA . CYS A 1 642 ? 5.511 0.466 6.722 1.00 82.88 642 CYS A CA 1
ATOM 4977 C C . CYS A 1 642 ? 5.998 -0.898 7.230 1.00 82.88 642 CYS A C 1
ATOM 4979 O O . CYS A 1 642 ? 5.596 -1.367 8.293 1.00 82.88 642 CYS A O 1
ATOM 4981 N N . ASN A 1 643 ? 6.947 -1.482 6.502 1.00 89.88 643 ASN A N 1
ATOM 4982 C CA . ASN A 1 643 ? 7.888 -2.468 7.018 1.00 89.88 643 ASN A CA 1
ATOM 4983 C C . ASN A 1 643 ? 9.300 -1.972 6.684 1.00 89.88 643 ASN A C 1
ATOM 4985 O O . ASN A 1 643 ? 9.687 -1.959 5.514 1.00 89.88 643 ASN A O 1
ATOM 4989 N N . LEU A 1 644 ? 10.063 -1.548 7.687 1.00 91.94 644 LEU A N 1
ATOM 4990 C CA . LEU A 1 644 ? 11.427 -1.034 7.547 1.00 91.94 644 LEU A CA 1
ATOM 4991 C C . LEU A 1 644 ? 12.401 -1.968 8.271 1.00 91.94 644 LEU A C 1
ATOM 4993 O O . LEU A 1 644 ? 12.226 -2.230 9.460 1.00 91.94 644 LEU A O 1
ATOM 4997 N N . PHE A 1 645 ? 13.442 -2.443 7.583 1.00 92.31 645 PHE A N 1
ATOM 4998 C CA . PHE A 1 645 ? 14.492 -3.268 8.187 1.00 92.31 645 PHE A CA 1
ATOM 4999 C C . PHE A 1 645 ? 15.874 -2.647 7.960 1.00 92.31 645 PHE A C 1
ATOM 5001 O O . PHE A 1 645 ? 16.390 -2.644 6.843 1.00 92.31 645 PHE A O 1
ATOM 5008 N N . ILE A 1 646 ? 16.476 -2.114 9.026 1.00 91.44 646 ILE A N 1
ATOM 5009 C CA . ILE A 1 646 ? 17.808 -1.499 9.007 1.00 91.44 646 ILE A CA 1
ATOM 5010 C C . ILE 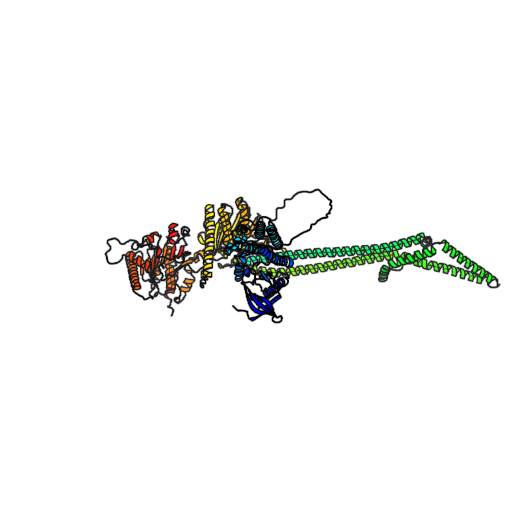A 1 646 ? 18.821 -2.507 9.555 1.00 91.44 646 ILE A C 1
ATOM 5012 O O . ILE A 1 646 ? 18.799 -2.840 10.737 1.00 91.44 646 ILE A O 1
ATOM 5016 N N . LYS A 1 647 ? 19.728 -2.984 8.707 1.00 90.50 647 LYS A N 1
ATOM 5017 C CA . LYS A 1 647 ? 20.832 -3.882 9.065 1.00 90.50 647 LYS A CA 1
ATOM 5018 C C . LYS A 1 647 ? 22.073 -3.047 9.380 1.00 90.50 647 LYS A C 1
ATOM 5020 O O . LYS A 1 647 ? 22.500 -2.269 8.528 1.00 90.50 647 LYS A O 1
ATOM 5025 N N . ALA A 1 648 ? 22.656 -3.193 10.568 1.00 88.50 648 ALA A N 1
ATOM 5026 C CA . ALA A 1 648 ? 23.803 -2.392 10.995 1.00 88.50 648 ALA A CA 1
ATOM 5027 C C . ALA A 1 648 ? 24.831 -3.206 11.800 1.00 88.50 648 ALA A C 1
ATOM 5029 O O . ALA A 1 648 ? 24.471 -4.096 12.567 1.00 88.50 648 ALA A O 1
ATOM 5030 N N . ALA A 1 649 ? 26.110 -2.863 11.636 1.00 85.56 649 ALA A N 1
ATOM 5031 C CA . ALA A 1 649 ? 27.256 -3.430 12.352 1.00 85.56 649 ALA A CA 1
ATOM 5032 C C . ALA A 1 649 ? 28.068 -2.311 13.025 1.00 85.56 649 ALA A C 1
ATOM 5034 O O . ALA A 1 649 ? 28.115 -1.189 12.505 1.00 85.56 649 ALA A O 1
ATOM 5035 N N . GLY A 1 650 ? 28.724 -2.601 14.151 1.00 83.75 650 GLY A N 1
ATOM 5036 C CA . GLY A 1 650 ? 29.651 -1.680 14.813 1.00 83.75 650 GLY A CA 1
ATOM 5037 C C . GLY A 1 650 ? 29.072 -0.274 15.033 1.00 83.75 650 GLY A C 1
ATOM 5038 O O . GLY A 1 650 ? 27.983 -0.112 15.592 1.00 83.75 650 GLY A O 1
ATOM 5039 N N . ALA A 1 651 ? 29.792 0.751 14.566 1.00 81.56 651 ALA A N 1
ATOM 5040 C CA . ALA A 1 651 ? 29.405 2.159 14.710 1.00 81.56 651 ALA A CA 1
ATOM 5041 C C . ALA A 1 651 ? 28.070 2.521 14.022 1.00 81.56 651 ALA A C 1
ATOM 5043 O O . ALA A 1 651 ? 27.346 3.393 14.507 1.00 81.56 651 ALA A O 1
ATOM 5044 N N . ALA A 1 652 ? 27.687 1.824 12.944 1.00 85.06 652 ALA A N 1
ATOM 5045 C CA . ALA A 1 652 ? 26.462 2.120 12.193 1.00 85.06 652 ALA A CA 1
ATOM 5046 C C . ALA A 1 652 ? 25.181 1.939 13.035 1.00 85.06 652 ALA A C 1
ATOM 5048 O O . ALA A 1 652 ? 24.139 2.515 12.717 1.00 85.06 652 ALA A O 1
ATOM 5049 N N . LYS A 1 653 ? 25.248 1.180 14.139 1.00 84.31 653 LYS A N 1
ATOM 5050 C CA . LYS A 1 653 ? 24.112 0.949 15.046 1.00 84.31 653 LYS A CA 1
ATOM 5051 C C . LYS A 1 653 ? 23.634 2.237 15.732 1.00 84.31 653 LYS A C 1
ATOM 5053 O O . LYS A 1 653 ? 22.434 2.390 15.947 1.00 84.31 653 LYS A O 1
ATOM 5058 N N . GLN A 1 654 ? 24.530 3.198 15.984 1.00 81.56 654 GLN A N 1
ATOM 5059 C CA . GLN A 1 654 ? 24.161 4.516 16.523 1.00 81.56 654 GLN A CA 1
ATOM 5060 C C . GLN A 1 654 ? 23.382 5.352 15.494 1.00 81.56 654 GLN A C 1
ATOM 5062 O O . GLN A 1 654 ? 22.340 5.918 15.818 1.00 81.56 654 GLN A O 1
ATOM 5067 N N . SER A 1 655 ? 23.826 5.376 14.232 1.00 85.38 655 SER A N 1
ATOM 5068 C CA . SER A 1 655 ? 23.112 6.062 13.146 1.00 85.38 655 SER A CA 1
ATOM 5069 C C . SER A 1 655 ? 21.747 5.427 12.856 1.00 85.38 655 SER A C 1
ATOM 5071 O O . SER A 1 655 ? 20.775 6.145 12.639 1.00 85.38 655 SER A O 1
ATOM 5073 N N . ALA A 1 656 ? 21.643 4.094 12.914 1.00 87.19 656 ALA A N 1
ATOM 5074 C CA . ALA A 1 656 ? 20.368 3.391 12.778 1.00 87.19 656 ALA A CA 1
ATOM 5075 C C . ALA A 1 656 ? 19.370 3.783 13.886 1.00 87.19 656 ALA A C 1
ATOM 5077 O O . ALA A 1 656 ? 18.207 4.058 13.592 1.00 87.19 656 ALA A O 1
ATOM 5078 N N . ALA A 1 657 ? 19.820 3.877 15.144 1.00 84.06 657 ALA A N 1
ATOM 5079 C CA . ALA A 1 657 ? 18.984 4.346 16.250 1.00 84.06 657 ALA A CA 1
ATOM 5080 C C . ALA A 1 657 ? 18.552 5.814 16.081 1.00 84.06 657 ALA A C 1
ATOM 5082 O O . ALA A 1 657 ? 17.372 6.123 16.253 1.00 84.06 657 ALA A O 1
ATOM 5083 N N . ALA A 1 658 ? 19.466 6.694 15.656 1.00 85.38 658 ALA A N 1
ATOM 5084 C CA . ALA A 1 658 ? 19.161 8.098 15.382 1.00 85.38 658 ALA A CA 1
ATOM 5085 C C . ALA A 1 658 ? 18.076 8.272 14.302 1.00 85.38 658 ALA A C 1
ATOM 5087 O O . ALA A 1 658 ? 17.190 9.110 14.469 1.00 85.38 658 ALA A O 1
ATOM 5088 N N . VAL A 1 659 ? 18.080 7.450 13.243 1.00 89.88 659 VAL A N 1
ATOM 5089 C CA . VAL A 1 659 ? 17.015 7.449 12.220 1.00 89.88 659 VAL A CA 1
ATOM 5090 C C . VAL A 1 659 ? 15.681 7.001 12.788 1.00 89.88 659 VAL A C 1
ATOM 5092 O O . VAL A 1 659 ? 14.669 7.629 12.497 1.00 89.88 659 VAL A O 1
ATOM 5095 N N . VAL A 1 660 ? 15.647 5.944 13.603 1.00 89.00 660 VAL A N 1
ATOM 5096 C CA . VAL A 1 660 ? 14.390 5.481 14.210 1.00 89.00 660 VAL A CA 1
ATOM 5097 C C . VAL A 1 660 ? 13.821 6.552 15.146 1.00 89.00 660 VAL A C 1
ATOM 5099 O O . VAL A 1 660 ? 12.632 6.848 15.071 1.00 89.00 660 VAL A O 1
ATOM 5102 N N . GLN A 1 661 ? 14.656 7.212 15.954 1.00 85.88 661 GLN A N 1
ATOM 5103 C CA . GLN A 1 661 ? 14.242 8.362 16.769 1.00 85.88 661 GLN A CA 1
ATOM 5104 C C . GLN A 1 661 ? 13.731 9.528 15.907 1.00 85.88 661 GLN A C 1
ATOM 5106 O O . GLN A 1 661 ? 12.682 10.095 16.202 1.00 85.88 661 GLN A O 1
ATOM 5111 N N . SER A 1 662 ? 14.445 9.861 14.830 1.00 89.44 662 SER A N 1
ATOM 5112 C CA . SER A 1 662 ? 14.101 10.922 13.877 1.00 89.44 662 SER A CA 1
ATOM 5113 C C . SER A 1 662 ? 12.751 10.665 13.192 1.00 89.44 662 SER A C 1
ATOM 5115 O O . SER A 1 662 ? 11.864 11.517 13.215 1.00 89.44 662 SER A O 1
ATOM 5117 N N . LEU A 1 663 ? 12.548 9.447 12.683 1.00 90.00 663 LEU A N 1
ATOM 5118 C CA . LEU A 1 663 ? 11.301 8.963 12.091 1.00 90.00 663 LEU A CA 1
ATOM 5119 C C . LEU A 1 663 ? 10.141 8.994 13.095 1.00 90.00 663 LEU A C 1
ATOM 5121 O O . LEU A 1 663 ? 9.052 9.446 12.748 1.00 90.00 663 LEU A O 1
ATOM 5125 N N . LEU A 1 664 ? 10.364 8.567 14.342 1.00 86.50 664 LEU A N 1
ATOM 5126 C CA . LEU A 1 664 ? 9.345 8.634 15.391 1.00 86.50 664 LEU A CA 1
ATOM 5127 C C . LEU A 1 664 ? 8.971 10.084 15.733 1.00 86.50 664 LEU A C 1
ATOM 5129 O O . LEU A 1 664 ? 7.783 10.387 15.785 1.00 86.50 664 LEU A O 1
ATOM 5133 N N . ILE A 1 665 ? 9.933 11.003 15.894 1.00 85.94 665 ILE A N 1
ATOM 5134 C CA . ILE A 1 665 ? 9.629 12.431 16.123 1.00 85.94 665 ILE A CA 1
ATOM 5135 C C . ILE A 1 665 ? 8.868 13.021 14.926 1.00 85.94 665 ILE A C 1
ATOM 5137 O O . ILE A 1 665 ? 7.881 13.725 15.134 1.00 85.94 665 ILE A O 1
ATOM 5141 N N . ARG A 1 666 ? 9.263 12.693 13.685 1.00 88.69 666 ARG A N 1
ATOM 5142 C CA . ARG A 1 666 ? 8.549 13.116 12.467 1.00 88.69 666 ARG A CA 1
ATOM 5143 C C . ARG A 1 666 ? 7.098 12.638 12.490 1.00 88.69 666 ARG A C 1
ATOM 5145 O O . ARG A 1 666 ? 6.204 13.463 12.359 1.00 88.69 666 ARG A O 1
ATOM 5152 N N . LEU A 1 667 ? 6.852 11.357 12.766 1.00 85.25 667 LEU A N 1
ATOM 5153 C CA . LEU A 1 667 ? 5.498 10.799 12.872 1.00 85.25 667 LEU A CA 1
ATOM 5154 C C . LEU A 1 667 ? 4.649 11.481 13.959 1.00 85.25 667 LEU A C 1
ATOM 5156 O O . LEU A 1 667 ? 3.456 11.668 13.748 1.00 85.25 667 LEU A O 1
ATOM 5160 N N . LEU A 1 668 ? 5.235 11.891 15.090 1.00 80.12 668 LEU A N 1
ATOM 5161 C CA . LEU A 1 668 ? 4.508 12.646 16.124 1.00 80.12 668 LEU A CA 1
ATOM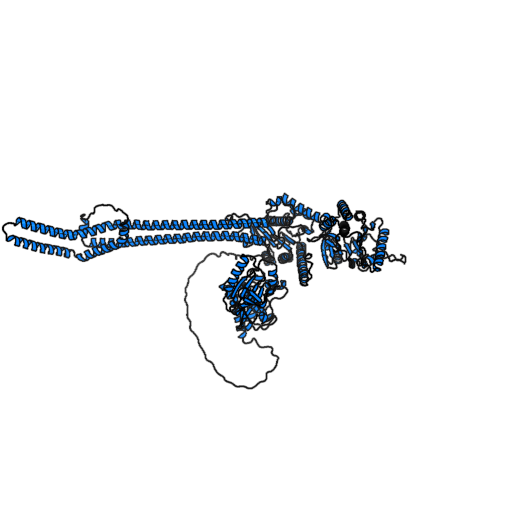 5162 C C . LEU A 1 668 ? 4.261 14.119 15.757 1.00 80.12 668 LEU A C 1
ATOM 5164 O O . LEU A 1 668 ? 3.352 14.727 16.311 1.00 80.12 668 LEU A O 1
ATOM 5168 N N . ALA A 1 669 ? 5.046 14.690 14.841 1.00 82.06 669 ALA A N 1
ATOM 5169 C CA . ALA A 1 669 ? 4.886 16.058 14.346 1.00 82.06 669 ALA A CA 1
ATOM 5170 C C . ALA A 1 669 ? 3.949 16.165 13.126 1.00 82.06 669 ALA A C 1
ATOM 5172 O O . ALA A 1 669 ? 3.413 17.243 12.860 1.00 82.06 669 ALA A O 1
ATOM 5173 N N . THR A 1 670 ? 3.768 15.069 12.377 1.00 81.69 670 THR A N 1
ATOM 5174 C CA . THR A 1 670 ? 3.038 15.032 11.096 1.00 81.69 670 THR A CA 1
ATOM 5175 C C . THR A 1 670 ? 1.787 14.145 11.096 1.00 81.69 670 THR A C 1
ATOM 5177 O O . THR A 1 670 ? 1.144 13.979 10.057 1.00 81.69 670 THR A O 1
ATOM 5180 N N . GLN A 1 671 ? 1.428 13.555 12.238 1.00 76.81 671 GLN A N 1
ATOM 5181 C CA . GLN A 1 671 ? 0.184 12.806 12.441 1.00 76.81 671 GLN A CA 1
ATOM 5182 C C . GLN A 1 671 ? -0.554 13.355 13.668 1.00 76.81 671 GLN A C 1
ATOM 5184 O O . GLN A 1 671 ? 0.062 13.818 14.626 1.00 76.81 671 GLN A O 1
ATOM 5189 N N . GLN A 1 672 ? -1.886 13.274 13.670 1.00 67.38 672 GLN A N 1
ATOM 5190 C CA . GLN A 1 672 ? -2.673 13.660 14.845 1.00 67.38 672 GLN A CA 1
ATOM 5191 C C . GLN A 1 672 ? -2.431 12.683 16.013 1.00 67.38 672 GLN A C 1
ATOM 5193 O O . GLN A 1 672 ? -2.476 11.465 15.800 1.00 67.38 672 GLN A O 1
ATOM 5198 N N . PRO A 1 673 ? -2.216 13.171 17.251 1.00 61.66 673 PRO A N 1
ATOM 5199 C CA . PRO A 1 673 ? -2.045 12.305 18.412 1.00 61.66 673 PRO A CA 1
ATOM 5200 C C . PRO A 1 673 ? -3.266 11.405 18.620 1.00 61.66 673 PRO A C 1
ATOM 5202 O O . PRO A 1 673 ? -4.405 11.862 18.555 1.00 61.66 673 PRO A O 1
ATOM 5205 N N . GLY A 1 674 ? -3.013 10.115 18.841 1.00 55.91 674 GLY A N 1
ATOM 5206 C CA . GLY A 1 674 ? -4.034 9.064 18.869 1.00 55.91 674 GLY A CA 1
ATOM 5207 C C . GLY A 1 674 ? -4.130 8.252 17.574 1.00 55.91 674 GLY A C 1
ATOM 5208 O O . GLY A 1 674 ? -4.366 7.052 17.658 1.00 55.91 674 GLY A O 1
ATOM 5209 N N . ASN A 1 675 ? -3.837 8.827 16.397 1.00 64.88 675 ASN A N 1
ATOM 5210 C CA . ASN A 1 675 ? -3.851 8.078 15.125 1.00 64.88 675 ASN A CA 1
ATOM 5211 C C . ASN A 1 675 ? -2.673 7.102 14.976 1.00 64.88 675 ASN A C 1
ATOM 5213 O O . ASN A 1 675 ? -2.724 6.215 14.126 1.00 64.88 675 ASN A O 1
ATOM 5217 N N . VAL A 1 676 ? -1.622 7.258 15.785 1.00 71.88 676 VAL A N 1
ATOM 5218 C CA . VAL A 1 676 ? -0.466 6.358 15.844 1.00 71.88 676 VAL A CA 1
ATOM 5219 C C . VAL A 1 676 ? -0.299 5.848 17.272 1.00 71.88 676 VAL A C 1
ATOM 5221 O O . VAL A 1 676 ? -0.220 6.636 18.214 1.00 71.88 676 VAL A O 1
ATOM 5224 N N . ARG A 1 677 ? -0.203 4.525 17.411 1.00 74.12 677 ARG A N 1
ATOM 5225 C CA . ARG A 1 677 ? 0.136 3.806 18.638 1.00 74.12 677 ARG A CA 1
ATOM 5226 C C . ARG A 1 677 ? 1.504 3.158 18.478 1.00 74.12 677 ARG A C 1
ATOM 5228 O O . ARG A 1 677 ? 1.721 2.418 17.524 1.00 74.12 677 ARG A O 1
ATOM 5235 N N . LEU A 1 678 ? 2.412 3.378 19.422 1.00 75.25 678 LEU A N 1
ATOM 5236 C CA . LEU A 1 678 ? 3.743 2.761 19.391 1.00 75.25 678 LEU A CA 1
ATOM 5237 C C . LEU A 1 678 ? 3.820 1.504 20.274 1.00 75.25 678 LEU A C 1
ATOM 5239 O O . LEU A 1 678 ? 3.053 1.318 21.221 1.00 75.25 678 LEU A O 1
ATOM 5243 N N . THR A 1 679 ? 4.781 0.630 19.993 1.00 76.88 679 THR A N 1
ATOM 5244 C CA . THR A 1 679 ? 5.258 -0.423 20.904 1.00 76.88 679 THR A CA 1
ATOM 5245 C C . THR A 1 679 ? 6.737 -0.626 20.635 1.00 76.88 679 THR A C 1
ATOM 5247 O O . THR A 1 679 ? 7.096 -0.963 19.511 1.00 76.88 679 THR A O 1
ATOM 5250 N N . ILE A 1 680 ? 7.590 -0.383 21.632 1.00 78.50 680 ILE A N 1
ATOM 5251 C CA . ILE A 1 680 ? 9.043 -0.328 21.442 1.00 78.50 680 ILE A CA 1
ATOM 5252 C C . ILE A 1 680 ? 9.711 -1.427 22.271 1.00 78.50 680 ILE A C 1
ATOM 5254 O O . ILE A 1 680 ? 9.552 -1.487 23.489 1.00 78.50 680 ILE A O 1
ATOM 5258 N N . ILE A 1 681 ? 10.450 -2.300 21.593 1.00 80.00 681 ILE A N 1
ATOM 5259 C CA . ILE A 1 681 ? 11.242 -3.383 22.173 1.00 80.00 681 ILE A CA 1
ATOM 5260 C C . ILE A 1 681 ? 12.714 -3.020 21.971 1.00 80.00 681 ILE A C 1
ATOM 5262 O O . ILE A 1 681 ? 13.177 -2.966 20.835 1.00 80.00 681 ILE A O 1
ATOM 5266 N N . ASP A 1 682 ? 13.442 -2.767 23.058 1.00 77.88 682 ASP A N 1
ATOM 5267 C CA . ASP A 1 682 ? 14.894 -2.545 23.049 1.00 77.88 682 ASP A CA 1
ATOM 5268 C C . ASP A 1 682 ? 15.548 -3.452 24.108 1.00 77.88 682 ASP A C 1
ATOM 5270 O O . ASP A 1 682 ? 15.536 -3.121 25.293 1.00 77.88 682 ASP A O 1
ATOM 5274 N N . PRO A 1 683 ? 16.062 -4.629 23.706 1.00 70.88 683 PRO A N 1
ATOM 5275 C CA . PRO A 1 683 ? 16.630 -5.625 24.609 1.00 70.88 683 PRO A CA 1
ATOM 5276 C C . PRO A 1 683 ? 18.125 -5.415 24.897 1.00 70.88 683 PRO A C 1
ATOM 5278 O O . PRO A 1 683 ? 18.709 -6.204 25.640 1.00 70.88 683 PRO A O 1
ATOM 5281 N N . ILE A 1 684 ? 18.752 -4.401 24.286 1.00 66.88 684 ILE A N 1
ATOM 5282 C CA . ILE A 1 684 ? 20.182 -4.078 24.434 1.00 66.88 684 ILE A CA 1
ATOM 5283 C C . ILE A 1 684 ? 20.378 -2.770 25.224 1.00 66.88 684 ILE A C 1
ATOM 5285 O O . ILE A 1 684 ? 21.474 -2.532 25.723 1.00 66.88 684 ILE A O 1
ATOM 5289 N N . GLU A 1 685 ? 19.331 -1.946 25.357 1.00 64.56 685 GLU A N 1
ATOM 5290 C CA . GLU A 1 685 ? 19.414 -0.563 25.849 1.00 64.56 685 GLU A CA 1
ATOM 5291 C C . GLU A 1 685 ? 20.409 0.261 25.011 1.00 64.56 685 GLU A C 1
ATOM 5293 O O . GLU A 1 685 ? 21.312 0.912 25.543 1.00 64.56 685 GLU A O 1
ATOM 5298 N N . LEU A 1 686 ? 20.256 0.225 23.676 1.00 57.03 686 LEU A N 1
ATOM 5299 C CA . LEU A 1 686 ? 21.094 1.007 22.756 1.00 57.03 686 LEU A CA 1
ATOM 5300 C C . LEU A 1 686 ? 21.060 2.480 23.186 1.00 57.03 686 LEU A C 1
ATOM 5302 O O . LEU A 1 686 ? 19.990 3.094 23.213 1.00 57.03 686 LEU A O 1
ATOM 5306 N N . GLU A 1 687 ? 22.224 3.000 23.594 1.00 49.62 687 GLU A N 1
ATOM 5307 C CA . GLU A 1 687 ? 22.318 3.981 24.684 1.00 49.62 687 GLU A CA 1
ATOM 5308 C C . GLU A 1 687 ? 21.292 5.119 24.585 1.00 49.62 687 GLU A C 1
ATOM 5310 O O . GLU A 1 687 ? 21.373 5.993 23.724 1.00 49.62 687 GLU A O 1
ATOM 5315 N N . ASN A 1 688 ? 20.343 5.139 25.528 1.00 55.50 688 ASN A N 1
ATOM 5316 C CA . ASN A 1 688 ? 19.328 6.187 25.662 1.00 55.50 688 ASN A CA 1
ATOM 5317 C C . ASN A 1 688 ? 18.340 6.332 24.477 1.00 55.50 688 ASN A C 1
ATOM 5319 O O . ASN A 1 688 ? 17.747 7.402 24.322 1.00 55.50 688 ASN A O 1
ATOM 5323 N N . THR A 1 689 ? 18.073 5.273 23.695 1.00 55.34 689 THR A N 1
ATOM 5324 C CA . THR A 1 689 ? 17.129 5.301 22.548 1.00 55.34 689 THR A CA 1
ATOM 5325 C C . THR A 1 689 ? 15.756 5.919 22.884 1.00 55.34 689 THR A C 1
ATOM 5327 O O . THR A 1 689 ? 15.193 6.650 22.066 1.00 55.34 689 THR A O 1
ATOM 5330 N N . LEU A 1 690 ? 15.230 5.720 24.100 1.00 57.41 690 LEU A N 1
ATOM 5331 C CA . LEU A 1 690 ? 13.947 6.294 24.545 1.00 57.41 690 LEU A CA 1
ATOM 5332 C C . LEU A 1 690 ? 14.039 7.656 25.258 1.00 57.41 690 LEU A C 1
ATOM 5334 O O . LEU A 1 690 ? 13.003 8.263 25.526 1.00 57.41 690 LEU A O 1
ATOM 5338 N N . ASN A 1 691 ? 15.235 8.164 25.569 1.00 61.06 691 ASN A N 1
ATOM 5339 C CA . ASN A 1 691 ? 15.405 9.347 26.422 1.00 61.06 691 ASN A CA 1
ATOM 5340 C C . ASN A 1 691 ? 14.717 10.626 25.883 1.00 61.06 691 ASN A C 1
ATOM 5342 O O . ASN A 1 691 ? 14.064 11.302 26.680 1.00 61.06 691 ASN A O 1
ATOM 5346 N N . PRO A 1 692 ? 14.717 10.934 24.563 1.00 62.44 692 PRO A N 1
ATOM 5347 C CA . PRO A 1 692 ? 13.930 12.051 24.026 1.00 62.44 692 PRO A CA 1
ATOM 5348 C C . PRO A 1 692 ? 12.427 11.943 24.331 1.00 62.44 692 PRO A C 1
ATOM 5350 O O . PRO A 1 692 ? 11.773 12.951 24.574 1.00 62.44 692 PRO A O 1
ATOM 5353 N N . PHE A 1 693 ? 11.881 10.725 24.381 1.00 66.44 693 PHE A N 1
ATOM 5354 C CA . PHE A 1 693 ? 10.460 10.456 24.629 1.00 66.44 693 PHE A CA 1
ATOM 5355 C C . PHE A 1 693 ? 10.117 10.291 26.121 1.00 66.44 693 PHE A C 1
ATOM 5357 O O . PHE A 1 693 ? 8.950 10.103 26.464 1.00 66.44 693 PHE A O 1
ATOM 5364 N N . SER A 1 694 ? 11.100 10.403 27.021 1.00 61.44 694 SER A N 1
ATOM 5365 C CA . SER A 1 694 ? 10.904 10.328 28.477 1.00 61.44 694 SER A CA 1
ATOM 5366 C C . SER A 1 694 ? 9.816 11.288 29.010 1.00 61.44 694 SER A C 1
ATOM 5368 O O . SER A 1 694 ? 8.955 10.829 29.764 1.00 61.44 694 SER A O 1
ATOM 5370 N N . PRO A 1 695 ? 9.707 12.563 28.557 1.00 59.16 695 PRO A N 1
ATOM 5371 C CA . PRO A 1 695 ? 8.633 13.477 28.979 1.00 59.16 695 PRO A CA 1
ATOM 5372 C C . PRO A 1 695 ? 7.211 13.052 28.575 1.00 59.16 695 PRO A C 1
ATOM 5374 O O . PRO A 1 695 ? 6.243 13.672 29.013 1.00 59.16 695 PRO A O 1
ATOM 5377 N N . LEU A 1 696 ? 7.079 12.033 27.720 1.00 54.84 696 LEU A N 1
ATOM 5378 C CA . LEU A 1 696 ? 5.813 11.492 27.227 1.00 54.84 696 LEU A CA 1
ATOM 5379 C C . LEU A 1 696 ? 5.477 10.118 27.837 1.00 54.84 696 LEU A C 1
ATOM 5381 O O . LEU A 1 696 ? 4.361 9.634 27.653 1.00 54.84 696 LEU A O 1
ATOM 5385 N N . ALA A 1 697 ? 6.395 9.507 28.598 1.00 52.03 697 ALA A N 1
ATOM 5386 C CA . ALA A 1 697 ? 6.226 8.176 29.192 1.00 52.03 697 ALA A CA 1
ATOM 5387 C C . ALA A 1 697 ? 5.059 8.073 30.189 1.00 52.03 697 ALA A C 1
ATOM 5389 O O . ALA A 1 697 ? 4.500 6.998 30.369 1.00 52.03 697 ALA A O 1
ATOM 5390 N N . GLU A 1 698 ? 4.627 9.189 30.780 1.00 49.31 698 GLU A N 1
ATOM 5391 C CA . GLU A 1 698 ? 3.412 9.263 31.606 1.00 49.31 698 GLU A CA 1
ATOM 5392 C C . GLU A 1 698 ? 2.146 8.830 30.833 1.00 49.31 698 GLU A C 1
ATOM 5394 O O . GLU A 1 698 ? 1.227 8.248 31.405 1.00 49.31 698 GLU A O 1
ATOM 5399 N N . HIS A 1 699 ? 2.102 9.065 29.517 1.00 49.69 699 HIS A N 1
ATOM 5400 C CA . HIS A 1 699 ? 0.941 8.820 28.654 1.00 49.69 699 HIS A CA 1
ATOM 5401 C C . HIS A 1 699 ? 0.999 7.430 27.982 1.00 49.69 699 HIS A C 1
ATOM 5403 O O . HIS A 1 699 ? 0.759 7.287 26.778 1.00 49.69 699 HIS A O 1
ATOM 5409 N N . HIS A 1 700 ? 1.312 6.399 28.783 1.00 46.94 700 HIS A N 1
ATOM 5410 C CA . HIS A 1 700 ? 1.673 5.025 28.384 1.00 46.94 700 HIS A CA 1
ATOM 5411 C C . HIS A 1 700 ? 0.904 4.414 27.189 1.00 46.94 700 HIS A C 1
ATOM 5413 O O . HIS A 1 700 ? 1.479 3.645 26.420 1.00 46.94 700 HIS A O 1
ATOM 5419 N N . THR A 1 701 ? -0.395 4.690 27.041 1.00 43.97 701 THR A N 1
ATOM 5420 C CA . THR A 1 701 ? -1.291 3.956 26.127 1.00 43.97 701 THR A CA 1
ATOM 5421 C C . THR A 1 701 ? -1.275 4.426 24.670 1.00 43.97 701 THR A C 1
ATOM 5423 O O . THR A 1 701 ? -1.584 3.615 23.797 1.00 43.97 701 THR A O 1
ATOM 5426 N N . MET A 1 702 ? -0.910 5.684 24.386 1.00 42.38 702 MET A N 1
ATOM 5427 C CA . MET A 1 702 ? -0.810 6.193 23.003 1.00 42.38 702 MET A CA 1
ATOM 5428 C C . MET A 1 702 ? 0.628 6.163 22.470 1.00 42.38 702 MET A C 1
ATOM 5430 O O . MET A 1 702 ? 0.844 5.813 21.315 1.00 42.38 702 MET A O 1
ATOM 5434 N N . LEU A 1 703 ? 1.629 6.434 23.311 1.00 44.53 703 LEU A N 1
ATOM 5435 C CA . LEU A 1 703 ? 3.032 6.515 22.876 1.00 44.53 703 LEU A CA 1
ATOM 5436 C C . LEU A 1 703 ? 3.885 5.288 23.224 1.00 44.53 703 LEU A C 1
ATOM 5438 O O . LEU A 1 703 ? 5.083 5.278 22.957 1.00 44.53 703 LEU A O 1
ATOM 5442 N N . GLY A 1 704 ? 3.280 4.230 23.775 1.00 43.44 704 GLY A N 1
ATOM 5443 C CA . GLY A 1 704 ? 3.909 2.912 23.938 1.00 43.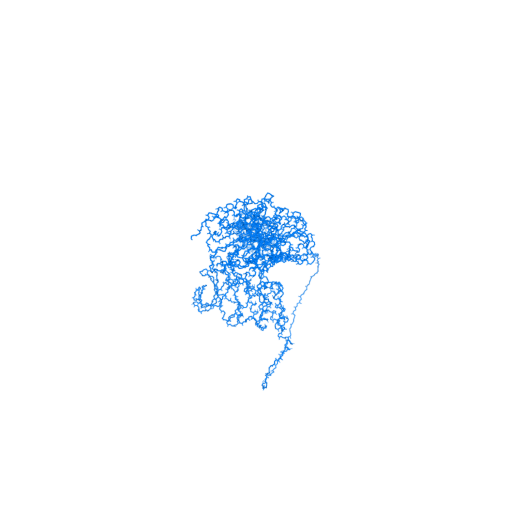44 704 GLY A CA 1
ATOM 5444 C C . GLY A 1 704 ? 5.056 2.838 24.951 1.00 43.44 704 GLY A C 1
ATOM 5445 O O . GLY A 1 704 ? 5.598 1.760 25.178 1.00 43.44 704 GLY A O 1
ATOM 5446 N N . THR A 1 705 ? 5.420 3.958 25.572 1.00 41.06 705 THR A N 1
ATOM 5447 C CA . THR A 1 705 ? 6.538 4.119 26.504 1.00 41.06 705 THR A CA 1
ATOM 5448 C C . THR A 1 705 ? 6.163 3.701 27.930 1.00 41.06 705 THR A C 1
ATOM 5450 O O . THR A 1 705 ? 6.167 4.482 28.880 1.00 41.06 705 THR A O 1
ATOM 5453 N N . GLY A 1 706 ? 5.855 2.414 28.088 1.00 38.09 706 GLY A N 1
ATOM 5454 C CA . GLY A 1 706 ? 6.234 1.662 29.286 1.00 38.09 706 GLY A CA 1
ATOM 5455 C C . GLY A 1 706 ? 7.573 0.969 29.016 1.00 38.09 706 GLY A C 1
ATOM 5456 O O . GLY A 1 706 ? 7.791 0.558 27.882 1.00 38.09 706 GLY A O 1
ATOM 5457 N N . ASN A 1 707 ? 8.451 0.909 30.025 1.00 46.00 707 ASN A N 1
ATOM 5458 C CA . ASN A 1 707 ? 9.825 0.370 30.024 1.00 46.00 707 ASN A CA 1
ATOM 5459 C C . ASN A 1 707 ? 10.212 -0.537 28.839 1.00 46.00 707 ASN A C 1
ATOM 5461 O O . ASN A 1 707 ? 9.525 -1.520 28.567 1.00 46.00 707 ASN A O 1
ATOM 5465 N N . ALA A 1 708 ? 11.371 -0.267 28.224 1.00 50.41 708 ALA A N 1
ATOM 5466 C CA . ALA A 1 708 ? 11.962 -1.125 27.198 1.00 50.41 708 ALA A CA 1
ATOM 5467 C C . ALA A 1 708 ? 11.939 -2.603 27.633 1.00 50.41 708 ALA A C 1
ATOM 5469 O O . ALA A 1 708 ? 12.444 -2.959 28.698 1.00 50.41 708 ALA A O 1
ATOM 5470 N N . TRP A 1 709 ? 11.289 -3.453 26.836 1.00 60.03 709 TRP A N 1
ATOM 5471 C CA . TRP A 1 709 ? 11.001 -4.837 27.219 1.00 60.03 709 TRP A CA 1
ATOM 5472 C C . TRP A 1 709 ? 12.239 -5.718 27.031 1.00 60.03 709 TRP A C 1
ATOM 5474 O O . TRP A 1 709 ? 12.478 -6.240 25.943 1.00 60.03 709 TRP A O 1
ATOM 5484 N N . VAL A 1 710 ? 13.036 -5.862 28.093 1.00 62.75 710 VAL A N 1
ATOM 5485 C CA . VAL A 1 710 ? 14.336 -6.550 28.031 1.00 62.75 710 VAL A CA 1
ATOM 5486 C C . VAL A 1 710 ? 14.199 -8.078 28.034 1.00 62.75 710 VAL A C 1
ATOM 5488 O O . VAL A 1 710 ? 14.995 -8.753 27.378 1.00 62.75 710 VAL A O 1
ATOM 5491 N N . SER A 1 711 ? 13.229 -8.666 28.751 1.00 72.69 711 SER A N 1
ATOM 5492 C CA . SER A 1 711 ? 13.179 -10.128 28.913 1.00 72.69 711 SER A CA 1
ATOM 5493 C C . SER A 1 711 ? 12.441 -10.860 27.784 1.00 72.69 711 SER A C 1
ATOM 5495 O O . SER A 1 711 ? 11.397 -10.430 27.294 1.00 72.69 711 SER A O 1
ATOM 5497 N N . THR A 1 712 ? 12.934 -12.048 27.423 1.00 77.00 712 THR A N 1
ATOM 5498 C CA . THR A 1 712 ? 12.358 -12.900 26.364 1.00 77.00 712 THR A CA 1
ATOM 5499 C C . THR A 1 712 ? 10.874 -13.229 26.574 1.00 77.00 712 THR A C 1
ATOM 5501 O O . THR A 1 712 ? 10.132 -13.343 25.601 1.00 77.00 712 THR A O 1
ATOM 5504 N N . GLN A 1 713 ? 10.417 -13.369 27.825 1.00 74.56 713 GLN A N 1
ATOM 5505 C CA . GLN A 1 713 ? 9.009 -13.664 28.125 1.00 74.56 713 GLN A CA 1
ATOM 5506 C C . GLN A 1 713 ? 8.101 -12.449 27.897 1.00 74.56 713 GLN A C 1
ATOM 5508 O O . GLN A 1 713 ? 6.996 -12.604 27.379 1.00 74.56 713 GLN A O 1
ATOM 5513 N N . GLU A 1 714 ? 8.571 -11.245 28.227 1.00 71.75 714 GLU A N 1
ATOM 5514 C CA . GLU A 1 714 ? 7.850 -10.000 27.948 1.00 71.75 714 GLU A CA 1
ATOM 5515 C C . GLU A 1 714 ? 7.800 -9.726 26.440 1.00 71.75 714 GLU A C 1
ATOM 5517 O O . GLU A 1 714 ? 6.733 -9.415 25.915 1.00 71.75 714 GLU A O 1
ATOM 5522 N N . ILE A 1 715 ? 8.914 -9.938 25.729 1.00 78.06 715 ILE A N 1
ATOM 5523 C CA . ILE A 1 715 ? 8.997 -9.837 24.264 1.00 78.06 715 ILE A CA 1
ATOM 5524 C C . ILE A 1 715 ? 7.975 -10.774 23.596 1.00 78.06 715 ILE A C 1
ATOM 5526 O O . ILE A 1 715 ? 7.179 -10.322 22.772 1.00 78.06 715 ILE A O 1
ATOM 5530 N N . GLU A 1 716 ? 7.917 -12.055 23.989 1.00 78.88 716 GLU A N 1
ATOM 5531 C CA . GLU A 1 716 ? 6.884 -12.984 23.500 1.00 78.88 716 GLU A CA 1
ATOM 5532 C C . GLU A 1 716 ? 5.458 -12.505 23.817 1.00 78.88 716 GLU A C 1
ATOM 5534 O O . GLU A 1 716 ? 4.571 -12.616 22.969 1.00 78.88 716 GLU A O 1
ATOM 5539 N N . GLN A 1 717 ? 5.209 -11.973 25.018 1.00 76.31 717 GLN A N 1
ATOM 5540 C CA . GLN A 1 717 ? 3.876 -11.508 25.406 1.00 76.31 717 GLN A CA 1
ATOM 5541 C C . GLN A 1 717 ? 3.428 -10.285 24.589 1.00 76.31 717 GLN A C 1
ATOM 5543 O O . GLN A 1 717 ? 2.280 -10.254 24.137 1.00 76.31 717 GLN A O 1
ATOM 5548 N N . GLN A 1 718 ? 4.312 -9.311 24.348 1.00 77.81 718 GLN A N 1
ATOM 5549 C CA . GLN A 1 718 ? 3.987 -8.126 23.545 1.00 77.81 718 GLN A CA 1
ATOM 5550 C C . GLN A 1 718 ? 3.724 -8.492 22.078 1.00 77.81 718 GLN A C 1
ATOM 5552 O O . GLN A 1 718 ? 2.717 -8.068 21.508 1.00 77.81 718 GLN A O 1
ATOM 5557 N N . LEU A 1 719 ? 4.565 -9.340 21.475 1.00 82.25 719 LEU A N 1
ATOM 5558 C CA . LEU A 1 719 ? 4.388 -9.781 20.085 1.00 82.25 719 LEU A CA 1
ATOM 5559 C C . LEU A 1 719 ? 3.098 -10.599 19.905 1.00 82.25 719 LEU A C 1
ATOM 5561 O O . LEU A 1 719 ? 2.370 -10.402 18.928 1.00 82.25 719 LEU A O 1
ATOM 5565 N N . ARG A 1 720 ? 2.733 -11.443 20.879 1.00 77.12 720 ARG A N 1
ATOM 5566 C CA . ARG A 1 720 ? 1.424 -12.119 20.883 1.00 77.12 720 ARG A CA 1
ATOM 5567 C C . ARG A 1 720 ? 0.269 -11.130 20.987 1.00 77.12 720 ARG A C 1
ATOM 5569 O O . ARG A 1 720 ? -0.672 -11.256 20.213 1.00 77.12 720 ARG A O 1
ATOM 5576 N N . GLY A 1 721 ? 0.371 -10.109 21.840 1.00 70.56 721 GLY A N 1
ATOM 5577 C CA . GLY A 1 721 ? -0.630 -9.041 21.945 1.00 70.56 721 GLY A CA 1
ATOM 5578 C C . GLY A 1 721 ? -0.858 -8.285 20.629 1.00 70.56 721 GLY A C 1
ATOM 5579 O O . GLY A 1 721 ? -2.003 -8.078 20.227 1.00 70.56 721 GLY A O 1
ATOM 5580 N N . VAL A 1 722 ? 0.215 -7.943 19.905 1.00 77.25 722 VAL A N 1
ATOM 5581 C CA . VAL A 1 722 ? 0.126 -7.341 18.559 1.00 77.25 722 VAL A CA 1
ATOM 5582 C C . VAL A 1 722 ? -0.488 -8.323 17.552 1.00 77.25 722 VAL A C 1
ATOM 5584 O O . VAL A 1 722 ? -1.339 -7.944 16.748 1.00 77.25 722 VAL A O 1
ATOM 5587 N N . THR A 1 723 ? -0.128 -9.606 17.622 1.00 76.06 723 THR A N 1
ATOM 5588 C CA . THR A 1 723 ? -0.683 -10.647 16.740 1.00 76.06 723 THR A CA 1
ATOM 5589 C C . THR A 1 723 ? -2.180 -10.885 16.993 1.00 76.06 723 THR A C 1
ATOM 5591 O O . THR A 1 723 ? -2.945 -11.063 16.044 1.00 76.06 723 THR A O 1
ATOM 5594 N N . ASP A 1 724 ? -2.632 -10.846 18.247 1.00 71.81 724 ASP A N 1
ATOM 5595 C CA . ASP A 1 724 ? -4.049 -10.948 18.613 1.00 71.81 724 ASP A CA 1
ATOM 5596 C C . ASP A 1 724 ? -4.850 -9.702 18.216 1.00 71.81 724 ASP A C 1
ATOM 5598 O O . ASP A 1 724 ? -5.994 -9.830 17.774 1.00 71.81 724 ASP A O 1
ATOM 5602 N N . HIS A 1 725 ? -4.244 -8.512 18.259 1.00 69.00 725 HIS A N 1
ATOM 5603 C CA . HIS A 1 725 ? -4.832 -7.305 17.674 1.00 69.00 725 HIS A CA 1
ATOM 5604 C C . HIS A 1 725 ? -5.018 -7.451 16.151 1.00 69.00 725 HIS A C 1
ATOM 5606 O O . HIS A 1 725 ? -6.132 -7.262 15.667 1.00 69.00 725 HIS A O 1
ATOM 5612 N N . ILE A 1 726 ? -4.005 -7.913 15.402 1.00 70.88 726 ILE A N 1
ATOM 5613 C CA . ILE A 1 726 ? -4.127 -8.199 13.955 1.00 70.88 726 ILE A CA 1
ATOM 5614 C C . ILE A 1 726 ? -5.274 -9.189 13.673 1.00 70.88 726 ILE A C 1
ATOM 5616 O O . ILE A 1 726 ? -6.076 -8.969 12.762 1.00 70.88 726 ILE A O 1
ATOM 5620 N N . ARG A 1 727 ? -5.400 -10.259 14.474 1.00 71.25 727 ARG A N 1
ATOM 5621 C CA . ARG A 1 727 ? -6.518 -11.219 14.379 1.00 71.25 727 ARG A CA 1
ATOM 5622 C C . ARG A 1 727 ? -7.872 -10.545 14.637 1.00 71.25 727 ARG A C 1
ATOM 5624 O O . ARG A 1 727 ? -8.829 -10.830 13.918 1.00 71.25 727 ARG A O 1
ATOM 5631 N N . HIS A 1 728 ? -7.957 -9.648 15.621 1.00 66.25 728 HIS A N 1
ATOM 5632 C CA . HIS A 1 728 ? -9.179 -8.906 15.940 1.00 66.25 728 HIS A CA 1
ATOM 5633 C C . HIS A 1 728 ? -9.603 -7.968 14.802 1.00 66.25 728 HIS A C 1
ATOM 5635 O O . HIS A 1 728 ? -10.747 -8.058 14.355 1.00 66.25 728 HIS A O 1
ATOM 5641 N N . VAL A 1 729 ? -8.687 -7.133 14.294 1.00 64.44 729 VAL A N 1
ATOM 5642 C CA . VAL A 1 729 ? -8.944 -6.196 13.184 1.00 64.44 729 VAL A CA 1
ATOM 5643 C C . VAL A 1 729 ? -9.391 -6.956 11.936 1.00 64.44 729 VAL A C 1
ATOM 5645 O O . VAL A 1 729 ? -10.3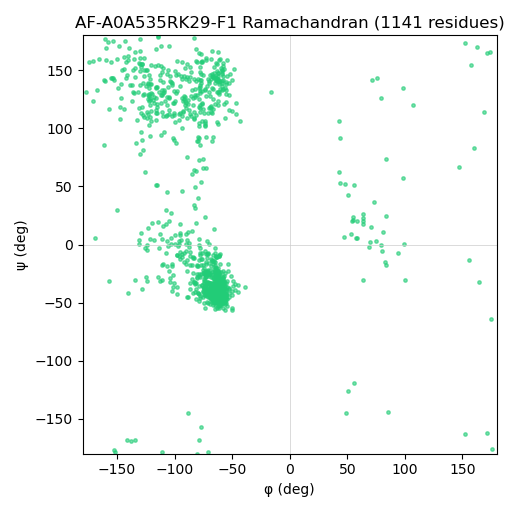82 -6.593 11.300 1.00 64.44 729 VAL A O 1
ATOM 5648 N N . HIS A 1 730 ? -8.704 -8.053 11.595 1.00 63.91 730 HIS A N 1
ATOM 5649 C CA . HIS A 1 730 ? -9.071 -8.883 10.448 1.00 63.91 730 HIS A CA 1
ATOM 5650 C C . HIS A 1 730 ? -10.463 -9.514 10.618 1.00 63.91 730 HIS A C 1
ATOM 5652 O O . HIS A 1 730 ? -11.224 -9.577 9.651 1.00 63.91 730 HIS A O 1
ATOM 5658 N N . ARG A 1 731 ? -10.817 -9.974 11.827 1.00 63.94 731 ARG A N 1
ATOM 5659 C CA . ARG A 1 731 ? -12.156 -10.501 12.125 1.00 63.94 731 ARG A CA 1
ATOM 5660 C C . ARG A 1 731 ? -13.219 -9.407 11.953 1.00 63.94 731 ARG A C 1
ATOM 5662 O O . ARG A 1 731 ? -14.095 -9.578 11.106 1.00 63.94 731 ARG A O 1
ATOM 5669 N N . LYS A 1 732 ? -13.070 -8.262 12.631 1.00 60.22 732 LYS A N 1
ATOM 5670 C CA . LYS A 1 732 ? -14.009 -7.123 12.578 1.00 60.22 732 LYS A CA 1
ATOM 5671 C C . LYS A 1 732 ? -14.224 -6.625 11.140 1.00 60.22 732 LYS A C 1
ATOM 5673 O O . LYS A 1 732 ? -15.355 -6.499 10.682 1.00 60.22 732 LYS A O 1
ATOM 5678 N N . ARG A 1 733 ? -13.144 -6.453 10.362 1.00 60.19 733 ARG A N 1
ATOM 5679 C CA . ARG A 1 733 ? -13.215 -6.077 8.932 1.00 60.19 733 ARG A CA 1
ATOM 5680 C C . ARG A 1 733 ? -13.851 -7.148 8.031 1.00 60.19 733 ARG A C 1
ATOM 5682 O O . ARG A 1 733 ? -14.329 -6.808 6.950 1.00 60.19 733 ARG A O 1
ATOM 5689 N N . SER A 1 734 ? -13.845 -8.424 8.429 1.00 53.78 734 SER A N 1
ATOM 5690 C CA . SER A 1 734 ? -14.537 -9.494 7.693 1.00 53.78 734 SER A CA 1
ATOM 5691 C C . SER A 1 734 ? -16.027 -9.588 8.033 1.00 53.78 734 SER A C 1
ATOM 5693 O O . SER A 1 734 ? -16.821 -9.870 7.141 1.00 53.78 734 SER A O 1
ATOM 5695 N N . GLU A 1 735 ? -16.408 -9.275 9.273 1.00 56.41 735 GLU A N 1
ATOM 5696 C CA . GLU A 1 735 ? -17.801 -9.234 9.735 1.00 56.41 735 GLU A CA 1
ATOM 5697 C C . GLU A 1 735 ? -18.564 -8.095 9.030 1.00 56.41 735 GLU A C 1
ATOM 5699 O O . GLU A 1 735 ? -19.515 -8.373 8.297 1.00 56.41 735 GLU A O 1
ATOM 5704 N N . TYR A 1 736 ? -18.039 -6.861 9.059 1.00 54.09 736 TYR A N 1
ATOM 5705 C CA . TYR A 1 736 ? -18.634 -5.726 8.329 1.00 54.09 736 TYR A CA 1
ATOM 5706 C C . TYR A 1 736 ? -18.758 -5.935 6.815 1.00 54.09 736 TYR A C 1
ATOM 5708 O O . TYR A 1 736 ? -19.639 -5.357 6.181 1.00 54.09 736 TYR A O 1
ATOM 5716 N N . ARG A 1 737 ? -17.890 -6.747 6.193 1.00 50.50 737 ARG A N 1
ATOM 5717 C CA . ARG A 1 737 ? -18.019 -7.049 4.757 1.00 50.50 737 ARG A CA 1
ATOM 5718 C C . ARG A 1 737 ? -19.267 -7.891 4.478 1.00 50.50 737 ARG A C 1
ATOM 5720 O O . ARG A 1 737 ? -19.986 -7.596 3.532 1.00 50.50 737 ARG A O 1
ATOM 5727 N N . VAL A 1 738 ? -19.541 -8.883 5.325 1.00 51.66 738 VAL A N 1
ATOM 5728 C CA . VAL A 1 738 ? -20.730 -9.748 5.228 1.00 51.66 738 VAL A CA 1
ATOM 5729 C C . VAL A 1 738 ? -22.016 -8.985 5.569 1.00 51.66 738 VAL A C 1
ATOM 5731 O O . VAL A 1 738 ? -23.090 -9.346 5.096 1.00 51.66 738 VAL A O 1
ATOM 5734 N N . GLU A 1 739 ? -21.931 -7.922 6.367 1.00 49.59 739 GLU A N 1
ATOM 5735 C CA . GLU A 1 739 ? -23.052 -7.011 6.639 1.00 49.59 739 GLU A CA 1
ATOM 5736 C C . GLU A 1 739 ? -23.320 -6.077 5.451 1.00 49.59 739 GLU A C 1
ATOM 5738 O O . GLU A 1 739 ? -24.457 -5.993 4.987 1.00 49.59 739 GLU A O 1
ATOM 5743 N N . ARG A 1 740 ? -22.277 -5.478 4.858 1.00 46.62 740 ARG A N 1
ATOM 5744 C CA . ARG A 1 740 ? -22.417 -4.634 3.655 1.00 46.62 740 ARG A CA 1
ATOM 5745 C C . ARG A 1 740 ? -22.950 -5.417 2.443 1.00 46.62 740 ARG A C 1
ATOM 5747 O O . ARG A 1 740 ? -23.674 -4.859 1.627 1.00 46.62 740 ARG A O 1
ATOM 5754 N N . GLU A 1 741 ? -22.673 -6.721 2.364 1.00 49.16 741 GLU A N 1
ATOM 5755 C CA . GLU A 1 741 ? -23.238 -7.649 1.366 1.00 49.16 741 GLU A CA 1
ATOM 5756 C C . GLU A 1 741 ? -24.745 -7.965 1.567 1.00 49.16 741 GLU A C 1
ATOM 5758 O O . GLU A 1 741 ? -25.351 -8.581 0.690 1.00 49.16 741 GLU A O 1
ATOM 5763 N N . LYS A 1 742 ? -25.381 -7.537 2.674 1.00 44.62 742 LYS A N 1
ATOM 5764 C CA . LYS A 1 742 ? -26.828 -7.728 2.938 1.00 44.62 742 LYS A CA 1
ATOM 5765 C C . LYS A 1 742 ? -27.714 -6.525 2.593 1.00 44.62 742 LYS A C 1
ATOM 5767 O O . LYS A 1 742 ? -28.933 -6.677 2.609 1.00 44.62 742 LYS A O 1
ATOM 5772 N N . GLY A 1 743 ? -27.135 -5.368 2.264 1.00 38.81 743 GLY A N 1
ATOM 5773 C CA . GLY A 1 743 ? -27.894 -4.184 1.839 1.00 38.81 743 GLY A CA 1
ATOM 5774 C C . GLY A 1 743 ? -28.449 -3.303 2.965 1.00 38.81 743 GLY A C 1
ATOM 5775 O O . GLY A 1 743 ? -29.420 -2.587 2.740 1.00 38.81 743 GLY A O 1
ATOM 5776 N N . GLU A 1 744 ? -27.850 -3.329 4.159 1.00 38.28 744 GLU A N 1
ATOM 5777 C CA . GLU A 1 744 ? -28.090 -2.300 5.182 1.00 38.28 744 GLU A CA 1
ATOM 5778 C C . GLU A 1 744 ? -27.256 -1.046 4.855 1.00 38.28 744 GLU A C 1
ATOM 5780 O O . GLU A 1 744 ? -26.093 -0.915 5.244 1.00 38.28 744 GLU A O 1
ATOM 5785 N N . GLU A 1 745 ? -27.844 -0.141 4.069 1.00 47.38 745 GLU A N 1
ATOM 5786 C CA . GLU A 1 745 ? -27.331 1.219 3.856 1.00 47.38 745 GLU A CA 1
ATOM 5787 C C . GLU A 1 745 ? -27.557 2.095 5.117 1.00 47.38 745 GLU A C 1
ATOM 5789 O O . GLU A 1 745 ? -28.387 1.762 5.957 1.00 47.38 745 GLU A O 1
ATOM 5794 N N . ASP A 1 746 ? -26.803 3.202 5.234 1.00 36.31 746 ASP A N 1
ATOM 5795 C CA . ASP A 1 746 ? -26.789 4.244 6.300 1.00 36.31 746 ASP A CA 1
ATOM 5796 C C . ASP A 1 746 ? -25.712 4.191 7.412 1.00 36.31 746 ASP A C 1
ATOM 5798 O O . ASP A 1 746 ? -25.630 5.119 8.217 1.00 36.31 746 ASP A O 1
ATOM 5802 N N . ASN A 1 747 ? -24.784 3.224 7.423 1.00 38.69 747 ASN A N 1
ATOM 5803 C CA . ASN A 1 747 ? -23.650 3.211 8.375 1.00 38.69 747 ASN A CA 1
ATOM 5804 C C . ASN A 1 747 ? -22.257 3.352 7.718 1.00 38.69 747 ASN A C 1
ATOM 5806 O O . ASN A 1 747 ? -21.325 2.610 8.018 1.00 38.69 747 ASN A O 1
ATOM 5810 N N . GLU A 1 748 ? -22.059 4.364 6.864 1.00 34.53 748 GLU A N 1
ATOM 5811 C CA . GLU A 1 748 ? -20.696 4.750 6.429 1.00 34.53 748 GLU A CA 1
ATOM 5812 C C . GLU A 1 748 ? -19.828 5.288 7.586 1.00 34.53 748 GLU A C 1
ATOM 5814 O O . GLU A 1 748 ? -18.601 5.276 7.513 1.00 34.53 748 GLU A O 1
ATOM 5819 N N . SER A 1 749 ? -20.460 5.712 8.683 1.00 34.53 749 SER A N 1
ATOM 5820 C CA . SER A 1 749 ? -19.811 6.245 9.882 1.00 34.53 749 SER A CA 1
ATOM 5821 C C . SER A 1 749 ? -19.141 5.186 10.768 1.00 34.53 749 SER A C 1
ATOM 5823 O O . SER A 1 749 ? -18.312 5.560 11.596 1.00 34.53 749 SER A O 1
ATOM 5825 N N . SER A 1 750 ? -19.472 3.894 10.629 1.00 36.97 750 SER A N 1
ATOM 5826 C CA . SER A 1 750 ? -18.979 2.818 11.511 1.00 36.97 750 SER A CA 1
ATOM 5827 C C . SER A 1 750 ? -17.630 2.230 11.084 1.00 36.97 750 SER A C 1
ATOM 5829 O O . SER A 1 750 ? -16.925 1.637 11.901 1.00 36.97 750 SER A O 1
ATOM 5831 N N . LEU A 1 751 ? -17.215 2.451 9.832 1.00 39.94 751 LEU A N 1
ATOM 5832 C CA . LEU A 1 751 ? -15.939 1.987 9.268 1.00 39.94 751 LEU A CA 1
ATOM 5833 C C . LEU A 1 751 ? -14.751 2.890 9.673 1.00 39.94 751 LEU A C 1
ATOM 5835 O O . LEU A 1 751 ? -13.855 3.181 8.881 1.00 39.94 751 LEU A O 1
ATOM 5839 N N . GLN A 1 752 ? -14.750 3.329 10.934 1.00 43.34 752 GLN A N 1
ATOM 5840 C CA . GLN A 1 752 ? -13.697 4.141 11.540 1.00 43.34 752 GLN A CA 1
ATOM 5841 C C . GLN A 1 752 ? -12.378 3.363 11.572 1.00 43.34 752 GLN A C 1
ATOM 5843 O O . GLN A 1 752 ? -12.321 2.202 11.983 1.00 43.34 752 GLN A O 1
ATOM 5848 N N . ALA A 1 753 ? -11.306 4.009 11.115 1.00 46.50 753 ALA A N 1
ATOM 5849 C CA . ALA A 1 753 ? -9.986 3.401 11.078 1.00 46.50 753 ALA A CA 1
ATOM 5850 C C . ALA A 1 753 ? -9.442 3.219 12.502 1.00 46.50 753 ALA A C 1
ATOM 5852 O O . ALA A 1 753 ? -9.223 4.196 13.216 1.00 46.50 753 ALA A O 1
ATOM 5853 N N . GLU A 1 754 ? -9.194 1.969 12.905 1.00 57.03 754 GLU A N 1
ATOM 5854 C CA . GLU A 1 754 ? -8.377 1.687 14.089 1.00 57.03 754 GLU A CA 1
ATOM 5855 C C . GLU A 1 754 ? -6.974 2.309 13.904 1.00 57.03 754 GLU A C 1
ATOM 5857 O O . GLU A 1 754 ? -6.440 2.268 12.789 1.00 57.03 754 GLU A O 1
ATOM 5862 N N . PRO A 1 755 ? -6.390 2.917 14.954 1.00 62.91 755 PRO A N 1
ATOM 5863 C CA . PRO A 1 755 ? -5.170 3.709 14.838 1.00 62.91 755 PRO A CA 1
ATOM 5864 C C . PRO A 1 755 ? -3.963 2.841 14.479 1.00 62.91 755 PRO A C 1
ATOM 5866 O O . PRO A 1 755 ? -3.850 1.693 14.913 1.00 62.91 755 PRO A O 1
ATOM 5869 N N . TYR A 1 756 ? -3.033 3.408 13.711 1.00 76.25 756 TYR A N 1
ATOM 5870 C CA . TYR A 1 756 ? -1.889 2.677 13.183 1.00 76.25 756 TYR A CA 1
ATOM 5871 C C . TYR A 1 756 ? -0.959 2.211 14.304 1.00 76.25 756 TYR A C 1
ATOM 5873 O O . TYR A 1 756 ? -0.415 3.028 15.048 1.00 76.25 756 TYR A O 1
ATOM 5881 N N . HIS A 1 757 ? -0.732 0.903 14.415 1.00 81.38 757 HIS A N 1
ATOM 5882 C CA . HIS A 1 757 ? 0.120 0.325 15.455 1.00 81.38 757 HIS A CA 1
ATOM 5883 C C . HIS A 1 757 ? 1.530 0.098 14.901 1.00 81.38 757 HIS A C 1
ATOM 5885 O O . HIS A 1 757 ? 1.752 -0.832 14.133 1.00 81.38 757 HIS A O 1
ATOM 5891 N N . ILE A 1 758 ? 2.506 0.911 15.302 1.00 86.12 758 ILE A N 1
ATOM 5892 C CA . ILE A 1 758 ? 3.905 0.766 14.880 1.00 86.12 758 ILE A CA 1
ATOM 5893 C C . ILE A 1 758 ? 4.683 -0.025 15.934 1.00 86.12 758 ILE A C 1
ATOM 5895 O O . ILE A 1 758 ? 4.905 0.439 17.056 1.00 86.12 758 ILE A O 1
ATOM 5899 N N . LEU A 1 759 ? 5.112 -1.228 15.558 1.00 87.81 759 LEU A N 1
ATOM 5900 C CA . LEU A 1 759 ? 6.027 -2.063 16.326 1.00 87.81 759 LEU A CA 1
ATOM 5901 C C . LEU A 1 759 ? 7.474 -1.703 15.965 1.00 87.81 759 LEU A C 1
ATOM 5903 O O . LEU A 1 759 ? 7.912 -1.925 14.838 1.00 87.81 759 LEU A O 1
ATOM 5907 N N . VAL A 1 760 ? 8.219 -1.189 16.938 1.00 88.56 760 VAL A N 1
ATOM 5908 C CA . VAL A 1 760 ? 9.646 -0.878 16.827 1.00 88.56 760 VAL A CA 1
ATOM 5909 C C . VAL A 1 760 ? 10.443 -1.944 17.574 1.00 88.56 760 VAL A C 1
ATOM 5911 O O . VAL A 1 760 ? 10.201 -2.182 18.757 1.00 88.56 760 VAL A O 1
ATOM 5914 N N . VAL A 1 761 ? 11.404 -2.574 16.902 1.00 87.75 761 VAL A N 1
ATOM 5915 C CA . VAL A 1 761 ? 12.322 -3.560 17.485 1.00 87.75 761 VAL A CA 1
ATOM 5916 C C . VAL A 1 761 ? 13.755 -3.101 17.256 1.00 87.75 761 VAL A C 1
ATOM 5918 O O . VAL A 1 761 ? 14.242 -3.090 16.128 1.00 87.75 761 VAL A O 1
ATOM 5921 N N . MET A 1 762 ? 14.441 -2.749 18.333 1.00 84.81 762 MET A N 1
ATOM 5922 C CA . MET A 1 762 ? 15.862 -2.421 18.339 1.00 84.81 762 MET A CA 1
ATOM 5923 C C . MET A 1 762 ? 16.687 -3.683 18.626 1.00 84.81 762 MET A C 1
ATOM 5925 O O . MET A 1 762 ? 16.215 -4.595 19.303 1.00 84.81 762 MET A O 1
ATOM 5929 N N . GLY A 1 763 ? 17.924 -3.753 18.128 1.00 80.00 763 GLY A N 1
ATOM 5930 C CA . GLY A 1 763 ? 18.886 -4.789 18.532 1.00 80.00 763 GLY A CA 1
ATOM 5931 C C . GLY A 1 763 ? 18.512 -6.242 18.194 1.00 80.00 763 GLY A C 1
ATOM 5932 O O . GLY A 1 763 ? 19.011 -7.161 18.842 1.00 80.00 763 GLY A O 1
ATOM 5933 N N . PHE A 1 764 ? 17.646 -6.488 17.206 1.00 85.69 764 PHE A N 1
ATOM 5934 C CA . PHE A 1 764 ? 17.282 -7.850 16.794 1.00 85.69 764 PHE A CA 1
ATOM 5935 C C . PHE A 1 764 ? 18.538 -8.602 16.297 1.00 85.69 764 PHE A C 1
ATOM 5937 O O . PHE A 1 764 ? 19.248 -8.050 15.457 1.00 85.69 764 PHE A O 1
ATOM 5944 N N . PRO A 1 765 ? 18.844 -9.833 16.761 1.00 82.88 765 PRO A N 1
ATOM 5945 C CA . PRO A 1 765 ? 17.954 -10.796 17.416 1.00 82.88 765 PRO A CA 1
ATOM 5946 C C . PRO A 1 765 ? 18.133 -10.939 18.945 1.00 82.88 765 PRO A C 1
ATOM 5948 O O . PRO A 1 765 ? 17.734 -11.964 19.502 1.00 82.88 765 PRO A O 1
ATOM 5951 N N . ALA A 1 766 ? 18.738 -9.973 19.645 1.00 83.19 766 ALA A N 1
ATOM 5952 C CA . ALA A 1 766 ? 19.031 -10.105 21.076 1.00 83.19 766 ALA A CA 1
ATOM 5953 C C . ALA A 1 766 ? 17.769 -10.375 21.919 1.00 83.19 766 ALA A C 1
ATOM 5955 O O . ALA A 1 766 ? 16.734 -9.739 21.746 1.00 83.19 766 ALA A O 1
ATOM 5956 N N . ASN A 1 767 ? 17.856 -11.344 22.834 1.00 81.75 767 ASN A N 1
ATOM 5957 C CA . ASN A 1 767 ? 16.774 -11.836 23.703 1.00 81.75 767 ASN A CA 1
ATOM 5958 C C . ASN A 1 767 ? 15.506 -12.371 22.994 1.00 81.75 767 ASN A C 1
ATOM 5960 O O . ASN A 1 767 ? 14.567 -12.771 23.686 1.00 81.75 767 ASN A O 1
ATOM 5964 N N . PHE A 1 768 ? 15.461 -12.473 21.659 1.00 83.56 768 PHE A N 1
ATOM 5965 C CA . PHE A 1 768 ? 14.343 -13.105 20.945 1.00 83.56 768 PHE A CA 1
ATOM 5966 C C . PHE A 1 768 ? 14.431 -14.638 21.009 1.00 83.56 768 PHE A C 1
ATOM 5968 O O . PHE A 1 768 ? 15.460 -15.240 20.700 1.00 83.56 768 PHE A O 1
ATOM 5975 N N . SER A 1 769 ? 13.318 -15.296 21.348 1.00 82.75 769 SER A N 1
ATOM 5976 C CA . SER A 1 769 ? 13.162 -16.739 21.135 1.00 82.75 769 SER A CA 1
ATOM 5977 C C . SER A 1 769 ? 12.818 -17.042 19.664 1.00 82.75 769 SER A C 1
ATOM 5979 O O . SER A 1 769 ? 12.360 -16.152 18.941 1.00 82.75 769 SER A O 1
ATOM 5981 N N . PRO A 1 770 ? 12.941 -18.303 19.200 1.00 78.88 770 PRO A N 1
ATOM 5982 C CA . PRO A 1 770 ? 12.445 -18.695 17.879 1.00 78.88 770 PRO A CA 1
ATOM 5983 C C . PRO A 1 770 ? 10.939 -18.437 17.692 1.00 78.88 770 PRO A C 1
ATOM 5985 O O . PRO A 1 770 ? 10.504 -18.134 16.586 1.00 78.88 770 PRO A O 1
ATOM 5988 N N . ALA A 1 771 ? 10.145 -18.507 18.769 1.00 79.12 771 ALA A N 1
ATOM 5989 C CA . ALA A 1 771 ? 8.722 -18.177 18.724 1.00 79.12 771 ALA A CA 1
ATOM 5990 C C . ALA A 1 771 ? 8.502 -16.664 18.549 1.00 79.12 771 ALA A C 1
ATOM 5992 O O . ALA A 1 771 ? 7.733 -16.264 17.681 1.00 79.12 771 ALA A O 1
ATOM 5993 N N . ALA A 1 772 ? 9.231 -15.829 19.299 1.00 82.62 772 ALA A N 1
ATOM 5994 C CA . ALA A 1 772 ? 9.193 -14.374 19.148 1.00 82.62 772 ALA A CA 1
ATOM 5995 C C . ALA A 1 772 ? 9.619 -13.923 17.738 1.00 82.62 772 ALA A C 1
ATOM 5997 O O . ALA A 1 772 ? 9.000 -13.036 17.156 1.00 82.62 772 ALA A O 1
ATOM 5998 N N . ALA A 1 773 ? 10.650 -14.547 17.160 1.00 81.38 773 ALA A N 1
ATOM 5999 C CA . ALA A 1 773 ? 11.107 -14.225 15.809 1.00 81.38 773 ALA A CA 1
ATOM 6000 C C . ALA A 1 773 ? 10.071 -14.610 14.731 1.00 81.38 773 ALA A C 1
ATOM 6002 O O . ALA A 1 773 ? 9.789 -13.805 13.842 1.00 81.38 773 ALA A O 1
ATOM 6003 N N . ASN A 1 774 ? 9.430 -15.780 14.853 1.00 81.50 774 ASN A N 1
ATOM 6004 C CA . ASN A 1 774 ? 8.288 -16.150 14.012 1.00 81.50 774 ASN A CA 1
ATOM 6005 C C . ASN A 1 774 ? 7.110 -15.173 14.177 1.00 81.50 774 ASN A C 1
ATOM 6007 O O . ASN A 1 774 ? 6.530 -14.745 13.181 1.00 81.50 774 ASN A O 1
ATOM 6011 N N . ASP A 1 775 ? 6.755 -14.795 15.408 1.00 83.38 775 ASP A N 1
ATOM 6012 C CA . ASP A 1 775 ? 5.641 -13.874 15.658 1.00 83.38 775 ASP A CA 1
ATOM 6013 C C . ASP A 1 775 ? 5.932 -12.484 15.051 1.00 83.38 775 ASP A C 1
ATOM 6015 O O . ASP A 1 775 ? 5.062 -11.917 14.391 1.00 83.38 775 ASP A O 1
ATOM 6019 N N . LEU A 1 776 ? 7.174 -11.983 15.126 1.00 87.12 776 LEU A N 1
ATOM 6020 C CA . LEU A 1 776 ? 7.612 -10.765 14.422 1.00 87.12 776 LEU A CA 1
ATOM 6021 C C . LEU A 1 776 ? 7.443 -10.869 12.893 1.00 87.12 776 LEU A C 1
ATOM 6023 O O . LEU A 1 776 ? 6.961 -9.928 12.262 1.00 87.12 776 LEU A O 1
ATOM 6027 N N . LEU A 1 777 ? 7.775 -12.014 12.287 1.00 84.56 777 LEU A N 1
ATOM 6028 C CA . LEU A 1 777 ? 7.573 -12.261 10.851 1.00 84.56 777 LEU A CA 1
ATOM 6029 C C . LEU A 1 777 ? 6.086 -12.351 10.476 1.00 84.56 777 LEU A C 1
ATOM 6031 O O . LEU A 1 777 ? 5.683 -11.866 9.416 1.00 84.56 777 LEU A O 1
ATOM 6035 N N . VAL A 1 778 ? 5.251 -12.941 11.336 1.00 83.00 778 VAL A N 1
ATOM 6036 C CA . VAL A 1 778 ? 3.790 -12.976 11.164 1.00 83.00 778 VAL A CA 1
ATOM 6037 C C . VAL A 1 778 ? 3.201 -11.566 11.250 1.00 83.00 778 VAL A C 1
ATOM 6039 O O . VAL A 1 778 ? 2.328 -11.237 10.441 1.00 83.00 778 VAL A O 1
ATOM 6042 N N . ILE A 1 779 ? 3.700 -10.723 12.158 1.00 85.81 779 ILE A N 1
ATOM 6043 C CA . ILE A 1 779 ? 3.313 -9.312 12.278 1.00 85.81 779 ILE A CA 1
ATOM 6044 C C . ILE A 1 779 ? 3.729 -8.541 11.022 1.00 85.81 779 ILE A C 1
ATOM 6046 O O . ILE A 1 779 ? 2.855 -7.996 10.358 1.00 85.81 779 ILE A O 1
ATOM 6050 N N . ALA A 1 780 ? 5.003 -8.566 10.617 1.00 85.44 780 ALA A N 1
ATOM 6051 C CA . ALA A 1 780 ? 5.464 -7.864 9.413 1.00 85.44 780 ALA A CA 1
ATOM 6052 C C . ALA A 1 780 ? 4.703 -8.307 8.145 1.00 85.44 780 ALA A C 1
ATOM 6054 O O . ALA A 1 780 ? 4.342 -7.490 7.300 1.00 85.44 780 ALA A O 1
ATOM 6055 N N . ARG A 1 781 ? 4.388 -9.601 8.006 1.00 82.69 781 ARG A N 1
ATOM 6056 C CA . ARG A 1 781 ? 3.725 -10.137 6.803 1.00 82.69 781 ARG A CA 1
ATOM 6057 C C . ARG A 1 781 ? 2.234 -9.801 6.695 1.00 82.69 781 ARG A C 1
ATOM 6059 O O . ARG A 1 781 ? 1.727 -9.684 5.581 1.00 82.69 781 ARG A O 1
ATOM 6066 N N . ASN A 1 782 ? 1.515 -9.711 7.816 1.00 79.56 782 ASN A N 1
ATOM 6067 C CA . ASN A 1 782 ? 0.048 -9.571 7.826 1.00 79.56 782 ASN A CA 1
ATOM 6068 C C . ASN A 1 782 ? -0.430 -8.221 8.381 1.00 79.56 782 ASN A C 1
ATOM 6070 O O . ASN A 1 782 ? -1.496 -7.736 7.995 1.00 79.56 782 ASN A O 1
ATOM 6074 N N . GLY A 1 783 ? 0.366 -7.619 9.261 1.00 76.56 783 GLY A N 1
ATOM 6075 C CA . GLY A 1 783 ? 0.096 -6.368 9.954 1.00 76.56 783 GLY A CA 1
ATOM 6076 C C . GLY A 1 783 ? -0.232 -5.193 9.038 1.00 76.56 783 GLY A C 1
ATOM 6077 O O . GLY A 1 783 ? -1.260 -4.559 9.288 1.00 76.56 783 GLY A O 1
ATOM 6078 N N . PRO A 1 784 ? 0.523 -4.930 7.949 1.00 80.19 784 PRO A N 1
ATOM 6079 C CA . PRO A 1 784 ? 0.304 -3.739 7.125 1.00 80.19 784 PRO A CA 1
ATOM 6080 C C . PRO A 1 784 ? -1.115 -3.629 6.550 1.00 80.19 784 PRO A C 1
ATOM 6082 O O . PRO A 1 784 ? -1.646 -2.536 6.394 1.00 80.19 784 PRO A O 1
ATOM 6085 N N . ARG A 1 785 ? -1.787 -4.766 6.315 1.00 71.25 785 ARG A N 1
ATOM 6086 C CA . ARG A 1 785 ? -3.185 -4.835 5.834 1.00 71.25 785 ARG A CA 1
ATOM 6087 C C . ARG A 1 785 ? -4.231 -4.562 6.925 1.00 71.25 785 ARG A C 1
ATOM 6089 O O . ARG A 1 785 ? -5.411 -4.380 6.624 1.00 71.25 785 ARG A O 1
ATOM 6096 N N . CYS A 1 786 ? -3.801 -4.550 8.181 1.00 68.94 786 CYS A N 1
ATOM 6097 C CA . CYS A 1 786 ? -4.590 -4.286 9.382 1.00 68.94 786 CYS A CA 1
ATOM 6098 C C . CYS A 1 786 ? -4.190 -2.965 10.068 1.00 68.94 786 CYS A C 1
ATOM 6100 O O . CYS A 1 786 ? -4.655 -2.712 11.170 1.00 68.94 786 CYS A O 1
ATOM 6102 N N . GLY A 1 787 ? -3.344 -2.134 9.441 1.00 73.50 787 GLY A N 1
ATOM 6103 C CA . GLY A 1 787 ? -2.831 -0.893 10.038 1.00 73.50 787 GLY A CA 1
ATOM 6104 C C . GLY A 1 787 ? -1.656 -1.085 11.007 1.00 73.50 787 GLY A C 1
ATOM 6105 O O . GLY A 1 787 ? -1.281 -0.142 11.695 1.00 73.50 787 GLY A O 1
ATOM 6106 N N . VAL A 1 788 ? -1.063 -2.281 11.071 1.00 83.56 788 VAL A N 1
ATOM 6107 C CA . VAL A 1 788 ? 0.085 -2.578 11.942 1.00 83.56 788 VAL A CA 1
ATOM 6108 C C . VAL A 1 788 ? 1.379 -2.571 11.129 1.00 83.56 788 VAL A C 1
ATOM 6110 O O . VAL A 1 788 ? 1.531 -3.350 10.195 1.00 83.56 788 VAL A O 1
ATOM 6113 N N . SER A 1 789 ? 2.323 -1.720 11.501 1.00 88.94 789 SER A N 1
ATOM 6114 C CA . SER A 1 789 ? 3.576 -1.490 10.777 1.00 88.94 789 SER A CA 1
ATOM 6115 C C . SER A 1 789 ? 4.787 -1.936 11.599 1.00 88.94 789 SER A C 1
ATOM 6117 O O . SER A 1 789 ? 4.720 -1.966 12.829 1.00 88.94 789 SER A O 1
ATOM 6119 N N . THR A 1 790 ? 5.903 -2.279 10.947 1.00 91.25 790 THR A N 1
ATOM 6120 C CA . THR A 1 790 ? 7.132 -2.733 11.623 1.00 91.25 790 THR A CA 1
ATOM 6121 C C . THR A 1 790 ? 8.355 -1.887 11.276 1.00 91.25 790 THR A C 1
ATOM 6123 O O . THR A 1 790 ? 8.584 -1.527 10.124 1.00 91.25 790 THR A O 1
ATOM 6126 N N . ILE A 1 791 ? 9.167 -1.584 12.288 1.00 92.12 791 ILE A N 1
ATOM 6127 C CA . ILE A 1 791 ? 10.479 -0.943 12.162 1.00 92.12 791 ILE A CA 1
ATOM 6128 C C . ILE A 1 791 ? 11.463 -1.802 12.954 1.00 92.12 791 ILE A C 1
ATOM 6130 O O . ILE A 1 791 ? 11.355 -1.898 14.172 1.00 92.12 791 ILE A O 1
ATOM 6134 N N . VAL A 1 792 ? 12.407 -2.451 12.277 1.00 91.12 792 VAL A N 1
ATOM 6135 C CA . VAL A 1 792 ? 13.350 -3.395 12.890 1.00 91.12 792 VAL A CA 1
ATOM 6136 C C . VAL A 1 792 ? 14.784 -2.940 12.627 1.00 91.12 792 VAL A C 1
ATOM 6138 O O . VAL A 1 792 ? 15.169 -2.729 11.478 1.00 91.12 792 VAL A O 1
ATOM 6141 N N . VAL A 1 793 ? 15.594 -2.831 13.680 1.00 90.38 793 VAL A N 1
ATOM 6142 C CA . VAL A 1 793 ? 17.047 -2.629 13.596 1.00 90.38 793 VAL A CA 1
ATOM 6143 C C . VAL A 1 793 ? 17.739 -3.947 13.934 1.00 90.38 793 VAL A C 1
ATOM 6145 O O . VAL A 1 793 ? 17.667 -4.422 15.067 1.00 90.38 793 VAL A O 1
ATOM 6148 N N . GLY A 1 794 ? 18.384 -4.546 12.934 1.00 88.06 794 GLY A N 1
ATOM 6149 C CA . GLY A 1 794 ? 19.136 -5.790 13.053 1.00 88.06 794 GLY A CA 1
ATOM 6150 C C . GLY A 1 794 ? 20.608 -5.545 13.378 1.00 88.06 794 GLY A C 1
ATOM 6151 O O . GLY A 1 794 ? 21.298 -4.865 12.616 1.00 88.06 794 GLY A O 1
ATOM 6152 N N . ASP A 1 795 ? 21.085 -6.134 14.473 1.00 85.69 795 ASP A N 1
ATOM 6153 C CA . ASP A 1 795 ? 22.492 -6.148 14.873 1.00 85.69 795 ASP A CA 1
ATOM 6154 C C . ASP A 1 795 ? 23.235 -7.277 14.141 1.00 85.69 795 ASP A C 1
ATOM 6156 O O . ASP A 1 795 ? 23.043 -8.461 14.424 1.00 85.69 795 ASP A O 1
ATOM 6160 N N . LEU A 1 796 ? 24.081 -6.907 13.178 1.00 81.62 796 LEU A N 1
ATOM 6161 C CA . LEU A 1 796 ? 24.886 -7.844 12.391 1.00 81.62 796 LEU A CA 1
ATOM 6162 C C . LEU A 1 796 ? 26.094 -8.406 13.155 1.00 81.62 796 LEU A C 1
ATOM 6164 O O . LEU A 1 796 ? 26.684 -9.384 12.698 1.00 81.62 796 LEU A O 1
ATOM 6168 N N . ASP A 1 797 ? 26.453 -7.830 14.307 1.00 78.94 797 ASP A N 1
ATOM 6169 C CA . ASP A 1 797 ? 27.560 -8.327 15.131 1.00 78.94 797 ASP A CA 1
ATOM 6170 C C . ASP A 1 797 ? 27.150 -9.569 15.952 1.00 78.94 797 ASP A C 1
ATOM 6172 O O . ASP A 1 797 ? 27.997 -10.224 16.565 1.00 78.94 797 ASP A O 1
ATOM 6176 N N . GLN A 1 798 ? 25.853 -9.915 15.971 1.00 74.25 798 GLN A N 1
ATOM 6177 C CA . GLN A 1 798 ? 25.312 -11.062 16.701 1.00 74.25 798 GLN A CA 1
ATOM 6178 C C . GLN A 1 798 ? 25.002 -12.258 15.782 1.00 74.25 798 GLN A C 1
ATOM 6180 O O . GLN A 1 798 ? 24.451 -12.093 14.691 1.00 74.25 798 GLN A O 1
ATOM 6185 N N . PRO A 1 799 ? 25.298 -13.499 16.215 1.00 64.25 799 PRO A N 1
ATOM 6186 C CA . PRO A 1 799 ? 25.025 -14.688 15.419 1.00 64.25 799 PRO A CA 1
ATOM 6187 C C . PRO A 1 799 ? 23.523 -15.003 15.390 1.00 64.25 799 PRO A C 1
ATOM 6189 O O . PRO A 1 799 ? 22.961 -15.531 16.352 1.00 64.25 799 PRO A O 1
ATOM 6192 N N . PHE A 1 800 ? 22.878 -14.743 14.252 1.00 66.06 800 PHE A N 1
ATOM 6193 C CA . PHE A 1 800 ? 21.517 -15.213 13.981 1.00 66.06 800 PHE A CA 1
ATOM 6194 C C . PHE A 1 800 ? 21.445 -16.748 14.145 1.00 66.06 800 PHE A C 1
ATOM 6196 O O . PHE A 1 800 ? 22.274 -17.457 13.563 1.00 66.06 800 PHE A O 1
ATOM 6203 N N . PRO A 1 801 ? 20.486 -17.300 14.919 1.00 54.22 801 PRO A N 1
ATOM 6204 C CA . PRO A 1 801 ? 20.431 -18.737 15.180 1.00 54.22 801 PRO A CA 1
ATOM 6205 C C . PRO A 1 801 ? 20.323 -19.573 13.898 1.00 54.22 801 PRO A C 1
ATOM 6207 O O . PRO A 1 801 ? 19.623 -19.202 12.960 1.00 54.22 801 PRO A O 1
ATOM 6210 N N . ALA A 1 802 ? 20.946 -20.755 13.870 1.00 44.75 802 ALA A N 1
ATOM 6211 C CA . ALA A 1 802 ? 21.037 -21.583 12.657 1.00 44.75 802 ALA A CA 1
ATOM 6212 C C . ALA A 1 802 ? 19.676 -22.006 12.055 1.00 44.75 802 ALA A C 1
ATOM 6214 O O . ALA A 1 802 ? 19.588 -22.280 10.862 1.00 44.75 802 ALA A O 1
ATOM 6215 N N . LEU A 1 803 ? 18.610 -22.027 12.863 1.00 44.91 803 LEU A N 1
ATOM 6216 C CA . LEU A 1 803 ? 17.233 -22.308 12.429 1.00 44.91 803 LEU A CA 1
ATOM 6217 C C . LEU A 1 803 ? 16.540 -21.084 11.782 1.00 44.91 803 LEU A C 1
ATOM 6219 O O . LEU A 1 803 ? 15.583 -21.252 11.037 1.00 44.91 803 LEU A O 1
ATOM 6223 N N . LEU A 1 804 ? 17.057 -19.871 12.018 1.00 48.06 804 LEU A N 1
ATOM 6224 C CA . LEU A 1 804 ? 16.543 -18.576 11.542 1.00 48.06 804 LEU A CA 1
ATOM 6225 C C . LEU A 1 804 ? 17.219 -18.069 10.249 1.00 48.06 804 LEU A C 1
ATOM 6227 O O . LEU A 1 804 ? 16.762 -17.093 9.656 1.00 48.06 804 LEU A O 1
ATOM 6231 N N . GLY A 1 805 ? 18.269 -18.736 9.748 1.00 47.91 805 GLY A N 1
ATOM 6232 C CA . GLY A 1 805 ? 18.977 -18.323 8.519 1.00 47.91 805 GLY A CA 1
ATOM 6233 C C . GLY A 1 805 ? 18.115 -18.322 7.241 1.00 47.91 805 GLY A C 1
ATOM 6234 O O . GLY A 1 805 ? 18.389 -17.582 6.294 1.00 47.91 805 GLY A O 1
ATOM 6235 N N . LEU A 1 806 ? 17.032 -19.107 7.225 1.00 45.66 806 LEU A N 1
ATOM 6236 C CA . LEU A 1 806 ? 16.022 -19.117 6.154 1.00 45.66 806 LEU A CA 1
ATOM 6237 C C . LEU A 1 806 ? 14.994 -17.976 6.272 1.00 45.66 806 LEU A C 1
ATOM 6239 O O . LEU A 1 806 ? 14.305 -17.662 5.298 1.00 45.66 806 LEU A O 1
ATOM 6243 N N . GLU A 1 807 ? 14.894 -17.355 7.447 1.00 54.88 807 GLU A N 1
ATOM 6244 C CA . GLU A 1 807 ? 13.838 -16.410 7.814 1.00 54.88 807 GLU A CA 1
ATOM 6245 C C . GLU A 1 807 ? 14.286 -14.944 7.820 1.00 54.88 807 GLU A C 1
ATOM 6247 O O . GLU A 1 807 ? 13.457 -14.071 7.566 1.00 54.88 807 GLU A O 1
ATOM 6252 N N . LEU A 1 808 ? 15.584 -14.645 7.962 1.00 63.22 808 LEU A N 1
ATOM 6253 C CA . LEU A 1 808 ? 16.095 -13.284 7.723 1.00 63.22 808 LEU A CA 1
ATOM 6254 C C . LEU A 1 808 ? 15.748 -12.816 6.297 1.00 63.22 808 LEU A C 1
ATOM 6256 O O . LEU A 1 808 ? 15.129 -11.773 6.103 1.00 63.22 808 LEU A O 1
ATOM 6260 N N . HIS A 1 809 ? 15.998 -13.687 5.315 1.00 68.56 809 HIS A N 1
ATOM 6261 C CA . HIS A 1 809 ? 15.575 -13.521 3.925 1.00 68.56 809 HIS A CA 1
ATOM 6262 C C . HIS A 1 809 ? 14.046 -13.432 3.747 1.00 68.56 809 HIS A C 1
ATOM 6264 O O . HIS A 1 809 ? 13.578 -13.044 2.680 1.00 68.56 809 HIS A O 1
ATOM 6270 N N . ALA A 1 810 ? 13.237 -13.842 4.732 1.00 69.88 810 ALA A N 1
ATOM 6271 C CA . ALA A 1 810 ? 11.788 -13.658 4.696 1.00 69.88 810 ALA A CA 1
ATOM 6272 C C . ALA A 1 810 ? 11.388 -12.249 5.142 1.00 69.88 810 ALA A C 1
ATOM 6274 O O . ALA A 1 810 ? 10.552 -11.657 4.463 1.00 69.88 810 ALA A O 1
ATOM 6275 N N . LEU A 1 811 ? 12.026 -11.701 6.185 1.00 76.69 811 LEU A N 1
ATOM 6276 C CA . LEU A 1 811 ? 11.873 -10.296 6.581 1.00 76.69 811 LEU A CA 1
ATOM 6277 C C . LEU A 1 811 ? 12.351 -9.355 5.463 1.00 76.69 811 LEU A C 1
ATOM 6279 O O . LEU A 1 811 ? 11.658 -8.411 5.106 1.00 76.69 811 LEU A O 1
ATOM 6283 N N . GLU A 1 812 ? 13.487 -9.658 4.835 1.00 83.31 812 GLU A N 1
ATOM 6284 C CA . GLU A 1 812 ? 14.056 -8.841 3.753 1.00 83.31 812 GLU A CA 1
ATOM 6285 C C . GLU A 1 812 ? 13.180 -8.762 2.487 1.00 83.31 812 GLU A C 1
ATOM 6287 O O . GLU A 1 812 ? 13.277 -7.797 1.738 1.00 83.31 812 GLU A O 1
ATOM 6292 N N . ARG A 1 813 ? 12.305 -9.748 2.234 1.00 77.69 813 ARG A N 1
ATOM 6293 C CA . ARG A 1 813 ? 11.393 -9.770 1.064 1.00 77.69 813 ARG A CA 1
ATOM 6294 C C . ARG A 1 813 ? 10.061 -9.038 1.281 1.00 77.69 813 ARG A C 1
ATOM 6296 O O . ARG A 1 813 ? 9.284 -8.903 0.331 1.00 77.69 813 ARG A O 1
ATOM 6303 N N . ILE A 1 814 ? 9.771 -8.640 2.519 1.00 77.62 814 ILE A N 1
ATOM 6304 C CA . ILE A 1 814 ? 8.511 -7.992 2.926 1.00 77.62 814 ILE A CA 1
ATOM 6305 C C . ILE A 1 814 ? 8.734 -6.604 3.542 1.00 77.62 814 ILE A C 1
ATOM 6307 O O . ILE A 1 814 ? 7.777 -5.995 4.017 1.00 77.62 814 ILE A O 1
ATOM 6311 N N . SER A 1 815 ? 9.980 -6.125 3.539 1.00 85.81 815 SER A N 1
ATOM 6312 C CA . SER A 1 815 ? 10.418 -4.866 4.139 1.00 85.81 815 SER A CA 1
ATOM 6313 C C . SER A 1 815 ? 11.230 -4.049 3.142 1.00 85.81 815 SER A C 1
ATOM 6315 O O . SER A 1 815 ? 11.973 -4.598 2.332 1.00 85.81 815 SER A O 1
ATOM 6317 N N . SER A 1 816 ? 11.171 -2.725 3.257 1.00 88.50 816 SER A N 1
ATOM 6318 C CA . SER A 1 816 ? 12.211 -1.852 2.716 1.00 88.50 816 SER A CA 1
ATOM 6319 C C . SER A 1 816 ? 13.491 -2.084 3.522 1.00 88.50 816 SER A C 1
ATOM 6321 O O . SER A 1 816 ? 13.527 -1.801 4.721 1.00 88.50 816 SER A O 1
ATOM 6323 N N . VAL A 1 817 ? 14.521 -2.648 2.888 1.00 89.81 817 VAL A N 1
ATOM 6324 C CA . VAL A 1 817 ? 15.782 -3.005 3.556 1.00 89.81 817 VAL A CA 1
ATOM 6325 C C . VAL A 1 817 ? 16.841 -1.935 3.320 1.00 89.81 817 VAL A C 1
ATOM 6327 O O . VAL A 1 817 ? 17.116 -1.555 2.183 1.00 89.81 817 VAL A O 1
ATOM 6330 N N . ILE A 1 818 ? 17.483 -1.500 4.399 1.00 90.69 818 ILE A N 1
ATOM 6331 C CA . ILE A 1 818 ? 18.639 -0.600 4.389 1.00 90.69 818 ILE A CA 1
ATOM 6332 C C . ILE A 1 818 ? 19.794 -1.323 5.071 1.00 90.69 818 ILE A C 1
ATOM 6334 O O . ILE A 1 818 ? 19.594 -1.979 6.091 1.00 90.69 818 ILE A O 1
ATOM 6338 N N . THR A 1 819 ? 21.004 -1.216 4.530 1.00 88.50 819 THR A N 1
ATOM 6339 C CA . THR A 1 819 ? 22.197 -1.834 5.116 1.00 88.50 819 THR A CA 1
ATOM 6340 C C . THR A 1 819 ? 23.299 -0.799 5.320 1.00 88.50 819 THR A C 1
ATOM 6342 O O . THR A 1 819 ? 23.616 -0.028 4.417 1.00 88.50 819 THR A O 1
ATOM 6345 N N . GLY A 1 820 ? 23.860 -0.761 6.527 1.00 80.44 820 GLY A N 1
ATOM 6346 C CA . GLY A 1 820 ? 24.917 0.160 6.936 1.00 80.44 820 GLY A CA 1
ATOM 6347 C C . GLY A 1 820 ? 26.221 -0.556 7.256 1.00 80.44 820 GLY A C 1
ATOM 6348 O O . GLY A 1 820 ? 26.226 -1.562 7.966 1.00 80.44 820 GLY A O 1
ATOM 6349 N N . ASN A 1 821 ? 27.326 -0.004 6.762 1.00 73.69 821 ASN A N 1
ATOM 6350 C CA . ASN A 1 821 ? 28.679 -0.302 7.231 1.00 73.69 821 ASN A CA 1
ATOM 6351 C C . ASN A 1 821 ? 29.258 0.923 7.966 1.00 73.69 821 ASN A C 1
ATOM 6353 O O . ASN A 1 821 ? 28.587 1.943 8.098 1.00 73.69 821 ASN A O 1
ATOM 6357 N N . GLU A 1 822 ? 30.502 0.842 8.443 1.00 64.81 822 GLU A N 1
ATOM 6358 C CA . GLU A 1 822 ? 31.138 1.906 9.242 1.00 64.81 822 GLU A CA 1
ATOM 6359 C C . GLU A 1 822 ? 31.303 3.264 8.528 1.00 64.81 822 GLU A C 1
ATOM 6361 O O . GLU A 1 822 ? 31.665 4.242 9.177 1.00 64.81 822 GLU A O 1
ATOM 6366 N N . GLN A 1 823 ? 31.070 3.346 7.212 1.00 61.75 823 GLN A N 1
ATOM 6367 C CA . GLN A 1 823 ? 31.249 4.575 6.429 1.00 61.75 823 GLN A CA 1
ATOM 6368 C C . GLN A 1 823 ? 29.997 5.015 5.659 1.00 61.75 823 GLN A C 1
ATOM 6370 O O . GLN A 1 823 ? 29.810 6.211 5.451 1.00 61.75 823 GLN A O 1
ATOM 6375 N N . HIS A 1 824 ? 29.150 4.080 5.215 1.00 77.06 824 HIS A N 1
ATOM 6376 C CA . HIS A 1 824 ? 28.032 4.370 4.316 1.00 77.06 824 HIS A CA 1
ATOM 6377 C C . HIS A 1 824 ? 26.811 3.483 4.584 1.00 77.06 824 HIS A C 1
ATOM 6379 O O . HIS A 1 824 ? 26.937 2.311 4.949 1.00 77.06 824 HIS A O 1
ATOM 6385 N N . PHE A 1 825 ? 25.631 4.037 4.301 1.00 85.69 825 PHE A N 1
ATOM 6386 C CA . PHE A 1 825 ? 24.376 3.300 4.191 1.00 85.69 825 PHE A CA 1
ATOM 6387 C C . PHE A 1 825 ? 23.950 3.179 2.728 1.00 85.69 825 PHE A C 1
ATOM 6389 O O . PHE A 1 825 ? 24.168 4.085 1.923 1.00 85.69 825 PHE A O 1
ATOM 6396 N N . SER A 1 826 ? 23.313 2.062 2.392 1.00 84.81 826 SER A N 1
ATOM 6397 C CA . SER A 1 826 ? 22.698 1.825 1.089 1.00 84.81 826 SER A CA 1
ATOM 6398 C C . SER A 1 826 ? 21.302 1.230 1.246 1.00 84.81 826 SER A C 1
ATOM 6400 O O . SER A 1 826 ? 21.034 0.434 2.151 1.00 84.81 826 SER A O 1
ATOM 6402 N N . TRP A 1 827 ? 20.395 1.628 0.357 1.00 88.19 827 TRP A N 1
ATOM 6403 C CA . TRP A 1 827 ? 19.066 1.036 0.250 1.00 88.19 827 TRP A CA 1
ATOM 6404 C C . TRP A 1 827 ? 19.158 -0.192 -0.659 1.00 88.19 827 TRP A C 1
ATOM 6406 O O . TRP A 1 827 ? 19.674 -0.103 -1.772 1.00 88.19 827 TRP A O 1
ATOM 6416 N N . LEU A 1 828 ? 18.670 -1.343 -0.201 1.00 84.44 828 LEU A N 1
ATOM 6417 C CA . LEU A 1 828 ? 18.686 -2.597 -0.958 1.00 84.44 828 LEU A CA 1
ATOM 6418 C C . LEU A 1 828 ? 17.506 -2.676 -1.950 1.00 84.44 828 LEU A C 1
ATOM 6420 O O . LEU A 1 828 ? 16.772 -3.663 -1.987 1.00 84.44 828 LEU A O 1
ATOM 6424 N N . ASP A 1 829 ? 17.310 -1.621 -2.740 1.00 81.31 829 ASP A N 1
ATOM 6425 C CA . ASP A 1 829 ? 16.268 -1.532 -3.764 1.00 81.31 829 ASP A CA 1
ATOM 6426 C C . ASP A 1 829 ? 16.900 -1.266 -5.147 1.00 81.31 829 ASP A C 1
ATOM 6428 O O . ASP A 1 829 ? 17.719 -0.348 -5.266 1.00 81.31 829 ASP A O 1
ATOM 6432 N N . PRO A 1 830 ? 16.554 -2.038 -6.200 1.00 77.75 830 PRO A N 1
ATOM 6433 C CA . PRO A 1 830 ? 17.095 -1.834 -7.544 1.00 77.75 830 PRO A CA 1
ATOM 6434 C C . PRO A 1 830 ? 16.859 -0.439 -8.137 1.00 77.75 830 PRO A C 1
ATOM 6436 O O . PRO A 1 830 ? 17.666 -0.005 -8.954 1.00 77.75 830 PRO A O 1
ATOM 6439 N N . ASP A 1 831 ? 15.801 0.277 -7.738 1.00 78.56 831 ASP A N 1
ATOM 6440 C CA . ASP A 1 831 ? 15.552 1.642 -8.228 1.00 78.56 831 ASP A CA 1
ATOM 6441 C C . ASP A 1 831 ? 16.539 2.660 -7.639 1.00 78.56 831 ASP A C 1
ATOM 6443 O O . ASP A 1 831 ? 16.799 3.698 -8.245 1.00 78.56 831 ASP A O 1
ATOM 6447 N N . PHE A 1 832 ? 17.107 2.375 -6.465 1.00 83.88 832 PHE A N 1
ATOM 6448 C CA . PHE A 1 832 ? 17.943 3.309 -5.708 1.00 83.88 832 PHE A CA 1
ATOM 6449 C C . PHE A 1 832 ? 19.436 2.951 -5.744 1.00 83.88 832 PHE A C 1
ATOM 6451 O O . PHE A 1 832 ? 20.247 3.655 -5.148 1.00 83.88 832 PHE A O 1
ATOM 6458 N N . SER A 1 833 ? 19.841 1.902 -6.472 1.00 77.94 833 SER A N 1
ATOM 6459 C CA . SER A 1 833 ? 21.221 1.386 -6.449 1.00 77.94 833 SER A CA 1
ATOM 6460 C C . SER A 1 833 ? 22.288 2.333 -7.020 1.00 77.94 833 SER A C 1
ATOM 6462 O O . SER A 1 833 ? 23.477 2.084 -6.835 1.00 77.94 833 SER A O 1
ATOM 6464 N N . ALA A 1 834 ? 21.886 3.391 -7.732 1.00 76.88 834 ALA A N 1
ATOM 6465 C CA . ALA A 1 834 ? 22.770 4.454 -8.229 1.00 76.88 834 ALA A CA 1
ATOM 6466 C C . ALA A 1 834 ? 22.756 5.728 -7.353 1.00 76.88 834 ALA A C 1
ATOM 6468 O O . ALA A 1 834 ? 23.442 6.698 -7.669 1.00 76.88 834 ALA A O 1
ATOM 6469 N N . CYS A 1 835 ? 21.975 5.743 -6.269 1.00 83.75 835 CYS A N 1
ATOM 6470 C CA . CYS A 1 835 ? 21.840 6.872 -5.352 1.00 83.75 835 CYS A CA 1
ATOM 6471 C C . CYS A 1 835 ? 22.623 6.614 -4.058 1.00 83.75 835 CYS A C 1
ATOM 6473 O O . CYS A 1 835 ? 22.596 5.510 -3.512 1.00 83.75 835 CYS A O 1
ATOM 6475 N N . GLN A 1 836 ? 23.275 7.644 -3.517 1.00 87.25 836 GLN A N 1
ATOM 6476 C CA . GLN A 1 836 ? 23.861 7.566 -2.177 1.00 87.25 836 GLN A CA 1
ATOM 6477 C C . GLN A 1 836 ? 22.807 7.978 -1.143 1.00 87.25 836 GLN A C 1
ATOM 6479 O O . GLN A 1 836 ? 22.299 9.098 -1.188 1.00 87.25 836 GLN A O 1
ATOM 6484 N N . LEU A 1 837 ? 22.484 7.079 -0.210 1.00 90.94 837 LEU A N 1
ATOM 6485 C CA . LEU A 1 837 ? 21.540 7.345 0.876 1.00 90.94 837 LEU A CA 1
ATOM 6486 C C . LEU A 1 837 ? 22.261 8.016 2.052 1.00 90.94 837 LEU A C 1
ATOM 6488 O O . LEU A 1 837 ? 23.040 7.379 2.763 1.00 90.94 837 LEU A O 1
ATOM 6492 N N . GLN A 1 838 ? 21.964 9.292 2.284 1.00 91.06 838 GLN A N 1
ATOM 6493 C CA . GLN A 1 838 ? 22.309 9.983 3.522 1.00 91.06 838 GLN A CA 1
ATOM 6494 C C . GLN A 1 838 ? 21.130 9.868 4.489 1.00 91.06 838 GLN A C 1
ATOM 6496 O O . GLN A 1 838 ? 20.053 10.387 4.223 1.00 91.06 838 GLN A O 1
ATOM 6501 N N . LEU A 1 839 ? 21.317 9.180 5.610 1.00 90.81 839 LEU A N 1
ATOM 6502 C CA . LEU A 1 839 ? 20.270 9.010 6.617 1.00 90.81 839 LEU A CA 1
ATOM 6503 C C . LEU A 1 839 ? 20.050 10.283 7.456 1.00 90.81 839 LEU A C 1
ATOM 6505 O O . LEU A 1 839 ? 21.003 11.010 7.744 1.00 90.81 839 LEU A O 1
ATOM 6509 N N . ASP A 1 840 ? 18.800 10.541 7.855 1.00 91.25 840 ASP A N 1
ATOM 6510 C CA . ASP A 1 840 ? 18.445 11.694 8.697 1.00 91.25 840 ASP A CA 1
ATOM 6511 C C . ASP A 1 840 ? 18.974 11.525 10.135 1.00 91.25 840 ASP A C 1
ATOM 6513 O O . ASP A 1 840 ? 18.848 10.465 10.751 1.00 91.25 840 ASP A O 1
ATOM 6517 N N . THR A 1 841 ? 19.500 12.603 10.717 1.00 87.69 841 THR A N 1
ATOM 6518 C CA . THR A 1 841 ? 19.804 12.682 12.156 1.00 87.69 841 THR A CA 1
ATOM 6519 C C . THR A 1 841 ? 18.557 13.052 12.966 1.00 87.69 841 THR A C 1
ATOM 6521 O O . THR A 1 841 ? 17.49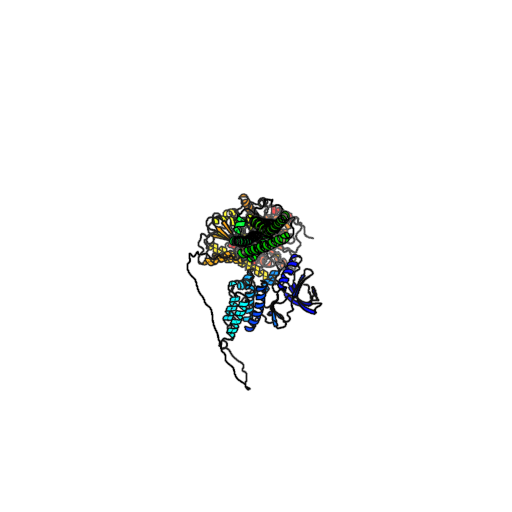7 13.332 12.402 1.00 87.69 841 THR A O 1
ATOM 6524 N N . LEU A 1 842 ? 18.672 13.109 14.299 1.00 85.50 842 LEU A N 1
ATOM 6525 C CA . LEU A 1 842 ? 17.656 13.768 15.126 1.00 85.50 842 LEU A CA 1
ATOM 6526 C C . LEU A 1 842 ? 17.510 15.260 14.745 1.00 85.50 842 LEU A C 1
ATOM 6528 O O . LEU A 1 842 ? 18.499 15.868 14.316 1.00 85.50 842 LEU A O 1
ATOM 6532 N N . PRO A 1 843 ? 16.319 15.860 14.941 1.00 88.25 843 PRO A N 1
ATOM 6533 C CA . PRO A 1 843 ? 16.132 17.305 14.835 1.00 88.25 843 PRO A CA 1
ATOM 6534 C C . PRO A 1 843 ? 16.965 18.098 15.859 1.00 88.25 843 PRO A C 1
ATOM 6536 O O . PRO A 1 843 ? 17.325 17.562 16.913 1.00 88.25 843 PRO A O 1
ATOM 6539 N N . PRO A 1 844 ? 17.223 19.398 15.607 1.00 88.31 844 PRO A N 1
ATOM 6540 C CA . PRO A 1 844 ? 17.839 20.296 16.580 1.00 88.31 844 PRO A CA 1
ATOM 6541 C C . PRO A 1 844 ? 17.099 20.299 17.925 1.00 88.31 844 PRO A C 1
ATOM 6543 O O . PRO A 1 844 ? 15.870 20.353 17.964 1.00 88.31 844 PRO A O 1
ATOM 6546 N N . LEU A 1 845 ? 17.846 20.312 19.036 1.00 84.50 845 LEU A N 1
ATOM 6547 C CA . LEU A 1 845 ? 17.288 20.202 20.394 1.00 84.50 845 LEU A CA 1
ATOM 6548 C C . LEU A 1 845 ? 16.157 21.210 20.725 1.00 84.50 845 LEU A C 1
ATOM 6550 O O . LEU A 1 845 ? 15.208 20.807 21.403 1.00 84.50 845 LEU A O 1
ATOM 6554 N N . PRO A 1 846 ? 16.183 22.485 20.272 1.00 85.94 846 PRO A N 1
ATOM 6555 C CA . PRO A 1 846 ? 15.057 23.398 20.479 1.00 85.94 846 PRO A CA 1
ATOM 6556 C C . PRO A 1 846 ? 13.778 22.913 19.783 1.00 85.94 846 PRO A C 1
ATOM 6558 O O . PRO A 1 846 ? 12.741 22.802 20.434 1.00 85.94 846 PRO A O 1
ATOM 6561 N N . LEU A 1 847 ? 13.876 22.535 18.501 1.00 86.81 847 LEU A N 1
ATOM 6562 C CA . LEU A 1 847 ? 12.757 22.022 17.707 1.00 86.81 847 LEU A CA 1
ATOM 6563 C C . LEU A 1 847 ? 12.225 20.707 18.289 1.00 86.81 847 LEU A C 1
ATOM 6565 O O . LEU A 1 847 ? 11.021 20.572 18.484 1.00 86.81 847 LEU A O 1
ATOM 6569 N N . SER A 1 848 ? 13.100 19.761 18.656 1.00 83.50 848 SER A N 1
ATOM 6570 C CA . SER A 1 848 ? 12.660 18.507 19.283 1.00 83.50 848 SER A CA 1
ATOM 6571 C C . SER A 1 848 ? 11.908 18.762 20.592 1.00 83.50 848 SER A C 1
ATOM 6573 O O . SER A 1 848 ? 10.889 18.128 20.850 1.00 83.50 848 SER A O 1
ATOM 6575 N N . THR A 1 849 ? 12.376 19.712 21.408 1.00 83.31 849 THR A N 1
ATOM 6576 C CA . THR A 1 849 ? 11.723 20.076 22.675 1.00 83.31 849 THR A CA 1
ATOM 6577 C C . THR A 1 849 ? 10.353 20.710 22.430 1.00 83.31 849 THR A C 1
ATOM 6579 O O . THR A 1 849 ? 9.382 20.305 23.065 1.00 83.31 849 THR A O 1
ATOM 6582 N N . GLN A 1 850 ? 10.252 21.639 21.474 1.00 84.75 850 GLN A N 1
ATOM 6583 C CA . GLN A 1 850 ? 8.996 22.279 21.071 1.00 84.75 850 GLN A CA 1
ATOM 6584 C C . GLN A 1 850 ? 7.968 21.257 20.565 1.00 84.75 850 GLN A C 1
ATOM 6586 O O . GLN A 1 850 ? 6.857 21.210 21.088 1.00 84.75 850 GLN A O 1
ATOM 6591 N N . LEU A 1 851 ? 8.347 20.395 19.614 1.00 83.31 851 LEU A N 1
ATOM 6592 C CA . LEU A 1 851 ? 7.472 19.354 19.059 1.00 83.31 851 LEU A CA 1
ATOM 6593 C C . LEU A 1 851 ? 6.922 18.431 20.159 1.00 83.31 851 LEU A C 1
ATOM 6595 O O . LEU A 1 851 ? 5.711 18.245 20.279 1.00 83.31 851 LEU A O 1
ATOM 6599 N N . LEU A 1 852 ? 7.804 17.888 21.004 1.00 78.81 852 LEU A N 1
ATOM 6600 C CA . LEU A 1 852 ? 7.427 16.942 22.059 1.00 78.81 852 LEU A CA 1
ATOM 6601 C C . LEU A 1 852 ? 6.593 17.609 23.168 1.00 78.81 852 LEU A C 1
ATOM 6603 O O . LEU A 1 852 ? 5.678 16.981 23.703 1.00 78.81 852 LEU A O 1
ATOM 6607 N N . GLN A 1 853 ? 6.855 18.882 23.490 1.00 78.62 853 GLN A N 1
ATOM 6608 C CA . GLN A 1 853 ? 6.050 19.648 24.443 1.00 78.62 853 GLN A CA 1
ATOM 6609 C C . GLN A 1 853 ? 4.650 19.958 23.891 1.00 78.62 853 GLN A C 1
ATOM 6611 O O . GLN A 1 853 ? 3.675 19.787 24.621 1.00 78.62 853 GLN A O 1
ATOM 6616 N N . THR A 1 854 ? 4.521 20.335 22.615 1.00 76.38 854 THR A N 1
ATOM 6617 C CA . THR A 1 854 ? 3.216 20.570 21.972 1.00 76.38 854 THR A CA 1
ATOM 6618 C C . THR A 1 854 ? 2.395 19.282 21.873 1.00 76.38 854 THR A C 1
ATOM 6620 O O . THR A 1 854 ? 1.205 19.291 22.187 1.00 76.38 854 THR A O 1
ATOM 6623 N N . VAL A 1 855 ? 3.020 18.145 21.540 1.00 73.25 855 VAL A N 1
ATOM 6624 C CA . VAL A 1 855 ? 2.357 16.826 21.563 1.00 73.25 855 VAL A CA 1
ATOM 6625 C C . VAL A 1 855 ? 1.905 16.451 22.981 1.00 73.25 855 VAL A C 1
ATOM 6627 O O . VAL A 1 855 ? 0.777 15.988 23.154 1.00 73.25 855 VAL A O 1
ATOM 6630 N N . ARG A 1 856 ? 2.727 16.699 24.015 1.00 70.94 856 ARG A N 1
ATOM 6631 C CA . ARG A 1 856 ? 2.337 16.480 25.423 1.00 70.94 856 ARG A CA 1
ATOM 6632 C C . ARG A 1 856 ? 1.146 17.351 25.826 1.00 70.94 856 ARG A C 1
ATOM 6634 O O . ARG A 1 856 ? 0.228 16.851 26.471 1.00 70.94 856 ARG A O 1
ATOM 6641 N N . GLN A 1 857 ? 1.161 18.627 25.441 1.00 71.50 857 GLN A N 1
ATOM 6642 C CA . GLN A 1 857 ? 0.091 19.577 25.736 1.00 71.50 857 GLN A CA 1
ATOM 6643 C C . GLN A 1 857 ? -1.224 19.133 25.082 1.00 71.50 857 GLN A C 1
ATOM 6645 O O . GLN A 1 857 ? -2.219 18.968 25.780 1.00 71.50 857 GLN A O 1
ATOM 6650 N N . TYR A 1 858 ? -1.208 18.795 23.787 1.00 68.19 858 TYR A N 1
ATOM 6651 C CA . TYR A 1 858 ? -2.380 18.272 23.075 1.00 68.19 858 TYR A CA 1
ATOM 6652 C C . TYR A 1 858 ? -2.947 16.996 23.725 1.00 68.19 858 TYR A C 1
ATOM 6654 O O . TYR A 1 858 ? -4.156 16.878 23.914 1.00 68.19 858 TYR A O 1
ATOM 6662 N N . LEU A 1 859 ? -2.085 16.046 24.114 1.00 63.03 859 LEU A N 1
ATOM 6663 C CA . LEU A 1 859 ? -2.499 14.808 24.793 1.00 63.03 859 LEU A CA 1
ATOM 6664 C C . LEU A 1 859 ? -3.114 15.049 26.184 1.00 63.03 859 LEU A C 1
ATOM 6666 O O . LEU A 1 859 ? -3.909 14.224 26.645 1.00 63.03 859 LEU A O 1
ATOM 6670 N N . SER A 1 860 ? -2.768 16.158 26.843 1.00 62.78 860 SER A N 1
ATOM 6671 C CA . SER A 1 860 ? -3.396 16.615 28.088 1.00 62.78 860 SER A CA 1
ATOM 6672 C C . SER A 1 860 ? -4.739 17.306 27.819 1.00 62.78 860 SER A C 1
ATOM 6674 O O . SER A 1 860 ? -5.747 16.962 28.438 1.00 62.78 860 SER A O 1
ATOM 6676 N N . ASP A 1 861 ? -4.770 18.236 26.864 1.00 63.75 861 ASP A N 1
ATOM 6677 C CA . ASP A 1 861 ? -5.930 19.077 26.548 1.00 63.75 861 ASP A CA 1
ATOM 6678 C C . ASP A 1 861 ? -7.094 18.284 25.942 1.00 63.75 861 ASP A C 1
ATOM 6680 O O . ASP A 1 861 ? -8.252 18.531 26.278 1.00 63.75 861 ASP A O 1
ATOM 6684 N N . ALA A 1 862 ? -6.806 17.252 25.140 1.00 58.88 862 ALA A N 1
ATOM 6685 C CA . ALA A 1 862 ? -7.813 16.338 24.596 1.00 58.88 862 ALA A CA 1
ATOM 6686 C C . ALA A 1 862 ? -8.679 15.665 25.684 1.00 58.88 862 ALA A C 1
ATOM 6688 O O . ALA A 1 862 ? -9.817 15.277 25.415 1.00 58.88 862 ALA A O 1
ATOM 6689 N N . ALA A 1 863 ? -8.167 15.553 26.916 1.00 62.91 863 ALA A N 1
ATOM 6690 C CA . ALA A 1 863 ? -8.886 15.017 28.070 1.00 62.91 863 ALA A CA 1
ATOM 6691 C C . ALA A 1 863 ? -9.706 16.070 28.849 1.00 62.91 863 ALA A C 1
ATOM 6693 O O . ALA A 1 863 ? -10.348 15.720 29.838 1.00 62.91 863 ALA A O 1
ATOM 6694 N N . SER A 1 864 ? -9.729 17.341 28.437 1.00 77.56 864 SER A N 1
ATOM 6695 C CA . SER A 1 864 ? -10.664 18.347 28.965 1.00 77.56 864 SER A CA 1
ATOM 6696 C C . SER A 1 864 ? -11.986 18.333 28.187 1.00 77.56 864 SER A C 1
ATOM 6698 O O . SER A 1 864 ? -12.012 18.220 26.959 1.00 77.56 864 SER A O 1
ATOM 6700 N N . VAL A 1 865 ? -13.106 18.492 28.900 1.00 81.19 865 VAL A N 1
ATOM 6701 C CA . VAL A 1 865 ? -14.449 18.600 28.296 1.00 81.19 865 VAL A CA 1
ATOM 6702 C C . VAL A 1 865 ? -14.585 19.833 27.389 1.00 81.19 865 VAL A C 1
ATOM 6704 O O . VAL A 1 865 ? -15.403 19.847 26.473 1.00 81.19 865 VAL A O 1
ATOM 6707 N N . GLU A 1 866 ? -13.748 20.850 27.602 1.00 79.50 866 GLU A N 1
ATOM 6708 C CA . GLU A 1 866 ? -13.741 22.127 26.876 1.00 79.50 866 GLU A CA 1
ATOM 6709 C C . GLU A 1 866 ? -13.414 21.961 25.379 1.00 79.50 866 GLU A C 1
ATOM 6711 O O . GLU A 1 866 ? -13.834 22.776 24.553 1.00 79.50 866 GLU A O 1
ATOM 6716 N N . TYR A 1 867 ? -12.730 20.865 25.025 1.00 74.25 867 TYR A N 1
ATOM 6717 C CA . TYR A 1 867 ? -12.370 20.485 23.656 1.00 74.25 867 TYR A CA 1
ATOM 6718 C C . TYR A 1 867 ? -13.388 19.522 23.013 1.00 74.25 867 TYR A C 1
ATOM 6720 O O . TYR A 1 867 ? -13.204 19.097 21.872 1.00 74.25 867 TYR A O 1
ATOM 6728 N N . ASN A 1 868 ? -14.497 19.197 23.693 1.00 80.38 868 ASN A N 1
ATOM 6729 C CA . ASN A 1 868 ? -15.630 18.513 23.070 1.00 80.38 868 ASN A CA 1
ATOM 6730 C C . ASN A 1 868 ? -16.375 19.491 22.145 1.00 80.38 868 ASN A C 1
ATOM 6732 O O . ASN A 1 868 ? -17.276 20.220 22.568 1.00 80.38 868 ASN A O 1
ATOM 6736 N N . THR A 1 869 ? -15.999 19.491 20.865 1.00 78.50 869 THR A N 1
ATOM 6737 C CA . THR A 1 869 ? -16.590 20.356 19.834 1.00 78.50 869 THR A CA 1
ATOM 6738 C C . THR A 1 869 ? -18.103 20.198 19.732 1.00 78.50 869 THR A C 1
ATOM 6740 O O . THR A 1 869 ? -18.792 21.207 19.658 1.00 78.50 869 THR A O 1
ATOM 6743 N N . ARG A 1 870 ? -18.644 18.975 19.831 1.00 83.25 870 ARG A N 1
ATOM 6744 C CA . ARG A 1 870 ? -20.097 18.716 19.786 1.00 83.25 870 ARG A CA 1
ATOM 6745 C C . ARG A 1 870 ? -20.851 19.327 20.961 1.00 83.25 870 ARG A C 1
ATOM 6747 O O . ARG A 1 870 ? -21.901 19.940 20.773 1.00 83.25 870 ARG A O 1
ATOM 6754 N N . LEU A 1 871 ? -20.319 19.188 22.173 1.00 87.88 871 LEU A N 1
ATOM 6755 C CA . LEU A 1 871 ? -20.923 19.798 23.354 1.00 87.88 871 LEU A CA 1
ATOM 6756 C C . LEU A 1 871 ? -20.821 21.326 23.291 1.00 87.88 871 LEU A C 1
ATOM 6758 O O . LEU A 1 871 ? -21.782 22.009 23.633 1.00 87.88 871 LEU A O 1
ATOM 6762 N N . LYS A 1 872 ? -19.705 21.868 22.793 1.00 87.62 872 LYS A N 1
ATOM 6763 C CA . LYS A 1 872 ? -19.524 23.310 22.584 1.00 87.62 872 LYS A CA 1
ATOM 6764 C C . LYS A 1 872 ? -20.486 23.872 21.529 1.00 87.62 872 LYS A C 1
ATOM 6766 O O . LYS A 1 872 ? -21.200 24.825 21.823 1.00 87.62 872 LYS A O 1
ATOM 6771 N N . GLU A 1 873 ? -20.587 23.223 20.366 1.00 87.50 873 GLU A N 1
ATOM 6772 C CA . GLU A 1 873 ? -21.568 23.512 19.306 1.00 87.50 873 GLU A CA 1
ATOM 6773 C C . GLU A 1 873 ? -22.994 23.579 19.868 1.00 87.50 873 GLU A C 1
ATOM 6775 O O . GLU A 1 873 ? -23.749 24.487 19.525 1.00 87.50 873 GLU A O 1
ATOM 6780 N N . LEU A 1 874 ? -23.368 22.646 20.750 1.00 88.44 874 LEU A N 1
ATOM 6781 C CA . LEU A 1 874 ? -24.681 22.637 21.394 1.00 88.44 874 LEU A CA 1
ATOM 6782 C C . LEU A 1 874 ? -24.833 23.705 22.477 1.00 88.44 874 LEU A C 1
ATOM 6784 O O . LEU A 1 874 ? -25.904 24.298 22.563 1.00 88.44 874 LEU A O 1
ATOM 6788 N N . LEU A 1 875 ? -23.820 23.971 23.304 1.00 90.19 875 LEU A N 1
ATOM 6789 C CA . LEU A 1 875 ? -23.885 25.014 24.334 1.00 90.19 875 LEU A CA 1
ATOM 6790 C C . LEU A 1 875 ? -24.007 26.415 23.715 1.00 90.19 875 LEU A C 1
ATOM 6792 O O . LEU A 1 875 ? -24.773 27.230 24.222 1.00 90.19 875 LEU A O 1
ATOM 6796 N N . ASP A 1 876 ? -23.317 26.675 22.603 1.00 90.12 876 ASP A N 1
ATOM 6797 C CA . ASP A 1 876 ? -23.329 27.973 21.915 1.00 90.12 876 ASP A CA 1
ATOM 6798 C C . ASP A 1 876 ? -24.598 28.200 21.052 1.00 90.12 876 ASP A C 1
ATOM 6800 O O . ASP A 1 876 ? -24.893 29.332 20.661 1.00 90.12 876 ASP A O 1
ATOM 6804 N N . GLN A 1 877 ? -25.401 27.160 20.781 1.00 89.19 877 GLN A N 1
ATOM 6805 C CA . GLN A 1 877 ? -26.686 27.289 20.073 1.00 89.19 877 GLN A CA 1
ATOM 6806 C C . GLN A 1 877 ? -27.781 27.956 20.939 1.00 89.19 877 GLN A C 1
ATOM 6808 O O . GLN A 1 877 ? -27.997 27.545 22.082 1.00 89.19 877 GLN A O 1
ATOM 6813 N N . PRO A 1 878 ? -28.586 28.893 20.396 1.00 86.69 878 PRO A N 1
ATOM 6814 C CA . PRO A 1 878 ? -29.621 29.614 21.153 1.00 86.69 878 PRO A CA 1
ATOM 6815 C C . PRO A 1 878 ? -30.901 28.804 21.436 1.00 86.69 878 PRO A C 1
ATOM 6817 O O . PRO A 1 878 ? -31.781 29.274 22.157 1.00 86.69 878 PRO A O 1
ATOM 6820 N N . GLN A 1 879 ? -31.038 27.604 20.868 1.00 88.44 879 GLN A N 1
ATOM 6821 C CA . GLN A 1 879 ? -32.191 26.714 21.046 1.00 88.44 879 GLN A CA 1
ATOM 6822 C C . GLN A 1 879 ? -31.730 25.296 21.414 1.00 88.44 879 GLN A C 1
ATOM 6824 O O . GLN A 1 879 ? -30.544 24.974 21.300 1.00 88.44 879 GLN A O 1
ATOM 6829 N N . TRP A 1 880 ? -32.647 24.448 21.879 1.00 88.00 880 TRP A N 1
ATOM 6830 C CA . TRP A 1 880 ? -32.410 22.997 21.918 1.00 88.00 880 TRP A CA 1
ATOM 6831 C C . TRP A 1 880 ? -32.591 22.388 20.515 1.00 88.00 880 TRP A C 1
ATOM 6833 O O . TRP A 1 880 ? -33.415 22.896 19.750 1.00 88.00 880 TRP A O 1
ATOM 6843 N N . PRO A 1 881 ? -31.858 21.311 20.168 1.00 84.00 881 PRO A N 1
ATOM 6844 C CA . PRO A 1 881 ? -32.027 20.625 18.889 1.00 84.00 881 PRO A CA 1
ATOM 6845 C C . PRO A 1 881 ? -33.460 20.100 18.706 1.00 84.00 881 PRO A C 1
ATOM 6847 O O . PRO A 1 881 ? -34.138 19.722 19.666 1.00 84.00 881 PRO A O 1
ATOM 6850 N N . ALA A 1 882 ? -33.923 20.061 17.454 1.00 71.62 882 ALA A N 1
ATOM 6851 C CA . ALA A 1 882 ? -35.222 19.490 17.108 1.00 71.62 882 ALA A CA 1
ATOM 6852 C C . ALA A 1 882 ? -35.268 17.995 17.477 1.00 71.62 882 ALA A C 1
ATOM 6854 O O . ALA A 1 882 ? -34.282 17.275 17.317 1.00 71.62 882 ALA A O 1
ATOM 6855 N N . SER A 1 883 ? -36.405 17.508 17.984 1.00 59.38 883 SER A N 1
ATOM 6856 C CA . SER A 1 883 ? -36.473 16.157 18.552 1.00 59.38 883 SER A CA 1
ATOM 6857 C C . SER A 1 883 ? -36.542 15.061 17.484 1.00 59.38 883 SER A C 1
ATOM 6859 O O . SER A 1 883 ? -37.631 14.596 17.148 1.00 59.38 883 SER A O 1
ATOM 6861 N N . GLY A 1 884 ? -35.368 14.652 16.999 1.00 51.78 884 GLY A N 1
ATOM 6862 C CA . GLY A 1 884 ? -35.141 13.467 16.165 1.00 51.78 884 GLY A CA 1
ATOM 6863 C C . GLY A 1 884 ? -33.939 12.617 16.608 1.00 51.78 884 GLY A C 1
ATOM 6864 O O . GLY A 1 884 ? -33.986 11.397 16.478 1.00 51.78 884 GLY A O 1
ATOM 6865 N N . ASP A 1 885 ? -32.898 13.227 17.187 1.00 46.75 885 ASP A N 1
ATOM 6866 C CA . ASP A 1 885 ? -31.681 12.517 17.605 1.00 46.75 885 ASP A CA 1
ATOM 6867 C C . ASP A 1 885 ? -31.823 11.715 18.911 1.00 46.75 885 ASP A C 1
ATOM 6869 O O . ASP A 1 885 ? -32.485 12.127 19.871 1.00 46.75 885 ASP A O 1
ATOM 6873 N N . ARG A 1 886 ? -31.104 10.584 18.983 1.00 68.69 886 ARG A N 1
ATOM 6874 C CA . ARG A 1 886 ? -30.864 9.851 20.237 1.00 68.69 886 ARG A CA 1
ATOM 6875 C C . ARG A 1 886 ? -29.907 10.660 21.118 1.00 68.69 886 ARG A C 1
ATOM 6877 O O . ARG A 1 886 ? -28.733 10.808 20.788 1.00 68.69 886 ARG A O 1
ATOM 6884 N N . VAL A 1 887 ? -30.410 11.150 22.247 1.00 82.44 887 VAL A N 1
ATOM 6885 C CA . VAL A 1 887 ? -29.697 12.051 23.169 1.00 82.44 887 VAL A CA 1
ATOM 6886 C C . VAL A 1 887 ? -28.448 11.378 23.757 1.00 82.44 887 VAL A C 1
ATOM 6888 O O . VAL A 1 887 ? -28.553 10.320 24.380 1.00 82.44 887 VAL A O 1
ATOM 6891 N N . LYS A 1 888 ? -27.272 11.997 23.581 1.00 89.31 888 LYS A N 1
ATOM 6892 C CA . LYS A 1 888 ? -25.952 11.447 23.948 1.00 89.31 888 LYS A CA 1
ATOM 6893 C C . LYS A 1 888 ? -25.435 12.022 25.272 1.00 89.31 888 LYS A C 1
ATOM 6895 O O . LYS A 1 888 ? -25.222 13.225 25.390 1.00 89.31 888 LYS A O 1
ATOM 6900 N N . ALA A 1 889 ? -25.158 11.174 26.256 1.00 91.81 889 ALA A N 1
ATOM 6901 C CA . ALA A 1 889 ? -24.382 11.532 27.441 1.00 91.81 889 ALA A CA 1
ATOM 6902 C C . ALA A 1 889 ? -22.889 11.283 27.169 1.00 91.81 889 ALA A C 1
ATOM 6904 O O . ALA A 1 889 ? -22.476 10.127 27.067 1.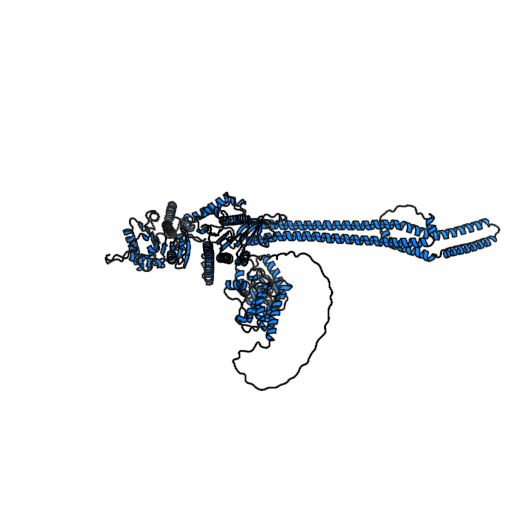00 91.81 889 ALA A O 1
ATOM 6905 N N . TRP A 1 890 ? -22.088 12.348 27.028 1.00 92.25 890 TRP A N 1
ATOM 6906 C CA . TRP A 1 890 ? -20.654 12.239 26.741 1.00 92.25 890 TRP A CA 1
ATOM 6907 C C . TRP A 1 890 ? -19.823 11.939 27.997 1.00 92.25 890 TRP A C 1
ATOM 6909 O O . TRP A 1 890 ? -19.919 12.629 29.016 1.00 92.25 890 TRP A O 1
ATOM 6919 N N . LEU A 1 891 ? -18.981 10.910 27.890 1.00 92.44 891 LEU A N 1
ATOM 6920 C CA . LEU A 1 891 ? -18.183 10.333 28.974 1.00 92.44 891 LEU A CA 1
ATOM 6921 C C . LEU A 1 891 ? -16.699 10.732 28.895 1.00 92.44 891 LEU A C 1
ATOM 6923 O O . LEU A 1 891 ? -16.033 10.837 29.925 1.00 92.44 891 LEU A O 1
ATOM 6927 N N . GLY A 1 892 ? -16.160 10.926 27.687 1.00 87.44 892 GLY A N 1
ATOM 6928 C CA . GLY A 1 892 ? -14.740 11.214 27.487 1.00 87.44 892 GLY A CA 1
ATOM 6929 C C . GLY A 1 892 ? -14.296 11.297 26.028 1.00 87.44 892 GLY A C 1
ATOM 6930 O O . GLY A 1 892 ? -15.101 11.189 25.101 1.00 87.44 892 GLY A O 1
ATOM 6931 N N . HIS A 1 893 ? -12.991 11.477 25.846 1.00 78.06 893 HIS A N 1
ATOM 6932 C CA . HIS A 1 893 ? -12.321 11.482 24.549 1.00 78.06 893 HIS A CA 1
ATOM 6933 C C . HIS A 1 893 ? -12.037 10.035 24.092 1.00 78.06 893 HIS A C 1
ATOM 6935 O O . HIS A 1 893 ? -11.546 9.235 24.896 1.00 78.06 893 HIS A O 1
ATOM 6941 N N . PRO A 1 894 ? -12.319 9.664 22.832 1.00 67.94 894 PRO A N 1
ATOM 6942 C CA . PRO A 1 894 ? -12.153 8.294 22.359 1.00 67.94 894 PRO A CA 1
ATOM 6943 C C . PRO A 1 894 ? -10.671 7.994 22.080 1.00 67.94 894 PRO A C 1
ATOM 6945 O O . PRO A 1 894 ? -9.899 8.888 21.749 1.00 67.94 894 PRO A O 1
ATOM 6948 N N . VAL A 1 895 ? -10.242 6.730 22.186 1.00 58.25 895 VAL A N 1
ATOM 6949 C CA . VAL A 1 895 ? -8.858 6.337 21.812 1.00 58.25 895 VAL A CA 1
ATOM 6950 C C . VAL A 1 895 ? -8.652 6.293 20.292 1.00 58.25 895 VAL A C 1
ATOM 6952 O O . VAL A 1 895 ? -7.524 6.353 19.813 1.00 58.25 895 VAL A O 1
ATOM 6955 N N . ILE A 1 896 ? -9.745 6.179 19.541 1.00 48.09 896 ILE A N 1
ATOM 6956 C CA . ILE A 1 896 ? -9.793 6.083 18.080 1.00 48.09 896 ILE A CA 1
ATOM 6957 C C . ILE A 1 896 ? -10.449 7.362 17.552 1.00 48.09 896 ILE A C 1
ATOM 6959 O O . ILE A 1 896 ? -11.342 7.892 18.210 1.00 48.09 896 ILE A O 1
ATOM 6963 N N . LEU A 1 897 ? -10.040 7.858 16.382 1.00 47.28 897 LEU A N 1
ATOM 6964 C CA . LEU A 1 897 ? -10.563 9.102 15.808 1.00 47.28 897 LEU A CA 1
ATOM 6965 C C . LEU A 1 897 ? -12.052 8.973 15.421 1.00 47.28 897 LEU A C 1
ATOM 6967 O O . LEU A 1 897 ? -12.390 8.534 14.320 1.00 47.28 897 LEU A O 1
ATOM 6971 N N . LYS A 1 898 ? -12.947 9.348 16.340 1.00 59.31 898 LYS A N 1
ATOM 6972 C CA . LYS A 1 898 ? -14.406 9.311 16.163 1.00 59.31 898 LYS A CA 1
ATOM 6973 C C . LYS A 1 898 ? -15.131 10.358 17.019 1.00 59.31 898 LYS A C 1
ATOM 6975 O O . LYS A 1 898 ? -14.490 11.158 17.698 1.00 59.31 898 LYS A O 1
ATOM 6980 N N . GLU A 1 899 ? -16.468 10.371 16.990 1.00 67.81 899 GLU A N 1
ATOM 6981 C CA . GLU A 1 899 ? -17.249 11.205 17.919 1.00 67.81 899 GLU A CA 1
ATOM 6982 C C . GLU A 1 899 ? -16.943 10.848 19.388 1.00 67.81 899 GLU A C 1
ATOM 6984 O O . GLU A 1 899 ? -16.722 9.670 19.683 1.00 67.81 899 GLU A O 1
ATOM 6989 N N . PRO A 1 900 ? -16.968 11.821 20.324 1.00 82.81 900 PRO A N 1
ATOM 6990 C CA . PRO A 1 900 ? -16.644 11.554 21.718 1.00 82.81 900 PRO A CA 1
ATOM 6991 C C . PRO A 1 900 ? -17.486 10.442 22.343 1.00 82.81 900 PRO A C 1
ATOM 6993 O O . PRO A 1 900 ? -18.693 10.352 22.104 1.00 82.81 900 PRO A O 1
ATOM 6996 N N . THR A 1 901 ? -16.836 9.611 23.159 1.00 88.06 901 THR A N 1
ATOM 6997 C CA . THR A 1 901 ? -17.407 8.402 23.759 1.00 88.06 901 THR A CA 1
ATOM 6998 C C . THR A 1 901 ? -18.671 8.741 24.536 1.00 88.06 901 THR A C 1
ATOM 7000 O O . THR A 1 901 ? -18.649 9.584 25.437 1.00 88.06 901 THR A O 1
ATOM 7003 N N . ALA A 1 902 ? -19.783 8.099 24.180 1.00 90.94 902 ALA A N 1
ATOM 7004 C CA . ALA A 1 902 ? -21.108 8.437 24.680 1.00 90.94 902 ALA A CA 1
ATOM 7005 C C . ALA A 1 902 ? -21.970 7.199 24.923 1.00 90.94 902 ALA A C 1
ATOM 7007 O O . ALA A 1 902 ? -21.799 6.169 24.275 1.00 90.94 902 ALA A O 1
ATOM 7008 N N . VAL A 1 903 ? -22.965 7.347 25.797 1.00 91.69 903 VAL A N 1
ATOM 7009 C CA . VAL A 1 903 ? -24.126 6.445 25.861 1.00 91.69 903 VAL A CA 1
ATOM 7010 C C . VAL A 1 903 ? -25.398 7.217 25.542 1.00 91.69 903 VAL A C 1
ATOM 7012 O O . VAL A 1 903 ? -25.480 8.422 25.776 1.00 91.69 903 VAL A O 1
ATOM 7015 N N . THR A 1 904 ? -26.407 6.522 25.027 1.00 89.50 904 THR A N 1
ATOM 7016 C CA . THR A 1 904 ? -27.752 7.067 24.819 1.00 89.50 904 THR A CA 1
ATOM 7017 C C . THR A 1 904 ? -28.729 6.357 25.742 1.00 89.50 904 THR A C 1
ATOM 7019 O O . THR A 1 904 ? -28.743 5.128 25.764 1.00 89.50 904 THR A O 1
ATOM 7022 N N . PHE A 1 905 ? -29.567 7.103 26.460 1.00 87.75 905 PHE A N 1
ATOM 7023 C CA . PHE A 1 905 ? -30.618 6.523 27.300 1.00 87.75 905 PHE A CA 1
ATOM 7024 C C . PHE A 1 905 ? -31.903 6.360 26.480 1.00 87.75 905 PHE A C 1
ATOM 7026 O O . PHE A 1 905 ? -32.469 7.335 25.981 1.00 87.75 905 PHE A O 1
ATOM 7033 N N . SER A 1 906 ? -32.336 5.116 26.320 1.00 85.31 906 SER A N 1
ATOM 7034 C CA . SER A 1 906 ? -33.455 4.675 25.481 1.00 85.31 906 SER A CA 1
ATOM 7035 C C . SER A 1 906 ? -34.508 3.963 26.330 1.00 85.31 906 SER A C 1
ATOM 7037 O O . SER A 1 906 ? -34.186 3.410 27.379 1.00 85.31 906 SER A O 1
ATOM 7039 N N . ARG A 1 907 ? -35.778 3.949 25.899 1.00 85.94 907 ARG A N 1
ATOM 7040 C CA . ARG A 1 907 ? -36.843 3.201 26.602 1.00 85.94 907 ARG A CA 1
ATOM 7041 C C . ARG A 1 907 ? -36.832 1.723 26.235 1.00 85.94 907 ARG A C 1
ATOM 7043 O O . ARG A 1 907 ? -37.750 1.214 25.603 1.00 85.94 907 ARG A O 1
ATOM 7050 N N . GLU A 1 908 ? -35.732 1.089 26.595 1.00 84.75 908 GLU A N 1
ATOM 7051 C CA . GLU A 1 908 ? -35.385 -0.292 26.299 1.00 84.75 908 GLU A CA 1
ATOM 7052 C C . GLU A 1 908 ? -34.843 -0.895 27.605 1.00 84.75 908 GLU A C 1
ATOM 7054 O O . GLU A 1 908 ? -34.007 -0.275 28.270 1.00 84.75 908 GLU A O 1
ATOM 7059 N N . SER A 1 909 ? -35.336 -2.066 28.017 1.00 82.81 909 SER A N 1
ATOM 7060 C CA . SER A 1 909 ? -34.855 -2.764 29.218 1.00 82.81 909 SER A CA 1
ATOM 7061 C C . SER A 1 909 ? -33.323 -2.889 29.218 1.00 82.81 909 SER A C 1
ATOM 7063 O O . SER A 1 909 ? -32.719 -3.063 28.166 1.00 82.81 909 SER A O 1
ATOM 7065 N N . GLY A 1 910 ? -32.693 -2.739 30.387 1.00 81.88 910 GLY A N 1
ATOM 7066 C CA . GLY A 1 910 ? -31.228 -2.713 30.525 1.00 81.88 910 GLY A CA 1
ATOM 7067 C C . GLY A 1 910 ? -30.535 -1.381 30.181 1.00 81.88 910 GLY A C 1
ATOM 7068 O O . GLY A 1 910 ? -29.341 -1.242 30.461 1.00 81.88 910 GLY A O 1
ATOM 7069 N N . SER A 1 911 ? -31.261 -0.371 29.667 1.00 88.00 911 SER A N 1
ATOM 7070 C CA . SER A 1 911 ? -30.750 0.981 29.341 1.00 88.00 911 SER A CA 1
ATOM 7071 C C . SER A 1 911 ? -30.454 1.840 30.591 1.00 88.00 911 SER A C 1
ATOM 7073 O O . SER A 1 911 ? -31.083 2.870 30.865 1.00 88.00 911 SER A O 1
ATOM 7075 N N . HIS A 1 912 ? -29.459 1.378 31.353 1.00 93.75 912 HIS A N 1
ATOM 7076 C CA . HIS A 1 912 ? -28.826 1.996 32.519 1.00 93.75 912 HIS A CA 1
ATOM 7077 C C . HIS A 1 912 ? -27.299 1.997 32.342 1.00 93.75 912 HIS A C 1
ATOM 7079 O O . HIS A 1 912 ? -26.737 1.096 31.716 1.00 93.75 912 HIS A O 1
ATOM 7085 N N . LEU A 1 913 ? -26.611 2.962 32.960 1.00 95.88 913 LEU A N 1
ATOM 7086 C CA . LEU A 1 913 ? -25.150 3.062 32.971 1.00 95.88 913 LEU A CA 1
ATOM 7087 C C . LEU A 1 913 ? -24.569 2.629 34.329 1.00 95.88 913 LEU A C 1
ATOM 7089 O O . LEU A 1 913 ? -24.768 3.296 35.347 1.00 95.88 913 LEU A O 1
ATOM 7093 N N . LEU A 1 914 ? -23.792 1.544 34.330 1.00 96.44 914 LEU A N 1
ATOM 7094 C CA . LEU A 1 914 ? -22.954 1.132 35.460 1.00 96.44 914 LEU A CA 1
ATOM 7095 C C . LEU A 1 914 ? -21.524 1.646 35.277 1.00 96.44 914 LEU A C 1
ATOM 7097 O O . LEU A 1 914 ? -20.950 1.502 34.201 1.00 96.44 914 LEU A O 1
ATOM 7101 N N . ILE A 1 915 ? -20.919 2.170 36.340 1.00 96.81 915 ILE A N 1
ATOM 7102 C CA . ILE A 1 915 ? -19.513 2.578 36.389 1.00 96.81 915 ILE A CA 1
ATOM 7103 C C . ILE A 1 915 ? -18.816 1.789 37.507 1.00 96.81 915 ILE A C 1
ATOM 7105 O O . ILE A 1 915 ? -19.202 1.899 38.671 1.00 96.81 915 ILE A O 1
ATOM 7109 N N . VAL A 1 916 ? -17.782 1.007 37.181 1.00 94.75 916 VAL A N 1
ATOM 7110 C CA . VAL A 1 916 ? -17.059 0.158 38.148 1.00 94.75 916 VAL A CA 1
ATOM 7111 C C . VAL A 1 916 ? -15.578 0.518 38.210 1.00 94.75 916 VAL A C 1
ATOM 7113 O O . VAL A 1 916 ? -14.869 0.467 37.204 1.00 94.75 916 VAL A O 1
ATOM 7116 N N . GLY A 1 917 ? -15.090 0.837 39.410 1.00 91.75 917 GLY A N 1
ATOM 7117 C CA . GLY A 1 917 ? -13.662 1.034 39.669 1.00 91.75 917 GLY A CA 1
ATOM 7118 C C . GLY A 1 917 ? -13.362 1.989 40.820 1.00 91.75 917 GLY A C 1
ATOM 7119 O O . GLY A 1 917 ? -14.252 2.634 41.368 1.00 91.75 917 GLY A O 1
ATOM 7120 N N . LYS A 1 918 ? -12.081 2.100 41.188 1.00 89.69 918 LYS A N 1
ATOM 7121 C CA . LYS A 1 918 ? -11.626 2.896 42.346 1.00 89.69 918 LYS A CA 1
ATOM 7122 C C . LYS A 1 918 ? -11.459 4.391 42.051 1.00 89.69 918 LYS A C 1
ATOM 7124 O O . LYS A 1 918 ? -11.268 5.168 42.984 1.00 89.69 918 LYS A O 1
ATOM 7129 N N . GLN A 1 919 ? -11.503 4.781 40.781 1.00 89.44 919 GLN A N 1
ATOM 7130 C CA . GLN A 1 919 ? -11.300 6.136 40.275 1.00 89.44 919 GLN A CA 1
ATOM 7131 C C . GLN A 1 919 ? -12.529 7.031 40.541 1.00 89.44 919 GLN A C 1
ATOM 7133 O O . GLN A 1 919 ? -13.207 7.472 39.617 1.00 89.44 919 GLN A O 1
ATOM 7138 N N . GLU A 1 920 ? -12.815 7.298 41.820 1.00 89.19 920 GLU A N 1
ATOM 7139 C CA . GLU A 1 920 ? -13.972 8.087 42.285 1.00 89.19 920 GLU A CA 1
ATOM 7140 C C . GLU A 1 920 ? -14.072 9.466 41.603 1.00 89.19 920 GLU A C 1
ATOM 7142 O O . GLU A 1 920 ? -15.159 9.891 41.235 1.00 89.19 920 GLU A O 1
ATOM 7147 N N . GLU A 1 921 ? -12.947 10.138 41.351 1.00 88.25 921 GLU A N 1
ATOM 7148 C CA . GLU A 1 921 ? -12.916 11.459 40.701 1.00 88.25 921 GLU A CA 1
ATOM 7149 C C . GLU A 1 921 ? -13.232 11.410 39.193 1.00 88.25 921 GLU A C 1
ATOM 7151 O O . GLU A 1 921 ? -13.914 12.290 38.670 1.00 88.25 921 GLU A O 1
ATOM 7156 N N . MET A 1 922 ? -12.831 10.343 38.492 1.00 88.56 922 MET A N 1
ATOM 7157 C CA . MET A 1 922 ? -13.202 10.144 37.083 1.00 88.56 922 MET A CA 1
ATOM 7158 C C . MET A 1 922 ? -14.655 9.671 36.951 1.00 88.56 922 MET A C 1
ATOM 7160 O O . MET A 1 922 ? -15.349 10.086 36.030 1.00 88.56 922 MET A O 1
ATOM 7164 N N . ALA A 1 923 ? -15.151 8.853 37.887 1.00 91.25 923 ALA A N 1
ATOM 7165 C CA . ALA A 1 923 ? -16.566 8.483 37.949 1.00 91.25 923 ALA A CA 1
ATOM 7166 C C . ALA A 1 923 ? -17.467 9.699 38.244 1.00 91.25 923 ALA A C 1
ATOM 7168 O O . ALA A 1 923 ? -18.508 9.864 37.606 1.00 91.25 923 ALA A O 1
ATOM 7169 N N . MET A 1 924 ? -17.030 10.579 39.152 1.00 90.94 924 MET A N 1
ATOM 7170 C CA . MET A 1 924 ? -17.644 11.883 39.416 1.00 90.94 924 MET A CA 1
ATOM 7171 C C . MET A 1 924 ? -17.662 12.752 38.152 1.00 90.94 924 MET A C 1
ATOM 7173 O O . MET A 1 924 ? -18.710 13.285 37.793 1.00 90.94 924 MET A O 1
ATOM 7177 N N . SER A 1 925 ? -16.530 12.849 37.443 1.00 90.94 925 SER A N 1
ATOM 7178 C CA . SER A 1 925 ? -16.441 13.596 36.185 1.00 90.94 925 SER A CA 1
ATOM 7179 C C . SER A 1 925 ? -17.421 13.070 35.134 1.00 90.94 925 SER A C 1
ATOM 7181 O O . SER A 1 925 ? -18.231 13.843 34.633 1.00 90.94 925 SER A O 1
ATOM 7183 N N . ILE A 1 926 ? -17.454 11.753 34.888 1.00 93.44 926 ILE A N 1
ATOM 7184 C CA . ILE A 1 926 ? -18.401 11.127 33.949 1.00 93.44 926 ILE A CA 1
ATOM 7185 C C . ILE A 1 926 ? -19.857 11.459 34.312 1.00 93.44 926 ILE A C 1
ATOM 7187 O O . ILE A 1 926 ? -20.658 11.747 33.421 1.00 93.44 926 ILE A O 1
ATOM 7191 N N . ALA A 1 927 ? -20.221 11.443 35.599 1.00 92.75 927 ALA A N 1
ATOM 7192 C CA . ALA A 1 927 ? -21.568 11.811 36.037 1.00 92.75 927 ALA A CA 1
ATOM 7193 C C . ALA A 1 927 ? -21.883 13.295 35.759 1.00 92.75 927 ALA A C 1
ATOM 7195 O O . ALA A 1 927 ? -22.975 13.613 35.286 1.00 92.75 927 ALA A O 1
ATOM 7196 N N . VAL A 1 928 ? -20.921 14.193 35.997 1.00 92.56 928 VAL A N 1
ATOM 7197 C CA . VAL A 1 928 ? -21.038 15.637 35.732 1.00 92.56 928 VAL A CA 1
ATOM 7198 C C . VAL A 1 928 ? -21.125 15.934 34.230 1.00 92.56 928 VAL A C 1
ATOM 7200 O O . VAL A 1 928 ? -22.050 16.630 33.807 1.00 92.56 928 VAL A O 1
ATOM 7203 N N . THR A 1 929 ? -20.226 15.388 33.403 1.00 91.88 929 THR A N 1
ATOM 7204 C CA . THR A 1 929 ? -20.235 15.628 31.950 1.00 91.88 929 THR A CA 1
ATOM 7205 C C . THR A 1 929 ? -21.458 15.015 31.286 1.00 91.88 929 THR A C 1
ATOM 7207 O O . THR A 1 929 ? -22.047 15.657 30.418 1.00 91.88 929 THR A O 1
ATOM 7210 N N . SER A 1 930 ? -21.914 13.840 31.739 1.00 93.06 930 SER A N 1
ATOM 7211 C CA . SER A 1 930 ? -23.187 13.252 31.301 1.00 93.06 930 SER A CA 1
ATOM 7212 C C . SER A 1 930 ? -24.352 14.207 31.556 1.00 93.06 930 SER A C 1
ATOM 7214 O O . SER A 1 930 ? -25.132 14.483 30.649 1.00 93.06 930 SER A O 1
ATOM 7216 N N . LEU A 1 931 ? -24.449 14.762 32.767 1.00 92.56 931 LEU A N 1
ATOM 7217 C CA . LEU A 1 931 ? -25.542 15.649 33.167 1.00 92.56 931 LEU A CA 1
ATOM 7218 C C . LEU A 1 931 ? -25.565 16.941 32.332 1.00 92.56 931 LEU A C 1
ATOM 7220 O O . LEU A 1 931 ? -26.611 17.289 31.780 1.00 92.56 931 LEU A O 1
ATOM 7224 N N . VAL A 1 932 ? -24.416 17.605 32.165 1.00 92.88 932 VAL A N 1
ATOM 7225 C CA . VAL A 1 932 ? -24.297 18.811 31.321 1.00 92.88 932 VAL A CA 1
ATOM 7226 C C . VAL A 1 932 ? -24.600 18.493 29.850 1.00 92.88 932 VAL A C 1
ATOM 7228 O O . VAL A 1 932 ? -25.330 19.244 29.204 1.00 92.88 932 VAL A O 1
ATOM 7231 N N . SER A 1 933 ? -24.128 17.350 29.336 1.00 92.81 933 SER A N 1
ATOM 7232 C CA . SER A 1 933 ? -24.416 16.899 27.964 1.00 92.81 933 SER A CA 1
ATOM 7233 C C . SER A 1 933 ? -25.914 16.737 27.722 1.00 92.81 933 SER A C 1
ATOM 7235 O O . SER A 1 933 ? -26.442 17.250 26.734 1.00 92.81 933 SER A O 1
ATOM 7237 N N . LEU A 1 934 ? -26.612 16.057 28.636 1.00 92.00 934 LEU A N 1
ATOM 7238 C CA . LEU A 1 934 ? -28.050 15.830 28.535 1.00 92.00 934 LEU A CA 1
ATOM 7239 C C . LEU A 1 934 ? -28.844 17.143 28.648 1.00 92.00 934 LEU A C 1
ATOM 7241 O O . LEU A 1 934 ? -29.775 17.346 27.875 1.00 92.00 934 LEU A O 1
ATOM 7245 N N . ALA A 1 935 ? -28.457 18.062 29.540 1.00 91.69 935 ALA A N 1
ATOM 7246 C CA . ALA A 1 935 ? -29.111 19.368 29.703 1.00 91.69 935 ALA A CA 1
ATOM 7247 C C . ALA A 1 935 ? -28.877 20.340 28.521 1.00 91.69 935 ALA A C 1
ATOM 7249 O O . ALA A 1 935 ? -29.699 21.223 28.262 1.00 91.69 935 ALA A O 1
ATOM 7250 N N . ALA A 1 936 ? -27.787 20.169 27.763 1.00 91.38 936 ALA A N 1
ATOM 7251 C CA . ALA A 1 936 ? -27.551 20.907 26.521 1.00 91.38 936 ALA A CA 1
ATOM 7252 C C . ALA A 1 936 ? -28.452 20.436 25.356 1.00 91.38 936 ALA A C 1
ATOM 7254 O O . ALA A 1 936 ? -28.739 21.222 24.452 1.00 91.38 936 ALA A O 1
ATOM 7255 N N . GLN A 1 937 ? -28.921 19.180 25.384 1.00 91.12 937 GLN A N 1
ATOM 7256 C CA . GLN A 1 937 ? -29.731 18.554 24.323 1.00 91.12 937 GLN A CA 1
ATOM 7257 C C . GLN A 1 937 ? -31.231 18.489 24.648 1.00 91.12 937 GLN A C 1
ATOM 7259 O O . GLN A 1 937 ? -32.059 18.727 23.772 1.00 91.12 937 GLN A O 1
ATOM 7264 N N . CYS A 1 938 ? -31.602 18.190 25.893 1.00 88.75 938 CYS A N 1
ATOM 7265 C CA . CYS A 1 938 ? -32.991 18.117 26.345 1.00 88.75 938 CYS A CA 1
ATOM 7266 C C . CYS A 1 938 ? -33.401 19.368 27.128 1.00 88.75 938 CYS A C 1
ATOM 7268 O O . CYS A 1 938 ? -32.661 19.763 28.023 1.00 88.75 938 CYS A O 1
ATOM 7270 N N . PRO A 1 939 ? -34.605 19.925 26.904 1.00 89.25 939 PRO A N 1
ATOM 7271 C CA . PRO A 1 939 ? -35.187 20.930 27.788 1.00 89.25 939 PRO A CA 1
ATOM 7272 C C . PRO A 1 939 ? -35.736 20.293 29.088 1.00 89.25 939 PRO A C 1
ATOM 7274 O O . PRO A 1 939 ? -36.096 19.108 29.093 1.00 89.25 939 PRO A O 1
ATOM 7277 N N . PRO A 1 940 ? -35.868 21.056 30.193 1.00 87.81 940 PRO A N 1
ATOM 7278 C CA . PRO A 1 940 ? -36.167 20.522 31.532 1.00 87.81 940 PRO A CA 1
ATOM 7279 C C . PRO A 1 940 ? -37.562 19.890 31.683 1.00 87.81 940 PRO A C 1
ATOM 7281 O O . PRO A 1 940 ? -37.819 19.155 32.635 1.00 87.81 940 PRO A O 1
ATOM 7284 N N . GLN A 1 941 ? -38.472 20.126 30.736 1.00 86.69 941 GLN A N 1
ATOM 7285 C CA . GLN A 1 941 ? -39.776 19.461 30.667 1.00 86.69 941 GLN A CA 1
ATOM 7286 C C . GLN A 1 941 ? -39.665 17.992 30.211 1.00 86.69 941 GLN A C 1
ATOM 7288 O O . GLN A 1 941 ? -40.563 17.194 30.489 1.00 86.69 941 GLN A O 1
ATOM 7293 N N . ARG A 1 942 ? -38.579 17.616 29.512 1.00 87.06 942 ARG A N 1
ATOM 7294 C CA . ARG A 1 942 ? -38.361 16.259 28.970 1.00 87.06 942 ARG A CA 1
ATOM 7295 C C . ARG A 1 942 ? -37.384 15.414 29.794 1.00 87.06 942 ARG A C 1
ATOM 7297 O O . ARG A 1 942 ? -37.434 14.193 29.671 1.00 87.06 942 ARG A O 1
ATOM 7304 N N . LEU A 1 943 ? -36.576 16.028 30.664 1.00 90.12 943 LEU A N 1
ATOM 7305 C CA . LEU A 1 943 ? -35.635 15.348 31.561 1.00 90.12 943 LEU A CA 1
ATOM 7306 C C . LEU A 1 943 ? -35.681 15.930 32.983 1.00 90.12 943 LEU A C 1
ATOM 7308 O O . LEU A 1 943 ? -35.557 17.140 33.158 1.00 90.12 943 LEU A O 1
ATOM 7312 N N . GLN A 1 944 ? -35.784 15.059 33.989 1.00 92.75 944 GLN A N 1
ATOM 7313 C CA . GLN A 1 944 ? -35.624 15.390 35.408 1.00 92.75 944 GLN A CA 1
ATOM 7314 C C . GLN A 1 944 ? -34.607 14.463 36.079 1.00 92.75 944 GLN A C 1
ATOM 7316 O O . GLN A 1 944 ? -34.590 13.256 35.848 1.00 92.75 944 GLN A O 1
ATOM 7321 N N . CYS A 1 945 ? -33.768 15.030 36.937 1.00 93.56 945 CYS A N 1
ATOM 7322 C CA . CYS A 1 945 ? -32.609 14.369 37.519 1.00 93.56 945 CYS A CA 1
ATOM 7323 C C . CYS A 1 945 ? -32.680 14.351 39.052 1.00 93.56 945 CYS A C 1
ATOM 7325 O O . CYS A 1 945 ? -33.001 15.353 39.698 1.00 93.56 945 CYS A O 1
ATOM 7327 N N . TYR A 1 946 ? -32.316 13.208 39.631 1.00 94.94 946 TYR A N 1
ATOM 7328 C CA . TYR A 1 946 ? -32.197 12.988 41.071 1.00 94.94 946 TYR A CA 1
ATOM 7329 C C . TYR A 1 946 ? -30.769 12.551 41.378 1.00 94.94 946 TYR A C 1
ATOM 7331 O O . TYR A 1 946 ? -30.277 11.589 40.793 1.00 94.94 946 TYR A O 1
ATOM 7339 N N . ILE A 1 947 ? -30.104 13.249 42.294 1.00 93.50 947 ILE A N 1
ATOM 7340 C CA . ILE A 1 947 ? -28.717 12.974 42.677 1.00 93.50 947 ILE A CA 1
ATOM 7341 C C . ILE A 1 947 ? -28.695 12.390 44.087 1.00 93.50 947 ILE A C 1
ATOM 7343 O O . ILE A 1 947 ? -29.267 12.972 45.008 1.00 93.50 947 ILE A O 1
ATOM 7347 N N . VAL A 1 948 ? -27.978 11.283 44.265 1.00 92.62 948 VAL A N 1
ATOM 7348 C CA . VAL A 1 948 ? -27.553 10.768 45.568 1.00 92.62 948 VAL A CA 1
ATOM 7349 C C . VAL A 1 948 ? -26.032 10.656 45.559 1.00 92.62 948 VAL A C 1
ATOM 7351 O O . VAL A 1 948 ? -25.478 9.720 44.980 1.00 92.62 948 VAL A O 1
ATOM 7354 N N . ASP A 1 949 ? -25.355 11.607 46.203 1.00 89.62 949 ASP A N 1
ATOM 7355 C CA . ASP A 1 949 ? -23.898 11.612 46.324 1.00 89.62 949 ASP A CA 1
ATOM 7356 C C . ASP A 1 949 ? -23.446 11.250 47.744 1.00 89.62 949 ASP A C 1
ATOM 7358 O O . ASP A 1 949 ? -23.868 11.836 48.746 1.00 89.62 949 ASP A O 1
ATOM 7362 N N . THR A 1 950 ? -22.568 10.252 47.822 1.00 85.69 950 THR A N 1
ATOM 7363 C CA . THR A 1 950 ? -21.973 9.752 49.067 1.00 85.69 950 THR A CA 1
ATOM 7364 C C . THR A 1 950 ? -20.535 10.230 49.284 1.00 85.69 950 THR A C 1
ATOM 7366 O O . THR A 1 950 ? -19.913 9.851 50.284 1.00 85.69 950 THR A O 1
ATOM 7369 N N . ASN A 1 951 ? -19.991 11.033 48.363 1.00 81.81 951 ASN A N 1
ATOM 7370 C CA . ASN A 1 951 ? -18.704 11.702 48.521 1.00 81.81 951 ASN A CA 1
ATOM 7371 C C . ASN A 1 951 ? -18.734 12.644 49.746 1.00 81.81 951 ASN A C 1
ATOM 7373 O O . ASN A 1 951 ? -19.781 13.006 50.286 1.00 81.81 951 ASN A O 1
ATOM 7377 N N . SER A 1 952 ? -17.552 12.991 50.247 1.00 64.56 952 SER A N 1
ATOM 7378 C CA . SER A 1 952 ? -17.365 13.954 51.338 1.00 64.56 952 SER A CA 1
ATOM 7379 C C . SER A 1 952 ? -16.029 14.697 51.236 1.00 64.56 952 SER A C 1
ATOM 7381 O O . SER A 1 952 ? -15.411 15.002 52.257 1.00 64.56 952 SER A O 1
ATOM 7383 N N . LYS A 1 953 ? -15.532 14.884 50.008 1.00 64.44 953 LYS A N 1
ATOM 7384 C CA . LYS A 1 953 ? -14.309 15.637 49.683 1.00 64.44 953 LYS A CA 1
ATOM 7385 C C . LYS A 1 953 ? -14.539 16.749 48.656 1.00 64.44 953 LYS A C 1
ATOM 7387 O O . LYS A 1 953 ? -13.779 17.709 48.640 1.00 64.44 953 LYS A O 1
ATOM 7392 N N . GLN A 1 954 ? -15.531 16.583 47.783 1.00 64.44 954 GLN A N 1
ATOM 7393 C CA . GLN A 1 954 ? -15.808 17.431 46.626 1.00 64.44 954 GLN A CA 1
ATOM 7394 C C . GLN A 1 954 ? -17.324 17.461 46.400 1.00 64.44 954 GLN A C 1
ATOM 7396 O O . GLN A 1 954 ? -17.890 16.476 45.931 1.00 64.44 954 GLN A O 1
ATOM 7401 N N . ASP A 1 955 ? -17.976 18.584 46.693 1.00 74.06 955 ASP A N 1
ATOM 7402 C CA . ASP A 1 955 ? -19.439 18.729 46.598 1.00 74.06 955 ASP A CA 1
ATOM 7403 C C . ASP A 1 955 ? -19.903 19.062 45.156 1.00 74.06 955 ASP A C 1
ATOM 7405 O O . ASP A 1 955 ? -20.846 19.823 44.942 1.00 74.06 955 ASP A O 1
ATOM 7409 N N . VAL A 1 956 ? -19.219 18.546 44.126 1.00 84.19 956 VAL A N 1
ATOM 7410 C CA . VAL A 1 956 ? -19.365 19.035 42.738 1.00 84.19 956 VAL A CA 1
ATOM 7411 C C . VAL A 1 956 ? -20.741 18.726 42.153 1.00 84.19 956 VAL A C 1
ATOM 7413 O O . VAL A 1 956 ? -21.357 19.615 41.569 1.00 84.19 956 VAL A O 1
ATOM 7416 N N . LEU A 1 957 ? -21.294 17.530 42.382 1.00 84.25 957 LEU A N 1
ATOM 7417 C CA . LEU A 1 957 ? -22.675 17.225 41.982 1.00 84.25 957 LEU A CA 1
ATOM 7418 C C . LEU A 1 957 ? -23.713 18.091 42.722 1.00 84.25 957 LEU A C 1
ATOM 7420 O O . LEU A 1 957 ? -24.778 18.363 42.172 1.00 84.25 957 LEU A O 1
ATOM 7424 N N . GLN A 1 958 ? -23.407 18.591 43.925 1.00 84.56 958 GLN A N 1
ATOM 7425 C CA . GLN A 1 958 ? -24.259 19.564 44.612 1.00 84.56 958 GLN A CA 1
ATOM 7426 C C . GLN A 1 958 ? -24.137 20.968 43.994 1.00 84.56 958 GLN A C 1
ATOM 7428 O O . GLN A 1 958 ? -25.151 21.655 43.880 1.00 84.56 958 GLN A O 1
ATOM 7433 N N . VAL A 1 959 ? -22.944 21.382 43.550 1.00 86.06 959 VAL A N 1
ATOM 7434 C CA . VAL A 1 959 ? -22.743 22.643 42.807 1.00 86.06 959 VAL A CA 1
ATOM 7435 C C . VAL A 1 959 ? -23.472 22.600 41.462 1.00 86.06 959 VAL A C 1
ATOM 7437 O O . VAL A 1 959 ? -24.270 23.489 41.184 1.00 86.06 959 VAL A O 1
ATOM 7440 N N . VAL A 1 960 ? -23.314 21.533 40.670 1.00 86.06 960 VAL A N 1
ATOM 7441 C CA . VAL A 1 960 ? -24.105 21.326 39.437 1.00 86.06 960 VAL A CA 1
ATOM 7442 C C . VAL A 1 960 ? -25.608 21.299 39.750 1.00 86.06 960 VAL A C 1
ATOM 7444 O O . VAL A 1 960 ? -26.407 21.884 39.020 1.00 86.06 960 VAL A O 1
ATOM 7447 N N . GLY A 1 961 ? -25.983 20.721 40.897 1.00 84.94 961 GLY A N 1
ATOM 7448 C CA . GLY A 1 961 ? -27.329 20.770 41.465 1.00 84.94 961 GLY A CA 1
ATOM 7449 C C . GLY A 1 961 ? -27.904 22.179 41.657 1.00 84.94 961 GLY A C 1
ATOM 7450 O O . GLY A 1 961 ? -29.096 22.393 41.450 1.00 84.94 961 GLY A O 1
ATOM 7451 N N . GLN A 1 962 ? -27.060 23.141 42.034 1.00 87.31 962 GLN A N 1
ATOM 7452 C CA . GLN A 1 962 ? -27.424 24.548 42.233 1.00 87.31 962 GLN A CA 1
ATOM 7453 C C . GLN A 1 962 ? -27.400 25.357 40.928 1.00 87.31 962 GLN A C 1
ATOM 7455 O O . GLN A 1 962 ? -28.173 26.304 40.796 1.00 87.31 962 GLN A O 1
ATOM 7460 N N . LEU A 1 963 ? -26.541 24.985 39.974 1.00 89.44 963 LEU A N 1
ATOM 7461 C CA . LEU A 1 963 ? -26.390 25.664 38.682 1.00 89.44 963 LEU A CA 1
ATOM 7462 C C . LEU A 1 963 ? -27.466 25.270 37.655 1.00 89.44 963 LEU A C 1
ATOM 7464 O O . LEU A 1 963 ? -27.827 26.084 36.809 1.00 89.44 963 LEU A O 1
ATOM 7468 N N . LEU A 1 964 ? -28.026 24.057 37.743 1.00 89.38 964 LEU A N 1
ATOM 7469 C CA . LEU A 1 964 ? -29.056 23.547 36.823 1.00 89.38 964 LEU A CA 1
ATOM 7470 C C . LEU A 1 964 ? -30.416 23.271 37.514 1.00 89.38 964 LEU A C 1
ATOM 7472 O O . LEU A 1 964 ? -30.996 22.196 37.333 1.00 89.38 964 LEU A O 1
ATOM 7476 N N . PRO A 1 965 ? -30.997 24.228 38.271 1.00 85.88 965 PRO A N 1
ATOM 7477 C CA . PRO A 1 965 ? -32.150 23.982 39.148 1.00 85.88 965 PRO A CA 1
ATOM 7478 C C . PRO A 1 965 ? -33.441 23.594 38.407 1.00 85.88 965 PRO A C 1
ATOM 7480 O O . PRO A 1 965 ? -34.347 23.039 39.018 1.00 85.88 965 PRO A O 1
ATOM 7483 N N . GLY A 1 966 ? -33.539 23.853 37.097 1.00 85.38 966 GLY A N 1
ATOM 7484 C CA . GLY A 1 966 ? -34.666 23.399 36.273 1.00 85.38 966 GLY A CA 1
ATOM 7485 C C . GLY A 1 966 ? -34.670 21.891 35.992 1.00 85.38 966 GLY A C 1
ATOM 7486 O O . GLY A 1 966 ? -35.731 21.331 35.732 1.00 85.38 966 GLY A O 1
ATOM 7487 N N . TYR A 1 967 ? -33.509 21.231 36.061 1.00 90.00 967 TYR A N 1
ATOM 7488 C CA . TYR A 1 967 ? -33.358 19.790 35.819 1.00 90.00 967 TYR A CA 1
ATOM 7489 C C . TYR A 1 967 ? -33.247 18.982 37.114 1.00 90.00 967 TYR A C 1
ATOM 7491 O O . TYR A 1 967 ? -33.545 17.791 37.124 1.00 90.00 967 TYR A O 1
ATOM 7499 N N . ILE A 1 968 ? -32.763 19.595 38.195 1.00 90.75 968 ILE A N 1
ATOM 7500 C CA . ILE A 1 968 ? -32.356 18.888 39.411 1.00 90.75 968 ILE A CA 1
ATOM 7501 C C . ILE A 1 968 ? -33.476 18.951 40.451 1.00 90.75 968 ILE A C 1
ATOM 7503 O O . ILE A 1 968 ? -33.502 19.818 41.323 1.00 90.75 968 ILE A O 1
ATOM 7507 N N . SER A 1 969 ? -34.397 17.990 40.379 1.00 88.00 969 SER A N 1
ATOM 7508 C CA . SER A 1 969 ? -35.527 17.890 41.311 1.00 88.00 969 SER A CA 1
ATOM 7509 C C . SER A 1 969 ? -35.092 17.658 42.764 1.00 88.00 969 SER A C 1
ATOM 7511 O O . SER A 1 969 ? -35.770 18.111 43.689 1.00 88.00 969 SER A O 1
ATOM 7513 N N . ARG A 1 970 ? -33.980 16.942 43.003 1.00 90.56 970 ARG A N 1
ATOM 7514 C CA . ARG A 1 970 ? -33.433 16.744 44.357 1.00 90.56 970 ARG A CA 1
ATOM 7515 C C . ARG A 1 970 ? -31.962 16.327 44.362 1.00 90.56 970 ARG A C 1
ATOM 7517 O O . ARG A 1 970 ? -31.561 15.452 43.599 1.00 90.56 970 ARG A O 1
ATOM 7524 N N . VAL A 1 971 ? -31.209 16.869 45.321 1.00 88.88 971 VAL A N 1
ATOM 7525 C CA . VAL A 1 971 ? -29.887 16.369 45.730 1.00 88.88 971 VAL A CA 1
ATOM 7526 C C . VAL A 1 971 ? -29.982 15.774 47.138 1.00 88.88 971 VAL A C 1
ATOM 7528 O O . VAL A 1 971 ? -30.495 16.404 48.066 1.00 88.88 971 VAL A O 1
ATOM 7531 N N . VAL A 1 972 ? -29.489 14.551 47.292 1.00 89.38 972 VAL A N 1
ATOM 7532 C CA . VAL A 1 972 ? -29.233 13.867 48.561 1.00 89.38 972 VAL A CA 1
ATOM 7533 C C . VAL A 1 972 ? -27.720 13.781 48.721 1.00 89.38 972 VAL A C 1
ATOM 7535 O O . VAL A 1 972 ? -27.024 13.366 47.797 1.00 89.38 972 VAL A O 1
ATOM 7538 N N . THR A 1 973 ? -27.212 14.182 49.880 1.00 87.62 973 THR A N 1
ATOM 7539 C CA . THR A 1 973 ? -25.780 14.171 50.197 1.00 87.62 973 THR A CA 1
ATOM 7540 C C . THR A 1 973 ? -25.507 13.206 51.340 1.00 87.62 973 THR A C 1
ATOM 7542 O O . THR A 1 973 ? -26.417 12.799 52.069 1.00 87.62 973 THR A O 1
ATOM 7545 N N . ARG A 1 974 ? -24.232 12.895 51.585 1.00 83.12 974 ARG A N 1
ATOM 7546 C CA . ARG A 1 974 ? -23.811 12.052 52.714 1.00 83.12 974 ARG A CA 1
ATOM 7547 C C . ARG A 1 974 ? -24.382 12.491 54.078 1.00 83.12 974 ARG A C 1
ATOM 7549 O O . ARG A 1 974 ? -24.552 11.646 54.951 1.00 83.12 974 ARG A O 1
ATOM 7556 N N . GLN A 1 975 ? -24.703 13.776 54.270 1.00 83.69 975 GLN A N 1
ATOM 7557 C CA . GLN A 1 975 ? -25.262 14.297 55.527 1.00 83.69 975 GLN A CA 1
ATOM 7558 C C . GLN A 1 975 ? -26.737 13.928 55.753 1.00 83.69 975 GLN A C 1
ATOM 7560 O O . GLN A 1 975 ? -27.159 13.796 56.899 1.00 83.69 975 GLN A O 1
ATOM 7565 N N . ASN A 1 976 ? -27.524 13.763 54.684 1.00 86.44 976 ASN A N 1
ATOM 7566 C CA . ASN A 1 976 ? -28.948 13.417 54.755 1.00 86.44 976 ASN A CA 1
ATOM 7567 C C . ASN A 1 976 ? -29.279 12.089 54.051 1.00 86.44 976 ASN A C 1
ATOM 7569 O O . ASN A 1 976 ? -30.446 11.830 53.761 1.00 86.44 976 ASN A O 1
ATOM 7573 N N . LEU A 1 977 ? -28.262 11.249 53.812 1.00 85.00 977 LEU A N 1
ATOM 7574 C CA . LEU A 1 977 ? -28.334 10.053 52.970 1.00 85.00 977 LEU A CA 1
ATOM 7575 C C . LEU A 1 977 ? -29.519 9.149 53.317 1.00 85.00 977 LEU A C 1
ATOM 7577 O O . LEU A 1 977 ? -30.364 8.933 52.461 1.00 85.00 977 LEU A O 1
ATOM 7581 N N . HIS A 1 978 ? -29.629 8.698 54.568 1.00 82.25 978 HIS A N 1
ATOM 7582 C CA . HIS A 1 978 ? -30.647 7.731 54.993 1.00 82.25 978 HIS A CA 1
ATOM 7583 C C . HIS A 1 978 ? -32.087 8.189 54.686 1.00 82.25 978 HIS A C 1
ATOM 7585 O O . HIS A 1 978 ? -32.835 7.525 53.966 1.00 82.25 978 HIS A O 1
ATOM 7591 N N . SER A 1 979 ? -32.478 9.369 55.180 1.00 85.19 979 SER A N 1
ATOM 7592 C CA . SER A 1 979 ? -33.836 9.903 55.000 1.00 85.19 979 SER A CA 1
ATOM 7593 C C . SER A 1 979 ? -34.073 10.497 53.608 1.00 85.19 979 SER A C 1
ATOM 7595 O O . SER A 1 979 ? -35.203 10.485 53.120 1.00 85.19 979 SER A O 1
ATOM 7597 N N . GLY A 1 980 ? -33.028 10.998 52.947 1.00 87.81 980 GLY A N 1
ATOM 7598 C CA . GLY A 1 980 ? -33.089 11.511 51.583 1.00 87.81 980 GLY A CA 1
ATOM 7599 C C . GLY A 1 980 ? -33.257 10.403 50.548 1.00 87.81 980 GLY A C 1
ATOM 7600 O O . GLY A 1 980 ? -34.164 10.481 49.720 1.00 87.81 980 GLY A O 1
ATOM 7601 N N . LEU A 1 981 ? -32.436 9.354 50.627 1.00 89.69 981 LEU A N 1
ATOM 7602 C CA . LEU A 1 981 ? -32.480 8.185 49.750 1.00 89.69 981 LEU A CA 1
ATOM 7603 C C . LEU A 1 981 ? -33.812 7.445 49.891 1.00 89.69 981 LEU A C 1
ATOM 7605 O O . LEU A 1 981 ? -34.453 7.161 48.881 1.00 89.69 981 LEU A O 1
ATOM 7609 N N . ALA A 1 982 ? -34.277 7.230 51.128 1.00 88.12 982 ALA A N 1
ATOM 7610 C CA . ALA A 1 982 ? -35.587 6.640 51.395 1.00 88.12 982 ALA A CA 1
ATOM 7611 C C . ALA A 1 982 ? -36.720 7.385 50.663 1.00 88.12 982 ALA A C 1
ATOM 7613 O O . ALA A 1 982 ? -37.568 6.763 50.021 1.00 88.12 982 ALA A O 1
ATOM 7614 N N . GLN A 1 983 ? -36.705 8.722 50.701 1.00 89.44 983 GLN A N 1
ATOM 7615 C CA . GLN A 1 983 ? -37.711 9.554 50.036 1.00 89.44 983 GLN A CA 1
ATOM 7616 C C . GLN A 1 983 ? -37.569 9.566 48.505 1.00 89.44 983 GLN A C 1
ATOM 7618 O O . GLN A 1 983 ? -38.586 9.517 47.819 1.00 89.44 983 GLN A O 1
ATOM 7623 N N . VAL A 1 984 ? -36.347 9.602 47.960 1.00 93.06 984 VAL A N 1
ATOM 7624 C CA . VAL A 1 984 ? -36.111 9.574 46.501 1.00 93.06 984 VAL A CA 1
ATOM 7625 C C . VAL A 1 984 ? -36.547 8.240 45.894 1.00 93.06 984 VAL A C 1
ATOM 7627 O O . VAL A 1 984 ? -37.306 8.237 44.928 1.00 93.06 984 VAL A O 1
ATOM 7630 N N . ILE A 1 985 ? -36.130 7.109 46.470 1.00 93.44 985 ILE A N 1
ATOM 7631 C CA . ILE A 1 985 ? -36.479 5.781 45.944 1.00 93.44 985 ILE A CA 1
ATOM 7632 C C . ILE A 1 985 ? -37.974 5.487 46.108 1.00 93.44 985 ILE A C 1
ATOM 7634 O O . ILE A 1 985 ? -38.579 4.944 45.188 1.00 93.44 985 ILE A O 1
ATOM 7638 N N . THR A 1 986 ? -38.600 5.895 47.220 1.00 92.19 986 THR A N 1
ATOM 7639 C CA . THR A 1 986 ? -40.061 5.760 47.379 1.00 92.19 986 THR A CA 1
ATOM 7640 C C . THR A 1 986 ? -40.802 6.588 46.327 1.00 92.19 986 THR A C 1
ATOM 7642 O O . THR A 1 986 ? -41.651 6.047 45.630 1.00 92.19 986 THR A O 1
ATOM 7645 N N . TYR A 1 987 ? -40.419 7.855 46.123 1.00 93.62 987 TYR A N 1
ATOM 7646 C CA . TYR A 1 987 ? -41.028 8.712 45.102 1.00 93.62 987 TYR A CA 1
ATOM 7647 C C . TYR A 1 987 ? -40.887 8.139 43.682 1.00 93.62 987 TYR A C 1
ATOM 7649 O O . TYR A 1 987 ? -41.873 8.059 42.955 1.00 93.62 987 TYR A O 1
ATOM 7657 N N . ILE A 1 988 ? -39.687 7.698 43.284 1.00 94.06 988 ILE A N 1
ATOM 7658 C CA . ILE A 1 988 ? -39.460 7.123 41.947 1.00 94.06 988 ILE A CA 1
ATOM 7659 C C . ILE A 1 988 ? -40.219 5.792 41.788 1.00 94.06 988 ILE A C 1
ATOM 7661 O O . ILE A 1 988 ? -40.771 5.534 40.722 1.00 94.06 988 ILE A O 1
ATOM 7665 N N . SER A 1 989 ? -40.318 4.983 42.848 1.00 92.69 989 SER A N 1
ATOM 7666 C CA . SER A 1 989 ? -41.120 3.751 42.874 1.00 92.69 989 SER A CA 1
ATOM 7667 C C . SER A 1 989 ? -42.617 4.029 42.707 1.00 92.69 989 SER A C 1
ATOM 7669 O O . SER A 1 989 ? -43.280 3.319 41.955 1.00 92.69 989 SER A O 1
ATOM 7671 N N . ASP A 1 990 ? -43.147 5.062 43.362 1.00 91.50 990 ASP A N 1
ATOM 7672 C CA . ASP A 1 990 ? -44.559 5.433 43.252 1.00 91.50 990 ASP A CA 1
ATOM 7673 C C . ASP A 1 990 ? -44.865 6.059 41.872 1.00 91.50 990 ASP A C 1
ATOM 7675 O O . ASP A 1 990 ? -45.932 5.820 41.306 1.00 91.50 990 ASP A O 1
ATOM 7679 N N . VAL A 1 991 ? -43.915 6.797 41.277 1.00 90.88 991 VAL A N 1
ATOM 7680 C CA . VAL A 1 991 ? -43.997 7.283 39.885 1.00 90.88 991 VAL A CA 1
ATOM 7681 C C . VAL A 1 991 ? -43.940 6.130 38.876 1.00 90.88 991 VAL A C 1
ATOM 7683 O O . VAL A 1 991 ? -44.656 6.174 37.878 1.00 90.88 991 VAL A O 1
ATOM 7686 N N . LEU A 1 992 ? -43.135 5.092 39.118 1.00 91.00 992 LEU A N 1
ATOM 7687 C CA . LEU A 1 992 ? -43.053 3.911 38.252 1.00 91.00 992 LEU A CA 1
ATOM 7688 C C . LEU A 1 992 ? -44.412 3.205 38.162 1.00 91.00 992 LEU A C 1
ATOM 7690 O O . LEU A 1 992 ? -44.915 3.001 37.058 1.00 91.00 992 LEU A O 1
ATOM 7694 N N . GLU A 1 993 ? -45.054 2.913 39.297 1.00 89.44 993 GLU A N 1
ATOM 7695 C CA . GLU A 1 993 ? -46.383 2.281 39.304 1.00 89.44 993 GLU A CA 1
ATOM 7696 C C . GLU A 1 993 ? -47.473 3.197 38.703 1.00 89.44 993 GLU A C 1
ATOM 7698 O O . GLU A 1 993 ? -48.377 2.709 38.025 1.00 89.44 993 GLU A O 1
ATOM 7703 N N . GLN A 1 994 ? -47.371 4.527 38.851 1.00 88.00 994 GLN A N 1
ATOM 7704 C CA . GLN A 1 994 ? -48.272 5.473 38.169 1.00 88.00 994 GLN A CA 1
ATOM 7705 C C . GLN A 1 994 ? -48.135 5.425 36.639 1.00 88.00 994 GLN A C 1
ATOM 7707 O O . GLN A 1 994 ? -49.149 5.410 35.943 1.00 88.00 994 GLN A O 1
ATOM 7712 N N . ARG A 1 995 ? -46.905 5.367 36.106 1.00 90.75 995 ARG A N 1
ATOM 7713 C CA . ARG A 1 995 ? -46.660 5.218 34.657 1.00 90.75 995 ARG A CA 1
ATOM 7714 C C . ARG A 1 995 ? -47.145 3.865 34.150 1.00 90.75 995 ARG A C 1
ATOM 7716 O O . ARG A 1 995 ? -47.774 3.787 33.106 1.00 90.75 995 ARG A O 1
ATOM 7723 N N . ARG A 1 996 ? -46.912 2.804 34.920 1.00 85.38 996 ARG A N 1
ATOM 7724 C CA . ARG A 1 996 ? -47.350 1.437 34.610 1.00 85.38 996 ARG A CA 1
ATOM 7725 C C . ARG A 1 996 ? -48.876 1.284 34.541 1.00 85.38 996 ARG A C 1
ATOM 7727 O O . ARG A 1 996 ? -49.366 0.396 33.853 1.00 85.38 996 ARG A O 1
ATOM 7734 N N . ALA A 1 997 ? -49.619 2.145 35.236 1.00 84.12 997 ALA A N 1
ATOM 7735 C CA . ALA A 1 997 ? -51.079 2.221 35.190 1.00 84.12 997 ALA A CA 1
ATOM 7736 C C . ALA A 1 997 ? -51.625 3.182 34.104 1.00 84.12 997 ALA A C 1
ATOM 7738 O O . ALA A 1 997 ? -52.821 3.477 34.102 1.00 84.12 997 ALA A O 1
ATOM 7739 N N . SER A 1 998 ? -50.770 3.696 33.210 1.00 78.56 998 SER A N 1
ATOM 7740 C CA . SER A 1 998 ? -51.083 4.752 32.240 1.00 78.56 998 SER A CA 1
ATOM 7741 C C . SER A 1 998 ? -50.625 4.372 30.826 1.00 78.56 998 SER A C 1
ATOM 7743 O O . SER A 1 998 ? -49.431 4.301 30.555 1.00 78.56 998 SER A O 1
ATOM 7745 N N . ASP A 1 999 ? -51.565 4.247 29.883 1.00 61.50 999 ASP A N 1
ATOM 7746 C CA . ASP A 1 999 ? -51.269 4.007 28.455 1.00 61.50 999 ASP A CA 1
ATOM 7747 C C . ASP A 1 999 ? -50.624 5.223 27.734 1.00 61.50 999 ASP A C 1
ATOM 7749 O O . ASP A 1 999 ? -50.360 5.185 26.530 1.00 61.50 999 ASP A O 1
ATOM 7753 N N . ALA A 1 1000 ? -50.386 6.339 28.435 1.00 59.78 1000 ALA A N 1
ATOM 7754 C CA . ALA A 1 1000 ? -49.851 7.566 27.850 1.00 59.78 1000 ALA A CA 1
ATOM 7755 C C . ALA A 1 1000 ? -48.318 7.519 27.687 1.00 59.78 1000 ALA A C 1
ATOM 7757 O O . ALA A 1 1000 ? -47.570 7.608 28.657 1.00 59.78 1000 ALA A O 1
ATOM 7758 N N . PHE A 1 1001 ? -47.831 7.468 26.445 1.00 56.66 1001 PHE A N 1
ATOM 7759 C CA . PHE A 1 1001 ? -46.389 7.391 26.156 1.00 56.66 1001 PHE A CA 1
ATOM 7760 C C . PHE A 1 1001 ? -45.586 8.661 26.522 1.00 56.66 1001 PHE A C 1
ATOM 7762 O O . PHE A 1 1001 ? -44.376 8.581 26.760 1.00 56.66 1001 PHE A O 1
ATOM 7769 N N . GLU A 1 1002 ? -46.214 9.838 26.593 1.00 65.38 1002 GLU A N 1
ATOM 7770 C CA . GLU A 1 1002 ? -45.532 11.137 26.753 1.00 65.38 1002 GLU A CA 1
ATOM 7771 C C . GLU A 1 1002 ? -45.212 11.509 28.215 1.00 65.38 1002 GLU A C 1
ATOM 7773 O O . GLU A 1 1002 ? -45.651 12.525 28.751 1.00 65.38 1002 GLU A O 1
ATOM 7778 N N . HIS A 1 1003 ? -44.404 10.685 28.880 1.00 74.94 1003 HIS A N 1
ATOM 7779 C CA . HIS A 1 1003 ? -43.855 10.989 30.206 1.00 74.94 1003 HIS A CA 1
ATOM 7780 C C . HIS A 1 1003 ? -42.453 11.626 30.136 1.00 74.94 1003 HIS A C 1
ATOM 7782 O O . HIS A 1 1003 ? -41.637 11.248 29.298 1.00 74.94 1003 HIS A O 1
ATOM 7788 N N . THR A 1 1004 ? -42.140 12.554 31.046 1.00 84.50 1004 THR A N 1
ATOM 7789 C CA . THR A 1 1004 ? -40.789 13.119 31.251 1.00 84.50 1004 THR A CA 1
ATOM 7790 C C . THR A 1 1004 ? -39.800 12.021 31.657 1.00 84.50 1004 THR A C 1
ATOM 7792 O O . THR A 1 1004 ? -40.088 11.252 32.577 1.00 84.50 1004 THR A O 1
ATOM 7795 N N . SER A 1 1005 ? -38.629 11.931 31.024 1.00 90.12 1005 SER A N 1
ATOM 7796 C CA . SER A 1 1005 ? -37.611 10.949 31.423 1.00 90.12 1005 SER A CA 1
ATOM 7797 C C . SER A 1 1005 ? -36.983 11.319 32.770 1.00 90.12 1005 SER A C 1
ATOM 7799 O O . SER A 1 1005 ? -36.764 12.495 33.059 1.00 90.12 1005 SER A O 1
ATOM 7801 N N . ILE A 1 1006 ? -36.698 10.316 33.600 1.00 93.19 1006 ILE A N 1
ATOM 7802 C CA . ILE A 1 1006 ? -36.043 10.471 34.903 1.00 93.19 1006 ILE A CA 1
ATOM 7803 C C . ILE A 1 1006 ? -34.642 9.864 34.829 1.00 93.19 1006 ILE A C 1
ATOM 7805 O O . ILE A 1 1006 ? -34.497 8.737 34.366 1.00 93.19 1006 ILE A O 1
ATOM 7809 N N . LEU A 1 1007 ? -33.629 10.579 35.324 1.00 94.56 1007 LEU A N 1
ATOM 7810 C CA . LEU A 1 1007 ? -32.281 10.049 35.546 1.00 94.56 1007 LEU A CA 1
ATOM 7811 C C . LEU A 1 1007 ? -31.951 10.053 37.045 1.00 94.56 1007 LEU A C 1
ATOM 7813 O O . LEU A 1 1007 ? -31.941 11.104 37.687 1.00 94.56 1007 LEU A O 1
ATOM 7817 N N . LEU A 1 1008 ? -31.659 8.880 37.601 1.00 96.00 1008 LEU A N 1
ATOM 7818 C CA . LEU A 1 1008 ? -31.210 8.702 38.979 1.00 96.00 1008 LEU A CA 1
ATOM 7819 C C . LEU A 1 1008 ? -29.693 8.465 39.006 1.00 96.00 1008 LEU A C 1
ATOM 7821 O O . LEU A 1 1008 ? -29.208 7.415 38.584 1.00 96.00 1008 LEU A O 1
ATOM 7825 N N . ILE A 1 1009 ? -28.948 9.438 39.527 1.00 95.19 1009 ILE A N 1
ATOM 7826 C CA . ILE A 1 1009 ? -27.495 9.371 39.704 1.00 95.19 1009 ILE A CA 1
ATOM 7827 C C . ILE A 1 1009 ? -27.195 8.845 41.112 1.00 95.19 1009 ILE A C 1
ATOM 7829 O O . ILE A 1 1009 ? -27.486 9.520 42.100 1.00 95.19 1009 ILE A O 1
ATOM 7833 N N . LEU A 1 1010 ? -26.597 7.655 41.208 1.00 94.19 1010 LEU A N 1
ATOM 7834 C CA . LEU A 1 1010 ? -26.172 7.025 42.464 1.00 94.19 1010 LEU A CA 1
ATOM 7835 C C . LEU A 1 1010 ? -24.642 6.971 42.543 1.00 94.19 1010 LEU A C 1
ATOM 7837 O O . LEU A 1 1010 ? -24.005 6.035 42.053 1.00 94.19 1010 LEU A O 1
ATOM 7841 N N . HIS A 1 1011 ? -24.038 7.970 43.182 1.00 92.88 1011 HIS A N 1
ATOM 7842 C CA . HIS A 1 1011 ? -22.587 8.075 43.285 1.00 92.88 1011 HIS A CA 1
ATOM 7843 C C . HIS A 1 1011 ? -22.066 7.436 44.589 1.00 92.88 1011 HIS A C 1
ATOM 7845 O O . HIS A 1 1011 ? -22.112 8.023 45.676 1.00 92.88 1011 HIS A O 1
ATOM 7851 N N . GLY A 1 1012 ? -21.560 6.202 44.473 1.00 90.31 1012 GLY A N 1
ATOM 7852 C CA . GLY A 1 1012 ? -20.863 5.475 45.540 1.00 90.31 1012 GLY A CA 1
ATOM 7853 C C . GLY A 1 1012 ? -21.737 4.471 46.289 1.00 90.31 1012 GLY A C 1
ATOM 7854 O O . GLY A 1 1012 ? -21.836 4.519 47.517 1.00 90.31 1012 GLY A O 1
ATOM 7855 N N . LEU A 1 1013 ? -22.330 3.524 45.554 1.00 90.75 1013 LEU A N 1
ATOM 7856 C CA . LEU A 1 1013 ? -23.183 2.447 46.080 1.00 90.75 1013 LEU A CA 1
ATOM 7857 C C . LEU A 1 1013 ? -22.583 1.718 47.299 1.00 90.75 1013 LEU A C 1
ATOM 7859 O O . LEU A 1 1013 ? -23.304 1.328 48.214 1.00 90.75 1013 LEU A O 1
ATOM 7863 N N . GLN A 1 1014 ? -21.257 1.566 47.360 1.00 89.31 1014 GLN A N 1
ATOM 7864 C CA . GLN A 1 1014 ? -20.559 0.919 48.476 1.00 89.31 1014 GLN A CA 1
ATOM 7865 C C . GLN A 1 1014 ? -20.759 1.598 49.848 1.00 89.31 1014 GLN A C 1
ATOM 7867 O O . GLN A 1 1014 ? -20.345 1.034 50.864 1.00 89.31 1014 GLN A O 1
ATOM 7872 N N . ARG A 1 1015 ? -21.387 2.784 49.883 1.00 89.06 1015 ARG A N 1
ATOM 7873 C CA . ARG A 1 1015 ? -21.745 3.555 51.085 1.00 89.06 1015 ARG A CA 1
ATOM 7874 C C . ARG A 1 1015 ? -23.264 3.626 51.345 1.00 89.06 1015 ARG A C 1
ATOM 7876 O O . ARG A 1 1015 ? -23.669 4.337 52.257 1.00 89.06 1015 ARG A O 1
ATOM 7883 N N . MET A 1 1016 ? -24.084 2.929 50.551 1.00 88.12 1016 MET A N 1
ATOM 7884 C CA . MET A 1 1016 ? -25.548 2.863 50.672 1.00 88.12 1016 MET A CA 1
ATOM 7885 C C . MET A 1 1016 ? -25.938 1.461 51.163 1.00 88.12 1016 MET A C 1
ATOM 7887 O O . MET A 1 1016 ? -25.989 0.506 50.386 1.00 88.12 1016 MET A O 1
ATOM 7891 N N . ASP A 1 1017 ? -26.153 1.292 52.464 1.00 83.06 1017 ASP A N 1
ATOM 7892 C CA . ASP A 1 1017 ? -26.470 -0.022 53.044 1.00 83.06 1017 ASP A CA 1
ATOM 7893 C C . ASP A 1 1017 ? -27.946 -0.399 52.859 1.00 83.06 1017 ASP A C 1
ATOM 7895 O O . ASP A 1 1017 ? -28.280 -1.570 52.683 1.00 83.06 1017 ASP A O 1
ATOM 7899 N N . GLU A 1 1018 ? -28.818 0.602 52.792 1.00 83.56 1018 GLU A N 1
ATOM 7900 C CA . GLU A 1 1018 ? -30.274 0.481 52.699 1.00 83.56 1018 GLU A CA 1
ATOM 7901 C C . GLU A 1 1018 ? -30.764 -0.071 51.348 1.00 83.56 1018 GLU A C 1
ATOM 7903 O O . GLU A 1 1018 ? -31.908 -0.506 51.239 1.00 83.56 1018 GLU A O 1
ATOM 7908 N N . LEU A 1 1019 ? -29.899 -0.073 50.325 1.00 84.19 1019 LEU A N 1
ATOM 7909 C CA . LEU A 1 1019 ? -30.146 -0.702 49.017 1.00 84.19 1019 LEU A CA 1
ATOM 7910 C C . LEU A 1 1019 ? -29.519 -2.100 48.897 1.00 84.19 1019 LEU A C 1
ATOM 7912 O O . LEU A 1 1019 ? -29.743 -2.791 47.906 1.00 84.19 1019 LEU A O 1
ATOM 7916 N N . ARG A 1 1020 ? -28.693 -2.507 49.870 1.00 80.00 1020 ARG A N 1
ATOM 7917 C CA . ARG A 1 1020 ? -27.894 -3.743 49.815 1.00 80.00 1020 ARG A CA 1
ATOM 7918 C C . ARG A 1 1020 ? -28.337 -4.780 50.841 1.00 80.00 1020 ARG A C 1
ATOM 7920 O O . ARG A 1 1020 ? -28.247 -5.975 50.592 1.00 80.00 1020 ARG A O 1
ATOM 7927 N N . GLN A 1 1021 ? -28.842 -4.358 51.993 1.00 69.56 1021 GLN A N 1
ATOM 7928 C CA . GLN A 1 1021 ? -29.329 -5.295 53.001 1.00 69.56 1021 GLN A CA 1
ATOM 7929 C C . GLN A 1 1021 ? -30.724 -5.824 52.629 1.00 69.56 1021 GLN A C 1
ATOM 7931 O O . GLN A 1 1021 ? -31.603 -5.074 52.207 1.00 69.56 1021 GLN A O 1
ATOM 7936 N N . LYS A 1 1022 ? -30.943 -7.135 52.807 1.00 57.47 1022 LYS A N 1
ATOM 7937 C CA . LYS A 1 1022 ? -32.303 -7.698 52.846 1.00 57.47 1022 LYS A CA 1
ATOM 7938 C C . LYS A 1 1022 ? -33.018 -7.178 54.102 1.00 57.47 1022 LYS A C 1
ATOM 7940 O O . LYS A 1 1022 ? -32.348 -7.050 55.129 1.00 57.47 1022 LYS A O 1
ATOM 7945 N N . PRO A 1 1023 ? -34.338 -6.916 54.051 1.00 52.22 1023 PRO A N 1
ATOM 7946 C CA . PRO A 1 1023 ? -35.071 -6.370 55.189 1.00 52.22 1023 PRO A CA 1
ATOM 7947 C C . PRO A 1 1023 ? -34.907 -7.232 56.442 1.00 52.22 1023 PRO A C 1
ATOM 7949 O O . PRO A 1 1023 ? -34.946 -8.467 56.391 1.00 52.22 1023 PRO A O 1
ATOM 7952 N N . ALA A 1 1024 ? -34.727 -6.569 57.584 1.00 51.41 1024 ALA A N 1
ATOM 7953 C CA . ALA A 1 1024 ? -34.684 -7.240 58.873 1.00 51.41 1024 ALA A CA 1
ATOM 7954 C C . ALA A 1 1024 ? -36.058 -7.856 59.183 1.00 51.41 1024 ALA A C 1
ATOM 7956 O O . ALA A 1 1024 ? -37.097 -7.262 58.900 1.00 51.41 1024 ALA A O 1
ATOM 7957 N N . GLN A 1 1025 ? -36.078 -9.026 59.829 1.00 48.31 1025 GLN A N 1
ATOM 7958 C CA . GLN A 1 1025 ? -37.289 -9.837 60.061 1.00 48.31 1025 GLN A CA 1
ATOM 7959 C C . GLN A 1 1025 ? -38.349 -9.200 60.997 1.00 48.31 1025 GLN A C 1
ATOM 7961 O O . GLN A 1 1025 ? -39.221 -9.910 61.498 1.00 48.31 1025 GLN A O 1
ATOM 7966 N N . HIS A 1 1026 ? -38.256 -7.904 61.307 1.00 45.56 1026 HIS A N 1
ATOM 7967 C CA . HIS A 1 1026 ? -39.111 -7.168 62.251 1.00 45.56 1026 HIS A CA 1
ATOM 7968 C C . HIS A 1 1026 ? -39.678 -5.845 61.683 1.00 45.56 1026 HIS A C 1
ATOM 7970 O O . HIS A 1 1026 ? -40.422 -5.153 62.386 1.00 45.56 1026 HIS A O 1
ATOM 7976 N N . GLU A 1 1027 ? -39.378 -5.478 60.431 1.00 47.56 1027 GLU A N 1
ATOM 7977 C CA . GLU A 1 1027 ? -40.058 -4.345 59.784 1.00 47.56 1027 GLU A CA 1
ATOM 7978 C C . GLU A 1 1027 ? -41.536 -4.684 59.511 1.00 47.56 1027 GLU A C 1
ATOM 7980 O O . GLU A 1 1027 ? -41.900 -5.833 59.258 1.00 47.56 1027 GLU A O 1
ATOM 7985 N N . HIS A 1 1028 ? -42.422 -3.699 59.677 1.00 43.84 1028 HIS A N 1
ATOM 7986 C CA . HIS A 1 1028 ? -43.864 -3.946 59.769 1.00 43.84 1028 HIS A CA 1
ATOM 7987 C C . HIS A 1 1028 ? -44.522 -4.201 58.405 1.00 43.84 1028 HIS A C 1
ATOM 7989 O O . HIS A 1 1028 ? -44.231 -3.534 57.414 1.00 43.84 1028 HIS A O 1
ATOM 7995 N N . ALA A 1 1029 ? -45.482 -5.129 58.381 1.00 45.69 1029 ALA A N 1
ATOM 7996 C CA . ALA A 1 1029 ? -46.238 -5.476 57.181 1.00 45.69 1029 ALA A CA 1
ATOM 7997 C C . ALA A 1 1029 ? -47.055 -4.280 56.650 1.00 45.69 1029 ALA A C 1
ATOM 7999 O O . ALA A 1 1029 ? -47.947 -3.782 57.338 1.00 45.69 1029 ALA A O 1
ATOM 8000 N N . GLY A 1 1030 ? -46.783 -3.853 55.411 1.00 46.00 1030 GLY A N 1
ATOM 8001 C CA . GLY A 1 1030 ? -47.593 -2.843 54.717 1.00 46.00 1030 GLY A CA 1
ATOM 8002 C C . GLY A 1 1030 ? -46.950 -2.204 53.480 1.00 46.00 1030 GLY A C 1
ATOM 8003 O O . GLY A 1 1030 ? -47.664 -1.890 52.533 1.00 46.00 1030 GLY A O 1
ATOM 8004 N N . SER A 1 1031 ? -45.622 -2.049 53.449 1.00 46.84 1031 SER A N 1
ATOM 8005 C CA . SER A 1 1031 ? -44.865 -1.561 52.281 1.00 46.84 1031 SER A CA 1
ATOM 8006 C C . SER A 1 1031 ? -43.741 -2.542 51.939 1.00 46.84 1031 SER A C 1
ATOM 8008 O O . SER A 1 1031 ? -43.144 -3.078 52.872 1.00 46.84 1031 SER A O 1
ATOM 8010 N N . PRO A 1 1032 ? -43.398 -2.740 50.649 1.00 60.06 1032 PRO A N 1
ATOM 8011 C CA . PRO A 1 1032 ? -42.135 -3.372 50.277 1.00 60.06 1032 PRO A CA 1
ATOM 8012 C C . PRO A 1 1032 ? -40.949 -2.573 50.831 1.00 60.06 1032 PRO A C 1
ATOM 8014 O O . PRO A 1 1032 ? -41.035 -1.346 50.997 1.00 60.06 1032 PRO A O 1
ATOM 8017 N N . ALA A 1 1033 ? -39.855 -3.279 51.112 1.00 76.00 1033 ALA A N 1
ATOM 8018 C CA . ALA A 1 1033 ? -38.631 -2.716 51.667 1.00 76.00 1033 ALA A CA 1
ATOM 8019 C C . ALA A 1 1033 ? -37.922 -1.798 50.657 1.00 76.00 1033 ALA A C 1
ATOM 8021 O O . ALA A 1 1033 ? -38.127 -1.899 49.444 1.00 76.00 1033 ALA A O 1
ATOM 8022 N N . LEU A 1 1034 ? -37.046 -0.907 51.137 1.00 83.44 1034 LEU A N 1
ATOM 8023 C CA . LEU A 1 1034 ? -36.415 0.098 50.272 1.00 83.44 1034 LEU A CA 1
ATOM 8024 C C . LEU A 1 1034 ? -35.610 -0.530 49.124 1.00 83.44 1034 LEU A C 1
ATOM 8026 O O . LEU A 1 1034 ? -35.709 -0.086 47.980 1.00 83.44 1034 LEU A O 1
ATOM 8030 N N . ALA A 1 1035 ? -34.872 -1.600 49.417 1.00 82.75 1035 ALA A N 1
ATOM 8031 C CA . ALA A 1 1035 ? -34.109 -2.342 48.423 1.00 82.75 1035 ALA A CA 1
ATOM 8032 C C . ALA A 1 1035 ? -34.996 -3.148 47.447 1.00 82.75 1035 ALA A C 1
ATOM 8034 O O . ALA A 1 1035 ? -34.610 -3.336 46.299 1.00 82.75 1035 ALA A O 1
ATOM 8035 N N . GLU A 1 1036 ? -36.201 -3.569 47.854 1.00 84.44 1036 GLU A N 1
ATOM 8036 C CA . GLU A 1 1036 ? -37.172 -4.229 46.963 1.00 84.44 1036 GLU A CA 1
ATOM 8037 C C . GLU A 1 1036 ? -37.783 -3.220 45.982 1.00 84.44 1036 GLU A C 1
ATOM 8039 O O . GLU A 1 1036 ? -37.816 -3.469 44.779 1.00 84.44 1036 GLU A O 1
ATOM 8044 N N . ARG A 1 1037 ? -38.174 -2.032 46.471 1.00 88.81 1037 ARG A N 1
ATOM 8045 C CA . ARG A 1 1037 ? -38.586 -0.903 45.615 1.00 88.81 1037 ARG A CA 1
ATOM 8046 C C . ARG A 1 1037 ? -37.484 -0.524 44.627 1.00 88.81 1037 ARG A C 1
ATOM 8048 O O . ARG A 1 1037 ? -37.764 -0.307 43.450 1.00 88.81 1037 ARG A O 1
ATOM 8055 N N . PHE A 1 1038 ? -36.234 -0.483 45.088 1.00 90.69 1038 PHE A N 1
ATOM 8056 C CA . PHE A 1 1038 ? -35.087 -0.219 44.226 1.00 90.69 1038 PHE A CA 1
ATOM 8057 C C . PHE A 1 1038 ? -34.880 -1.306 43.161 1.00 90.69 1038 PHE A C 1
ATOM 8059 O O . PHE A 1 1038 ? -34.669 -0.969 42.000 1.00 90.69 1038 PHE A O 1
ATOM 8066 N N . ALA A 1 1039 ? -34.999 -2.590 43.513 1.00 88.38 1039 ALA A N 1
ATOM 8067 C CA . ALA A 1 1039 ? -34.907 -3.690 42.552 1.00 88.38 1039 ALA A CA 1
ATOM 8068 C C . ALA A 1 1039 ? -35.998 -3.608 41.464 1.00 88.38 1039 ALA A C 1
ATOM 8070 O O . ALA A 1 1039 ? -35.704 -3.826 40.289 1.00 88.38 1039 ALA A O 1
ATOM 8071 N N . THR A 1 1040 ? -37.227 -3.207 41.816 1.00 88.75 1040 THR A N 1
ATOM 8072 C CA . THR A 1 1040 ? -38.294 -2.943 40.832 1.00 88.75 1040 THR A CA 1
ATOM 8073 C C . THR A 1 1040 ? -37.937 -1.788 39.891 1.00 88.75 1040 THR A C 1
ATOM 8075 O O . THR A 1 1040 ? -38.122 -1.920 38.682 1.00 88.75 1040 THR A O 1
ATOM 8078 N N . ILE A 1 1041 ? -37.377 -0.684 40.404 1.00 91.81 1041 ILE A N 1
ATOM 8079 C CA . ILE A 1 1041 ? -36.906 0.439 39.567 1.00 91.81 1041 ILE A CA 1
ATOM 8080 C C . ILE A 1 1041 ? -35.755 -0.001 38.653 1.00 91.81 1041 ILE A C 1
ATOM 8082 O O . ILE A 1 1041 ? -35.740 0.352 37.477 1.00 91.81 1041 ILE A O 1
ATOM 8086 N N . LEU A 1 1042 ? -34.812 -0.795 39.163 1.00 90.75 1042 LEU A N 1
ATOM 8087 C CA . LEU A 1 1042 ? -33.694 -1.305 38.375 1.00 90.75 1042 LEU A CA 1
ATOM 8088 C C . LEU A 1 1042 ? -34.184 -2.179 37.207 1.00 90.75 1042 LEU A C 1
ATOM 8090 O O . LEU A 1 1042 ? -33.703 -2.013 36.090 1.00 90.75 1042 LEU A O 1
ATOM 8094 N N . HIS A 1 1043 ? -35.159 -3.057 37.451 1.00 89.38 1043 HIS A N 1
ATOM 8095 C CA . HIS A 1 1043 ? -35.671 -4.000 36.455 1.00 89.38 1043 HIS A CA 1
ATOM 8096 C C . HIS A 1 1043 ? -36.671 -3.384 35.454 1.00 89.38 1043 HIS A C 1
ATOM 8098 O O . HIS A 1 1043 ? -36.601 -3.706 34.273 1.00 89.38 1043 HIS A O 1
ATOM 8104 N N . GLN A 1 1044 ? -37.601 -2.529 35.904 1.00 89.19 1044 GLN A N 1
ATOM 8105 C CA . GLN A 1 1044 ? -38.740 -2.030 35.099 1.00 89.19 1044 GLN A CA 1
ATOM 8106 C C . GLN A 1 1044 ? -38.677 -0.522 34.798 1.00 89.19 1044 GLN A C 1
ATOM 8108 O O . GLN A 1 1044 ? -39.538 0.018 34.105 1.00 89.19 1044 GLN A O 1
ATOM 8113 N N . GLY A 1 1045 ? -37.674 0.181 35.328 1.00 90.75 1045 GLY A N 1
ATOM 8114 C CA . GLY A 1 1045 ? -37.469 1.608 35.093 1.00 90.75 1045 GLY A CA 1
ATOM 8115 C C . GLY A 1 1045 ? -37.220 1.997 33.627 1.00 90.75 1045 GLY A C 1
ATOM 8116 O O . GLY A 1 1045 ? -37.894 2.925 33.168 1.00 90.75 1045 GLY A O 1
ATOM 8117 N N . PRO A 1 1046 ? -36.311 1.333 32.876 1.00 90.88 1046 PRO A N 1
ATOM 8118 C CA . PRO A 1 1046 ? -35.907 1.790 31.544 1.00 90.88 1046 PRO A CA 1
ATOM 8119 C C . PRO A 1 1046 ? -37.076 1.930 30.571 1.00 90.88 1046 PRO A C 1
ATOM 8121 O O . PRO A 1 1046 ? -37.243 2.980 29.951 1.00 90.88 1046 PRO A O 1
ATOM 8124 N N . ASP A 1 1047 ? -37.935 0.909 30.510 1.00 88.44 1047 ASP A N 1
ATOM 8125 C CA . ASP A 1 1047 ? -39.089 0.836 29.607 1.00 88.44 1047 ASP A CA 1
ATOM 8126 C C . ASP A 1 1047 ? -40.087 1.990 29.855 1.00 88.44 1047 ASP A C 1
ATOM 8128 O O . ASP A 1 1047 ? -40.722 2.503 28.933 1.00 88.44 1047 ASP A O 1
ATOM 8132 N N . LEU A 1 1048 ? -40.166 2.473 31.102 1.00 89.12 1048 LEU A N 1
ATOM 8133 C CA . LEU A 1 1048 ? -41.008 3.595 31.536 1.00 89.12 1048 LEU A CA 1
ATOM 8134 C C . LEU A 1 1048 ? -40.262 4.947 31.558 1.00 89.12 1048 LEU A C 1
ATOM 8136 O O . LEU A 1 1048 ? -40.791 5.949 32.056 1.00 89.12 1048 LEU A O 1
ATOM 8140 N N . GLY A 1 1049 ? -39.047 5.006 31.003 1.00 88.50 1049 GLY A N 1
ATOM 8141 C CA . GLY A 1 1049 ? -38.224 6.214 30.921 1.00 88.50 1049 GLY A CA 1
ATOM 8142 C C . GLY A 1 1049 ? -37.608 6.641 32.254 1.00 88.50 1049 GLY A C 1
ATOM 8143 O O . GLY A 1 1049 ? -37.563 7.838 32.543 1.00 88.50 1049 GLY A O 1
ATOM 8144 N N . ILE A 1 1050 ? -37.209 5.685 33.094 1.00 93.25 1050 ILE A N 1
ATOM 8145 C CA . ILE A 1 1050 ? -36.519 5.902 34.372 1.00 93.25 1050 ILE A CA 1
ATOM 8146 C C . ILE A 1 1050 ? -35.164 5.188 34.299 1.00 93.25 1050 ILE A C 1
ATOM 8148 O O . ILE A 1 1050 ? -35.096 3.964 34.378 1.00 93.25 1050 ILE A O 1
ATOM 8152 N N . HIS A 1 1051 ? -34.089 5.958 34.160 1.00 94.25 1051 HIS A N 1
ATOM 8153 C CA . HIS A 1 1051 ? -32.731 5.470 33.915 1.00 94.25 1051 HIS A CA 1
ATOM 8154 C C . HIS A 1 1051 ? -31.831 5.687 35.131 1.00 94.25 1051 HIS A C 1
ATOM 8156 O O . HIS A 1 1051 ? -32.018 6.634 35.900 1.00 94.25 1051 HIS A O 1
ATOM 8162 N N . LEU A 1 1052 ? -30.825 4.832 35.294 1.00 95.19 1052 LEU A N 1
ATOM 8163 C CA . LEU A 1 1052 ? -29.812 4.934 36.338 1.00 95.19 1052 LEU A CA 1
ATOM 8164 C C . LEU A 1 1052 ? -28.435 5.237 35.742 1.00 95.19 1052 LEU A C 1
ATOM 8166 O O . LEU A 1 1052 ? -28.038 4.659 34.732 1.00 95.19 1052 LEU A O 1
ATOM 8170 N N . LEU A 1 1053 ? -27.680 6.087 36.438 1.00 96.00 1053 LEU A N 1
ATOM 8171 C CA . LEU A 1 1053 ? -26.229 6.217 36.303 1.00 96.00 1053 LEU A CA 1
ATOM 8172 C C . LEU A 1 1053 ? -25.630 5.935 37.682 1.00 96.00 1053 LEU A C 1
ATOM 8174 O O . LEU A 1 1053 ? -25.812 6.716 38.615 1.00 96.00 1053 LEU A O 1
ATOM 8178 N N . MET A 1 1054 ? -24.956 4.798 37.842 1.00 95.31 1054 MET A N 1
ATOM 8179 C CA . MET A 1 1054 ? -24.525 4.307 39.153 1.00 95.31 1054 MET A CA 1
ATOM 8180 C C . MET A 1 1054 ? -23.033 3.986 39.184 1.00 95.31 1054 MET A C 1
ATOM 8182 O O . MET A 1 1054 ? -22.552 3.206 38.367 1.00 95.31 1054 MET A O 1
ATOM 8186 N N . TRP A 1 1055 ? -22.317 4.525 40.175 1.00 95.62 1055 TRP A N 1
ATOM 8187 C CA . TRP A 1 1055 ? -20.914 4.190 40.431 1.00 95.62 1055 TRP A CA 1
ATOM 8188 C C . TRP A 1 1055 ? -20.740 3.287 41.659 1.00 95.62 1055 TRP A C 1
ATOM 8190 O O . TRP A 1 1055 ? -21.307 3.554 42.727 1.00 95.62 1055 TRP A O 1
ATOM 8200 N N . CYS A 1 1056 ? -19.895 2.258 41.526 1.00 93.06 1056 CYS A N 1
ATOM 8201 C CA . CYS A 1 1056 ? -19.416 1.439 42.636 1.00 93.06 1056 CYS A CA 1
ATOM 8202 C C . CYS A 1 1056 ? -17.902 1.138 42.570 1.00 93.06 1056 CYS A C 1
ATOM 8204 O O . CYS A 1 1056 ? -17.313 1.014 41.496 1.00 93.06 1056 CYS A O 1
ATOM 8206 N N . ASP A 1 1057 ? -17.260 0.966 43.733 1.00 91.50 1057 ASP A N 1
ATOM 8207 C CA . ASP A 1 1057 ? -15.804 0.733 43.815 1.00 91.50 1057 ASP A CA 1
ATOM 8208 C C . ASP A 1 1057 ? -15.348 -0.616 43.221 1.00 91.50 1057 ASP A C 1
ATOM 8210 O O . ASP A 1 1057 ? -14.205 -0.739 42.773 1.00 91.50 1057 ASP A O 1
ATOM 8214 N N . ARG A 1 1058 ? -16.232 -1.625 43.263 1.00 89.56 1058 ARG A N 1
ATOM 8215 C CA . ARG A 1 1058 ? -16.024 -3.032 42.861 1.00 89.56 1058 ARG A CA 1
ATOM 8216 C C . ARG A 1 1058 ? -17.345 -3.695 42.482 1.00 89.56 1058 ARG A C 1
ATOM 8218 O O . ARG A 1 1058 ? -18.388 -3.329 43.027 1.00 89.56 1058 ARG A O 1
ATOM 8225 N N . LEU A 1 1059 ? -17.302 -4.762 41.684 1.00 88.56 1059 LEU A N 1
ATOM 8226 C CA . LEU A 1 1059 ? -18.487 -5.569 41.358 1.00 88.56 1059 LEU A CA 1
ATOM 8227 C C . LEU A 1 1059 ? -19.108 -6.236 42.604 1.00 88.56 1059 LEU A C 1
ATOM 8229 O O . LEU A 1 1059 ? -20.322 -6.422 42.676 1.00 88.56 1059 LEU A O 1
ATOM 8233 N N . THR A 1 1060 ? -18.316 -6.532 43.640 1.00 86.31 1060 THR A N 1
ATOM 8234 C CA . THR A 1 1060 ? -18.825 -7.049 44.930 1.00 86.31 1060 THR A CA 1
ATOM 8235 C C . THR A 1 1060 ? -19.819 -6.103 45.612 1.00 86.31 1060 THR A C 1
ATOM 8237 O O . THR A 1 1060 ? -20.721 -6.551 46.323 1.00 86.31 1060 THR A O 1
ATOM 8240 N N . SER A 1 1061 ? -19.674 -4.795 45.389 1.00 86.06 1061 SER A N 1
ATOM 8241 C CA . SER A 1 1061 ? -20.538 -3.765 45.971 1.00 86.06 1061 SER A CA 1
ATOM 8242 C C . SER A 1 1061 ? -21.906 -3.698 45.277 1.00 86.06 1061 SER A C 1
ATOM 8244 O O . SER A 1 1061 ? -22.878 -3.326 45.926 1.00 86.06 1061 SER A O 1
ATOM 8246 N N . LEU A 1 1062 ? -21.998 -4.143 44.014 1.00 87.19 1062 LEU A N 1
ATOM 8247 C CA . LEU A 1 1062 ? -23.256 -4.390 43.295 1.00 87.19 1062 LEU A CA 1
ATOM 8248 C C . LEU A 1 1062 ? -23.863 -5.755 43.661 1.00 87.19 1062 LEU A C 1
ATOM 8250 O O . LEU A 1 1062 ? -25.037 -5.839 44.005 1.00 87.19 1062 LEU A O 1
ATOM 8254 N N . LYS A 1 1063 ? -23.052 -6.822 43.669 1.00 84.56 1063 LYS A N 1
ATOM 8255 C CA . LYS A 1 1063 ? -23.481 -8.204 43.976 1.00 84.56 1063 LYS A CA 1
ATOM 8256 C C . LYS A 1 1063 ? -24.057 -8.426 45.379 1.00 84.56 1063 LYS A C 1
ATOM 8258 O O . LYS A 1 1063 ? -24.571 -9.505 45.653 1.00 84.56 1063 LYS A O 1
ATOM 8263 N N . SER A 1 1064 ? -23.948 -7.443 46.270 1.00 82.44 1064 SER A N 1
ATOM 8264 C CA . SER A 1 1064 ? -24.590 -7.482 47.587 1.00 82.44 1064 SER A CA 1
ATOM 8265 C C . SER A 1 1064 ? -26.053 -7.022 47.571 1.00 82.44 1064 SER A C 1
ATOM 8267 O O . SER A 1 1064 ? -26.729 -7.244 48.566 1.00 82.44 1064 SER A O 1
ATOM 8269 N N . MET A 1 1065 ? -26.566 -6.442 46.476 1.00 80.94 1065 MET A N 1
ATOM 8270 C CA . MET A 1 1065 ? -27.985 -6.075 46.349 1.00 80.94 1065 MET A CA 1
ATOM 8271 C C . MET A 1 1065 ? -28.937 -7.286 46.425 1.00 80.94 1065 MET A C 1
ATOM 8273 O O . MET A 1 1065 ? -28.607 -8.369 45.932 1.00 80.94 1065 MET A O 1
ATOM 8277 N N . PRO A 1 1066 ? -30.155 -7.121 46.977 1.00 69.44 1066 PRO A N 1
ATOM 8278 C CA . PRO A 1 1066 ? -31.167 -8.166 46.975 1.00 69.44 1066 PRO A CA 1
ATOM 8279 C C . PRO A 1 1066 ? -31.878 -8.255 45.616 1.00 69.44 1066 PRO A C 1
ATOM 8281 O O . PRO A 1 1066 ? -32.751 -7.461 45.288 1.00 69.44 1066 PRO A O 1
ATOM 8284 N N . GLY A 1 1067 ? -31.522 -9.281 44.851 1.00 64.94 1067 GLY A N 1
ATOM 8285 C CA . GLY A 1 1067 ? -32.131 -9.644 43.572 1.00 64.94 1067 GLY A CA 1
ATOM 8286 C C . GLY A 1 1067 ? -31.312 -10.751 42.905 1.00 64.94 1067 GLY A C 1
ATOM 8287 O O . GLY A 1 1067 ? -30.179 -11.013 43.313 1.00 64.94 1067 GLY A O 1
ATOM 8288 N N . SER A 1 1068 ? -31.862 -11.427 41.901 1.00 56.25 1068 SER A N 1
ATOM 8289 C CA . SER A 1 1068 ? -31.066 -12.280 41.009 1.00 56.25 1068 SER A CA 1
ATOM 8290 C C . SER A 1 1068 ? -30.352 -11.401 39.981 1.00 56.25 1068 SER A C 1
ATOM 8292 O O . SER A 1 1068 ? -31.013 -10.620 39.311 1.00 56.25 1068 SER A O 1
ATOM 8294 N N . ASN A 1 1069 ? -29.024 -11.523 39.882 1.00 74.44 1069 ASN A N 1
ATOM 8295 C CA . ASN A 1 1069 ? -28.171 -10.889 38.868 1.00 74.44 1069 ASN A CA 1
ATOM 8296 C C . ASN A 1 1069 ? -28.481 -9.414 38.530 1.00 74.44 1069 ASN A C 1
ATOM 8298 O O . ASN A 1 1069 ? -28.685 -9.055 37.379 1.00 74.44 1069 ASN A O 1
ATOM 8302 N N . ALA A 1 1070 ? -28.353 -8.514 39.511 1.00 84.19 1070 ALA A N 1
ATOM 8303 C CA . ALA A 1 1070 ? -28.456 -7.061 39.291 1.00 84.19 1070 ALA A CA 1
ATOM 8304 C C . ALA A 1 1070 ? -27.522 -6.490 38.187 1.00 84.19 1070 ALA A C 1
ATOM 8306 O O . ALA A 1 1070 ? -27.747 -5.379 37.722 1.00 84.19 1070 ALA A O 1
ATOM 8307 N N . LEU A 1 1071 ? -26.486 -7.230 37.758 1.00 89.00 1071 LEU A N 1
ATOM 8308 C CA . LEU A 1 1071 ? -25.601 -6.886 36.632 1.00 89.00 1071 LEU A CA 1
ATOM 8309 C C . LEU A 1 1071 ? -26.259 -7.085 35.244 1.00 89.00 1071 LEU A C 1
ATOM 8311 O O . LEU A 1 1071 ? -25.861 -6.425 34.286 1.00 89.00 1071 LEU A O 1
ATOM 8315 N N . GLU A 1 1072 ? -27.272 -7.950 35.128 1.00 87.81 1072 GLU A N 1
ATOM 8316 C CA . GLU A 1 1072 ? -28.042 -8.191 33.890 1.00 87.81 1072 GLU A CA 1
ATOM 8317 C C . GLU A 1 1072 ? -28.983 -7.028 33.536 1.00 87.81 1072 GLU A C 1
ATOM 8319 O O . GLU A 1 1072 ? -29.552 -7.007 32.454 1.00 87.81 1072 GLU A O 1
ATOM 8324 N N . HIS A 1 1073 ? -29.143 -6.044 34.425 1.00 89.81 1073 HIS A N 1
ATOM 8325 C CA . HIS A 1 1073 ? -29.929 -4.832 34.170 1.00 89.81 1073 HIS A CA 1
ATOM 8326 C C . HIS A 1 1073 ? -29.061 -3.624 33.780 1.00 89.81 1073 HIS A C 1
ATOM 8328 O O . HIS A 1 1073 ? -29.569 -2.512 33.692 1.00 89.81 1073 HIS A O 1
ATOM 8334 N N . PHE A 1 1074 ? -27.757 -3.816 33.558 1.00 92.69 1074 PHE A N 1
ATOM 8335 C CA . PHE A 1 1074 ? -26.844 -2.769 33.099 1.00 92.69 1074 PHE A CA 1
ATOM 8336 C C . PHE A 1 1074 ? -26.192 -3.183 31.786 1.00 92.69 1074 PHE A C 1
ATOM 8338 O O . PHE A 1 1074 ? -25.146 -3.840 31.786 1.00 92.69 1074 PHE A O 1
ATOM 8345 N N . ASP A 1 1075 ? -26.796 -2.765 30.677 1.00 91.00 1075 ASP A N 1
ATOM 8346 C CA . ASP A 1 1075 ? -26.293 -3.068 29.339 1.00 91.00 1075 ASP A CA 1
ATOM 8347 C C . ASP A 1 1075 ? -25.210 -2.101 28.860 1.00 91.00 1075 ASP A C 1
ATOM 8349 O O . ASP A 1 1075 ? -24.548 -2.362 27.857 1.00 91.00 1075 ASP A O 1
ATOM 8353 N N . ARG A 1 1076 ? -25.007 -0.978 29.563 1.00 94.38 1076 ARG A N 1
ATOM 8354 C CA . ARG A 1 1076 ? -23.878 -0.067 29.347 1.00 94.38 1076 ARG A CA 1
ATOM 8355 C C . ARG A 1 1076 ? -23.002 -0.047 30.595 1.00 94.38 1076 ARG A C 1
ATOM 8357 O O . ARG A 1 1076 ? -23.437 0.349 31.677 1.00 94.38 1076 ARG A O 1
ATOM 8364 N N . ARG A 1 1077 ? -21.759 -0.514 30.454 1.00 95.88 1077 ARG A N 1
ATOM 8365 C CA . ARG A 1 1077 ? -20.828 -0.742 31.571 1.00 95.88 1077 ARG A CA 1
ATOM 8366 C C . ARG A 1 1077 ? -19.505 -0.034 31.310 1.00 95.88 1077 ARG A C 1
ATOM 8368 O O . ARG A 1 1077 ? -18.753 -0.444 30.434 1.00 95.88 1077 ARG A O 1
ATOM 8375 N N . VAL A 1 1078 ? -19.200 1.002 32.082 1.00 96.19 1078 VAL A N 1
ATOM 8376 C CA . VAL A 1 1078 ? -17.883 1.648 32.108 1.00 96.19 1078 VAL A CA 1
ATOM 8377 C C . VAL A 1 1078 ? -17.036 0.998 33.193 1.00 96.19 1078 VAL A C 1
ATOM 8379 O O . VAL A 1 1078 ? -17.430 0.941 34.357 1.00 96.19 1078 VAL A O 1
ATOM 8382 N N . VAL A 1 1079 ? -15.857 0.514 32.821 1.00 93.88 1079 VAL A N 1
ATOM 8383 C CA . VAL A 1 1079 ? -14.959 -0.216 33.717 1.00 93.88 1079 VAL A CA 1
ATOM 8384 C C . VAL A 1 1079 ? -13.570 0.403 33.659 1.00 93.88 1079 VAL A C 1
ATOM 8386 O O . VAL A 1 1079 ? -12.924 0.427 32.611 1.00 93.88 1079 VAL A O 1
ATOM 8389 N N . PHE A 1 1080 ? -13.114 0.906 34.803 1.00 91.19 1080 PHE A N 1
ATOM 8390 C CA . PHE A 1 1080 ? -11.733 1.342 35.003 1.00 91.19 1080 PHE A CA 1
ATOM 8391 C C . PHE A 1 1080 ? -10.817 0.146 35.299 1.00 91.19 1080 PHE A C 1
ATOM 8393 O O . PHE A 1 1080 ? -11.268 -0.994 35.411 1.00 91.19 1080 PHE A O 1
ATOM 8400 N N . ARG A 1 1081 ? -9.518 0.403 35.505 1.00 84.38 1081 ARG A N 1
ATOM 8401 C CA . ARG A 1 1081 ? -8.550 -0.636 35.880 1.00 84.38 1081 ARG A CA 1
ATOM 8402 C C . ARG A 1 1081 ? -9.017 -1.503 37.066 1.00 84.38 1081 ARG A C 1
ATOM 8404 O O . ARG A 1 1081 ? -9.099 -1.028 38.201 1.00 84.38 1081 ARG A O 1
ATOM 8411 N N . THR A 1 1082 ? -9.240 -2.795 36.821 1.00 81.50 1082 THR A N 1
ATOM 8412 C CA . THR A 1 1082 ? -9.643 -3.780 37.843 1.00 81.50 1082 THR A CA 1
ATOM 8413 C C . THR A 1 1082 ? -8.429 -4.518 38.431 1.00 81.50 1082 THR A C 1
ATOM 8415 O O . THR A 1 1082 ? -7.373 -4.581 37.804 1.00 81.50 1082 THR A O 1
ATOM 8418 N N . PRO A 1 1083 ? -8.518 -5.095 39.645 1.00 76.19 1083 PRO A N 1
ATOM 8419 C CA . PRO A 1 1083 ? -7.435 -5.896 40.225 1.00 76.19 1083 PRO A CA 1
ATOM 8420 C C . PRO A 1 1083 ? -7.516 -7.395 39.875 1.00 76.19 1083 PRO A C 1
ATOM 8422 O O . PRO A 1 1083 ? -6.643 -8.157 40.281 1.00 76.19 1083 PRO A O 1
ATOM 8425 N N . SER A 1 1084 ? -8.577 -7.845 39.196 1.00 83.31 1084 SER A N 1
ATOM 8426 C CA . SER A 1 1084 ? -8.917 -9.262 39.035 1.00 83.31 1084 SER A CA 1
ATOM 8427 C C . SER A 1 1084 ? -9.339 -9.575 37.603 1.00 83.31 1084 SER A C 1
ATOM 8429 O O . SER A 1 1084 ? -10.319 -9.021 37.106 1.00 83.31 1084 SER A O 1
ATOM 8431 N N . LYS A 1 1085 ? -8.651 -10.526 36.952 1.00 79.00 1085 LYS A N 1
ATOM 8432 C CA . LYS A 1 1085 ? -9.014 -10.974 35.596 1.00 79.00 1085 LYS A CA 1
ATOM 8433 C C . LYS A 1 1085 ? -10.404 -11.618 35.550 1.00 79.00 1085 LYS A C 1
ATOM 8435 O O . LYS A 1 1085 ? -11.090 -11.467 34.547 1.00 79.00 1085 LYS A O 1
ATOM 8440 N N . ASN A 1 1086 ? -10.867 -12.235 36.641 1.00 83.56 1086 ASN A N 1
ATOM 8441 C CA . ASN A 1 1086 ? -12.227 -12.779 36.730 1.00 83.56 1086 ASN A CA 1
ATOM 8442 C C . ASN A 1 1086 ? -13.287 -11.667 36.822 1.00 83.56 1086 ASN A C 1
ATOM 8444 O O . ASN A 1 1086 ? -14.337 -11.783 36.203 1.00 83.56 1086 ASN A O 1
ATOM 8448 N N . GLU A 1 1087 ? -13.006 -10.582 37.553 1.00 85.06 1087 GLU A N 1
ATOM 8449 C CA . GLU A 1 1087 ? -13.899 -9.411 37.637 1.00 85.06 1087 GLU A CA 1
ATOM 8450 C C . GLU A 1 1087 ? -13.958 -8.680 36.285 1.00 85.06 1087 GLU A C 1
ATOM 8452 O O . GLU A 1 1087 ? -15.036 -8.318 35.826 1.00 85.06 1087 GLU A O 1
ATOM 8457 N N . SER A 1 1088 ? -12.818 -8.561 35.594 1.00 82.88 1088 SER A N 1
ATOM 8458 C CA . SER A 1 1088 ? -12.747 -8.067 34.213 1.00 82.88 1088 SER A CA 1
ATOM 8459 C C . SER A 1 1088 ? -13.568 -8.932 33.244 1.00 82.88 1088 SER A C 1
ATOM 8461 O O . SER A 1 1088 ? -14.383 -8.398 32.495 1.00 82.88 1088 SER A O 1
ATOM 8463 N N . MET A 1 1089 ? -13.404 -10.262 33.285 1.00 84.25 1089 MET A N 1
ATOM 8464 C CA . MET A 1 1089 ? -14.164 -11.199 32.444 1.00 84.25 1089 MET A CA 1
ATOM 8465 C C . MET A 1 1089 ? -15.675 -11.119 32.683 1.00 84.25 1089 MET A C 1
ATOM 8467 O O . MET A 1 1089 ? -16.435 -11.191 31.728 1.00 84.25 1089 MET A O 1
ATOM 8471 N N . GLU A 1 1090 ? -16.117 -10.970 33.931 1.00 88.31 1090 GLU A N 1
ATOM 8472 C CA . GLU A 1 1090 ? -17.545 -10.907 34.261 1.00 88.31 1090 GLU A CA 1
ATOM 8473 C C . GLU A 1 1090 ? -18.190 -9.562 33.884 1.00 88.31 1090 GLU A C 1
ATOM 8475 O O . GLU A 1 1090 ? -19.363 -9.513 33.519 1.00 88.31 1090 GLU A O 1
ATOM 8480 N N . LEU A 1 1091 ? -17.429 -8.465 33.942 1.00 86.94 1091 LEU A N 1
ATOM 8481 C CA . LEU A 1 1091 ? -17.924 -7.144 33.562 1.00 86.94 1091 LEU A CA 1
ATOM 8482 C C . LEU A 1 1091 ? -17.933 -6.919 32.042 1.00 86.94 1091 LEU A C 1
ATOM 8484 O O . LEU A 1 1091 ? -18.893 -6.331 31.548 1.00 86.94 1091 LEU A O 1
ATOM 8488 N N . LEU A 1 1092 ? -16.874 -7.351 31.340 1.00 84.38 1092 LEU A N 1
ATOM 8489 C CA . LEU A 1 1092 ? -16.525 -6.949 29.963 1.00 84.38 1092 LEU A CA 1
ATOM 8490 C C . LEU A 1 1092 ? -16.384 -8.112 28.962 1.00 84.38 1092 LEU A C 1
ATOM 8492 O O . LEU A 1 1092 ? -15.969 -7.880 27.827 1.00 84.38 1092 LEU A O 1
ATOM 8496 N N . GLU A 1 1093 ? -16.570 -9.363 29.394 1.00 84.62 1093 GLU A N 1
ATOM 8497 C CA . GLU A 1 1093 ? -16.247 -10.574 28.610 1.00 84.62 1093 GLU A CA 1
ATOM 8498 C C . GLU A 1 1093 ? -14.781 -10.619 28.118 1.00 84.62 1093 GLU A C 1
ATOM 8500 O O . GLU A 1 1093 ? -14.421 -11.271 27.136 1.00 84.62 1093 GLU A O 1
ATOM 8505 N N . TRP A 1 1094 ? -13.900 -9.898 28.820 1.00 77.38 1094 TRP A N 1
ATOM 8506 C CA . TRP A 1 1094 ? -12.519 -9.639 28.425 1.00 77.38 1094 TRP A CA 1
ATOM 8507 C C . TRP A 1 1094 ? -11.629 -9.486 29.664 1.00 77.38 1094 TRP A C 1
ATOM 8509 O O . TRP A 1 1094 ? -12.005 -8.754 30.579 1.00 77.38 1094 TRP A O 1
ATOM 8519 N N . PRO A 1 1095 ? -10.436 -10.107 29.734 1.00 67.88 1095 PRO A N 1
ATOM 8520 C CA . PRO A 1 1095 ? -9.621 -10.107 30.952 1.00 67.88 1095 PRO A CA 1
ATOM 8521 C C . PRO A 1 1095 ? -8.700 -8.879 31.082 1.00 67.88 1095 PRO A C 1
ATOM 8523 O O . PRO A 1 1095 ? -8.015 -8.740 32.094 1.00 67.88 1095 PRO A O 1
ATOM 8526 N N . GLY A 1 1096 ? -8.630 -8.024 30.056 1.00 65.75 1096 GLY A N 1
ATOM 8527 C CA . GLY A 1 1096 ? -7.595 -6.997 29.914 1.00 65.75 1096 GLY A CA 1
ATOM 8528 C C . GLY A 1 1096 ? -7.772 -5.735 30.762 1.00 65.75 1096 GLY A C 1
ATOM 8529 O O . GLY A 1 1096 ? -6.835 -4.943 30.842 1.00 65.75 1096 GLY A O 1
ATOM 8530 N N . ALA A 1 1097 ? -8.892 -5.542 31.472 1.00 67.94 1097 ALA A N 1
ATOM 8531 C CA . ALA A 1 1097 ? -9.044 -4.365 32.334 1.00 67.94 1097 ALA A CA 1
ATOM 8532 C C . ALA A 1 1097 ? -8.084 -4.365 33.538 1.00 67.94 1097 ALA A C 1
ATOM 8534 O O . ALA A 1 1097 ? -7.952 -3.347 34.208 1.00 67.94 1097 ALA A O 1
ATOM 8535 N N . THR A 1 1098 ? -7.354 -5.454 33.805 1.00 67.19 1098 THR A N 1
ATOM 8536 C CA . THR A 1 1098 ? -6.246 -5.439 34.778 1.00 67.19 1098 THR A CA 1
ATOM 8537 C C . THR A 1 1098 ? -5.013 -4.662 34.304 1.00 67.19 1098 THR A C 1
ATOM 8539 O O . THR A 1 1098 ? -4.189 -4.231 35.119 1.00 67.19 1098 THR A O 1
ATOM 8542 N N . GLU A 1 1099 ? -4.883 -4.486 32.990 1.00 61.16 1099 GLU A N 1
ATOM 8543 C CA . GLU A 1 1099 ? -3.711 -3.929 32.302 1.00 61.16 1099 GLU A CA 1
ATOM 8544 C C . GLU A 1 1099 ? -3.940 -2.486 31.807 1.00 61.16 1099 GLU A C 1
ATOM 8546 O O . GLU A 1 1099 ? -3.010 -1.858 31.308 1.00 61.16 1099 GLU A O 1
ATOM 8551 N N . LEU A 1 1100 ? -5.137 -1.921 32.027 1.00 63.00 1100 LEU A N 1
ATOM 8552 C CA . LEU A 1 1100 ? -5.429 -0.501 31.795 1.00 63.00 1100 LEU A CA 1
ATOM 8553 C C . LEU A 1 1100 ? -4.509 0.421 32.620 1.00 63.00 1100 LEU A C 1
ATOM 8555 O O . LEU A 1 1100 ? -4.238 0.176 33.801 1.00 63.00 1100 LEU A O 1
ATOM 8559 N N . SER A 1 1101 ? -4.082 1.524 32.008 1.00 62.34 1101 SER A N 1
ATOM 8560 C CA . SER A 1 1101 ? -3.504 2.696 32.679 1.00 62.34 1101 SER A CA 1
ATOM 8561 C C . SER A 1 1101 ? -4.566 3.423 33.527 1.00 62.34 1101 SER A C 1
ATOM 8563 O O . SER A 1 1101 ? -5.755 3.112 33.455 1.00 62.34 1101 SER A O 1
ATOM 8565 N N . GLN A 1 1102 ? -4.155 4.344 34.409 1.00 68.44 1102 GLN A N 1
ATOM 8566 C CA . GLN A 1 1102 ? -5.089 4.938 35.382 1.00 68.44 1102 GLN A CA 1
ATOM 8567 C C . GLN A 1 1102 ? -6.119 5.872 34.732 1.00 68.44 1102 GLN A C 1
ATOM 8569 O O . GLN A 1 1102 ? -7.260 5.900 35.188 1.00 68.44 1102 GLN A O 1
ATOM 8574 N N . ASP A 1 1103 ? -5.724 6.561 33.661 1.00 69.56 1103 ASP A N 1
ATOM 8575 C CA . ASP A 1 1103 ? -6.496 7.560 32.911 1.00 69.56 1103 ASP A CA 1
ATOM 8576 C C . ASP A 1 1103 ? -7.532 6.990 31.934 1.00 69.56 1103 ASP A C 1
ATOM 8578 O O . ASP A 1 1103 ? -8.184 7.756 31.232 1.00 69.56 1103 ASP A O 1
ATOM 8582 N N . TYR A 1 1104 ? -7.655 5.666 31.824 1.00 78.62 1104 TYR A N 1
ATOM 8583 C CA . TYR A 1 1104 ? -8.452 5.024 30.779 1.00 78.62 1104 TYR A CA 1
ATOM 8584 C C . TYR A 1 1104 ? -9.536 4.124 31.366 1.00 78.62 1104 TYR A C 1
ATOM 8586 O O . TYR A 1 1104 ? -9.356 3.455 32.389 1.00 78.62 1104 TYR A O 1
ATOM 8594 N N . ALA A 1 1105 ? -10.664 4.084 30.666 1.00 85.88 1105 ALA A N 1
ATOM 8595 C CA . ALA A 1 1105 ? -11.779 3.199 30.949 1.00 85.88 1105 ALA A CA 1
ATOM 8596 C C . ALA A 1 1105 ? -12.211 2.471 29.671 1.00 85.88 1105 ALA A C 1
ATOM 8598 O O . ALA A 1 1105 ? -11.917 2.905 28.555 1.00 85.88 1105 ALA A O 1
ATOM 8599 N N . VAL A 1 1106 ? -12.921 1.358 29.840 1.00 87.56 1106 VAL A N 1
ATOM 8600 C CA . VAL A 1 1106 ? -13.604 0.661 28.746 1.00 87.56 1106 VAL A CA 1
ATOM 8601 C C . VAL A 1 1106 ? -15.104 0.784 28.950 1.00 87.56 1106 VAL A C 1
ATOM 8603 O O . VAL A 1 1106 ? -15.613 0.366 29.988 1.00 87.56 1106 VAL A O 1
ATOM 8606 N N . LEU A 1 1107 ? -15.801 1.347 27.966 1.00 92.88 1107 LEU A N 1
ATOM 8607 C CA . LEU A 1 1107 ? -17.243 1.216 27.808 1.00 92.88 1107 LEU A CA 1
ATOM 8608 C C . LEU A 1 1107 ? -17.518 -0.121 27.108 1.00 92.88 1107 LEU A C 1
ATOM 8610 O O . LEU A 1 1107 ? -16.948 -0.401 26.056 1.00 92.88 1107 LEU A O 1
ATOM 8614 N N . PHE A 1 1108 ? -18.382 -0.943 27.690 1.00 91.81 1108 PHE A N 1
ATOM 8615 C CA . PHE A 1 1108 ? -18.907 -2.165 27.088 1.00 91.81 1108 PHE A CA 1
ATOM 8616 C C . PHE A 1 1108 ? -20.414 -2.043 26.898 1.00 91.81 1108 PHE A C 1
ATOM 8618 O O . PHE A 1 1108 ? -21.134 -1.591 27.795 1.00 91.81 1108 PHE A O 1
ATOM 8625 N N . ASP A 1 1109 ? -20.850 -2.454 25.715 1.00 89.25 1109 ASP A N 1
ATOM 8626 C CA . ASP A 1 1109 ? -22.233 -2.564 25.290 1.00 89.25 1109 ASP A CA 1
ATOM 8627 C C . ASP A 1 1109 ? -22.576 -4.057 25.172 1.00 89.25 1109 ASP A C 1
ATOM 8629 O O . ASP A 1 1109 ? -22.057 -4.755 24.302 1.00 89.25 1109 ASP A O 1
ATOM 8633 N N . THR A 1 1110 ? -23.423 -4.569 26.065 1.00 85.00 1110 THR A N 1
ATOM 8634 C CA . THR A 1 1110 ? -23.847 -5.985 26.056 1.00 85.00 1110 THR A CA 1
ATOM 8635 C C . THR A 1 1110 ? -24.757 -6.317 24.873 1.00 85.00 1110 THR A C 1
ATOM 8637 O O . THR A 1 1110 ? -24.814 -7.469 24.452 1.00 85.00 1110 THR A O 1
ATOM 8640 N N . THR A 1 1111 ? -25.469 -5.322 24.334 1.00 81.12 1111 THR A N 1
ATOM 8641 C CA . THR A 1 1111 ? -26.455 -5.509 23.260 1.00 81.12 1111 THR A CA 1
ATOM 8642 C C . THR A 1 1111 ? -25.802 -5.616 21.884 1.00 81.12 1111 THR A C 1
ATOM 8644 O O . THR A 1 1111 ? -26.353 -6.272 21.003 1.00 81.12 1111 THR A O 1
ATOM 8647 N N . THR A 1 1112 ? -24.611 -5.036 21.708 1.00 78.56 1112 THR A N 1
ATOM 8648 C CA . THR A 1 1112 ? -23.788 -5.173 20.491 1.00 78.56 1112 THR A CA 1
ATOM 8649 C C . THR A 1 1112 ? -22.558 -6.068 20.683 1.00 78.56 1112 THR A C 1
ATOM 8651 O O . THR A 1 1112 ? -21.968 -6.528 19.706 1.00 78.56 1112 THR A O 1
ATOM 8654 N N . GLY A 1 1113 ? -22.136 -6.309 21.929 1.00 76.44 1113 GLY A N 1
ATOM 8655 C CA . GLY A 1 1113 ? -20.864 -6.956 22.266 1.00 76.44 1113 GLY A CA 1
ATOM 8656 C C . GLY A 1 1113 ? -19.631 -6.052 22.088 1.00 76.44 1113 GLY A C 1
ATOM 8657 O O . GLY A 1 1113 ? -18.494 -6.511 22.284 1.00 76.44 1113 GLY A O 1
ATOM 8658 N N . GLU A 1 1114 ? -19.817 -4.782 21.708 1.00 75.00 1114 GLU A N 1
ATOM 8659 C CA . GLU A 1 1114 ? -18.719 -3.856 21.434 1.00 75.00 1114 GLU A CA 1
ATOM 8660 C C . GLU A 1 1114 ? -18.056 -3.316 22.706 1.00 75.00 1114 GLU A C 1
ATOM 8662 O O . GLU A 1 1114 ? -18.698 -2.988 23.704 1.00 75.00 1114 GLU A O 1
ATOM 8667 N N . ARG A 1 1115 ? -16.726 -3.188 22.637 1.00 80.50 1115 ARG A N 1
ATOM 8668 C CA . ARG A 1 1115 ? -15.875 -2.584 23.666 1.00 80.50 1115 ARG A CA 1
ATOM 8669 C C . ARG A 1 1115 ? -15.163 -1.375 23.086 1.00 80.50 1115 ARG A C 1
ATOM 8671 O O . ARG A 1 1115 ? -14.423 -1.499 22.114 1.00 80.50 1115 ARG A O 1
ATOM 8678 N N . GLU A 1 1116 ? -15.336 -0.235 23.732 1.00 79.50 1116 GLU A N 1
ATOM 8679 C CA . GLU A 1 1116 ? -14.684 1.022 23.400 1.00 79.50 1116 GLU A CA 1
ATOM 8680 C C . GLU A 1 1116 ? -13.754 1.432 24.542 1.00 79.50 1116 GLU A C 1
ATOM 8682 O O . GLU A 1 1116 ? -14.204 1.683 25.658 1.00 79.50 1116 GLU A O 1
ATOM 8687 N N . MET A 1 1117 ? -12.453 1.529 24.266 1.00 75.75 1117 MET A N 1
ATOM 8688 C CA . MET A 1 1117 ? -11.509 2.150 25.194 1.00 75.75 1117 MET A CA 1
ATOM 8689 C C . MET A 1 1117 ? -11.502 3.666 24.974 1.00 75.75 1117 MET A C 1
ATOM 8691 O O . MET A 1 1117 ? -11.402 4.134 23.838 1.00 75.75 1117 MET A O 1
ATOM 8695 N N . PHE A 1 1118 ? -11.587 4.426 26.062 1.00 80.25 1118 PHE A N 1
ATOM 8696 C CA . PHE A 1 1118 ? -11.648 5.884 26.041 1.00 80.25 1118 PHE A CA 1
ATOM 8697 C C . PHE A 1 1118 ? -10.895 6.494 27.229 1.00 80.25 1118 PHE A C 1
ATOM 8699 O O . PHE A 1 1118 ? -10.621 5.811 28.221 1.00 80.25 1118 PHE A O 1
ATOM 8706 N N . ARG A 1 1119 ? -10.554 7.781 27.122 1.00 82.00 1119 ARG A N 1
ATOM 8707 C CA . ARG A 1 1119 ? -10.028 8.607 28.215 1.00 82.00 1119 ARG A CA 1
ATOM 8708 C C . ARG A 1 1119 ? -11.183 9.454 28.762 1.00 82.00 1119 ARG A C 1
ATOM 8710 O O . ARG A 1 1119 ? -11.608 10.383 28.072 1.00 82.00 1119 ARG A O 1
ATOM 8717 N N . PRO A 1 1120 ? -11.745 9.137 29.945 1.00 88.06 1120 PRO A N 1
ATOM 8718 C CA . PRO A 1 1120 ? -12.761 9.967 30.585 1.00 88.06 1120 PRO A CA 1
ATOM 8719 C C . PRO A 1 1120 ? -12.305 11.418 30.702 1.00 88.06 1120 PRO A C 1
ATOM 8721 O O . PRO A 1 1120 ? -11.116 11.675 30.900 1.00 88.06 1120 PRO A O 1
ATOM 8724 N N . TYR A 1 1121 ? -13.238 12.364 30.603 1.00 88.44 1121 TYR A N 1
ATOM 8725 C CA . TYR A 1 1121 ? -12.883 13.768 30.792 1.00 88.44 1121 TYR A CA 1
ATOM 8726 C C . TYR A 1 1121 ? -12.373 14.023 32.214 1.00 88.44 1121 TYR A C 1
ATOM 8728 O O . TYR A 1 1121 ? -12.903 13.477 33.187 1.00 88.44 1121 TYR A O 1
ATOM 8736 N N . HIS A 1 1122 ? -11.383 14.902 32.351 1.00 85.69 1122 HIS A N 1
ATOM 8737 C CA . HIS A 1 1122 ? -11.034 15.503 33.633 1.00 85.69 1122 HIS A CA 1
ATOM 8738 C C . HIS A 1 1122 ? -12.236 16.262 34.214 1.00 85.69 1122 HIS A C 1
ATOM 8740 O O . HIS A 1 1122 ? -13.085 16.763 33.474 1.00 85.69 1122 HIS A O 1
ATOM 8746 N N . LEU A 1 1123 ? -12.307 16.330 35.547 1.00 86.12 1123 LEU A N 1
ATOM 8747 C CA . LEU A 1 1123 ? -13.393 16.997 36.263 1.00 86.12 1123 LEU A CA 1
ATOM 8748 C C . LEU A 1 1123 ? -13.484 18.473 35.817 1.00 86.12 1123 LEU A C 1
ATOM 8750 O O . LEU A 1 1123 ? -12.489 19.186 35.968 1.00 86.12 1123 LEU A O 1
ATOM 8754 N N . PRO A 1 1124 ? -14.621 18.943 35.265 1.00 87.44 1124 PRO A N 1
ATOM 8755 C CA . PRO A 1 1124 ? -14.687 20.275 34.666 1.00 87.44 1124 PRO A CA 1
ATOM 8756 C C . PRO A 1 1124 ? -14.422 21.402 35.667 1.00 87.44 1124 PRO A C 1
ATOM 8758 O O . PRO A 1 1124 ? -14.787 21.308 36.843 1.00 87.44 1124 PRO A O 1
ATOM 8761 N N . SER A 1 1125 ? -13.818 22.494 35.189 1.00 87.31 1125 SER A N 1
ATOM 8762 C CA . SER A 1 1125 ? -13.565 23.674 36.015 1.00 87.31 1125 SER A CA 1
ATOM 8763 C C . SER A 1 1125 ? -14.882 24.306 36.490 1.00 87.31 1125 SER A C 1
ATOM 8765 O O . SER A 1 1125 ? -15.912 24.243 35.813 1.00 87.31 1125 SER A O 1
ATOM 8767 N N . ARG A 1 1126 ? -14.871 24.933 37.675 1.00 86.75 1126 ARG A N 1
ATOM 8768 C CA . ARG A 1 1126 ? -16.068 25.607 38.207 1.00 86.75 1126 ARG A CA 1
ATOM 8769 C C . ARG A 1 1126 ? -16.534 26.737 37.284 1.00 86.75 1126 ARG A C 1
ATOM 8771 O O . ARG A 1 1126 ? -17.732 26.882 37.076 1.00 86.75 1126 ARG A O 1
ATOM 8778 N N . GLU A 1 1127 ? -15.592 27.497 36.737 1.00 87.50 1127 GLU A N 1
ATOM 8779 C CA . GLU A 1 1127 ? -15.858 28.620 35.835 1.00 87.50 1127 GLU A CA 1
ATOM 8780 C C . GLU A 1 1127 ? -16.541 28.133 34.545 1.00 87.50 1127 GLU A C 1
ATOM 8782 O O . GLU A 1 1127 ? -17.564 28.688 34.149 1.00 87.50 1127 GLU A O 1
ATOM 8787 N N . TRP A 1 1128 ? -16.078 27.016 33.967 1.00 90.50 1128 TRP A N 1
ATOM 8788 C CA . TRP A 1 1128 ? -16.736 26.390 32.815 1.00 90.50 1128 TRP A CA 1
ATOM 8789 C C . TRP A 1 1128 ? -18.132 25.842 33.143 1.00 90.50 1128 TRP A C 1
ATOM 8791 O O . TRP A 1 1128 ? -19.048 25.971 32.334 1.00 90.50 1128 TRP A O 1
ATOM 8801 N N . LEU A 1 1129 ? -18.334 25.254 34.330 1.00 90.75 1129 LEU A N 1
ATOM 8802 C CA . LEU A 1 1129 ? -19.662 24.795 34.764 1.00 90.75 1129 LEU A CA 1
ATOM 8803 C C . LEU A 1 1129 ? -20.647 25.960 34.944 1.00 90.75 1129 LEU A C 1
ATOM 8805 O O . LEU A 1 1129 ? -21.828 25.810 34.626 1.00 90.75 1129 LEU A O 1
ATOM 8809 N N . GLU A 1 1130 ? -20.174 27.112 35.425 1.00 91.56 1130 GLU A N 1
ATOM 8810 C CA . GLU A 1 1130 ? -20.970 28.337 35.543 1.00 91.56 1130 GLU A CA 1
ATOM 8811 C C . GLU A 1 1130 ? -21.308 28.918 34.154 1.00 91.56 1130 GLU A C 1
ATOM 8813 O O . GLU A 1 1130 ? -22.481 29.194 33.893 1.00 91.56 1130 GLU A O 1
ATOM 8818 N N . GLU A 1 1131 ? -20.350 28.979 33.218 1.00 92.19 1131 GLU A N 1
ATOM 8819 C CA . GLU A 1 1131 ? -20.594 29.396 31.823 1.00 92.19 1131 GLU A CA 1
ATOM 8820 C C . GLU A 1 1131 ? -21.573 28.454 31.093 1.00 92.19 1131 GLU A C 1
ATOM 8822 O O . GLU A 1 1131 ? -22.525 28.902 30.445 1.00 92.19 1131 GLU A O 1
ATOM 8827 N N . ALA A 1 1132 ? -21.379 27.136 31.204 1.00 91.81 1132 ALA A N 1
ATOM 8828 C CA . ALA A 1 1132 ? -22.236 26.139 30.567 1.00 91.81 1132 ALA A CA 1
ATOM 8829 C C . ALA A 1 1132 ? -23.677 26.204 31.102 1.00 91.81 1132 ALA A C 1
ATOM 8831 O O . ALA A 1 1132 ? -24.632 26.123 30.324 1.00 91.81 1132 ALA A O 1
ATOM 8832 N N . ALA A 1 1133 ? -23.853 26.409 32.411 1.00 91.56 1133 ALA A N 1
ATOM 8833 C CA . ALA A 1 1133 ? -25.166 26.602 33.016 1.00 91.56 1133 ALA A CA 1
ATOM 8834 C C . ALA A 1 1133 ? -25.827 27.923 32.584 1.00 91.56 1133 ALA A C 1
ATOM 8836 O O . ALA A 1 1133 ? -27.024 27.932 32.288 1.00 91.56 1133 ALA A O 1
ATOM 8837 N N . GLU A 1 1134 ? -25.066 29.019 32.471 1.00 91.81 1134 GLU A N 1
ATOM 8838 C CA . GLU A 1 1134 ? -25.557 30.305 31.954 1.00 91.81 1134 GLU A CA 1
ATOM 8839 C C . GLU A 1 1134 ? -26.042 30.185 30.498 1.00 91.81 1134 GLU A C 1
ATOM 8841 O O . GLU A 1 1134 ? -27.100 30.717 30.149 1.00 91.81 1134 GLU A O 1
ATOM 8846 N N . LYS A 1 1135 ? -25.320 29.434 29.654 1.00 92.88 1135 LYS A N 1
ATOM 8847 C CA . LYS A 1 1135 ? -25.727 29.134 28.270 1.00 92.88 1135 LYS A CA 1
ATOM 8848 C C . LYS A 1 1135 ? -26.987 28.270 28.206 1.00 92.88 1135 LYS A C 1
ATOM 8850 O O . LYS A 1 1135 ? -27.941 28.642 27.524 1.00 92.88 1135 LYS A O 1
ATOM 8855 N N . ILE A 1 1136 ? -27.044 27.165 28.957 1.00 91.06 1136 ILE A N 1
ATOM 8856 C CA . ILE A 1 1136 ? -28.234 26.294 29.021 1.00 91.06 1136 ILE A CA 1
ATOM 8857 C C . ILE A 1 1136 ? -29.456 27.076 29.531 1.00 91.06 1136 ILE A C 1
ATOM 8859 O O . ILE A 1 1136 ? -30.543 26.942 28.972 1.00 91.06 1136 ILE A O 1
ATOM 8863 N N . GLY A 1 1137 ? -29.282 27.942 30.534 1.00 86.81 1137 GLY A N 1
ATOM 8864 C CA . GLY A 1 1137 ? -30.342 28.798 31.079 1.00 86.81 1137 GLY A CA 1
ATOM 8865 C C . GLY A 1 1137 ? -30.853 29.889 30.127 1.00 86.81 1137 GLY A C 1
ATOM 8866 O O . GLY A 1 1137 ? -31.913 30.461 30.380 1.00 86.81 1137 GLY A O 1
ATOM 8867 N N . ARG A 1 1138 ? -30.134 30.174 29.031 1.00 87.81 1138 ARG A N 1
ATOM 8868 C CA . ARG A 1 1138 ? -30.537 31.119 27.973 1.00 87.81 1138 ARG A CA 1
ATOM 8869 C C . ARG A 1 1138 ? -31.219 30.467 26.770 1.00 87.81 1138 ARG A C 1
ATOM 8871 O O . ARG A 1 1138 ? -31.742 31.198 25.929 1.00 87.81 1138 ARG A O 1
ATOM 8878 N N . LYS A 1 1139 ? -31.213 29.134 26.660 1.00 89.62 1139 LYS A N 1
ATOM 8879 C CA . LYS A 1 1139 ? -31.826 28.431 25.525 1.00 89.62 1139 LYS A CA 1
ATOM 8880 C C . LYS A 1 1139 ? -33.337 28.659 25.462 1.00 89.62 1139 LYS A C 1
ATOM 8882 O O . LYS A 1 1139 ? -34.033 28.673 26.476 1.00 89.62 1139 LYS A O 1
ATOM 8887 N N . ILE A 1 1140 ? -33.842 28.789 24.240 1.00 81.12 1140 ILE A N 1
ATOM 8888 C CA . ILE A 1 1140 ? -35.270 28.911 23.933 1.00 81.12 1140 ILE A CA 1
ATOM 8889 C C . ILE A 1 1140 ? -35.769 27.571 23.368 1.00 81.12 1140 ILE A C 1
ATOM 8891 O O . ILE A 1 1140 ? -35.034 26.864 22.676 1.00 81.12 1140 ILE A O 1
ATOM 8895 N N . LEU A 1 1141 ? -37.015 27.197 23.671 1.00 74.56 1141 LEU A N 1
ATOM 8896 C CA . LEU A 1 1141 ? -37.653 26.033 23.048 1.00 74.56 1141 LEU A CA 1
ATOM 8897 C C . LEU A 1 1141 ? -37.753 26.233 21.519 1.00 74.56 1141 LEU A C 1
ATOM 8899 O O . LEU A 1 1141 ? -38.041 27.352 21.088 1.00 74.56 1141 LEU A O 1
ATOM 8903 N N . PRO A 1 1142 ? -37.539 25.189 20.697 1.00 64.56 1142 PRO A N 1
ATOM 8904 C CA . PRO A 1 1142 ? -37.884 25.250 19.279 1.00 64.56 1142 PRO A CA 1
ATOM 8905 C C . PRO A 1 1142 ? -39.403 25.452 19.108 1.00 64.56 1142 PRO A C 1
ATOM 8907 O O . PRO A 1 1142 ? -40.187 24.952 19.919 1.00 64.56 1142 PRO A O 1
ATOM 8910 N N . ASN A 1 1143 ? -39.787 26.208 18.071 1.00 54.28 1143 ASN A N 1
ATOM 8911 C CA . ASN A 1 1143 ? -41.184 26.501 17.702 1.00 54.28 1143 ASN A CA 1
ATOM 8912 C C . ASN A 1 1143 ? -41.842 25.346 16.934 1.00 54.28 1143 ASN A C 1
ATOM 8914 O O . ASN A 1 1143 ? -41.123 24.711 16.131 1.00 54.28 1143 ASN A O 1
#

Foldseek 3Di:
DDDQQQPDDDQWGFHAWPDDDLFWTWGWTQRNPPRDTWIKIKGNDFQPDPVSQVLCVVVLVLQQPQDDQQAWHWDDWHADPSITMTITHDAPQAWQCVVQPFQAADDLVVLLVQLLSLQVSLQSCCPVPVFAQQQDDRNQFGAHPVRHTHGHNRPPVSDPDPDPPSVVVNCQVRLLQFAQCVLQVRDHSLRNLSSSLQRSLCNRQSHGQFDDPSVRSNCCRNPNQRDFSCVRVVLDQPQLRVLSSQSSDRDSVSHDPGSNRSSVSNVVSSVVVVVDPDSDDDDDDDDDDDDDDDDDDDDDDDDDDDDDDDDDDDDDDDDDDDDDDDDDDDDDDDAAGFDDFDVLLVLVLVLLLLLVCLVVVLVVVVVVLVVVLCVLLVVLVVVLVVLLVVLVVVLVLLVVLLVVLVVLCCVLPCVVVVVPPPQDDDDDDDDDDDVLVVCLVCSNVCSVVLSCVSVVVCVVCSPVVVVVVVVVVVLVVLVVVLVVQLVVVVVDPDQNVPSNVVSVVVVVVVVVVVVCVVVVVVSVSVVVSVVSVVSSVVSSVVSSVVSVVVSVVSSVVSVVVSVVVSVVSVVVSVVSLVVSQVSQVVSCVLQPLQQDALPDCVLVVQDDQAAHAQKHFFFWWAFPVVSVHDTGGHIGRPPFQAQAEEEEEDPVLLLLLQSVLQRLLSCLSNHDQLLEAEAAADQPPPDCSCVLVVVVLLVCGRHNPDDHDNAQVSLLVVLVVLVVLLVVLVVVVVVVVVVVVVPPPDVPQVPFQNHAYEYEYGAPPHNYDPSSLVSLLVCLNRVSVSNYHYHYYYYPVDDDDPVCPVPVVSSVNNHFYWYDDPPAIDTPDPSSRNIGTGGHGHRDPVSSVVSSVVSVVSSVCQQAPVPLPVLVVLLPDQAADDPDDQQWQAFGDFSGPHHGDTAGQALDFLSAEEEEAQPLQSLVQSVLSSVLSNLSHDPLQQAAEEEEEADDPDCVVVLLCVLQVSRYPYYHYNVRRPVRLLVVLVVVLVVLVVLVVDPDLDHRAYEYEARELLPPVQLQDDDDPPPDPDDDGSNVSVVCCLGRVRNSRYYYHHYYNAVVSVVSGPDPPSVSRHQKYKYAQDCFQVSVCVRQVGSCSVVDDRQKIWIAGNVVSDITIGGGHRRHDSVVSNSSSVSSVSHDYDD

Secondary structure (DSSP, 8-state):
----TT-EETTEEEEEEEEEETTEEEEEEEETTT--EEEEEEES----SHHHHHHHHHHHHHHHT---TTBPPEEEEEEETTEEEEEEE--TT-BHHHHS-TT----HHHHHHHHHHHHHHHHHHHHHT-------STTSEEE-TTS-EEE--TT--S---S-TTTHHHHHHHHGGG--HHHHTT---HHHHHHHHHHHHHHHHHSS-S--SSHHHHHHHHHTSPPPPHHHH-TTS-HHHHHHHHHHT-SSGGGS-SSHHHHHHHHHHHHHHHHH-TTSS-S--------------------------------------------PPP-PPPPPP-SSPPPHHHHHHHHHHHHHHHHHHHHHHHHHHHHHHHHHHHHHHHHHHHHHHHHHHHHHHHHHHHHHHHHHHHHHTSTHHHHHTSTTPPP------TTHHHHHHHHHHHHHHHHHHHHHHHHHHH--HHHHHHHHHHHHHHHHHHHHHHHHHHTT-TT-HHHHHHHHHHHHHHHHHHHHHHHHHHHHHHHHHHHHHHHHHHHHHHHHHHHHHHHHHHHHHHHHHHHHHHHHHHHHHHHHHHHHHHHHHHHHHHHHGGGT--TTSGGGGG--S-----SEEEEEEEEPPGGG-PPPEEEEEE-STT-EEEEEE-TTHHHHHHHHHHHHHHHHHHHS-TTSEEEEEE-SS--TTTTGGGGGGGGGHHHH--S----SHHHHHHHHHHHHHHHHHHHHHHHHHHHHHTTT--S-TTS-PPPPEEEEEEEEETTT--HHHHHHHHHHHHHGGGGTEEEEEEEETTS---TTTHHHHHHHTTTSEEEEE-SS-EEE--TTTTTSEEEE--PPPHHHHHHHHHHHHHHHHHTTSGGG-HHHHHHHHSSBPPPTTS--EEEEEEESSSSSPEEEE--SSTT--EEEESS-HHHHHHHHHHHHHHHHHHS-TTTEEEEEEE--SS--HHHHHHHH-TTTEEEEEETTTHHHHHHHHHHHHHHHHHHHHT-----PPEEEEEEE-GGG--TTTSPPPTTSPTTS--HHHHHHHHHHHTGGGTEEEEEEESSHHHHTTSSSS-GGGG-SEEEE---S-HHHHHHHHS-GGGGS--TT-EEEEETTT--EEEEEEPPPPPHHHHHHHHHHHTT-B---

Mean predicted aligned error: 21.74 Å